Protein 2WAN (pdb70)

Solvent-accessible surface area: 30436 Å² total

Sequence (809 aa):
PSVSNAYLDDEKTVLAKLSMPMMTLADAASGFTVIDKTTGEKIPVTSAVSANPVTAVLVGDLQQALGAANNWSPDDDHTLLKKINPNLYQLSGTLPAGTYQYKIALDHSWNTSYPGNNVSLTVPEGGEKVTFTYIPSTNQVFDSVNHPNQAFPTSSAGVQTNLVQLTLASAPDVTHNLDVAADGYKAHNILPRNVLNLPRYDDYSGNDLGNVYSKDATSFRVWAPTASNVQLLLYNSEKGSITKQLEMQKSDNGTWKLQQVSSGNLLENWYYLYQVTVVNNGGTTTQTAVDPYARAISVNATRGMIVDLKKATDPAGWQGDHEQTPANPVDEVIYEAHVRDFSIDANSGMKNKGKYLAFTEHGTKGPDDHHVKTGIIDSLKKKKELGITTVQLQPVEEFNSIDETQQPDTYNWGYDPRNYNVPEGAYATTPEGTARITELKQLIQSSLHQQRIGVNMDVVYNHTFDVMVSDFDKIVPQYYYRTDSNGNYTNGSGGNEFATEHPMAQKFVLDSVNYWVNEYHVVDGFRFDLMALLGKDTMAKISNELHAINPGIVLYGEPWTGGTSGLSSDDQLVTKGQQKGLGIGVFNDNIRNGLDGNVFDKTAQGFATGDPNQVDVIKNGVIGSIQDFTSAPSETINYVTSHDNMMTLWDKILASNPSDTEEADRIKMDELAHAVVFTSQGVPFMQGGEEMLRTKGGNDNSYNAGDSSVNQFDWSRKAQFKDVFDYFSSMIHLRNQHPAFRMTTADQIKKQNLTTFLESPTNTVAFELKNYANHDTWKNIIVMYNPNKTSQTLNLPSGDWTIVGLGDQIGEKSLGHVMGNVQVPAISTLILKQ

CATH classification: 2.60.40.1130 (+4 more: 2.60.40.10, 2.60.40.10, 3.20.20.80)

B-factor: mean 21.21, std 11.39, range [2.54, 69.84]

Structure (mmCIF, N/CA/C/O backbone):
data_2WAN
#
_entry.id   2WAN
#
_cell.length_a   163.431
_cell.length_b   61.983
_cell.length_c   109.668
_cell.angle_alpha   90.00
_cell.angle_beta   109.10
_cell.angle_gamma   90.00
#
_symmetry.space_group_name_H-M   'C 1 2 1'
#
loop_
_entity.id
_entity.type
_entity.pdbx_description
1 polymer PULLULANASE
2 non-polymer GLYCEROL
3 non-polymer 'SULFATE ION'
4 non-polymer 'ACETATE ION'
5 water water
#
loop_
_atom_site.group_PDB
_atom_site.id
_atom_site.type_symbol
_atom_site.label_atom_id
_atom_site.label_alt_id
_atom_site.label_comp_id
_atom_site.label_asym_id
_atom_site.label_entity_id
_atom_site.label_seq_id
_atom_site.pdbx_PDB_ins_code
_atom_site.Cartn_x
_atom_site.Cartn_y
_atom_site.Cartn_z
_atom_site.occupancy
_atom_site.B_iso_or_equiv
_atom_site.auth_seq_id
_atom_site.auth_comp_id
_atom_site.auth_asym_id
_atom_site.auth_atom_id
_atom_site.pdbx_PDB_model_num
ATOM 1 N N . PRO A 1 112 ? 13.403 37.587 5.480 1.00 44.89 112 PRO A N 1
ATOM 2 C CA . PRO A 1 112 ? 14.484 36.641 5.798 1.00 45.13 112 PRO A CA 1
ATOM 3 C C . PRO A 1 112 ? 14.329 35.334 5.011 1.00 43.92 112 PRO A C 1
ATOM 4 O O . PRO A 1 112 ? 13.348 34.613 5.212 1.00 44.09 112 PRO A O 1
ATOM 8 N N . SER A 1 113 ? 15.283 35.026 4.129 1.00 42.00 113 SER A N 1
ATOM 9 C CA . SER A 1 113 ? 15.115 33.892 3.208 1.00 40.24 113 SER A CA 1
ATOM 10 C C . SER A 1 113 ? 16.372 33.089 2.869 1.00 37.72 113 SER A C 1
ATOM 11 O O . SER A 1 113 ? 17.496 33.591 2.975 1.00 38.60 113 SER A O 1
ATOM 14 N N . VAL A 1 114 ? 16.166 31.833 2.472 1.00 35.04 114 VAL A N 1
ATOM 15 C CA . VAL A 1 114 ? 17.149 31.104 1.670 1.00 32.78 114 VAL A CA 1
ATOM 16 C C . VAL A 1 114 ? 17.041 31.727 0.275 1.00 31.98 114 VAL A C 1
ATOM 17 O O . VAL A 1 114 ? 15.990 31.634 -0.361 1.00 31.55 114 VAL A O 1
ATOM 21 N N . SER A 1 115 ? 18.094 32.408 -0.181 1.00 29.17 115 SER A N 1
ATOM 22 C CA . SER A 1 115 ? 17.996 33.186 -1.427 1.00 28.91 115 SER A CA 1
ATOM 23 C C . SER A 1 115 ? 18.349 32.386 -2.697 1.00 26.81 115 SER A C 1
ATOM 24 O O . SER A 1 115 ? 18.022 32.807 -3.807 1.00 28.82 115 SER A O 1
ATOM 27 N N . ASN A 1 116 ? 19.023 31.256 -2.513 1.00 25.50 116 ASN A N 1
ATOM 28 C CA . ASN A 1 116 ? 19.387 30.337 -3.601 1.00 25.47 116 ASN A CA 1
ATOM 29 C C . ASN A 1 116 ? 19.771 28.981 -3.043 1.00 25.50 116 ASN A C 1
ATOM 30 O O . ASN A 1 116 ? 20.290 28.892 -1.925 1.00 27.25 116 ASN A O 1
ATOM 35 N N . ALA A 1 117 ? 19.531 27.921 -3.817 1.00 23.18 117 ALA A N 1
ATOM 36 C CA . ALA A 1 117 ? 19.965 26.577 -3.436 1.00 23.92 117 ALA A CA 1
ATOM 37 C C . ALA A 1 117 ? 20.245 25.692 -4.647 1.00 23.99 117 ALA A C 1
ATOM 38 O O . ALA A 1 117 ? 19.444 25.643 -5.593 1.00 25.04 117 ALA A O 1
ATOM 40 N N . TYR A 1 118 ? 21.380 24.997 -4.595 1.00 23.96 118 TYR A N 1
ATOM 41 C CA . TYR A 1 118 ? 21.818 24.115 -5.673 1.00 22.89 118 TYR A CA 1
ATOM 42 C C . TYR A 1 118 ? 22.034 22.707 -5.160 1.00 22.68 118 TYR A C 1
ATOM 43 O O . TYR A 1 118 ? 22.605 22.511 -4.089 1.00 22.12 118 TYR A O 1
ATOM 52 N N . LEU A 1 119 ? 21.603 21.724 -5.941 1.00 20.81 119 LEU A N 1
ATOM 53 C CA . LEU A 1 119 ? 21.936 20.342 -5.685 1.00 21.31 119 LEU A CA 1
ATOM 54 C C . LEU A 1 119 ? 23.232 20.064 -6.447 1.00 22.81 119 LEU A C 1
ATOM 55 O O . LEU A 1 119 ? 23.222 19.888 -7.679 1.00 20.41 119 LEU A O 1
ATOM 60 N N . ASP A 1 120 ? 24.350 20.060 -5.720 1.00 20.87 120 ASP A N 1
ATOM 61 C CA . ASP A 1 120 ? 25.681 19.978 -6.345 1.00 21.61 120 ASP A CA 1
ATOM 62 C C . ASP A 1 120 ? 26.322 18.607 -6.287 1.00 21.72 120 ASP A C 1
ATOM 63 O O . ASP A 1 120 ? 27.399 18.403 -6.840 1.00 22.02 120 ASP A O 1
ATOM 68 N N . ASP A 1 121 ? 25.673 17.667 -5.598 1.00 22.14 121 ASP A N 1
ATOM 69 C CA . ASP A 1 121 ? 26.074 16.261 -5.617 1.00 23.00 121 ASP A CA 1
ATOM 70 C C . ASP A 1 121 ? 24.801 15.461 -5.331 1.00 21.27 121 ASP A C 1
ATOM 71 O O . ASP A 1 121 ? 23.758 16.045 -5.059 1.00 21.13 121 ASP A O 1
ATOM 76 N N . GLU A 1 122 ? 24.879 14.143 -5.410 1.00 23.75 122 GLU A N 1
ATOM 77 C CA . GLU A 1 122 ? 23.696 13.312 -5.184 1.00 28.39 122 GLU A CA 1
ATOM 78 C C . GLU A 1 122 ? 23.012 13.604 -3.838 1.00 29.19 122 GLU A C 1
ATOM 79 O O . GLU A 1 122 ? 21.787 13.654 -3.766 1.00 28.40 122 GLU A O 1
ATOM 85 N N . LYS A 1 123 ? 23.811 13.854 -2.799 1.00 29.16 123 LYS A N 1
ATOM 86 C CA . LYS A 1 123 ? 23.275 14.132 -1.461 1.00 29.02 123 LYS A CA 1
ATOM 87 C C . LYS A 1 123 ? 23.814 15.432 -0.846 1.00 29.30 123 LYS A C 1
ATOM 88 O O . LYS A 1 123 ? 23.929 15.541 0.380 1.00 27.52 123 LYS A O 1
ATOM 94 N N . THR A 1 124 ? 24.140 16.417 -1.689 1.00 25.78 124 THR A N 1
ATOM 95 C CA . THR A 1 124 ? 24.717 17.682 -1.219 1.00 26.16 124 THR A CA 1
ATOM 96 C C . THR A 1 124 ? 23.990 18.890 -1.790 1.00 24.85 124 THR A C 1
ATOM 97 O O . THR A 1 124 ? 23.838 19.020 -3.017 1.00 24.62 124 THR A O 1
ATOM 101 N N . VAL A 1 125 ? 23.546 19.768 -0.896 1.00 23.89 125 VAL A N 1
ATOM 102 C CA . VAL A 1 125 ? 22.900 21.022 -1.264 1.00 24.11 125 VAL A CA 1
ATOM 103 C C . VAL A 1 125 ? 23.756 22.199 -0.799 1.00 26.52 125 VAL A C 1
ATOM 104 O O . VAL A 1 125 ? 24.243 22.211 0.343 1.00 26.17 125 VAL A O 1
ATOM 108 N N . LEU A 1 126 ? 23.953 23.165 -1.700 1.00 24.35 126 LEU A N 1
ATOM 109 C CA . LEU A 1 126 ? 24.654 24.409 -1.393 1.00 24.21 126 LEU A CA 1
ATOM 110 C C . LEU A 1 126 ? 23.636 25.533 -1.311 1.00 24.64 126 LEU A C 1
ATOM 111 O O . LEU A 1 126 ? 23.038 25.909 -2.317 1.00 25.65 126 LEU A O 1
ATOM 116 N N . ALA A 1 127 ? 23.433 26.072 -0.110 1.00 25.00 127 ALA A N 1
ATOM 117 C CA . ALA A 1 127 ? 22.376 27.058 0.115 1.00 24.80 127 ALA A CA 1
ATOM 118 C C . ALA A 1 127 ? 22.886 28.404 0.614 1.00 26.34 127 ALA A C 1
ATOM 119 O O . ALA A 1 127 ? 23.688 28.463 1.547 1.00 28.29 127 ALA A O 1
ATOM 121 N N . LYS A 1 128 ? 22.391 29.470 -0.008 1.00 25.04 128 LYS A N 1
ATOM 122 C CA . LYS A 1 128 ? 22.733 30.843 0.356 1.00 28.15 128 LYS A CA 1
ATOM 123 C C . LYS A 1 128 ? 21.616 31.487 1.174 1.00 29.70 128 LYS A C 1
ATOM 124 O O . LYS A 1 128 ? 20.439 31.416 0.805 1.00 29.74 128 LYS A O 1
ATOM 130 N N . LEU A 1 129 ? 21.993 32.145 2.271 1.00 31.79 129 LEU A N 1
ATOM 131 C CA . LEU A 1 129 ? 21.019 32.808 3.142 1.00 31.77 129 LEU A CA 1
ATOM 132 C C . LEU A 1 129 ? 21.124 34.326 3.028 1.00 33.93 129 LEU A C 1
ATOM 133 O O . LEU A 1 129 ? 22.217 34.868 2.850 1.00 34.03 129 LEU A O 1
ATOM 138 N N . SER A 1 130 ? 19.985 35.007 3.139 1.00 34.84 130 SER A N 1
ATOM 139 C CA . SER A 1 130 ? 19.935 36.468 3.043 1.00 37.20 130 SER A CA 1
ATOM 140 C C . SER A 1 130 ? 20.585 37.185 4.236 1.00 38.14 130 SER A C 1
ATOM 141 O O . SER A 1 130 ? 20.834 38.394 4.181 1.00 39.25 130 SER A O 1
ATOM 144 N N . MET A 1 131 ? 20.838 36.437 5.309 1.00 38.61 131 MET A N 1
ATOM 145 C CA . MET A 1 131 ? 21.609 36.927 6.460 1.00 38.65 131 MET A CA 1
ATOM 146 C C . MET A 1 131 ? 22.278 35.754 7.181 1.00 37.51 131 MET A C 1
ATOM 147 O O . MET A 1 131 ? 21.774 34.630 7.130 1.00 35.88 131 MET A O 1
ATOM 152 N N . PRO A 1 132 ? 23.417 36.004 7.855 1.00 36.71 132 PRO A N 1
ATOM 153 C CA . PRO A 1 132 ? 24.178 34.881 8.400 1.00 36.45 132 PRO A CA 1
ATOM 154 C C . PRO A 1 132 ? 23.482 34.214 9.576 1.00 36.13 132 PRO A C 1
ATOM 155 O O . PRO A 1 132 ? 22.608 34.815 10.195 1.00 36.75 132 PRO A O 1
ATOM 159 N N . MET A 1 133 ? 23.859 32.970 9.846 1.00 36.64 133 MET A N 1
ATOM 160 C CA A MET A 1 133 ? 23.373 32.232 11.010 0.50 37.71 133 MET A CA 1
ATOM 161 C CA B MET A 1 133 ? 23.383 32.266 11.029 0.50 37.99 133 MET A CA 1
ATOM 162 C C . MET A 1 133 ? 24.548 31.598 11.748 1.00 37.96 133 MET A C 1
ATOM 163 O O . MET A 1 133 ? 25.611 31.394 11.163 1.00 37.69 133 MET A O 1
ATOM 172 N N . THR A 1 134 ? 24.348 31.283 13.025 1.00 36.66 134 THR A N 1
ATOM 173 C CA . THR A 1 134 ? 25.314 30.493 13.774 1.00 36.63 134 THR A CA 1
ATOM 174 C C . THR A 1 134 ? 24.820 29.052 13.733 1.00 36.46 134 THR A C 1
ATOM 175 O O . THR A 1 134 ? 23.690 28.770 14.134 1.00 35.84 134 THR A O 1
ATOM 179 N N . LEU A 1 135 ? 25.664 28.150 13.237 1.00 36.38 135 LEU A N 1
ATOM 180 C CA . LEU A 1 135 ? 25.292 26.743 13.100 1.00 37.20 135 LEU A CA 1
ATOM 181 C C . LEU A 1 135 ? 25.230 26.015 14.441 1.00 38.84 135 LEU A C 1
ATOM 182 O O . LEU A 1 135 ? 26.005 26.307 15.359 1.00 38.57 135 LEU A O 1
ATOM 187 N N . ALA A 1 136 ? 24.294 25.072 14.531 1.00 39.60 136 ALA A N 1
ATOM 188 C CA . ALA A 1 136 ? 24.133 24.203 15.688 1.00 41.46 136 ALA A CA 1
ATOM 189 C C . ALA A 1 136 ? 24.535 22.778 15.304 1.00 42.66 136 ALA A C 1
ATOM 190 O O . ALA A 1 136 ? 25.230 22.582 14.304 1.00 42.70 136 ALA A O 1
ATOM 192 N N . ASP A 1 137 ? 24.098 21.795 16.091 1.00 43.31 137 ASP A N 1
ATOM 193 C CA . ASP A 1 137 ? 24.374 20.380 15.826 1.00 44.66 137 ASP A CA 1
ATOM 194 C C . ASP A 1 137 ? 23.630 19.869 14.596 1.00 43.14 137 ASP A C 1
ATOM 195 O O . ASP A 1 137 ? 22.614 20.443 14.193 1.00 43.27 137 ASP A O 1
ATOM 200 N N . ALA A 1 138 ? 24.156 18.785 14.023 1.00 42.84 138 ALA A N 1
ATOM 201 C CA . ALA A 1 138 ? 23.515 18.017 12.943 1.00 43.17 138 ALA A CA 1
ATOM 202 C C . ALA A 1 138 ? 22.863 18.875 11.850 1.00 42.15 138 ALA A C 1
ATOM 203 O O . ALA A 1 138 ? 23.562 19.578 11.112 1.00 42.21 138 ALA A O 1
ATOM 205 N N . ALA A 1 139 ? 21.533 18.825 11.770 1.00 40.89 139 ALA A N 1
ATOM 206 C CA . ALA A 1 139 ? 20.765 19.527 10.740 1.00 39.18 139 ALA A CA 1
ATOM 207 C C . ALA A 1 139 ? 20.765 21.046 10.893 1.00 38.89 139 ALA A C 1
ATOM 208 O O . ALA A 1 139 ? 20.503 21.771 9.926 1.00 37.68 139 ALA A O 1
ATOM 210 N N . SER A 1 140 ? 21.039 21.522 12.109 1.00 36.68 140 SER A N 1
ATOM 211 C CA . SER A 1 140 ? 21.074 22.955 12.410 1.00 36.28 140 SER A CA 1
ATOM 212 C C . SER A 1 140 ? 19.808 23.679 11.926 1.00 35.88 140 SER A C 1
ATOM 213 O O . SER A 1 140 ? 19.871 24.787 11.385 1.00 37.25 140 SER A O 1
ATOM 216 N N . GLY A 1 141 ? 18.659 23.029 12.121 1.00 35.67 141 GLY A N 1
ATOM 217 C CA . GLY A 1 141 ? 17.356 23.609 11.785 1.00 36.22 141 GLY A CA 1
ATOM 218 C C . GLY A 1 141 ? 16.955 23.545 10.318 1.00 36.58 141 GLY A C 1
ATOM 219 O O . GLY A 1 141 ? 15.908 24.081 9.930 1.00 37.30 141 GLY A O 1
ATOM 220 N N . PHE A 1 142 ? 17.783 22.898 9.499 1.00 36.39 142 PHE A N 1
ATOM 221 C CA . PHE A 1 142 ? 17.512 22.808 8.056 1.00 35.37 142 PHE A CA 1
ATOM 222 C C . PHE A 1 142 ? 16.611 21.633 7.712 1.00 35.02 142 PHE A C 1
ATOM 223 O O . PHE A 1 142 ? 16.783 20.541 8.252 1.00 36.28 142 PHE A O 1
ATOM 231 N N . THR A 1 143 ? 15.663 21.873 6.804 1.00 34.81 143 THR A N 1
ATOM 232 C CA . THR A 1 143 ? 14.786 20.820 6.271 1.00 35.10 143 THR A CA 1
ATOM 233 C C . THR A 1 143 ? 14.768 20.812 4.740 1.00 34.96 143 THR A C 1
ATOM 234 O O . THR A 1 143 ? 14.911 21.861 4.101 1.00 34.89 143 THR A O 1
ATOM 238 N N . VAL A 1 144 ? 14.593 19.621 4.171 1.00 34.81 144 VAL A N 1
ATOM 239 C CA . VAL A 1 144 ? 14.430 19.447 2.725 1.00 34.13 144 VAL A CA 1
ATOM 240 C C . VAL A 1 144 ? 13.205 18.566 2.468 1.00 34.79 144 VAL A C 1
ATOM 241 O O . VAL A 1 144 ? 13.048 17.511 3.095 1.00 34.49 144 VAL A O 1
ATOM 245 N N . ILE A 1 145 ? 12.337 19.017 1.564 1.00 33.71 145 ILE A N 1
ATOM 246 C CA . ILE A 1 145 ? 11.164 18.248 1.163 1.00 34.12 145 ILE A CA 1
ATOM 247 C C . ILE A 1 145 ? 11.088 18.104 -0.365 1.00 34.07 145 ILE A C 1
ATOM 248 O O . ILE A 1 145 ? 11.362 19.052 -1.107 1.00 34.00 145 ILE A O 1
ATOM 253 N N . ASP A 1 146 ? 10.745 16.906 -0.823 1.00 31.57 146 ASP A N 1
ATOM 254 C CA . ASP A 1 146 ? 10.356 16.705 -2.215 1.00 31.22 146 ASP A CA 1
ATOM 255 C C . ASP A 1 146 ? 8.869 17.032 -2.351 1.00 32.04 146 ASP A C 1
ATOM 256 O O . ASP A 1 146 ? 8.014 16.217 -1.991 1.00 34.21 146 ASP A O 1
ATOM 261 N N . LYS A 1 147 ? 8.565 18.221 -2.865 1.00 32.79 147 LYS A N 1
ATOM 262 C CA . LYS A 1 147 ? 7.182 18.699 -2.981 1.00 36.10 147 LYS A CA 1
ATOM 263 C C . LYS A 1 147 ? 6.322 17.933 -3.994 1.00 37.15 147 LYS A C 1
ATOM 264 O O . LYS A 1 147 ? 5.090 18.051 -3.982 1.00 37.26 147 LYS A O 1
ATOM 270 N N . THR A 1 148 ? 6.969 17.160 -4.863 1.00 36.94 148 THR A N 1
ATOM 271 C CA . THR A 1 148 ? 6.266 16.321 -5.838 1.00 38.37 148 THR A CA 1
ATOM 272 C C . THR A 1 148 ? 5.585 15.126 -5.158 1.00 39.99 148 THR A C 1
ATOM 273 O O . THR A 1 148 ? 4.417 14.840 -5.429 1.00 41.72 148 THR A O 1
ATOM 277 N N . THR A 1 149 ? 6.315 14.451 -4.273 1.00 40.54 149 THR A N 1
ATOM 278 C CA . THR A 1 149 ? 5.825 13.252 -3.591 1.00 40.89 149 THR A CA 1
ATOM 279 C C . THR A 1 149 ? 5.412 13.513 -2.136 1.00 41.37 149 THR A C 1
ATOM 280 O O . THR A 1 149 ? 4.843 12.637 -1.481 1.00 40.37 149 THR A O 1
ATOM 284 N N . GLY A 1 150 ? 5.723 14.702 -1.629 1.00 41.22 150 GLY A N 1
ATOM 285 C CA . GLY A 1 150 ? 5.470 15.040 -0.227 1.00 42.77 150 GLY A CA 1
ATOM 286 C C . GLY A 1 150 ? 6.514 14.517 0.744 1.00 42.78 150 GLY A C 1
ATOM 287 O O . GLY A 1 150 ? 6.466 14.840 1.932 1.00 44.29 150 GLY A O 1
ATOM 288 N N . GLU A 1 151 ? 7.454 13.717 0.239 1.00 43.07 151 GLU A N 1
ATOM 289 C CA . GLU A 1 151 ? 8.477 13.063 1.058 1.00 42.52 151 GLU A CA 1
ATOM 290 C C . GLU A 1 151 ? 9.482 14.045 1.662 1.00 43.25 151 GLU A C 1
ATOM 291 O O . GLU A 1 151 ? 10.067 14.872 0.955 1.00 41.76 151 GLU A O 1
ATOM 297 N N . LYS A 1 152 ? 9.672 13.941 2.975 1.00 41.74 152 LYS A N 1
ATOM 298 C CA . LYS A 1 152 ? 10.708 14.685 3.674 1.00 41.80 152 LYS A CA 1
ATOM 299 C C . LYS A 1 152 ? 12.031 13.933 3.578 1.00 40.63 152 LYS A C 1
ATOM 300 O O . LYS A 1 152 ? 12.074 12.708 3.709 1.00 39.47 152 LYS A O 1
ATOM 306 N N . ILE A 1 153 ? 13.108 14.670 3.316 1.00 40.42 153 ILE A N 1
ATOM 307 C CA . ILE A 1 153 ? 14.448 14.090 3.293 1.00 39.96 153 ILE A CA 1
ATOM 308 C C . ILE A 1 153 ? 15.247 14.712 4.434 1.00 40.26 153 ILE A C 1
ATOM 309 O O . ILE A 1 153 ? 15.423 15.935 4.471 1.00 40.12 153 ILE A O 1
ATOM 314 N N . PRO A 1 154 ? 15.712 13.879 5.383 1.00 39.64 154 PRO A N 1
ATOM 315 C CA . PRO A 1 154 ? 16.457 14.432 6.517 1.00 39.51 154 PRO A CA 1
ATOM 316 C C . PRO A 1 154 ? 17.804 15.045 6.116 1.00 37.53 154 PRO A C 1
ATOM 317 O O . PRO A 1 154 ? 18.546 14.455 5.325 1.00 37.45 154 PRO A O 1
ATOM 321 N N . VAL A 1 155 ? 18.080 16.234 6.650 1.00 35.34 155 VAL A N 1
ATOM 322 C CA . VAL A 1 155 ? 19.399 16.853 6.571 1.00 34.32 155 VAL A CA 1
ATOM 323 C C . VAL A 1 155 ? 20.253 16.263 7.693 1.00 35.66 155 VAL A C 1
ATOM 324 O O . VAL A 1 155 ? 19.916 16.402 8.876 1.00 36.92 155 VAL A O 1
ATOM 328 N N . THR A 1 156 ? 21.345 15.598 7.320 1.00 35.71 156 THR A N 1
ATOM 329 C CA . THR A 1 156 ? 22.191 14.875 8.277 1.00 35.56 156 THR A CA 1
ATOM 330 C C . THR A 1 156 ? 23.385 15.685 8.800 1.00 36.93 156 THR A C 1
ATOM 331 O O . THR A 1 156 ? 24.000 15.317 9.810 1.00 35.09 156 THR A O 1
ATOM 335 N N . SER A 1 157 ? 23.701 16.779 8.107 1.00 35.90 157 SER A N 1
ATOM 336 C CA . SER A 1 157 ? 24.870 17.602 8.412 1.00 36.40 157 SER A CA 1
ATOM 337 C C . SER A 1 157 ? 24.738 18.970 7.756 1.00 35.53 157 SER A C 1
ATOM 338 O O . SER A 1 157 ? 24.221 19.090 6.638 1.00 35.22 157 SER A O 1
ATOM 341 N N . ALA A 1 158 ? 25.189 20.000 8.464 1.00 34.33 158 ALA A N 1
ATOM 342 C CA . ALA A 1 158 ? 25.183 21.360 7.944 1.00 33.24 158 ALA A CA 1
ATOM 343 C C . ALA A 1 158 ? 26.487 22.059 8.317 1.00 34.63 158 ALA A C 1
ATOM 344 O O . ALA A 1 158 ? 26.740 22.335 9.496 1.00 34.35 158 ALA A O 1
ATOM 346 N N . VAL A 1 159 ? 27.321 22.321 7.312 1.00 32.39 159 VAL A N 1
ATOM 347 C CA . VAL A 1 159 ? 28.605 22.997 7.522 1.00 30.35 159 VAL A CA 1
ATOM 348 C C . VAL A 1 159 ? 28.674 24.276 6.690 1.00 30.86 159 VAL A C 1
ATOM 349 O O . VAL A 1 159 ? 27.874 24.462 5.765 1.00 30.83 159 VAL A O 1
ATOM 353 N N . SER A 1 160 ? 29.602 25.170 7.028 1.00 28.71 160 SER A N 1
ATOM 354 C CA . SER A 1 160 ? 29.831 26.352 6.198 1.00 29.11 160 SER A CA 1
ATOM 355 C C . SER A 1 160 ? 30.563 25.958 4.922 1.00 27.55 160 SER A C 1
ATOM 356 O O . SER A 1 160 ? 31.483 25.136 4.952 1.00 26.94 160 SER A O 1
ATOM 359 N N . ALA A 1 161 ? 30.156 26.566 3.811 1.00 29.43 161 ALA A N 1
ATOM 360 C CA . ALA A 1 161 ? 30.762 26.282 2.511 1.00 30.50 161 ALA A CA 1
ATOM 361 C C . ALA A 1 161 ? 31.916 27.242 2.209 1.00 32.77 161 ALA A C 1
ATOM 362 O O . ALA A 1 161 ? 32.676 27.034 1.250 1.00 32.07 161 ALA A O 1
ATOM 364 N N . ASN A 1 162 ? 32.043 28.289 3.025 1.00 31.29 162 ASN A N 1
ATOM 365 C CA . ASN A 1 162 ? 33.130 29.248 2.877 1.00 31.71 162 ASN A CA 1
ATOM 366 C C . ASN A 1 162 ? 34.482 28.575 3.019 1.00 31.91 162 ASN A C 1
ATOM 367 O O . ASN A 1 162 ? 34.696 27.811 3.955 1.00 33.14 162 ASN A O 1
ATOM 372 N N . PRO A 1 163 ? 35.399 28.839 2.073 1.00 32.04 163 PRO A N 1
ATOM 373 C CA . PRO A 1 163 ? 36.737 28.268 2.187 1.00 31.48 163 PRO A CA 1
ATOM 374 C C . PRO A 1 163 ? 37.493 28.931 3.342 1.00 29.81 163 PRO A C 1
ATOM 375 O O . PRO A 1 163 ? 37.161 30.055 3.730 1.00 30.60 163 PRO A O 1
ATOM 379 N N . VAL A 1 164 ? 38.448 28.212 3.920 1.00 31.47 164 VAL A N 1
ATOM 380 C CA . VAL A 1 164 ? 39.332 28.813 4.918 1.00 32.25 164 VAL A CA 1
ATOM 381 C C . VAL A 1 164 ? 40.787 28.650 4.493 1.00 30.67 164 VAL A C 1
ATOM 382 O O . VAL A 1 164 ? 41.262 27.541 4.213 1.00 29.05 164 VAL A O 1
ATOM 386 N N . THR A 1 165 ? 41.467 29.788 4.415 1.00 31.32 165 THR A N 1
ATOM 387 C CA . THR A 1 165 ? 42.875 29.847 4.069 1.00 30.79 165 THR A CA 1
ATOM 388 C C . THR A 1 165 ? 43.608 30.223 5.352 1.00 29.41 165 THR A C 1
ATOM 389 O O . THR A 1 165 ? 43.594 31.382 5.755 1.00 26.95 165 THR A O 1
ATOM 393 N N . ALA A 1 166 ? 44.212 29.219 5.981 1.00 28.99 166 ALA A N 1
ATOM 394 C CA . ALA A 1 166 ? 44.907 29.373 7.258 1.00 30.96 166 ALA A CA 1
ATOM 395 C C . ALA A 1 166 ? 46.344 28.903 7.111 1.00 29.96 166 ALA A C 1
ATOM 396 O O . ALA A 1 166 ? 46.606 27.722 6.881 1.00 29.37 166 ALA A O 1
ATOM 398 N N . VAL A 1 167 ? 47.272 29.845 7.243 1.00 28.87 167 VAL A N 1
ATOM 399 C CA . VAL A 1 167 ? 48.684 29.574 7.036 1.00 25.82 167 VAL A CA 1
ATOM 400 C C . VAL A 1 167 ? 49.439 29.718 8.350 1.00 26.90 167 VAL A C 1
ATOM 401 O O . VAL A 1 167 ? 49.296 30.732 9.048 1.00 25.75 167 VAL A O 1
ATOM 405 N N . LEU A 1 168 ? 50.235 28.703 8.675 1.00 25.61 168 LEU A N 1
ATOM 406 C CA . LEU A 1 168 ? 51.121 28.741 9.834 1.00 27.53 168 LEU A CA 1
ATOM 407 C C . LEU A 1 168 ? 52.266 29.713 9.558 1.00 29.14 168 LEU A C 1
ATOM 408 O O . LEU A 1 168 ? 53.051 29.531 8.611 1.00 29.41 168 LEU A O 1
ATOM 413 N N . VAL A 1 169 ? 52.346 30.754 10.379 1.00 26.76 169 VAL A N 1
ATOM 414 C CA . VAL A 1 169 ? 53.366 31.784 10.208 1.00 26.26 169 VAL A CA 1
ATOM 415 C C . VAL A 1 169 ? 54.246 31.904 11.435 1.00 27.44 169 VAL A C 1
ATOM 416 O O . VAL A 1 169 ? 53.782 31.698 12.560 1.00 27.38 169 VAL A O 1
ATOM 420 N N . GLY A 1 170 ? 55.511 32.258 11.219 1.00 26.51 170 GLY A N 1
ATOM 421 C CA . GLY A 1 170 ? 56.450 32.463 12.322 1.00 26.79 170 GLY A CA 1
ATOM 422 C C . GLY A 1 170 ? 57.879 32.251 11.887 1.00 27.25 170 GLY A C 1
ATOM 423 O O . GLY A 1 170 ? 58.172 32.259 10.685 1.00 28.08 170 GLY A O 1
ATOM 424 N N . ASP A 1 171 ? 58.766 32.056 12.860 1.00 28.51 171 ASP A N 1
ATOM 425 C CA . ASP A 1 171 ? 60.189 31.829 12.574 1.00 30.14 171 ASP A CA 1
ATOM 426 C C . ASP A 1 171 ? 60.511 30.336 12.377 1.00 31.20 171 ASP A C 1
ATOM 427 O O . ASP A 1 171 ? 61.680 29.932 12.299 1.00 31.14 171 ASP A O 1
ATOM 432 N N . LEU A 1 172 ? 59.454 29.533 12.294 1.00 31.47 172 LEU A N 1
ATOM 433 C CA . LEU A 1 172 ? 59.559 28.106 12.018 1.00 32.11 172 LEU A CA 1
ATOM 434 C C . LEU A 1 172 ? 59.251 27.783 10.560 1.00 32.51 172 LEU A C 1
ATOM 435 O O . LEU A 1 172 ? 59.249 26.610 10.173 1.00 32.61 172 LEU A O 1
ATOM 440 N N . GLN A 1 173 ? 58.984 28.818 9.763 1.00 32.07 173 GLN A N 1
ATOM 441 C CA . GLN A 1 173 ? 58.496 28.631 8.396 1.00 33.20 173 GLN A CA 1
ATOM 442 C C . GLN A 1 173 ? 59.539 28.084 7.421 1.00 35.79 173 GLN A C 1
ATOM 443 O O . GLN A 1 173 ? 59.222 27.239 6.582 1.00 35.73 173 GLN A O 1
ATOM 449 N N . GLN A 1 174 ? 60.772 28.570 7.540 1.00 37.78 174 GLN A N 1
ATOM 450 C CA . GLN A 1 174 ? 61.881 28.079 6.727 1.00 40.76 174 GLN A CA 1
ATOM 451 C C . GLN A 1 174 ? 62.182 26.626 7.054 1.00 41.25 174 GLN A C 1
ATOM 452 O O . GLN A 1 174 ? 62.347 25.805 6.145 1.00 43.20 174 GLN A O 1
ATOM 458 N N . ALA A 1 175 ? 62.223 26.317 8.350 1.00 41.19 175 ALA A N 1
ATOM 459 C CA . ALA A 1 175 ? 62.413 24.951 8.845 1.00 42.38 175 ALA A CA 1
ATOM 460 C C . ALA A 1 175 ? 61.311 23.981 8.390 1.00 43.63 175 ALA A C 1
ATOM 461 O O . ALA A 1 175 ? 61.467 22.762 8.490 1.00 45.18 175 ALA A O 1
ATOM 463 N N . LEU A 1 176 ? 60.206 24.529 7.893 1.00 43.31 176 LEU A N 1
ATOM 464 C CA . LEU A 1 176 ? 59.122 23.730 7.331 1.00 43.90 176 LEU A CA 1
ATOM 465 C C . LEU A 1 176 ? 59.049 23.873 5.810 1.00 44.21 176 LEU A C 1
ATOM 466 O O . LEU A 1 176 ? 58.040 23.527 5.190 1.00 44.70 176 LEU A O 1
ATOM 471 N N . GLY A 1 177 ? 60.123 24.398 5.221 1.00 44.47 177 GLY A N 1
ATOM 472 C CA . GLY A 1 177 ? 60.279 24.418 3.770 1.00 44.16 177 GLY A CA 1
ATOM 473 C C . GLY A 1 177 ? 59.956 25.715 3.055 1.00 44.02 177 GLY A C 1
ATOM 474 O O . GLY A 1 177 ? 60.193 25.823 1.851 1.00 44.65 177 GLY A O 1
ATOM 475 N N . ALA A 1 178 ? 59.418 26.697 3.782 1.00 42.93 178 ALA A N 1
ATOM 476 C CA . ALA A 1 178 ? 59.078 27.993 3.188 1.00 41.60 178 ALA A CA 1
ATOM 477 C C . ALA A 1 178 ? 60.335 28.792 2.865 1.00 39.89 178 ALA A C 1
ATOM 478 O O . ALA A 1 178 ? 61.365 28.637 3.522 1.00 40.25 178 ALA A O 1
ATOM 480 N N . ALA A 1 179 ? 60.242 29.634 1.841 1.00 38.85 179 ALA A N 1
ATOM 481 C CA . ALA A 1 179 ? 61.347 30.507 1.446 1.00 38.05 179 ALA A CA 1
ATOM 482 C C . ALA A 1 179 ? 61.737 31.446 2.588 1.00 37.18 179 ALA A C 1
ATOM 483 O O . ALA A 1 179 ? 62.912 31.551 2.939 1.00 38.39 179 ALA A O 1
ATOM 485 N N . ASN A 1 180 ? 60.736 32.089 3.186 1.00 37.06 180 ASN A N 1
ATOM 486 C CA . ASN A 1 180 ? 60.950 33.106 4.216 1.00 35.27 180 ASN A CA 1
ATOM 487 C C . ASN A 1 180 ? 60.081 32.908 5.458 1.00 33.78 180 ASN A C 1
ATOM 488 O O . ASN A 1 180 ? 58.979 32.351 5.374 1.00 32.29 180 ASN A O 1
ATOM 493 N N . ASN A 1 181 ? 60.583 33.379 6.600 1.00 31.70 181 ASN A N 1
ATOM 494 C CA . ASN A 1 181 ? 59.811 33.416 7.847 1.00 29.48 181 ASN A CA 1
ATOM 495 C C . ASN A 1 181 ? 58.790 34.545 7.853 1.00 28.55 181 ASN A C 1
ATOM 496 O O . ASN A 1 181 ? 58.893 35.483 7.056 1.00 27.28 181 ASN A O 1
ATOM 501 N N . TRP A 1 182 ? 57.806 34.443 8.751 1.00 26.44 182 TRP A N 1
ATOM 502 C CA . TRP A 1 182 ? 56.744 35.456 8.914 1.00 27.02 182 TRP A CA 1
ATOM 503 C C . TRP A 1 182 ? 56.111 35.880 7.581 1.00 28.39 182 TRP A C 1
ATOM 504 O O . TRP A 1 182 ? 56.044 37.071 7.245 1.00 29.53 182 TRP A O 1
ATOM 515 N N . SER A 1 183 ? 55.648 34.893 6.820 1.00 29.19 183 SER A N 1
ATOM 516 C CA . SER A 1 183 ? 55.097 35.157 5.494 1.00 31.00 183 SER A CA 1
ATOM 517 C C . SER A 1 183 ? 53.715 34.521 5.321 1.00 30.59 183 SER A C 1
ATOM 518 O O . SER A 1 183 ? 53.619 33.321 5.049 1.00 30.99 183 SER A O 1
ATOM 521 N N . PRO A 1 184 ? 52.640 35.327 5.461 1.00 29.47 184 PRO A N 1
ATOM 522 C CA . PRO A 1 184 ? 51.258 34.823 5.443 1.00 31.36 184 PRO A CA 1
ATOM 523 C C . PRO A 1 184 ? 50.777 34.301 4.084 1.00 33.66 184 PRO A C 1
ATOM 524 O O . PRO A 1 184 ? 49.789 33.556 4.026 1.00 33.69 184 PRO A O 1
ATOM 528 N N . ASP A 1 185 ? 51.451 34.702 3.007 1.00 34.56 185 ASP A N 1
ATOM 529 C CA . ASP A 1 185 ? 51.026 34.307 1.664 1.00 37.00 185 ASP A CA 1
ATOM 530 C C . ASP A 1 185 ? 51.796 33.108 1.081 1.00 36.40 185 ASP A C 1
ATOM 531 O O . ASP A 1 185 ? 51.604 32.749 -0.079 1.00 37.43 185 ASP A O 1
ATOM 536 N N . ASP A 1 186 ? 52.651 32.490 1.894 1.00 35.99 186 ASP A N 1
ATOM 537 C CA . ASP A 1 186 ? 53.381 31.288 1.484 1.00 36.08 186 ASP A CA 1
ATOM 538 C C . ASP A 1 186 ? 52.568 30.030 1.824 1.00 34.85 186 ASP A C 1
ATOM 539 O O . ASP A 1 186 ? 52.509 29.616 2.981 1.00 34.62 186 ASP A O 1
ATOM 544 N N . ASP A 1 187 ? 51.958 29.421 0.803 1.00 35.33 187 ASP A N 1
ATOM 545 C CA . ASP A 1 187 ? 51.094 28.248 0.997 1.00 34.78 187 ASP A CA 1
ATOM 546 C C . ASP A 1 187 ? 51.859 26.955 1.260 1.00 35.04 187 ASP A C 1
ATOM 547 O O . ASP A 1 187 ? 51.259 25.878 1.349 1.00 36.21 187 ASP A O 1
ATOM 552 N N . HIS A 1 188 ? 53.176 27.064 1.395 1.00 35.03 188 HIS A N 1
ATOM 553 C CA . HIS A 1 188 ? 53.999 25.942 1.814 1.00 35.81 188 HIS A CA 1
ATOM 554 C C . HIS A 1 188 ? 53.543 25.421 3.174 1.00 35.32 188 HIS A C 1
ATOM 555 O O . HIS A 1 188 ? 53.570 24.216 3.413 1.00 34.61 188 HIS A O 1
ATOM 562 N N . THR A 1 189 ? 53.129 26.338 4.056 1.00 33.32 189 THR A N 1
ATOM 563 C CA . THR A 1 189 ? 52.617 25.982 5.388 1.00 32.23 189 THR A CA 1
ATOM 564 C C . THR A 1 189 ? 51.109 26.263 5.508 1.00 32.05 189 THR A C 1
ATOM 565 O O . THR A 1 189 ? 50.611 26.610 6.584 1.00 31.53 189 THR A O 1
ATOM 569 N N . LEU A 1 190 ? 50.390 26.118 4.395 1.00 32.72 190 LEU A N 1
ATOM 570 C CA . LEU A 1 190 ? 48.933 26.197 4.397 1.00 33.20 190 LEU A CA 1
ATOM 571 C C . LEU A 1 190 ? 48.370 24.971 5.099 1.00 32.87 190 LEU A C 1
ATOM 572 O O . LEU A 1 190 ? 48.774 23.836 4.812 1.00 31.94 190 LEU A O 1
ATOM 577 N N . LEU A 1 191 ? 47.454 25.205 6.036 1.00 32.35 191 LEU A N 1
ATOM 578 C CA . LEU A 1 191 ? 46.824 24.111 6.776 1.00 32.98 191 LEU A CA 1
ATOM 579 C C . LEU A 1 191 ? 45.803 23.363 5.914 1.00 32.94 191 LEU A C 1
ATOM 580 O O . LEU A 1 191 ? 45.087 23.963 5.104 1.00 33.59 191 LEU A O 1
ATOM 585 N N . LYS A 1 192 ? 45.749 22.048 6.101 1.00 34.27 192 LYS A N 1
ATOM 586 C CA . LYS A 1 192 ? 44.880 21.186 5.304 1.00 36.64 192 LYS A CA 1
ATOM 587 C C . LYS A 1 192 ? 43.580 20.872 6.046 1.00 37.66 192 LYS A C 1
ATOM 588 O O . LYS A 1 192 ? 43.570 20.719 7.273 1.00 36.94 192 LYS A O 1
ATOM 594 N N . LYS A 1 193 ? 42.491 20.787 5.287 1.00 39.13 193 LYS A N 1
ATOM 595 C CA . LYS A 1 193 ? 41.168 20.462 5.818 1.00 40.43 193 LYS A CA 1
ATOM 596 C C . LYS A 1 193 ? 41.119 19.008 6.287 1.00 41.30 193 LYS A C 1
ATOM 597 O O . LYS A 1 193 ? 41.293 18.086 5.484 1.00 42.57 193 LYS A O 1
ATOM 603 N N . ILE A 1 194 ? 40.909 18.802 7.586 1.00 40.35 194 ILE A N 1
ATOM 604 C CA . ILE A 1 194 ? 40.707 17.449 8.120 1.00 40.89 194 ILE A CA 1
ATOM 605 C C . ILE A 1 194 ? 39.204 17.159 8.124 1.00 40.85 194 ILE A C 1
ATOM 606 O O . ILE A 1 194 ? 38.752 16.148 7.584 1.00 42.56 194 ILE A O 1
ATOM 611 N N . ASN A 1 195 ? 38.438 18.050 8.741 1.00 40.22 195 ASN A N 1
ATOM 612 C CA . ASN A 1 195 ? 36.997 18.113 8.528 1.00 38.19 195 ASN A CA 1
ATOM 613 C C . ASN A 1 195 ? 36.616 19.589 8.370 1.00 37.61 195 ASN A C 1
ATOM 614 O O . ASN A 1 195 ? 37.501 20.454 8.469 1.00 36.74 195 ASN A O 1
ATOM 619 N N . PRO A 1 196 ? 35.329 19.893 8.097 1.00 35.20 196 PRO A N 1
ATOM 620 C CA . PRO A 1 196 ? 34.953 21.289 7.875 1.00 35.05 196 PRO A CA 1
ATOM 621 C C . PRO A 1 196 ? 35.260 22.245 9.037 1.00 34.09 196 PRO A C 1
ATOM 622 O O . PRO A 1 196 ? 35.301 23.459 8.828 1.00 33.75 196 PRO A O 1
ATOM 626 N N . ASN A 1 197 ? 35.476 21.702 10.236 1.00 33.90 197 ASN A N 1
ATOM 627 C CA . ASN A 1 197 ? 35.825 22.517 11.409 1.00 35.09 197 ASN A CA 1
ATOM 628 C C . ASN A 1 197 ? 37.158 22.132 12.057 1.00 35.53 197 ASN A C 1
ATOM 629 O O . ASN A 1 197 ? 37.365 22.352 13.254 1.00 35.44 197 ASN A O 1
ATOM 634 N N . LEU A 1 198 ? 38.065 21.566 11.262 1.00 35.55 198 LEU A N 1
ATOM 635 C CA . LEU A 1 198 ? 39.382 21.170 11.759 1.00 34.91 198 LEU A CA 1
ATOM 636 C C . LEU A 1 198 ? 40.445 21.250 10.663 1.00 34.97 198 LEU A C 1
ATOM 637 O O . LEU A 1 198 ? 40.429 20.481 9.705 1.00 35.36 198 LEU A O 1
ATOM 642 N N . TYR A 1 199 ? 41.370 22.190 10.824 1.00 32.77 199 TYR A N 1
ATOM 643 C CA . TYR A 1 199 ? 42.462 22.378 9.875 1.00 31.86 199 TYR A CA 1
ATOM 644 C C . TYR A 1 199 ? 43.791 22.128 10.563 1.00 31.69 199 TYR A C 1
ATOM 645 O O . TYR A 1 199 ? 44.038 22.637 11.664 1.00 30.03 199 TYR A O 1
ATOM 654 N N . GLN A 1 200 ? 44.637 21.322 9.925 1.00 31.37 200 GLN A N 1
ATOM 655 C CA . GLN A 1 200 ? 45.896 20.918 10.527 1.00 32.51 200 GLN A CA 1
ATOM 656 C C . GLN A 1 200 ? 47.053 20.905 9.539 1.00 33.85 200 GLN A C 1
ATOM 657 O O . GLN A 1 200 ? 46.858 20.776 8.325 1.00 33.26 200 GLN A O 1
ATOM 663 N N . LEU A 1 201 ? 48.255 21.063 10.087 1.00 34.28 201 LEU A N 1
ATOM 664 C CA . LEU A 1 201 ? 49.499 20.857 9.367 1.00 34.68 201 LEU A CA 1
ATOM 665 C C . LEU A 1 201 ? 50.476 20.159 10.297 1.00 36.75 201 LEU A C 1
ATOM 666 O O . LEU A 1 201 ? 50.632 20.546 11.463 1.00 36.56 201 LEU A O 1
ATOM 671 N N . SER A 1 202 ? 51.113 19.110 9.783 1.00 37.15 202 SER A N 1
ATOM 672 C CA . SER A 1 202 ? 52.197 18.445 10.489 1.00 38.34 202 SER A CA 1
ATOM 673 C C . SER A 1 202 ? 53.502 18.686 9.743 1.00 39.11 202 SER A C 1
ATOM 674 O O . SER A 1 202 ? 53.507 18.863 8.521 1.00 39.20 202 SER A O 1
ATOM 677 N N . GLY A 1 203 ? 54.600 18.693 10.487 1.00 38.97 203 GLY A N 1
ATOM 678 C CA . GLY A 1 203 ? 55.928 18.840 9.915 1.00 39.89 203 GLY A CA 1
ATOM 679 C C . GLY A 1 203 ? 56.958 18.535 10.975 1.00 40.76 203 GLY A C 1
ATOM 680 O O . GLY A 1 203 ? 56.660 18.596 12.168 1.00 39.93 203 GLY A O 1
ATOM 681 N N . THR A 1 204 ? 58.170 18.199 10.543 1.00 41.74 204 THR A N 1
ATOM 682 C CA . THR A 1 204 ? 59.258 17.909 11.474 1.00 42.96 204 THR A CA 1
ATOM 683 C C . THR A 1 204 ? 60.132 19.138 11.673 1.00 41.45 204 THR A C 1
ATOM 684 O O . THR A 1 204 ? 60.591 19.750 10.710 1.00 41.82 204 THR A O 1
ATOM 688 N N . LEU A 1 205 ? 60.340 19.487 12.938 1.00 41.22 205 LEU A N 1
ATOM 689 C CA . LEU A 1 205 ? 61.120 20.652 13.329 1.00 41.91 205 LEU A CA 1
ATOM 690 C C . LEU A 1 205 ? 62.389 20.237 14.065 1.00 40.99 205 LEU A C 1
ATOM 691 O O . LEU A 1 205 ? 62.336 19.370 14.935 1.00 41.13 205 LEU A O 1
ATOM 696 N N . PRO A 1 206 ? 63.537 20.852 13.717 1.00 42.69 206 PRO A N 1
ATOM 697 C CA . PRO A 1 206 ? 64.752 20.644 14.511 1.00 43.50 206 PRO A CA 1
ATOM 698 C C . PRO A 1 206 ? 64.605 21.231 15.917 1.00 44.58 206 PRO A C 1
ATOM 699 O O . PRO A 1 206 ? 63.759 22.108 16.136 1.00 44.78 206 PRO A O 1
ATOM 703 N N . ALA A 1 207 ? 65.417 20.745 16.854 1.00 44.54 207 ALA A N 1
ATOM 704 C CA . ALA A 1 207 ? 65.433 21.253 18.227 1.00 43.92 207 ALA A CA 1
ATOM 705 C C . ALA A 1 207 ? 65.549 22.777 18.272 1.00 43.77 207 ALA A C 1
ATOM 706 O O . ALA A 1 207 ? 66.197 23.380 17.412 1.00 43.81 207 ALA A O 1
ATOM 708 N N . GLY A 1 208 ? 64.914 23.393 19.268 1.00 43.69 208 GLY A N 1
ATOM 709 C CA . GLY A 1 208 ? 65.040 24.835 19.489 1.00 42.67 208 GLY A CA 1
ATOM 710 C C . GLY A 1 208 ? 63.755 25.533 19.890 1.00 41.79 208 GLY A C 1
ATOM 711 O O . GLY A 1 208 ? 62.710 24.898 20.031 1.00 41.36 208 GLY A O 1
ATOM 712 N N . THR A 1 209 ? 63.844 26.850 20.077 1.00 41.03 209 THR A N 1
ATOM 713 C CA . THR A 1 209 ? 62.699 27.677 20.463 1.00 39.80 209 THR A CA 1
ATOM 714 C C . THR A 1 209 ? 62.156 28.420 19.244 1.00 38.01 209 THR A C 1
ATOM 715 O O . THR A 1 209 ? 62.923 28.977 18.454 1.00 39.68 209 THR A O 1
ATOM 719 N N . TYR A 1 210 ? 60.834 28.418 19.093 1.00 35.19 210 TYR A N 1
ATOM 720 C CA . TYR A 1 210 ? 60.172 29.020 17.930 1.00 32.37 210 TYR A CA 1
ATOM 721 C C . TYR A 1 210 ? 59.005 29.904 18.348 1.00 30.19 210 TYR A C 1
ATOM 722 O O . TYR A 1 210 ? 58.554 29.847 19.487 1.00 30.35 210 TYR A O 1
ATOM 731 N N . GLN A 1 211 ? 58.522 30.718 17.417 1.00 28.44 211 GLN A N 1
ATOM 732 C CA . GLN A 1 211 ? 57.278 31.454 17.615 1.00 28.77 211 GLN A CA 1
ATOM 733 C C . GLN A 1 211 ? 56.377 31.294 16.410 1.00 28.19 211 GLN A C 1
ATOM 734 O O . GLN A 1 211 ? 56.856 31.265 15.278 1.00 27.85 211 GLN A O 1
ATOM 740 N N . TYR A 1 212 ? 55.071 31.195 16.650 1.00 26.85 212 TYR A N 1
ATOM 741 C CA . TYR A 1 212 ? 54.130 31.107 15.544 1.00 24.84 212 TYR A CA 1
ATOM 742 C C . TYR A 1 212 ? 52.750 31.711 15.817 1.00 24.24 212 TYR A C 1
ATOM 743 O O . TYR A 1 212 ? 52.374 31.981 16.972 1.00 24.56 212 TYR A O 1
ATOM 752 N N . LYS A 1 213 ? 52.023 31.916 14.717 1.00 22.37 213 LYS A N 1
ATOM 753 C CA . LYS A 1 213 ? 50.617 32.272 14.696 1.00 23.69 213 LYS A CA 1
ATOM 754 C C . LYS A 1 213 ? 49.963 31.556 13.506 1.00 23.87 213 LYS A C 1
ATOM 755 O O . LYS A 1 213 ? 50.635 30.851 12.732 1.00 22.61 213 LYS A O 1
ATOM 761 N N . ILE A 1 214 ? 48.656 31.747 13.372 1.00 22.83 214 ILE A N 1
ATOM 762 C CA . ILE A 1 214 ? 47.933 31.349 12.171 1.00 23.14 214 ILE A CA 1
ATOM 763 C C . ILE A 1 214 ? 47.401 32.618 11.523 1.00 23.02 214 ILE A C 1
ATOM 764 O O . ILE A 1 214 ? 46.610 33.354 12.139 1.00 23.23 214 ILE A O 1
ATOM 769 N N . ALA A 1 215 ? 47.844 32.890 10.291 1.00 23.71 215 ALA A N 1
ATOM 770 C CA . ALA A 1 215 ? 47.369 34.049 9.538 1.00 24.19 215 ALA A CA 1
ATOM 771 C C . ALA A 1 215 ? 46.348 33.615 8.508 1.00 24.39 215 ALA A C 1
ATOM 772 O O . ALA A 1 215 ? 46.522 32.586 7.853 1.00 25.73 215 ALA A O 1
ATOM 774 N N . LEU A 1 216 ? 45.293 34.409 8.367 1.00 25.26 216 LEU A N 1
ATOM 775 C CA . LEU A 1 216 ? 44.204 34.101 7.441 1.00 27.41 216 LEU A CA 1
ATOM 776 C C . LEU A 1 216 ? 44.296 34.881 6.136 1.00 27.68 216 LEU A C 1
ATOM 777 O O . LEU A 1 216 ? 44.778 36.019 6.106 1.00 28.18 216 LEU A O 1
ATOM 782 N N . ASP A 1 217 ? 43.829 34.254 5.056 1.00 29.36 217 ASP A N 1
ATOM 783 C CA . ASP A 1 217 ? 43.591 34.948 3.780 1.00 29.98 217 ASP A CA 1
ATOM 784 C C . ASP A 1 217 ? 44.817 35.654 3.185 1.00 29.44 217 ASP A C 1
ATOM 785 O O . ASP A 1 217 ? 44.676 36.666 2.492 1.00 27.96 217 ASP A O 1
ATOM 790 N N . HIS A 1 218 ? 46.003 35.104 3.447 1.00 28.31 218 HIS A N 1
ATOM 791 C CA . HIS A 1 218 ? 47.269 35.603 2.886 1.00 31.37 218 HIS A CA 1
ATOM 792 C C . HIS A 1 218 ? 47.666 37.020 3.324 1.00 31.64 218 HIS A C 1
ATOM 793 O O . HIS A 1 218 ? 48.447 37.684 2.635 1.00 33.12 218 HIS A O 1
ATOM 800 N N . SER A 1 219 ? 47.139 37.486 4.455 1.00 29.47 219 SER A N 1
ATOM 801 C CA . SER A 1 219 ? 47.572 38.775 5.003 1.00 29.31 219 SER A CA 1
ATOM 802 C C . SER A 1 219 ? 47.677 38.762 6.525 1.00 28.49 219 SER A C 1
ATOM 803 O O . SER A 1 219 ? 47.400 37.747 7.172 1.00 25.66 219 SER A O 1
ATOM 806 N N . TRP A 1 220 ? 48.102 39.897 7.075 1.00 28.33 220 TRP A N 1
ATOM 807 C CA . TRP A 1 220 ? 48.197 40.081 8.519 1.00 29.30 220 TRP A CA 1
ATOM 808 C C . TRP A 1 220 ? 46.952 40.777 9.068 1.00 30.21 220 TRP A C 1
ATOM 809 O O . TRP A 1 220 ? 46.897 41.134 10.251 1.00 28.34 220 TRP A O 1
ATOM 820 N N . ASN A 1 221 ? 45.956 40.980 8.206 1.00 30.76 221 ASN A N 1
ATOM 821 C CA . ASN A 1 221 ? 44.705 41.605 8.628 1.00 32.58 221 ASN A CA 1
ATOM 822 C C . ASN A 1 221 ? 44.120 40.865 9.829 1.00 31.60 221 ASN A C 1
ATOM 823 O O . ASN A 1 221 ? 43.734 41.474 10.830 1.00 30.54 221 ASN A O 1
ATOM 828 N N . THR A 1 222 ? 44.088 39.540 9.720 1.00 31.01 222 THR A N 1
ATOM 829 C CA . THR A 1 222 ? 43.582 38.683 10.778 1.00 29.54 222 THR A CA 1
ATOM 830 C C . THR A 1 222 ? 44.538 37.524 11.027 1.00 29.44 222 THR A C 1
ATOM 831 O O . THR A 1 222 ? 44.789 36.703 10.136 1.00 29.37 222 THR A O 1
ATOM 835 N N . SER A 1 223 ? 45.086 37.476 12.240 1.00 27.61 223 SER A N 1
ATOM 836 C CA . SER A 1 223 ? 45.859 36.329 12.684 1.00 25.95 223 SER A CA 1
ATOM 837 C C . SER A 1 223 ? 45.467 35.952 14.110 1.00 27.33 223 SER A C 1
ATOM 838 O O . SER A 1 223 ? 45.009 36.804 14.890 1.00 26.05 223 SER A O 1
ATOM 841 N N . TYR A 1 224 ? 45.648 34.672 14.427 1.00 25.85 224 TYR A N 1
ATOM 842 C CA . TYR A 1 224 ? 45.305 34.095 15.730 1.00 25.44 224 TYR A CA 1
ATOM 843 C C . TYR A 1 224 ? 46.480 33.317 16.314 1.00 26.26 224 TYR A C 1
ATOM 844 O O . TYR A 1 224 ? 47.331 32.825 15.559 1.00 24.33 224 TYR A O 1
ATOM 853 N N . PRO A 1 225 ? 46.553 33.216 17.657 1.00 25.49 225 PRO A N 1
ATOM 854 C CA . PRO A 1 225 ? 45.670 33.870 18.647 1.00 26.69 225 PRO A CA 1
ATOM 855 C C . PRO A 1 225 ? 45.977 35.358 18.835 1.00 28.04 225 PRO A C 1
ATOM 856 O O . PRO A 1 225 ? 46.452 36.009 17.901 1.00 27.70 225 PRO A O 1
ATOM 860 N N . GLY A 1 226 ? 45.688 35.903 20.016 1.00 27.96 226 GLY A N 1
ATOM 861 C CA . GLY A 1 226 ? 45.966 37.313 20.288 1.00 28.84 226 GLY A CA 1
ATOM 862 C C . GLY A 1 226 ? 47.445 37.658 20.202 1.00 28.35 226 GLY A C 1
ATOM 863 O O . GLY A 1 226 ? 47.816 38.729 19.722 1.00 31.91 226 GLY A O 1
ATOM 864 N N . ASN A 1 227 ? 48.291 36.733 20.648 1.00 28.74 227 ASN A N 1
ATOM 865 C CA . ASN A 1 227 ? 49.728 36.959 20.710 1.00 28.42 227 ASN A CA 1
ATOM 866 C C . ASN A 1 227 ? 50.498 35.870 19.978 1.00 25.89 227 ASN A C 1
ATOM 867 O O . ASN A 1 227 ? 49.930 34.828 19.635 1.00 27.64 227 ASN A O 1
ATOM 872 N N . ASN A 1 228 ? 51.790 36.103 19.746 1.00 24.94 228 ASN A N 1
ATOM 873 C CA . ASN A 1 228 ? 52.674 35.055 19.236 1.00 24.50 228 ASN A CA 1
ATOM 874 C C . ASN A 1 228 ? 52.726 33.880 20.218 1.00 26.27 228 ASN A C 1
ATOM 875 O O . ASN A 1 228 ? 52.747 34.082 21.441 1.00 23.89 228 ASN A O 1
ATOM 880 N N . VAL A 1 229 ? 52.748 32.656 19.688 1.00 25.02 229 VAL A N 1
ATOM 881 C CA . VAL A 1 229 ? 52.817 31.457 20.527 1.00 25.98 229 VAL A CA 1
ATOM 882 C C . VAL A 1 229 ? 54.251 30.931 20.585 1.00 27.06 229 VAL A C 1
ATOM 883 O O . VAL A 1 229 ? 54.894 30.748 19.543 1.00 27.67 229 VAL A O 1
ATOM 887 N N . SER A 1 230 ? 54.741 30.689 21.801 1.00 26.92 230 SER A N 1
ATOM 888 C CA . SER A 1 230 ? 56.069 30.091 22.018 1.00 29.18 230 SER A CA 1
ATOM 889 C C . SER A 1 230 ? 56.028 28.572 21.925 1.00 30.50 230 SER A C 1
ATOM 890 O O . SER A 1 230 ? 55.148 27.930 22.506 1.00 28.83 230 SER A O 1
ATOM 893 N N . LEU A 1 231 ? 57.004 28.019 21.206 1.00 33.51 231 LEU A N 1
ATOM 894 C CA . LEU A 1 231 ? 57.135 26.577 20.990 1.00 36.21 231 LEU A CA 1
ATOM 895 C C . LEU A 1 231 ? 58.596 26.149 21.137 1.00 38.54 231 LEU A C 1
ATOM 896 O O . LEU A 1 231 ? 59.455 26.573 20.358 1.00 38.74 231 LEU A O 1
ATOM 901 N N . THR A 1 232 ? 58.875 25.317 22.137 1.00 40.02 232 THR A N 1
ATOM 902 C CA . THR A 1 232 ? 60.206 24.735 22.286 1.00 41.27 232 THR A CA 1
ATOM 903 C C . THR A 1 232 ? 60.198 23.273 21.831 1.00 42.36 232 THR A C 1
ATOM 904 O O . THR A 1 232 ? 59.382 22.472 22.288 1.00 40.87 232 THR A O 1
ATOM 908 N N . VAL A 1 233 ? 61.093 22.960 20.899 1.00 44.36 233 VAL A N 1
ATOM 909 C CA . VAL A 1 233 ? 61.252 21.610 20.363 1.00 47.07 233 VAL A CA 1
ATOM 910 C C . VAL A 1 233 ? 62.454 20.955 21.050 1.00 49.06 233 VAL A C 1
ATOM 911 O O . VAL A 1 233 ? 63.572 21.471 20.957 1.00 50.18 233 VAL A O 1
ATOM 915 N N . PRO A 1 234 ? 62.223 19.820 21.746 1.00 51.21 234 PRO A N 1
ATOM 916 C CA . PRO A 1 234 ? 63.247 19.171 22.573 1.00 52.67 234 PRO A CA 1
ATOM 917 C C . PRO A 1 234 ? 64.427 18.607 21.780 1.00 54.31 234 PRO A C 1
ATOM 918 O O . PRO A 1 234 ? 64.405 18.604 20.545 1.00 54.29 234 PRO A O 1
ATOM 922 N N . GLU A 1 235 ? 65.441 18.143 22.510 1.00 55.82 235 GLU A N 1
ATOM 923 C CA . GLU A 1 235 ? 66.592 17.427 21.958 1.00 57.47 235 GLU A CA 1
ATOM 924 C C . GLU A 1 235 ? 66.182 16.419 20.879 1.00 57.21 235 GLU A C 1
ATOM 925 O O . GLU A 1 235 ? 65.271 15.614 21.087 1.00 57.62 235 GLU A O 1
ATOM 931 N N . GLY A 1 236 ? 66.854 16.476 19.732 1.00 57.14 236 GLY A N 1
ATOM 932 C CA . GLY A 1 236 ? 66.656 15.490 18.666 1.00 57.43 236 GLY A CA 1
ATOM 933 C C . GLY A 1 236 ? 65.587 15.835 17.643 1.00 57.33 236 GLY A C 1
ATOM 934 O O . GLY A 1 236 ? 65.511 15.209 16.584 1.00 56.80 236 GLY A O 1
ATOM 935 N N . GLY A 1 237 ? 64.763 16.832 17.955 1.00 56.70 237 GLY A N 1
ATOM 936 C CA . GLY A 1 237 ? 63.688 17.252 17.062 1.00 56.07 237 GLY A CA 1
ATOM 937 C C . GLY A 1 237 ? 62.395 16.503 17.324 1.00 55.09 237 GLY A C 1
ATOM 938 O O . GLY A 1 237 ? 62.375 15.528 18.079 1.00 56.21 237 GLY A O 1
ATOM 939 N N . GLU A 1 238 ? 61.315 16.963 16.695 1.00 53.90 238 GLU A N 1
ATOM 940 C CA . GLU A 1 238 ? 59.985 16.385 16.888 1.00 52.04 238 GLU A CA 1
ATOM 941 C C . GLU A 1 238 ? 59.060 16.734 15.724 1.00 50.59 238 GLU A C 1
ATOM 942 O O . GLU A 1 238 ? 59.108 17.846 15.190 1.00 51.21 238 GLU A O 1
ATOM 948 N N . LYS A 1 239 ? 58.229 15.774 15.330 1.00 48.48 239 LYS A N 1
ATOM 949 C CA . LYS A 1 239 ? 57.139 16.034 14.401 1.00 46.46 239 LYS A CA 1
ATOM 950 C C . LYS A 1 239 ? 56.028 16.719 15.187 1.00 44.68 239 LYS A C 1
ATOM 951 O O . LYS A 1 239 ? 55.589 16.217 16.228 1.00 44.60 239 LYS A O 1
ATOM 957 N N . VAL A 1 240 ? 55.597 17.880 14.705 1.00 41.28 240 VAL A N 1
ATOM 958 C CA . VAL A 1 240 ? 54.594 18.672 15.406 1.00 38.63 240 VAL A CA 1
ATOM 959 C C . VAL A 1 240 ? 53.355 18.858 14.536 1.00 37.47 240 VAL A C 1
ATOM 960 O O . VAL A 1 240 ? 53.452 19.100 13.332 1.00 37.61 240 VAL A O 1
ATOM 964 N N . THR A 1 241 ? 52.188 18.728 15.151 1.00 35.22 241 THR A N 1
ATOM 965 C CA . THR A 1 241 ? 50.941 19.052 14.482 1.00 34.34 241 THR A CA 1
ATOM 966 C C . THR A 1 241 ? 50.428 20.395 14.991 1.00 32.75 241 THR A C 1
ATOM 967 O O . THR A 1 241 ? 50.367 20.629 16.205 1.00 34.44 241 THR A O 1
ATOM 971 N N . PHE A 1 242 ? 50.089 21.267 14.042 1.00 30.23 242 PHE A N 1
ATOM 972 C CA . PHE A 1 242 ? 49.507 22.583 14.302 1.00 29.19 242 PHE A CA 1
ATOM 973 C C . PHE A 1 242 ? 48.048 22.561 13.889 1.00 28.27 242 PHE A C 1
ATOM 974 O O . PHE A 1 242 ? 47.709 22.032 12.831 1.00 28.70 242 PHE A O 1
ATOM 982 N N . THR A 1 243 ? 47.189 23.134 14.728 1.00 27.32 243 THR A N 1
ATOM 983 C CA . THR A 1 243 ? 45.749 23.019 14.561 1.00 26.32 243 THR A CA 1
ATOM 984 C C . THR A 1 243 ? 45.038 24.366 14.604 1.00 27.90 243 THR A C 1
ATOM 985 O O . THR A 1 243 ? 45.339 25.209 15.447 1.00 29.30 243 THR A O 1
ATOM 989 N N . TYR A 1 244 ? 44.095 24.560 13.686 1.00 26.73 244 TYR A N 1
ATOM 990 C CA . TYR A 1 244 ? 43.237 25.735 13.698 1.00 26.72 244 TYR A CA 1
ATOM 991 C C . TYR A 1 244 ? 41.782 25.324 13.653 1.00 27.68 244 TYR A C 1
ATOM 992 O O . TYR A 1 244 ? 41.383 24.541 12.790 1.00 28.84 244 TYR A O 1
ATOM 1001 N N . ILE A 1 245 ? 40.992 25.849 14.588 1.00 27.73 245 ILE A N 1
ATOM 1002 C CA . ILE A 1 245 ? 39.557 25.549 14.651 1.00 28.06 245 ILE A CA 1
ATOM 1003 C C . ILE A 1 245 ? 38.729 26.758 14.219 1.00 26.04 245 ILE A C 1
ATOM 1004 O O . ILE A 1 245 ? 38.664 27.755 14.939 1.00 27.88 245 ILE A O 1
ATOM 1009 N N . PRO A 1 246 ? 38.096 26.681 13.034 1.00 25.66 246 PRO A N 1
ATOM 1010 C CA . PRO A 1 246 ? 37.321 27.814 12.504 1.00 26.27 246 PRO A CA 1
ATOM 1011 C C . PRO A 1 246 ? 36.199 28.333 13.434 1.00 26.58 246 PRO A C 1
ATOM 1012 O O . PRO A 1 246 ? 36.027 29.544 13.558 1.00 25.51 246 PRO A O 1
ATOM 1016 N N . SER A 1 247 ? 35.465 27.435 14.095 1.00 29.98 247 SER A N 1
ATOM 1017 C CA . SER A 1 247 ? 34.335 27.844 14.960 1.00 31.82 247 SER A CA 1
ATOM 1018 C C . SER A 1 247 ? 34.738 28.806 16.085 1.00 31.57 247 SER A C 1
ATOM 1019 O O . SER A 1 247 ? 34.001 29.738 16.405 1.00 32.25 247 SER A O 1
ATOM 1022 N N . THR A 1 248 ? 35.919 28.584 16.655 1.00 32.09 248 THR A N 1
ATOM 1023 C CA . THR A 1 248 ? 36.375 29.326 17.830 1.00 29.98 248 THR A CA 1
ATOM 1024 C C . THR A 1 248 ? 37.620 30.185 17.567 1.00 30.79 248 THR A C 1
ATOM 1025 O O . THR A 1 248 ? 38.058 30.941 18.448 1.00 28.87 248 THR A O 1
ATOM 1029 N N . ASN A 1 249 ? 38.197 30.053 16.369 1.00 27.91 249 ASN A N 1
ATOM 1030 C CA . ASN A 1 249 ? 39.492 30.670 16.033 1.00 28.78 249 ASN A CA 1
ATOM 1031 C C . ASN A 1 249 ? 40.641 30.183 16.906 1.00 27.78 249 ASN A C 1
ATOM 1032 O O . ASN A 1 249 ? 41.685 30.836 16.991 1.00 27.64 249 ASN A O 1
ATOM 1037 N N . GLN A 1 250 ? 40.446 29.035 17.551 1.00 27.43 250 GLN A N 1
ATOM 1038 C CA . GLN A 1 250 ? 41.454 28.478 18.445 1.00 27.22 250 GLN A CA 1
ATOM 1039 C C . GLN A 1 250 ? 42.646 27.908 17.685 1.00 26.85 250 GLN A C 1
ATOM 1040 O O . GLN A 1 250 ? 42.493 27.348 16.599 1.00 27.35 250 GLN A O 1
ATOM 1046 N N . VAL A 1 251 ? 43.824 28.065 18.277 1.00 25.36 251 VAL A N 1
ATOM 1047 C CA . VAL A 1 251 ? 45.085 27.624 17.700 1.00 26.13 251 VAL A CA 1
ATOM 1048 C C . VAL A 1 251 ? 45.804 26.744 18.716 1.00 27.63 251 VAL A C 1
ATOM 1049 O O . VAL A 1 251 ? 46.007 27.150 19.864 1.00 25.93 251 VAL A O 1
ATOM 1053 N N . PHE A 1 252 ? 46.177 25.542 18.286 1.00 25.85 252 PHE A N 1
ATOM 1054 C CA . PHE A 1 252 ? 46.866 24.585 19.138 1.00 27.23 252 PHE A CA 1
ATOM 1055 C C . PHE A 1 252 ? 48.100 24.057 18.430 1.00 28.01 252 PHE A C 1
ATOM 1056 O O . PHE A 1 252 ? 48.178 24.078 17.203 1.00 27.55 252 PHE A O 1
ATOM 1064 N N . ASP A 1 253 ? 49.061 23.578 19.210 1.00 29.39 253 ASP A N 1
ATOM 1065 C CA . ASP A 1 253 ? 50.112 22.704 18.691 1.00 30.81 253 ASP A CA 1
ATOM 1066 C C . ASP A 1 253 ? 50.219 21.475 19.589 1.00 31.94 253 ASP A C 1
ATOM 1067 O O . ASP A 1 253 ? 49.777 21.502 20.739 1.00 29.86 253 ASP A O 1
ATOM 1072 N N . SER A 1 254 ? 50.803 20.402 19.057 1.00 33.65 254 SER A N 1
ATOM 1073 C CA . SER A 1 254 ? 50.842 19.113 19.750 1.00 35.34 254 SER A CA 1
ATOM 1074 C C . SER A 1 254 ? 51.882 19.039 20.874 1.00 36.54 254 SER A C 1
ATOM 1075 O O . SER A 1 254 ? 51.889 18.078 21.646 1.00 37.91 254 SER A O 1
ATOM 1078 N N . VAL A 1 255 ? 52.756 20.041 20.965 1.00 37.05 255 VAL A N 1
ATOM 1079 C CA . VAL A 1 255 ? 53.739 20.099 22.048 1.00 37.08 255 VAL A CA 1
ATOM 1080 C C . VAL A 1 255 ? 53.158 20.814 23.267 1.00 37.50 255 VAL A C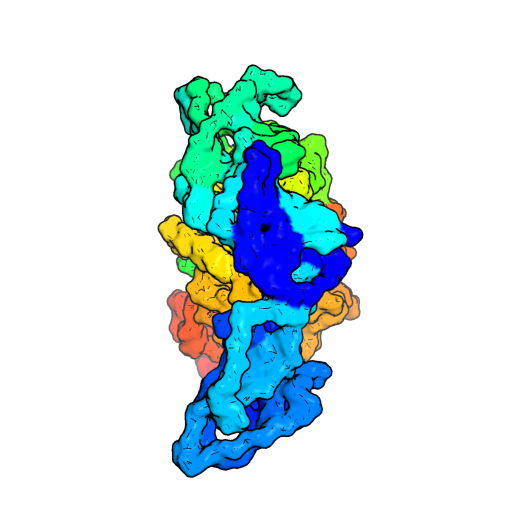 1
ATOM 1081 O O . VAL A 1 255 ? 53.230 20.295 24.386 1.00 36.73 255 VAL A O 1
ATOM 1085 N N . ASN A 1 256 ? 52.585 22.000 23.049 1.00 36.95 256 ASN A N 1
ATOM 1086 C CA . ASN A 1 256 ? 51.944 22.763 24.124 1.00 38.02 256 ASN A CA 1
ATOM 1087 C C . ASN A 1 256 ? 50.623 22.145 24.580 1.00 39.66 256 ASN A C 1
ATOM 1088 O O . ASN A 1 256 ? 50.214 22.328 25.729 1.00 39.41 256 ASN A O 1
ATOM 1093 N N . HIS A 1 257 ? 49.956 21.428 23.678 1.00 42.15 257 HIS A N 1
ATOM 1094 C CA . HIS A 1 257 ? 48.702 20.742 24.004 1.00 45.70 257 HIS A CA 1
ATOM 1095 C C . HIS A 1 257 ? 48.686 19.341 23.383 1.00 47.30 257 HIS A C 1
ATOM 1096 O O . HIS A 1 257 ? 48.125 19.151 22.300 1.00 47.42 257 HIS A O 1
ATOM 1103 N N . PRO A 1 258 ? 49.306 18.359 24.073 1.00 49.51 258 PRO A N 1
ATOM 1104 C CA . PRO A 1 258 ? 49.589 17.020 23.533 1.00 51.79 258 PRO A CA 1
ATOM 1105 C C . PRO A 1 258 ? 48.361 16.245 23.048 1.00 53.92 258 PRO A C 1
ATOM 1106 O O . PRO A 1 258 ? 48.295 15.888 21.870 1.00 55.80 258 PRO A O 1
ATOM 1110 N N . ASN A 1 259 ? 47.409 15.977 23.936 1.00 56.29 259 ASN A N 1
ATOM 1111 C CA . ASN A 1 259 ? 46.188 15.285 23.530 1.00 57.87 259 ASN A CA 1
ATOM 1112 C C . ASN A 1 259 ? 44.949 16.132 23.801 1.00 57.81 259 ASN A C 1
ATOM 1113 O O . ASN A 1 259 ? 44.000 15.692 24.454 1.00 58.37 259 ASN A O 1
ATOM 1118 N N . GLN A 1 260 ? 44.985 17.360 23.286 1.00 57.55 260 GLN A N 1
ATOM 1119 C CA . GLN A 1 260 ? 43.837 18.259 23.287 1.00 57.52 260 GLN A CA 1
ATOM 1120 C C . GLN A 1 260 ? 42.753 17.666 22.379 1.00 56.94 260 GLN A C 1
ATOM 1121 O O . GLN A 1 260 ? 43.065 17.075 21.342 1.00 56.76 260 GLN A O 1
ATOM 1127 N N . ALA A 1 261 ? 41.492 17.809 22.783 1.00 56.53 261 ALA A N 1
ATOM 1128 C CA . ALA A 1 261 ? 40.354 17.260 22.034 1.00 55.98 261 ALA A CA 1
ATOM 1129 C C . ALA A 1 261 ? 39.935 18.165 20.878 1.00 55.21 261 ALA A C 1
ATOM 1130 O O . ALA A 1 261 ? 39.862 19.385 21.039 1.00 56.24 261 ALA A O 1
ATOM 1132 N N . PHE A 1 262 ? 39.658 17.568 19.720 1.00 53.30 262 PHE A N 1
ATOM 1133 C CA . PHE A 1 262 ? 39.243 18.333 18.540 1.00 51.54 262 PHE A CA 1
ATOM 1134 C C . PHE A 1 262 ? 37.841 17.954 18.077 1.00 50.69 262 PHE A C 1
ATOM 1135 O O . PHE A 1 262 ? 37.544 16.768 17.924 1.00 51.24 262 PHE A O 1
ATOM 1143 N N . PRO A 1 263 ? 36.982 18.963 17.836 1.00 49.40 263 PRO A N 1
ATOM 1144 C CA . PRO A 1 263 ? 35.574 18.734 17.523 1.00 48.95 263 PRO A CA 1
ATOM 1145 C C . PRO A 1 263 ? 35.333 18.164 16.120 1.00 49.75 263 PRO A C 1
ATOM 1146 O O . PRO A 1 263 ? 36.142 18.366 15.208 1.00 50.02 263 PRO A O 1
ATOM 1150 N N . THR A 1 264 ? 34.225 17.441 15.979 1.00 50.23 264 THR A N 1
ATOM 1151 C CA . THR A 1 264 ? 33.749 16.929 14.694 1.00 50.27 264 THR A CA 1
ATOM 1152 C C . THR A 1 264 ? 32.343 17.472 14.445 1.00 48.75 264 THR A C 1
ATOM 1153 O O . THR A 1 264 ? 31.485 16.791 13.874 1.00 52.14 264 THR A O 1
ATOM 1157 N N . SER A 1 265 ? 32.112 18.696 14.908 1.00 44.34 265 SER A N 1
ATOM 1158 C CA . SER A 1 265 ? 30.877 19.421 14.649 1.00 38.71 265 SER A CA 1
ATOM 1159 C C . SER A 1 265 ? 31.220 20.843 14.208 1.00 36.66 265 SER A C 1
ATOM 1160 O O . SER A 1 265 ? 32.224 21.407 14.654 1.00 32.86 265 SER A O 1
ATOM 1163 N N . SER A 1 266 ? 30.384 21.413 13.338 1.00 34.24 266 SER A N 1
ATOM 1164 C CA . SER A 1 266 ? 30.538 22.805 12.901 1.00 32.54 266 SER A CA 1
ATOM 1165 C C . SER A 1 266 ? 29.711 23.800 13.716 1.00 32.14 266 SER A C 1
ATOM 1166 O O . SER A 1 266 ? 29.658 24.996 13.399 1.00 29.97 266 SER A O 1
ATOM 1169 N N . ALA A 1 267 ? 29.091 23.308 14.791 1.00 31.63 267 ALA A N 1
ATOM 1170 C CA . ALA A 1 267 ? 28.386 24.174 15.729 1.00 31.94 267 ALA A CA 1
ATOM 1171 C C . ALA A 1 267 ? 29.281 25.345 16.154 1.00 31.71 267 ALA A C 1
ATOM 1172 O O . ALA A 1 267 ? 30.449 25.147 16.488 1.00 32.81 267 ALA A O 1
ATOM 1174 N N . GLY A 1 268 ? 28.734 26.558 16.124 1.00 32.70 268 GLY A N 1
ATOM 1175 C CA . GLY A 1 268 ? 29.512 27.757 16.433 1.00 34.01 268 GLY A CA 1
ATOM 1176 C C . GLY A 1 268 ? 29.909 28.596 15.226 1.00 34.67 268 GLY A C 1
ATOM 1177 O O . GLY A 1 268 ? 29.903 29.826 15.297 1.00 34.85 268 GLY A O 1
ATOM 1178 N N . VAL A 1 269 ? 30.245 27.936 14.115 1.00 35.80 269 VAL A N 1
ATOM 1179 C CA . VAL A 1 269 ? 30.609 28.632 12.867 1.00 34.27 269 VAL A CA 1
ATOM 1180 C C . VAL A 1 269 ? 29.479 29.556 12.408 1.00 33.44 269 VAL A C 1
ATOM 1181 O O . VAL A 1 269 ? 28.314 29.157 12.370 1.00 33.71 269 VAL A O 1
ATOM 1185 N N . GLN A 1 270 ? 29.827 30.796 12.083 1.00 32.79 270 GLN A N 1
ATOM 1186 C CA . GLN A 1 270 ? 28.864 31.760 11.555 1.00 34.09 270 GLN A CA 1
ATOM 1187 C C . GLN A 1 270 ? 29.034 31.835 10.038 1.00 33.82 270 GLN A C 1
ATOM 1188 O O . GLN A 1 270 ? 30.164 31.892 9.535 1.00 32.39 270 GLN A O 1
ATOM 1194 N N . THR A 1 271 ? 27.914 31.821 9.316 1.00 33.97 271 THR A N 1
ATOM 1195 C CA . THR A 1 271 ? 27.948 31.724 7.847 1.00 31.76 271 THR A CA 1
ATOM 1196 C C . THR A 1 271 ? 26.619 32.088 7.182 1.00 32.05 271 THR A C 1
ATOM 1197 O O . THR A 1 271 ? 25.548 31.931 7.781 1.00 32.26 271 THR A O 1
ATOM 1201 N N . ASN A 1 272 ? 26.699 32.580 5.944 1.00 30.97 272 ASN A N 1
ATOM 1202 C CA . ASN A 1 272 ? 25.515 32.839 5.132 1.00 28.77 272 ASN A CA 1
ATOM 1203 C C . ASN A 1 272 ? 25.479 31.907 3.915 1.00 29.35 272 ASN A C 1
ATOM 1204 O O . ASN A 1 272 ? 24.705 32.116 2.980 1.00 28.88 272 ASN A O 1
ATOM 1209 N N . LEU A 1 273 ? 26.337 30.891 3.949 1.00 27.82 273 LEU A N 1
ATOM 1210 C CA . LEU A 1 273 ? 26.492 29.932 2.850 1.00 27.62 273 LEU A CA 1
ATOM 1211 C C . LEU A 1 273 ? 26.788 28.559 3.418 1.00 26.68 273 LEU A C 1
ATOM 1212 O O . LEU A 1 273 ? 27.877 28.309 3.952 1.00 27.19 273 LEU A O 1
ATOM 1217 N N . VAL A 1 274 ? 25.816 27.660 3.275 1.00 26.88 274 VAL A N 1
ATOM 1218 C CA . VAL A 1 274 ? 25.849 26.373 3.947 1.00 29.24 274 VAL A CA 1
ATOM 1219 C C . VAL A 1 274 ? 25.898 25.207 2.966 1.00 28.94 274 VAL A C 1
ATOM 1220 O O . VAL A 1 274 ? 25.216 25.218 1.938 1.00 29.87 274 VAL A O 1
ATOM 1224 N N . GLN A 1 275 ? 26.709 24.209 3.297 1.00 29.05 275 GLN A N 1
ATOM 1225 C CA . GLN A 1 275 ? 26.733 22.944 2.580 1.00 29.16 275 GLN A CA 1
ATOM 1226 C C . GLN A 1 275 ? 25.991 21.879 3.390 1.00 29.96 275 GLN A C 1
ATOM 1227 O O . GLN A 1 275 ? 26.417 21.525 4.494 1.00 31.12 275 GLN A O 1
ATOM 1233 N N . LEU A 1 276 ? 24.892 21.374 2.826 1.00 28.70 276 LEU A N 1
ATOM 1234 C CA . LEU A 1 276 ? 24.025 20.392 3.492 1.00 29.13 276 LEU A CA 1
ATOM 1235 C C . LEU A 1 276 ? 24.214 18.984 2.950 1.00 30.26 276 LEU A C 1
ATOM 1236 O O . LEU A 1 276 ? 24.291 18.777 1.735 1.00 30.62 276 LEU A O 1
ATOM 1241 N N . THR A 1 277 ? 24.298 18.015 3.855 1.00 30.29 277 THR A N 1
ATOM 1242 C CA . THR A 1 277 ? 24.340 16.610 3.466 1.00 30.23 277 THR A CA 1
ATOM 1243 C C . THR A 1 277 ? 22.963 16.014 3.710 1.00 31.33 277 THR A C 1
ATOM 1244 O O . THR A 1 277 ? 22.355 16.251 4.759 1.00 31.73 277 THR A O 1
ATOM 1248 N N . LEU A 1 278 ? 22.471 15.262 2.726 1.00 30.34 278 LEU A N 1
ATOM 1249 C CA . LEU A 1 278 ? 21.141 14.652 2.793 1.00 31.36 278 LEU A CA 1
ATOM 1250 C C . LEU A 1 278 ? 21.225 13.152 3.063 1.00 29.37 278 LEU A C 1
ATOM 1251 O O . LEU A 1 278 ? 22.222 12.508 2.717 1.00 30.96 278 LEU A O 1
ATOM 1256 N N . ALA A 1 279 ? 20.183 12.604 3.693 1.00 30.85 279 ALA A N 1
ATOM 1257 C CA . ALA A 1 279 ? 20.135 11.168 4.008 1.00 31.40 279 ALA A CA 1
ATOM 1258 C C . ALA A 1 279 ? 19.961 10.306 2.759 1.00 31.08 279 ALA A C 1
ATOM 1259 O O . ALA A 1 279 ? 20.512 9.210 2.676 1.00 30.28 279 ALA A O 1
ATOM 1261 N N . SER A 1 280 ? 19.209 10.824 1.787 1.00 30.90 280 SER A N 1
ATOM 1262 C CA . SER A 1 280 ? 18.996 10.132 0.516 1.00 30.54 280 SER A CA 1
ATOM 1263 C C . SER A 1 280 ? 19.150 11.101 -0.657 1.00 29.07 280 SER A C 1
ATOM 1264 O O . SER A 1 280 ? 19.010 12.320 -0.489 1.00 28.25 280 SER A O 1
ATOM 1267 N N . ALA A 1 281 ? 19.422 10.540 -1.832 1.00 28.26 281 ALA A N 1
ATOM 1268 C CA . ALA A 1 281 ? 19.582 11.309 -3.075 1.00 27.01 281 ALA A CA 1
ATOM 1269 C C . ALA A 1 281 ? 18.235 11.682 -3.707 1.00 26.10 281 ALA A C 1
ATOM 1270 O O . ALA A 1 281 ? 17.477 10.794 -4.112 1.00 26.73 281 ALA A O 1
ATOM 1272 N N . PRO A 1 282 ? 17.917 12.991 -3.781 1.00 26.53 282 PRO A N 1
ATOM 1273 C CA . PRO A 1 282 ? 16.631 13.388 -4.367 1.00 26.83 282 PRO A CA 1
ATOM 1274 C C . PRO A 1 282 ? 16.549 13.108 -5.870 1.00 26.82 282 PRO A C 1
ATOM 1275 O O . PRO A 1 282 ? 17.578 12.941 -6.527 1.00 25.05 282 PRO A O 1
ATOM 1279 N N . ASP A 1 283 ? 15.323 13.038 -6.384 1.00 26.16 283 ASP A N 1
ATOM 1280 C CA . ASP A 1 283 ? 15.053 12.882 -7.812 1.00 26.90 283 ASP A CA 1
ATOM 1281 C C . ASP A 1 283 ? 15.203 14.250 -8.484 1.00 23.52 283 ASP A C 1
ATOM 1282 O O . ASP A 1 283 ? 14.463 15.191 -8.171 1.00 23.58 283 ASP A O 1
ATOM 1287 N N . VAL A 1 284 ? 16.169 14.362 -9.400 1.00 24.14 284 VAL A N 1
ATOM 1288 C CA . VAL A 1 284 ? 16.482 15.648 -10.049 1.00 23.45 284 VAL A CA 1
ATOM 1289 C C . VAL A 1 284 ? 15.369 16.195 -10.954 1.00 23.42 284 VAL A C 1
ATOM 1290 O O . VAL A 1 284 ? 15.436 17.353 -11.387 1.00 21.07 284 VAL A O 1
ATOM 1294 N N . THR A 1 285 ? 14.347 15.372 -11.225 1.00 22.00 285 THR A N 1
ATOM 1295 C CA . THR A 1 285 ? 13.174 15.820 -11.995 1.00 22.54 285 THR A CA 1
ATOM 1296 C C . THR A 1 285 ? 12.047 16.383 -11.108 1.00 24.32 285 THR A C 1
ATOM 1297 O O . THR A 1 285 ? 11.050 16.917 -11.609 1.00 24.21 285 THR A O 1
ATOM 1301 N N . HIS A 1 286 ? 12.215 16.281 -9.791 1.00 27.05 286 HIS A N 1
ATOM 1302 C CA . HIS A 1 286 ? 11.153 16.634 -8.851 1.00 29.44 286 HIS A CA 1
ATOM 1303 C C . HIS A 1 286 ? 11.244 18.075 -8.356 1.00 30.44 286 HIS A C 1
ATOM 1304 O O . HIS A 1 286 ? 12.246 18.769 -8.582 1.00 26.83 286 HIS A O 1
ATOM 1311 N N . ASN A 1 287 ? 10.182 18.525 -7.690 1.00 30.49 287 ASN A N 1
ATOM 1312 C CA . ASN A 1 287 ? 10.150 19.846 -7.083 1.00 33.08 287 ASN A CA 1
ATOM 1313 C C . ASN A 1 287 ? 10.733 19.775 -5.676 1.00 33.38 287 ASN A C 1
ATOM 1314 O O . ASN A 1 287 ? 10.064 19.340 -4.733 1.00 34.92 287 ASN A O 1
ATOM 1319 N N . LEU A 1 288 ? 11.990 20.189 -5.540 1.00 32.69 288 LEU A N 1
ATOM 1320 C CA . LEU A 1 288 ? 12.699 20.058 -4.267 1.00 30.98 288 LEU A CA 1
ATOM 1321 C C . LEU A 1 288 ? 12.835 21.425 -3.614 1.00 31.64 288 LEU A C 1
ATOM 1322 O O . LEU A 1 288 ? 13.115 22.420 -4.290 1.00 29.34 288 LEU A O 1
ATOM 1327 N N . ASP A 1 289 ? 12.617 21.471 -2.299 1.00 31.49 289 ASP A N 1
ATOM 1328 C CA . ASP A 1 289 ? 12.659 22.721 -1.539 1.00 30.72 289 ASP A CA 1
ATOM 1329 C C . ASP A 1 289 ? 13.523 22.583 -0.296 1.00 29.08 289 ASP A C 1
ATOM 1330 O O . ASP A 1 289 ? 13.600 21.508 0.298 1.00 27.47 289 ASP A O 1
ATOM 1335 N N . VAL A 1 290 ? 14.172 23.678 0.083 1.00 28.48 290 VAL A N 1
ATOM 1336 C CA . VAL A 1 290 ? 14.964 23.717 1.307 1.00 30.30 290 VAL A CA 1
ATOM 1337 C C . VAL A 1 290 ? 14.522 24.905 2.154 1.00 29.17 290 VAL A C 1
ATOM 1338 O O . VAL A 1 290 ? 14.153 25.952 1.627 1.00 28.90 290 VAL A O 1
ATOM 1342 N N . ALA A 1 291 ? 14.524 24.712 3.471 1.00 31.60 291 ALA A N 1
ATOM 1343 C CA . ALA A 1 291 ? 14.205 25.774 4.413 1.00 32.45 291 ALA A CA 1
ATOM 1344 C C . ALA A 1 291 ? 15.047 25.606 5.670 1.00 32.11 291 ALA A C 1
ATOM 1345 O O . ALA A 1 291 ? 15.637 24.545 5.899 1.00 31.42 291 ALA A O 1
ATOM 1347 N N . ALA A 1 292 ? 15.106 26.673 6.463 1.00 35.10 292 ALA A N 1
ATOM 1348 C CA . ALA A 1 292 ? 15.646 26.634 7.823 1.00 36.28 292 ALA A CA 1
ATOM 1349 C C . ALA A 1 292 ? 14.772 27.503 8.726 1.00 36.96 292 ALA A C 1
ATOM 1350 O O . ALA A 1 292 ? 14.036 28.370 8.238 1.00 35.64 292 ALA A O 1
ATOM 1352 N N . ASP A 1 293 ? 14.855 27.265 10.035 1.00 39.02 293 ASP A N 1
ATOM 1353 C CA . ASP A 1 293 ? 14.081 28.030 11.022 1.00 40.53 293 ASP A CA 1
ATOM 1354 C C . ASP A 1 293 ? 14.320 29.533 10.904 1.00 39.64 293 ASP A C 1
ATOM 1355 O O . ASP A 1 293 ? 15.460 29.998 10.993 1.00 41.30 293 ASP A O 1
ATOM 1360 N N . GLY A 1 294 ? 13.244 30.284 10.680 1.00 38.21 294 GLY A N 1
ATOM 1361 C CA . GLY A 1 294 ? 13.333 31.737 10.538 1.00 39.04 294 GLY A CA 1
ATOM 1362 C C . GLY A 1 294 ? 13.662 32.227 9.136 1.00 39.02 294 GLY A C 1
ATOM 1363 O O . GLY A 1 294 ? 13.702 33.439 8.895 1.00 39.49 294 GLY A O 1
ATOM 1364 N N . TYR A 1 295 ? 13.891 31.283 8.220 1.00 39.33 295 TYR A N 1
ATOM 1365 C CA . TYR A 1 295 ? 14.206 31.575 6.818 1.00 37.98 295 TYR A CA 1
ATOM 1366 C C . TYR A 1 295 ? 13.132 31.052 5.863 1.00 37.48 295 TYR A C 1
ATOM 1367 O O . TYR A 1 295 ? 12.753 29.879 5.923 1.00 37.91 295 TYR A O 1
ATOM 1376 N N . LYS A 1 296 ? 12.669 31.933 4.978 1.00 37.40 296 LYS A N 1
ATOM 1377 C CA . LYS A 1 296 ? 11.751 31.575 3.893 1.00 37.63 296 LYS A CA 1
ATOM 1378 C C . LYS A 1 296 ? 12.386 30.495 3.004 1.00 36.38 296 LYS A C 1
ATOM 1379 O O . LYS A 1 296 ? 13.577 30.567 2.684 1.00 35.96 296 LYS A O 1
ATOM 1385 N N . ALA A 1 297 ? 11.587 29.493 2.634 1.00 32.99 297 ALA A N 1
ATOM 1386 C CA . ALA A 1 297 ? 12.045 28.364 1.821 1.00 31.90 297 ALA A CA 1
ATOM 1387 C C . ALA A 1 297 ? 12.409 28.767 0.383 1.00 30.27 297 ALA A C 1
ATOM 1388 O O . ALA A 1 297 ? 11.961 29.806 -0.112 1.00 29.32 297 ALA A O 1
ATOM 1390 N N . HIS A 1 298 ? 13.219 27.935 -0.275 1.00 29.66 298 HIS A N 1
ATOM 1391 C CA . HIS A 1 298 ? 13.605 28.154 -1.677 1.00 28.13 298 HIS A CA 1
ATOM 1392 C C . HIS A 1 298 ? 13.700 26.833 -2.430 1.00 26.38 298 HIS A C 1
ATOM 1393 O O . HIS A 1 298 ? 14.065 25.807 -1.863 1.00 23.15 298 HIS A O 1
ATOM 1400 N N . ASN A 1 299 ? 13.384 26.874 -3.720 1.00 26.81 299 ASN A N 1
ATOM 1401 C CA . ASN A 1 299 ? 13.621 25.738 -4.603 1.00 24.96 299 ASN A CA 1
ATOM 1402 C C . ASN A 1 299 ? 15.102 25.364 -4.655 1.00 23.67 299 ASN A C 1
ATOM 1403 O O . ASN A 1 299 ? 15.971 26.242 -4.555 1.00 25.33 299 ASN A O 1
ATOM 1408 N N . ILE A 1 300 ? 15.370 24.068 -4.789 1.00 23.02 300 ILE A N 1
ATOM 1409 C CA . ILE A 1 300 ? 16.721 23.541 -4.983 1.00 22.96 300 ILE A CA 1
ATOM 1410 C C . ILE A 1 300 ? 16.871 23.165 -6.460 1.00 23.01 300 ILE A C 1
ATOM 1411 O O . ILE A 1 300 ? 16.231 22.217 -6.948 1.00 21.37 300 ILE A O 1
ATOM 1416 N N . LEU A 1 301 ? 17.709 23.910 -7.172 1.00 18.48 301 LEU A N 1
ATOM 1417 C CA . LEU A 1 301 ? 17.906 23.660 -8.596 1.00 20.42 301 LEU A CA 1
ATOM 1418 C C . LEU A 1 301 ? 19.063 22.706 -8.762 1.00 19.61 301 LEU A C 1
ATOM 1419 O O . LEU A 1 301 ? 20.124 22.928 -8.185 1.00 20.47 301 LEU A O 1
ATOM 1424 N N . PRO A 1 302 ? 18.871 21.626 -9.541 1.00 17.20 302 PRO A N 1
ATOM 1425 C CA . PRO A 1 302 ? 19.994 20.743 -9.812 1.00 18.26 302 PRO A CA 1
ATOM 1426 C C . PRO A 1 302 ? 21.112 21.495 -10.561 1.00 18.35 302 PRO A C 1
ATOM 1427 O O . PRO A 1 302 ? 20.834 22.198 -11.534 1.00 18.04 302 PRO A O 1
ATOM 1431 N N . ARG A 1 303 ? 22.342 21.392 -10.067 1.00 18.66 303 ARG A N 1
ATOM 1432 C CA . ARG A 1 303 ? 23.499 21.968 -10.767 1.00 18.34 303 ARG A CA 1
ATOM 1433 C C . ARG A 1 303 ? 24.576 20.893 -10.901 1.00 17.70 303 ARG A C 1
ATOM 1434 O O . ARG A 1 303 ? 24.514 20.075 -11.807 1.00 18.59 303 ARG A O 1
ATOM 1442 N N . ASN A 1 304 ? 25.536 20.834 -9.979 1.00 18.31 304 ASN A N 1
ATOM 1443 C CA . ASN A 1 304 ? 26.685 19.963 -10.183 1.00 19.01 304 ASN A CA 1
ATOM 1444 C C . ASN A 1 304 ? 26.386 18.488 -9.969 1.00 16.70 304 ASN A C 1
ATOM 1445 O O . ASN A 1 304 ? 27.187 17.631 -10.336 1.00 17.75 304 ASN A O 1
ATOM 1450 N N . VAL A 1 305 ? 25.199 18.195 -9.434 1.00 18.07 305 VAL A N 1
ATOM 1451 C CA . VAL A 1 305 ? 24.725 16.809 -9.395 1.00 18.41 305 VAL A CA 1
ATOM 1452 C C . VAL A 1 305 ? 24.679 16.203 -10.815 1.00 18.11 305 VAL A C 1
ATOM 1453 O O . VAL A 1 305 ? 24.932 15.006 -11.003 1.00 18.76 305 VAL A O 1
ATOM 1457 N N . LEU A 1 306 ? 24.391 17.046 -11.806 1.00 20.09 306 LEU A N 1
ATOM 1458 C CA . LEU A 1 306 ? 24.270 16.583 -13.194 1.00 17.30 306 LEU A CA 1
ATOM 1459 C C . LEU A 1 306 ? 25.614 16.210 -13.823 1.00 18.29 306 LEU A C 1
ATOM 1460 O O . LEU A 1 306 ? 25.646 15.614 -14.903 1.00 17.55 306 LEU A O 1
ATO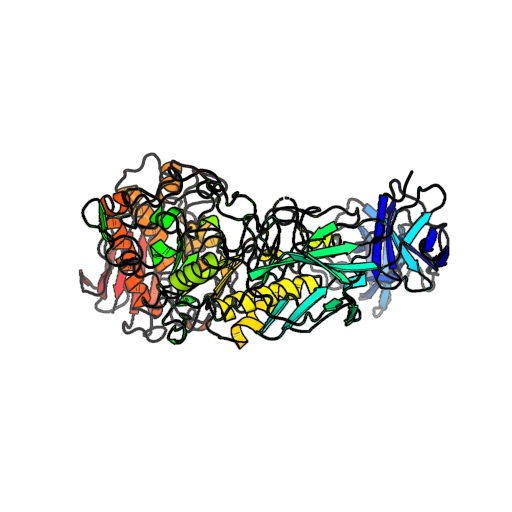M 1465 N N . ASN A 1 307 ? 26.718 16.554 -13.150 1.00 17.79 307 ASN A N 1
ATOM 1466 C CA . ASN A 1 307 ? 28.058 16.101 -13.564 1.00 20.00 307 ASN A CA 1
ATOM 1467 C C . ASN A 1 307 ? 28.248 14.589 -13.457 1.00 20.41 307 ASN A C 1
ATOM 1468 O O . ASN A 1 307 ? 29.121 14.030 -14.114 1.00 21.24 307 ASN A O 1
ATOM 1473 N N . LEU A 1 308 ? 27.450 13.945 -12.603 1.00 21.43 308 LEU A N 1
ATOM 1474 C CA . LEU A 1 308 ? 27.648 12.525 -12.265 1.00 20.70 308 LEU A CA 1
ATOM 1475 C C . LEU A 1 308 ? 27.467 11.597 -13.473 1.00 19.59 308 LEU A C 1
ATOM 1476 O O . LEU A 1 308 ? 26.641 11.865 -14.349 1.00 19.00 308 LEU A O 1
ATOM 1481 N N . PRO A 1 309 ? 28.241 10.495 -13.529 1.00 20.89 309 PRO A N 1
ATOM 1482 C CA . PRO A 1 309 ? 28.172 9.556 -14.649 1.00 21.13 309 PRO A CA 1
ATOM 1483 C C . PRO A 1 309 ? 26.756 9.087 -15.030 1.00 22.56 309 PRO A C 1
ATOM 1484 O O . PRO A 1 309 ? 26.501 8.803 -16.201 1.00 21.59 309 PRO A O 1
ATOM 1488 N N . ARG A 1 310 ? 25.844 9.019 -14.063 1.00 22.37 310 ARG A N 1
ATOM 1489 C CA . ARG A 1 310 ? 24.481 8.563 -14.352 1.00 21.13 310 ARG A CA 1
ATOM 1490 C C . ARG A 1 310 ? 23.711 9.499 -15.296 1.00 20.57 310 ARG A C 1
ATOM 1491 O O . ARG A 1 310 ? 22.766 9.059 -15.946 1.00 20.50 310 ARG A O 1
ATOM 1499 N N . TYR A 1 311 ? 24.122 10.770 -15.356 1.00 18.27 311 TYR A N 1
ATOM 1500 C CA . TYR A 1 311 ? 23.521 11.771 -16.251 1.00 17.45 311 TYR A CA 1
ATOM 1501 C C . TYR A 1 311 ? 24.429 12.091 -17.432 1.00 19.07 311 TYR A C 1
ATOM 1502 O O . TYR A 1 311 ? 24.218 13.101 -18.119 1.00 18.28 311 TYR A O 1
ATOM 1511 N N . ASP A 1 312 ? 25.425 11.239 -17.668 1.00 17.24 312 ASP A N 1
ATOM 1512 C CA A ASP A 1 312 ? 26.386 11.478 -18.734 0.50 19.42 312 ASP A CA 1
ATOM 1513 C CA B ASP A 1 312 ? 26.416 11.468 -18.726 0.50 19.12 312 ASP A CA 1
ATOM 1514 C C . ASP A 1 312 ? 26.139 10.599 -19.959 1.00 19.03 312 ASP A C 1
ATOM 1515 O O . ASP A 1 312 ? 26.384 9.384 -19.952 1.00 18.05 312 ASP A O 1
ATOM 1524 N N . TYR A 1 313 ? 25.643 11.229 -21.014 1.00 17.58 313 TYR A N 1
ATOM 1525 C CA . TYR A 1 313 ? 25.323 10.523 -22.249 1.00 15.89 313 TYR A CA 1
ATOM 1526 C C . TYR A 1 313 ? 26.444 10.650 -23.261 1.00 17.81 313 TYR A C 1
ATOM 1527 O O . TYR A 1 313 ? 26.806 11.758 -23.655 1.00 18.82 313 TYR A O 1
ATOM 1536 N N . SER A 1 314 ? 26.981 9.514 -23.686 1.00 18.35 314 SER A N 1
ATOM 1537 C CA . SER A 1 314 ? 28.152 9.517 -24.553 1.00 20.44 314 SER A CA 1
ATOM 1538 C C . SER A 1 314 ? 27.866 9.132 -26.007 1.00 19.29 314 SER A C 1
ATOM 1539 O O . SER A 1 314 ? 28.798 9.033 -26.811 1.00 20.92 314 SER A O 1
ATOM 1542 N N . GLY A 1 315 ? 26.597 8.917 -26.352 1.00 18.02 315 GLY A N 1
ATOM 1543 C CA . GLY A 1 315 ? 26.245 8.593 -27.746 1.00 16.78 315 GLY A CA 1
ATOM 1544 C C . GLY A 1 315 ? 26.524 9.746 -28.704 1.00 19.11 315 GLY A C 1
ATOM 1545 O O . GLY A 1 315 ? 26.653 10.897 -28.279 1.00 20.37 315 GLY A O 1
ATOM 1546 N N . ASN A 1 316 ? 26.582 9.438 -30.000 1.00 18.07 316 ASN A N 1
ATOM 1547 C CA . ASN A 1 316 ? 26.919 10.432 -31.026 1.00 18.26 316 ASN A CA 1
ATOM 1548 C C . ASN A 1 316 ? 25.691 10.921 -31.801 1.00 16.29 316 ASN A C 1
ATOM 1549 O O . ASN A 1 316 ? 25.833 11.535 -32.858 1.00 18.14 316 ASN A O 1
ATOM 1554 N N . ASP A 1 317 ? 24.496 10.677 -31.248 1.00 14.70 317 ASP A N 1
ATOM 1555 C CA . ASP A 1 317 ? 23.238 10.921 -31.943 1.00 15.54 317 ASP A CA 1
ATOM 1556 C C . ASP A 1 317 ? 22.368 12.045 -31.355 1.00 15.50 317 ASP A C 1
ATOM 1557 O O . ASP A 1 317 ? 21.168 12.122 -31.658 1.00 16.59 317 ASP A O 1
ATOM 1562 N N . LEU A 1 318 ? 22.936 12.923 -30.527 1.00 13.23 318 LEU A N 1
ATOM 1563 C CA . LEU A 1 318 ? 22.138 14.087 -30.114 1.00 12.49 318 LEU A CA 1
ATOM 1564 C C . LEU A 1 318 ? 21.753 14.929 -31.342 1.00 14.99 318 LEU A C 1
ATOM 1565 O O . LEU A 1 318 ? 22.571 15.129 -32.263 1.00 13.57 318 LEU A O 1
ATOM 1570 N N . GLY A 1 319 ? 20.506 15.393 -31.353 1.00 12.23 319 GLY A N 1
ATOM 1571 C CA . GLY A 1 319 ? 19.949 16.131 -32.478 1.00 13.67 319 GLY A CA 1
ATOM 1572 C C . GLY A 1 319 ? 18.975 15.288 -33.280 1.00 14.76 319 GLY A C 1
ATOM 1573 O O . GLY A 1 319 ? 18.288 14.430 -32.713 1.00 14.11 319 GLY A O 1
ATOM 1574 N N . ASN A 1 320 ? 18.894 15.539 -34.581 1.00 13.82 320 ASN A N 1
ATOM 1575 C CA . ASN A 1 320 ? 18.076 14.697 -35.465 1.00 15.27 320 ASN A CA 1
ATOM 1576 C C . ASN A 1 320 ? 18.963 13.931 -36.435 1.00 15.06 320 ASN A C 1
ATOM 1577 O O . ASN A 1 320 ? 19.999 14.436 -36.885 1.00 16.79 320 ASN A O 1
ATOM 1582 N N . VAL A 1 321 ? 18.584 12.693 -36.713 1.00 16.63 321 VAL A N 1
ATOM 1583 C CA . VAL A 1 321 ? 19.334 11.858 -37.650 1.00 15.92 321 VAL A CA 1
ATOM 1584 C C . VAL A 1 321 ? 18.345 11.458 -38.726 1.00 15.83 321 VAL A C 1
ATOM 1585 O O . VAL A 1 321 ? 17.438 10.653 -38.481 1.00 17.60 321 VAL A O 1
ATOM 1589 N N . TYR A 1 322 ? 18.502 12.064 -39.899 1.00 16.14 322 TYR A N 1
ATOM 1590 C CA . TYR A 1 322 ? 17.565 11.919 -41.012 1.00 17.08 322 TYR A CA 1
ATOM 1591 C C . TYR A 1 322 ? 17.861 10.725 -41.931 1.00 19.22 322 TYR A C 1
ATOM 1592 O O . TYR A 1 322 ? 19.016 10.499 -42.338 1.00 18.42 322 TYR A O 1
ATOM 1601 N N . SER A 1 323 ? 16.801 9.995 -42.279 1.00 17.60 323 SER A N 1
ATOM 1602 C CA . SER A 1 323 ? 16.837 9.051 -43.396 1.00 18.75 323 SER A CA 1
ATOM 1603 C C . SER A 1 323 ? 15.543 9.142 -44.190 1.00 18.36 323 SER A C 1
ATOM 1604 O O . SER A 1 323 ? 14.545 9.688 -43.715 1.00 18.81 323 SER A O 1
ATOM 1607 N N . LYS A 1 324 ? 15.538 8.584 -45.396 1.00 18.74 324 LYS A N 1
ATOM 1608 C CA . LYS A 1 324 ? 14.331 8.612 -46.199 1.00 20.18 324 LYS A CA 1
ATOM 1609 C C . LYS A 1 324 ? 13.143 7.964 -45.471 1.00 19.55 324 LYS A C 1
ATOM 1610 O O . LYS A 1 324 ? 12.024 8.469 -45.548 1.00 20.23 324 LYS A O 1
ATOM 1616 N N . ASP A 1 325 ? 13.401 6.872 -44.743 1.00 19.90 325 ASP A N 1
ATOM 1617 C CA . ASP A 1 325 ? 12.351 6.079 -44.075 1.00 20.59 325 ASP A CA 1
ATOM 1618 C C . ASP A 1 325 ? 11.888 6.564 -42.699 1.00 19.08 325 ASP A C 1
ATOM 1619 O O . ASP A 1 325 ? 10.764 6.261 -42.292 1.00 19.97 325 ASP A O 1
ATOM 1624 N N . ALA A 1 326 ? 12.755 7.294 -41.991 1.00 18.83 326 ALA A N 1
ATOM 1625 C CA . ALA A 1 326 ? 12.499 7.734 -40.607 1.00 18.15 326 ALA A CA 1
ATOM 1626 C C . ALA A 1 326 ? 13.516 8.787 -40.160 1.00 16.45 326 ALA A C 1
ATOM 1627 O O . ALA A 1 326 ? 14.642 8.820 -40.655 1.00 16.84 326 ALA A O 1
ATOM 1629 N N . THR A 1 327 ? 13.114 9.631 -39.218 1.00 16.54 327 THR A N 1
ATOM 1630 C CA . THR A 1 327 ? 14.054 10.534 -38.533 1.00 16.40 327 THR A CA 1
ATOM 1631 C C . THR A 1 327 ? 14.019 10.232 -37.026 1.00 15.69 327 THR A C 1
ATOM 1632 O O . THR A 1 327 ? 12.950 10.086 -36.444 1.00 17.77 327 THR A O 1
ATOM 1636 N N . SER A 1 328 ? 15.192 10.115 -36.410 1.00 15.56 328 SER A N 1
ATOM 1637 C CA . SER A 1 328 ? 15.293 9.914 -34.963 1.00 14.35 328 SER A CA 1
ATOM 1638 C C . SER A 1 328 ? 15.770 11.196 -34.293 1.00 14.88 328 SER A C 1
ATOM 1639 O O . SER A 1 328 ? 16.634 11.903 -34.837 1.00 16.52 328 SER A O 1
ATOM 1642 N N . PHE A 1 329 ? 15.213 11.464 -33.113 1.00 14.75 329 PHE A N 1
ATOM 1643 C CA . PHE A 1 329 ? 15.488 12.684 -32.356 1.00 13.40 329 PHE A CA 1
ATOM 1644 C C . PHE A 1 329 ? 16.000 12.268 -30.992 1.00 14.23 329 PHE A C 1
ATOM 1645 O O . PHE A 1 329 ? 15.558 11.255 -30.432 1.00 14.74 329 PHE A O 1
ATOM 1653 N N . ARG A 1 330 ? 16.954 13.034 -30.467 1.00 13.79 330 ARG A N 1
ATOM 1654 C CA . ARG A 1 330 ? 17.450 12.803 -29.111 1.00 12.98 330 ARG A CA 1
ATOM 1655 C C . ARG A 1 330 ? 17.929 14.104 -28.506 1.00 15.54 330 ARG A C 1
ATOM 1656 O O . ARG A 1 330 ? 18.637 14.880 -29.167 1.00 13.55 330 ARG A O 1
ATOM 1664 N N . VAL A 1 331 ? 17.504 14.350 -27.265 1.00 12.50 331 VAL A N 1
ATOM 1665 C CA . VAL A 1 331 ? 17.850 15.580 -26.536 1.00 12.65 331 VAL A CA 1
ATOM 1666 C C . VAL A 1 331 ? 18.185 15.240 -25.084 1.00 15.56 331 VAL A C 1
ATOM 1667 O O . VAL A 1 331 ? 17.550 14.358 -24.483 1.00 16.67 331 VAL A O 1
ATOM 1671 N N . TRP A 1 332 ? 19.189 15.924 -24.527 1.00 15.09 332 TRP A N 1
ATOM 1672 C CA . TRP A 1 332 ? 19.577 15.738 -23.130 1.00 15.32 332 TRP A CA 1
ATOM 1673 C C . TRP A 1 332 ? 18.809 16.708 -22.238 1.00 15.41 332 TRP A C 1
ATOM 1674 O O . TRP A 1 332 ? 18.969 17.923 -22.349 1.00 14.62 332 TRP A O 1
ATOM 1685 N N . ALA A 1 333 ? 17.948 16.174 -21.372 1.00 15.01 333 ALA A N 1
ATOM 1686 C CA . ALA A 1 333 ? 17.134 17.017 -20.491 1.00 13.90 333 ALA A CA 1
ATOM 1687 C C . ALA A 1 333 ? 16.889 16.278 -19.170 1.00 16.65 333 ALA A C 1
ATOM 1688 O O . ALA A 1 333 ? 15.760 15.843 -18.889 1.00 17.09 333 ALA A O 1
ATOM 1690 N N . PRO A 1 334 ? 17.952 16.151 -18.359 1.00 16.94 334 PRO A N 1
ATOM 1691 C CA . PRO A 1 334 ? 17.951 15.266 -17.187 1.00 17.67 334 PRO A CA 1
ATOM 1692 C C . PRO A 1 334 ? 17.044 15.712 -16.049 1.00 19.67 334 PRO A C 1
ATOM 1693 O O . PRO A 1 334 ? 16.743 14.905 -15.159 1.00 19.97 334 PRO A O 1
ATOM 1697 N N . THR A 1 335 ? 16.612 16.968 -16.063 1.00 18.86 335 THR A N 1
ATOM 1698 C CA . THR A 1 335 ? 15.715 17.456 -15.008 1.00 19.85 335 THR A CA 1
ATOM 1699 C C . THR A 1 335 ? 14.256 17.598 -15.463 1.00 20.16 335 THR A C 1
ATOM 1700 O O . THR A 1 335 ? 13.371 17.915 -14.660 1.00 20.51 335 THR A O 1
ATOM 1704 N N . ALA A 1 336 ? 13.995 17.359 -16.747 1.00 18.67 336 ALA A N 1
ATOM 1705 C CA . ALA A 1 336 ? 12.638 17.508 -17.274 1.00 19.59 336 ALA A CA 1
ATOM 1706 C C . ALA A 1 336 ? 11.699 16.421 -16.740 1.00 19.29 336 ALA A C 1
ATOM 1707 O O . ALA A 1 336 ? 12.110 15.276 -16.554 1.00 18.70 336 ALA A O 1
ATOM 1709 N N . SER A 1 337 ? 10.446 16.801 -16.490 1.00 20.30 337 SER A N 1
ATOM 1710 C CA . SER A 1 337 ? 9.396 15.823 -16.159 1.00 22.18 337 SER A CA 1
ATOM 1711 C C . SER A 1 337 ? 8.732 15.283 -17.429 1.00 23.64 337 SER A C 1
ATOM 1712 O O . SER A 1 337 ? 8.192 14.168 -17.438 1.00 22.78 337 SER A O 1
ATOM 1715 N N . ASN A 1 338 ? 8.773 16.085 -18.492 1.00 20.66 338 ASN A N 1
ATOM 1716 C CA . ASN A 1 338 ? 8.221 15.695 -19.782 1.00 20.66 338 ASN A CA 1
ATOM 1717 C C . ASN A 1 338 ? 8.930 16.411 -20.921 1.00 18.46 338 ASN A C 1
ATOM 1718 O O . ASN A 1 338 ? 9.276 17.589 -20.789 1.00 19.31 338 ASN A O 1
ATOM 1723 N N . VAL A 1 339 ? 9.139 15.694 -22.025 1.00 17.74 339 VAL A N 1
ATOM 1724 C CA . VAL A 1 339 ? 9.591 16.315 -23.280 1.00 16.32 339 VAL A CA 1
ATOM 1725 C C . VAL A 1 339 ? 8.718 15.824 -24.433 1.00 16.15 339 VAL A C 1
ATOM 1726 O O . VAL A 1 339 ? 8.536 14.619 -24.611 1.00 18.45 339 VAL A O 1
ATOM 1730 N N . GLN A 1 340 ? 8.163 16.763 -25.191 1.00 16.95 340 GLN A N 1
ATOM 1731 C CA . GLN A 1 340 ? 7.426 16.425 -26.400 1.00 17.03 340 GLN A CA 1
ATOM 1732 C C . GLN A 1 340 ? 8.123 16.991 -27.638 1.00 16.91 340 GLN A C 1
ATOM 1733 O O . GLN A 1 340 ? 8.790 18.035 -27.568 1.00 17.80 340 GLN A O 1
ATOM 1739 N N . LEU A 1 341 ? 7.959 16.285 -28.754 1.00 17.18 341 LEU A N 1
ATOM 1740 C CA . LEU A 1 341 ? 8.403 16.752 -30.072 1.00 14.26 341 LEU A CA 1
ATOM 1741 C C . LEU A 1 341 ? 7.254 17.472 -30.776 1.00 15.60 341 LEU A C 1
ATOM 1742 O O . LEU A 1 341 ? 6.160 16.903 -30.924 1.00 16.67 341 LEU A O 1
ATOM 1747 N N . LEU A 1 342 ? 7.509 18.706 -31.224 1.00 15.37 342 LEU A N 1
ATOM 1748 C CA . LEU A 1 342 ? 6.539 19.472 -32.003 1.00 12.66 342 LEU A CA 1
ATOM 1749 C C . LEU A 1 342 ? 7.027 19.508 -33.442 1.00 14.95 342 LEU A C 1
ATOM 1750 O O . LEU A 1 342 ? 8.128 19.995 -33.716 1.00 13.06 342 LEU A O 1
ATOM 1755 N N . LEU A 1 343 ? 6.220 18.943 -34.337 1.00 13.63 343 LEU A N 1
ATOM 1756 C CA . LEU A 1 343 ? 6.529 18.861 -35.769 1.00 12.46 343 LEU A CA 1
ATOM 1757 C C . LEU A 1 343 ? 5.642 19.803 -36.559 1.00 14.19 343 LEU A C 1
ATOM 1758 O O . LEU A 1 343 ? 4.429 19.851 -36.320 1.00 15.13 343 LEU A O 1
ATOM 1763 N N . TYR A 1 344 ? 6.246 20.527 -37.506 1.00 12.69 344 TYR A N 1
ATOM 1764 C CA . TYR A 1 344 ? 5.559 21.503 -38.352 1.00 13.73 344 TYR A CA 1
ATOM 1765 C C . TYR A 1 344 ? 5.869 21.211 -39.826 1.00 15.47 344 TYR A C 1
ATOM 1766 O O . TYR A 1 344 ? 7.040 21.123 -40.229 1.00 15.03 344 TYR A O 1
ATOM 1775 N N . ASN A 1 345 ? 4.820 21.080 -40.632 1.00 15.78 345 ASN A N 1
ATOM 1776 C CA . ASN A 1 345 ? 4.994 20.888 -42.075 1.00 16.60 345 ASN A CA 1
ATOM 1777 C C . ASN A 1 345 ? 5.077 22.201 -42.857 1.00 17.32 345 ASN A C 1
ATOM 1778 O O . ASN A 1 345 ? 4.928 22.225 -44.084 1.00 20.83 345 ASN A O 1
ATOM 1783 N N . SER A 1 346 ? 5.300 23.292 -42.131 1.00 18.10 346 SER A N 1
ATOM 1784 C CA . SER A 1 346 ? 5.518 24.605 -42.725 1.00 17.36 346 SER A CA 1
ATOM 1785 C C . SER A 1 346 ? 6.403 25.453 -41.816 1.00 16.54 346 SER A C 1
ATOM 1786 O O . SER A 1 346 ? 6.542 25.192 -40.625 1.00 18.24 346 SER A O 1
ATOM 1789 N N . GLU A 1 347 ? 7.000 26.473 -42.401 1.00 17.44 347 GLU A N 1
ATOM 1790 C CA . GLU A 1 347 ? 7.905 27.339 -41.674 1.00 18.27 347 GLU A CA 1
ATOM 1791 C C . GLU A 1 347 ? 7.217 28.250 -40.635 1.00 21.49 347 GLU A C 1
ATOM 1792 O O . GLU A 1 347 ? 7.805 28.552 -39.599 1.00 19.12 347 GLU A O 1
ATOM 1798 N N . LYS A 1 348 ? 5.981 28.685 -40.908 1.00 21.66 348 LYS A N 1
ATOM 1799 C CA . LYS A 1 348 ? 5.283 29.644 -40.044 1.00 22.86 348 LYS A CA 1
ATOM 1800 C C . LYS A 1 348 ? 3.916 29.171 -39.512 1.00 22.27 348 LYS A C 1
ATOM 1801 O O . LYS A 1 348 ? 3.358 29.789 -38.601 1.00 21.93 348 LYS A O 1
ATOM 1807 N N . GLY A 1 349 ? 3.391 28.091 -40.077 1.00 22.51 349 GLY A N 1
ATOM 1808 C CA . GLY A 1 349 ? 2.044 27.614 -39.726 1.00 20.91 349 GLY A CA 1
ATOM 1809 C C . GLY A 1 349 ? 1.993 26.898 -38.395 1.00 21.33 349 GLY A C 1
ATOM 1810 O O . GLY A 1 349 ? 3.031 26.623 -37.786 1.00 18.72 349 GLY A O 1
ATOM 1811 N N . SER A 1 350 ? 0.777 26.584 -37.947 1.00 17.99 350 SER A N 1
ATOM 1812 C CA . SER A 1 350 ? 0.579 25.949 -36.648 1.00 19.89 350 SER A CA 1
ATOM 1813 C C . SER A 1 350 ? 1.111 24.503 -36.599 1.00 16.90 350 SER A C 1
ATOM 1814 O O . SER A 1 350 ? 1.394 23.884 -37.637 1.00 20.04 350 SER A O 1
ATOM 1817 N N . ILE A 1 351 ? 1.246 23.988 -35.384 1.00 15.61 351 ILE A N 1
ATOM 1818 C CA . ILE A 1 351 ? 1.715 22.617 -35.118 1.00 15.78 351 ILE A CA 1
ATOM 1819 C C . ILE A 1 351 ? 0.979 21.596 -35.968 1.00 16.40 351 ILE A C 1
ATOM 1820 O O . ILE A 1 351 ? -0.258 21.580 -36.024 1.00 17.06 351 ILE A O 1
ATOM 1825 N N . THR A 1 352 ? 1.747 20.738 -36.628 1.00 16.19 352 THR A N 1
ATOM 1826 C CA . THR A 1 352 ? 1.160 19.653 -37.421 1.00 15.28 352 THR A CA 1
ATOM 1827 C C . THR A 1 352 ? 0.954 18.399 -36.577 1.00 16.60 352 THR A C 1
ATOM 1828 O O . THR A 1 352 ? -0.121 17.773 -36.614 1.00 16.59 352 THR A O 1
ATOM 1832 N N . LYS A 1 353 ? 1.977 18.035 -35.811 1.00 17.88 353 LYS A N 1
ATOM 1833 C CA . LYS A 1 353 ? 1.921 16.859 -34.968 1.00 18.85 353 LYS A CA 1
ATOM 1834 C C . LYS A 1 353 ? 2.703 17.096 -33.680 1.00 19.87 353 LYS A C 1
ATOM 1835 O O . LYS A 1 353 ? 3.807 17.643 -33.694 1.00 20.42 353 LYS A O 1
ATOM 1841 N N . GLN A 1 354 ? 2.088 16.725 -32.566 1.00 15.66 354 GLN A N 1
ATOM 1842 C CA . GLN A 1 354 ? 2.729 16.782 -31.279 1.00 18.87 354 GLN A CA 1
ATOM 1843 C C . GLN A 1 354 ? 2.885 15.362 -30.736 1.00 20.81 354 GLN A C 1
ATOM 1844 O O . GLN A 1 354 ? 1.899 14.620 -30.626 1.00 23.04 354 GLN A O 1
ATOM 1850 N N . LEU A 1 355 ? 4.115 14.968 -30.423 1.00 19.25 355 LEU A N 1
ATOM 1851 C CA . LEU A 1 355 ? 4.376 13.589 -29.998 1.00 18.92 355 LEU A CA 1
ATOM 1852 C C . LEU A 1 355 ? 5.132 13.507 -28.685 1.00 22.16 355 LEU A C 1
ATOM 1853 O O . LEU A 1 355 ? 6.081 14.260 -28.458 1.00 21.17 355 LEU A O 1
ATOM 1858 N N . GLU A 1 356 ? 4.724 12.580 -27.820 1.00 20.83 356 GLU A N 1
ATOM 1859 C CA . GLU A 1 356 ? 5.472 12.327 -26.601 1.00 19.54 356 GLU A CA 1
ATOM 1860 C C . GLU A 1 356 ? 6.818 11.662 -26.934 1.00 19.61 356 GLU A C 1
ATOM 1861 O O . GLU A 1 356 ? 6.874 10.695 -27.703 1.00 22.16 356 GLU A O 1
ATOM 1867 N N . MET A 1 357 ? 7.904 12.188 -26.376 1.00 18.31 357 MET A N 1
ATOM 1868 C CA . MET A 1 357 ? 9.188 11.488 -26.460 1.00 18.99 357 MET A CA 1
ATOM 1869 C C . MET A 1 357 ? 9.331 10.526 -25.276 1.00 21.04 357 MET A C 1
ATOM 1870 O O . MET A 1 357 ? 8.545 10.582 -24.325 1.00 20.96 357 MET A O 1
ATOM 1875 N N . GLN A 1 358 ? 10.326 9.650 -25.359 1.00 20.82 358 GLN A N 1
ATOM 1876 C CA . GLN A 1 358 ? 10.530 8.580 -24.387 1.00 23.16 358 GLN A CA 1
ATOM 1877 C C . GLN A 1 358 ? 11.782 8.840 -23.574 1.00 24.60 358 GLN A C 1
ATOM 1878 O O . GLN A 1 358 ? 12.845 9.087 -24.140 1.00 21.45 358 GLN A O 1
ATOM 1884 N N . LYS A 1 359 ? 11.652 8.776 -22.251 1.00 23.28 359 LYS A N 1
ATOM 1885 C CA . LYS A 1 359 ? 12.818 8.784 -21.362 1.00 24.96 359 LYS A CA 1
ATOM 1886 C C . LYS A 1 359 ? 13.791 7.676 -21.760 1.00 24.29 359 LYS A C 1
ATOM 1887 O O . LYS A 1 359 ? 13.400 6.513 -21.902 1.00 24.20 359 LYS A O 1
ATOM 1893 N N . SER A 1 360 ? 15.055 8.046 -21.948 1.00 20.23 360 SER A N 1
ATOM 1894 C CA . SER A 1 360 ? 16.089 7.115 -22.384 1.00 20.60 360 SER A CA 1
ATOM 1895 C C . SER A 1 360 ? 17.372 7.267 -21.539 1.00 20.01 360 SER A C 1
ATOM 1896 O O . SER A 1 360 ? 17.318 7.799 -20.434 1.00 20.67 360 SER A O 1
ATOM 1899 N N . ASP A 1 361 ? 18.505 6.811 -22.067 1.00 20.55 361 ASP A N 1
ATOM 1900 C CA . ASP A 1 361 ? 19.784 6.760 -21.329 1.00 21.72 361 ASP A CA 1
ATOM 1901 C C . ASP A 1 361 ? 20.268 8.104 -20.765 1.00 19.28 361 ASP A C 1
ATOM 1902 O O . ASP A 1 361 ? 20.317 9.111 -21.476 1.00 18.55 361 ASP A O 1
ATOM 1907 N N . ASN A 1 362 ? 20.643 8.106 -19.491 1.00 19.05 362 ASN A N 1
ATOM 1908 C CA . ASN A 1 362 ? 21.451 9.193 -18.928 1.00 19.18 362 ASN A CA 1
ATOM 1909 C C . ASN A 1 362 ? 20.827 10.576 -19.099 1.00 19.12 362 ASN A C 1
ATOM 1910 O O . ASN A 1 362 ? 21.509 11.544 -19.463 1.00 20.41 362 ASN A O 1
ATOM 1915 N N . GLY A 1 363 ? 19.529 10.663 -18.836 1.00 17.35 363 GLY A N 1
ATOM 1916 C CA . GLY A 1 363 ? 18.837 11.938 -18.851 1.00 18.92 363 GLY A CA 1
ATOM 1917 C C . GLY A 1 363 ? 18.366 12.389 -20.221 1.00 18.41 363 GLY A C 1
ATOM 1918 O O . GLY A 1 363 ? 17.792 13.476 -20.345 1.00 17.70 363 GLY A O 1
ATOM 1919 N N . THR A 1 364 ? 18.568 11.554 -21.240 1.00 17.07 364 THR A N 1
ATOM 1920 C CA . THR A 1 364 ? 18.086 11.895 -22.577 1.00 17.41 364 THR A CA 1
ATOM 1921 C C . THR A 1 364 ? 16.632 11.476 -22.806 1.00 17.22 364 THR A C 1
ATOM 1922 O O . THR A 1 364 ? 16.098 10.598 -22.120 1.00 18.47 364 THR A O 1
ATOM 1926 N N . TRP A 1 365 ? 16.013 12.125 -23.787 1.00 18.09 365 TRP A N 1
ATOM 1927 C CA . TRP A 1 365 ? 14.698 11.761 -24.293 1.00 17.85 365 TRP A CA 1
ATOM 1928 C C . TRP A 1 365 ? 14.860 11.489 -25.779 1.00 19.30 365 TRP A C 1
ATOM 1929 O O . TRP A 1 365 ? 15.595 12.196 -26.481 1.00 16.37 365 TRP A O 1
ATOM 1940 N N . LYS A 1 366 ? 14.169 10.465 -26.269 1.00 16.02 366 LYS A N 1
ATOM 1941 C CA . LYS A 1 366 ? 14.346 10.047 -27.650 1.00 15.18 366 LYS A CA 1
ATOM 1942 C C . LYS A 1 366 ? 13.023 9.776 -28.346 1.00 15.56 366 LYS A C 1
ATOM 1943 O O . LYS A 1 366 ? 11.997 9.527 -27.698 1.00 16.87 366 LYS A O 1
ATOM 1949 N N . LEU A 1 367 ? 13.055 9.810 -29.673 1.00 16.77 367 LEU A N 1
ATOM 1950 C CA . LEU A 1 367 ? 11.898 9.381 -30.466 1.00 16.00 367 LEU A CA 1
ATOM 1951 C C . LEU A 1 367 ? 12.285 9.098 -31.903 1.00 18.40 367 LEU A C 1
ATOM 1952 O O . LEU A 1 367 ? 13.015 9.884 -32.527 1.00 18.45 367 LEU A O 1
ATOM 1957 N N . GLN A 1 368 ? 11.801 7.970 -32.423 1.00 17.10 368 GLN A N 1
ATOM 1958 C CA A GLN A 1 368 ? 11.887 7.701 -33.853 0.50 19.20 368 GLN A CA 1
ATOM 1959 C CA B GLN A 1 368 ? 11.885 7.703 -33.856 0.50 19.22 368 GLN A CA 1
ATOM 1960 C C . GLN A 1 368 ? 10.530 7.994 -34.487 1.00 20.06 368 GLN A C 1
ATOM 1961 O O . GLN A 1 368 ? 9.497 7.516 -34.013 1.00 20.29 368 GLN A O 1
ATOM 1972 N N . VAL A 1 369 ? 10.547 8.783 -35.550 1.00 18.24 369 VAL A N 1
ATOM 1973 C CA . VAL A 1 369 ? 9.344 9.149 -36.286 1.00 17.30 369 VAL A CA 1
ATOM 1974 C C . VAL A 1 369 ? 9.431 8.566 -37.689 1.00 18.47 369 VAL A C 1
ATOM 1975 O O . VAL A 1 369 ? 10.338 8.898 -38.448 1.00 16.19 369 VAL A O 1
ATOM 1979 N N . SER A 1 370 ? 8.488 7.674 -38.015 1.00 18.64 370 SER A N 1
ATOM 1980 C CA A SER A 1 370 ? 8.469 7.039 -39.327 0.50 19.13 370 SER A CA 1
ATOM 1981 C CA B SER A 1 370 ? 8.422 7.033 -39.328 0.50 19.57 370 SER A CA 1
ATOM 1982 C C . SER A 1 370 ? 8.014 8.011 -40.408 1.00 19.13 370 SER A C 1
ATOM 1983 O O . SER A 1 370 ? 7.202 8.916 -40.166 1.00 21.28 370 SER A O 1
ATOM 1988 N N . GLY A 1 371 ? 8.556 7.827 -41.603 1.00 19.21 371 GLY A N 1
ATOM 1989 C CA . GLY A 1 371 ? 8.216 8.708 -42.711 1.00 20.72 371 GLY A CA 1
ATOM 1990 C C . GLY A 1 371 ? 9.368 9.603 -43.121 1.00 19.75 371 GLY A C 1
ATOM 1991 O O . GLY A 1 371 ? 10.420 9.615 -42.479 1.00 19.27 371 GLY A O 1
ATOM 1992 N N . ASN A 1 372 ? 9.157 10.348 -44.201 1.00 19.80 372 ASN A N 1
ATOM 1993 C CA . ASN A 1 372 ? 10.191 11.206 -44.765 1.00 18.05 372 ASN A CA 1
ATOM 1994 C C . ASN A 1 372 ? 9.957 12.617 -44.263 1.00 16.80 372 ASN A C 1
ATOM 1995 O O . ASN A 1 372 ? 9.031 13.297 -44.716 1.00 17.93 372 ASN A O 1
ATOM 2000 N N . LEU A 1 373 ? 10.801 13.058 -43.328 1.00 15.93 373 LEU A N 1
ATOM 2001 C CA A LEU A 1 373 ? 10.633 14.369 -42.699 0.50 14.94 373 LEU A CA 1
ATOM 2002 C CA B LEU A 1 373 ? 10.623 14.369 -42.708 0.50 14.47 373 LEU A CA 1
ATOM 2003 C C . LEU A 1 373 ? 11.531 15.439 -43.338 1.00 14.18 373 LEU A C 1
ATOM 2004 O O . LEU A 1 373 ? 11.758 16.504 -42.758 1.00 14.47 373 LEU A O 1
ATOM 2013 N N . GLU A 1 374 ? 12.029 15.184 -44.547 1.00 14.26 374 GLU A N 1
ATOM 2014 C CA . GLU A 1 374 ? 12.855 16.204 -45.208 1.00 14.57 374 GLU A CA 1
ATOM 2015 C C . GLU A 1 374 ? 12.107 17.537 -45.349 1.00 14.91 374 GLU A C 1
ATOM 2016 O O . GLU A 1 374 ? 10.966 17.582 -45.815 1.00 15.46 374 GLU A O 1
ATOM 2022 N N . ASN A 1 375 ? 12.779 18.615 -44.943 1.00 13.42 375 ASN A N 1
ATOM 2023 C CA . ASN A 1 375 ? 12.258 19.985 -45.014 1.00 13.71 375 ASN A CA 1
ATOM 2024 C C . ASN A 1 375 ? 11.153 20.301 -44.030 1.00 11.64 375 ASN A C 1
ATOM 2025 O O . ASN A 1 375 ? 10.535 21.361 -44.124 1.00 11.81 375 ASN A O 1
ATOM 2030 N N . TRP A 1 376 ? 10.939 19.402 -43.060 1.00 11.38 376 TRP A N 1
ATOM 2031 C CA . TRP A 1 376 ? 10.007 19.655 -41.952 1.00 11.40 376 TRP A CA 1
ATOM 2032 C C . TRP A 1 376 ? 10.703 20.503 -40.879 1.00 13.01 376 TRP A C 1
ATOM 2033 O O . TRP A 1 376 ? 11.941 20.542 -40.813 1.00 12.02 376 TRP A O 1
ATOM 2044 N N . TYR A 1 377 ? 9.908 21.170 -40.040 1.00 11.45 377 TYR A N 1
ATOM 2045 C CA . TYR A 1 377 ? 10.446 21.994 -38.955 1.00 13.76 377 TYR A CA 1
ATOM 2046 C C . TYR A 1 377 ? 10.063 21.393 -37.611 1.00 13.07 377 TYR A C 1
ATOM 2047 O O . TYR A 1 377 ? 9.062 20.663 -37.502 1.00 13.21 377 TYR A O 1
ATOM 2056 N N . TYR A 1 378 ? 10.854 21.670 -36.580 1.00 12.39 378 TYR A N 1
ATOM 2057 C CA . TYR A 1 378 ? 10.527 21.108 -35.275 1.00 10.88 378 TYR A CA 1
ATOM 2058 C C . TYR A 1 378 ? 11.037 21.929 -34.103 1.00 14.09 378 TYR A C 1
ATOM 2059 O O . TYR A 1 378 ? 11.922 22.795 -34.238 1.00 13.55 378 TYR A O 1
ATOM 2068 N N . LEU A 1 379 ? 10.418 21.663 -32.961 1.00 13.06 379 LEU A N 1
ATOM 2069 C CA . LEU A 1 379 ? 10.831 22.218 -31.677 1.00 13.44 379 LEU A CA 1
ATOM 2070 C C . LEU A 1 379 ? 10.693 21.128 -30.639 1.00 14.47 379 LEU A C 1
ATOM 2071 O O . LEU A 1 379 ? 9.911 20.165 -30.829 1.00 15.14 379 LEU A O 1
ATOM 2076 N N . TYR A 1 380 ? 11.448 21.267 -29.546 1.00 13.05 380 TYR A N 1
ATOM 2077 C CA . TYR A 1 380 ? 11.185 20.485 -28.318 1.00 12.69 380 TYR A CA 1
ATOM 2078 C C . TYR A 1 380 ? 10.347 21.294 -27.344 1.00 16.31 380 TYR A C 1
ATOM 2079 O O . TYR A 1 380 ? 10.587 22.478 -27.135 1.00 14.75 380 TYR A O 1
ATOM 2088 N N . GLN A 1 381 ? 9.358 20.635 -26.747 1.00 15.87 381 GLN A N 1
ATOM 2089 C CA . GLN A 1 381 ? 8.559 21.244 -25.702 1.00 16.83 381 GLN A CA 1
ATOM 2090 C C . GLN A 1 381 ? 8.951 20.578 -24.383 1.00 16.45 381 GLN A C 1
ATOM 2091 O O . GLN A 1 381 ? 8.768 19.370 -24.195 1.00 17.31 381 GLN A O 1
ATOM 2097 N N . VAL A 1 382 ? 9.551 21.368 -23.500 1.00 16.16 382 VAL A N 1
ATOM 2098 C CA . VAL A 1 382 ? 10.220 20.827 -22.323 1.00 16.56 382 VAL A CA 1
ATOM 2099 C C . VAL A 1 382 ? 9.555 21.346 -21.063 1.00 14.84 382 VAL A C 1
ATOM 2100 O O . VAL A 1 382 ? 9.466 22.561 -20.856 1.00 15.68 382 VAL A O 1
ATOM 2104 N N . THR A 1 383 ? 9.090 20.411 -20.232 1.00 18.55 383 THR A N 1
ATOM 2105 C CA . THR A 1 383 ? 8.511 20.735 -18.936 1.00 19.82 383 THR A CA 1
ATOM 2106 C C . THR A 1 383 ? 9.549 20.476 -17.849 1.00 20.11 383 THR A C 1
ATOM 2107 O O . THR A 1 383 ? 9.999 19.340 -17.668 1.00 19.48 383 THR A O 1
ATOM 2111 N N A VAL A 1 384 ? 9.941 21.528 -17.142 0.50 20.60 384 VAL A N 1
ATOM 2112 N N B VAL A 1 384 ? 9.942 21.552 -17.163 0.50 23.06 384 VAL A N 1
ATOM 2113 C CA A VAL A 1 384 ? 10.851 21.390 -16.013 0.50 20.78 384 VAL A CA 1
ATOM 2114 C CA B VAL A 1 384 ? 10.946 21.512 -16.097 0.50 25.65 384 VAL A CA 1
ATOM 2115 C C A VAL A 1 384 ? 10.201 21.948 -14.764 0.50 22.86 384 VAL A C 1
ATOM 2116 C C B VAL A 1 384 ? 10.686 22.552 -15.013 0.50 28.10 384 VAL A C 1
ATOM 2117 O O A VAL A 1 384 ? 9.895 23.140 -14.703 0.50 23.39 384 VAL A O 1
ATOM 2118 O O B VAL A 1 384 ? 9.545 22.879 -14.690 0.50 29.85 384 VAL A O 1
ATOM 2125 N N A ASN A 1 385 ? 9.996 21.083 -13.775 0.50 22.14 385 ASN A N 1
ATOM 2126 N N B ASN A 1 385 ? 11.792 23.044 -14.459 0.50 28.42 385 ASN A N 1
ATOM 2127 C CA A ASN A 1 385 ? 9.352 21.475 -12.532 0.50 23.78 385 ASN A CA 1
ATOM 2128 C CA B ASN A 1 385 ? 11.830 24.147 -13.502 0.50 28.43 385 ASN A CA 1
ATOM 2129 C C A ASN A 1 385 ? 8.067 22.246 -12.816 0.50 24.14 385 ASN A C 1
ATOM 2130 C C B ASN A 1 385 ? 10.498 24.838 -13.279 0.50 28.38 385 ASN A C 1
ATOM 2131 O O A ASN A 1 385 ? 7.122 21.711 -13.398 0.50 24.59 385 ASN A O 1
ATOM 2132 O O B ASN A 1 385 ? 10.433 26.064 -13.203 0.50 27.30 385 ASN A O 1
ATOM 2141 N N A GLY A 1 386 ? 8.039 23.513 -12.427 0.50 24.34 386 GLY A N 1
ATOM 2142 N N B GLY A 1 386 ? 9.443 24.040 -13.165 0.50 30.11 386 GLY A N 1
ATOM 2143 C CA A GLY A 1 386 ? 6.847 24.327 -12.626 0.50 27.15 386 GLY A CA 1
ATOM 2144 C CA B GLY A 1 386 ? 8.096 24.555 -12.984 0.50 31.69 386 GLY A CA 1
ATOM 2145 C C A GLY A 1 386 ? 6.815 25.216 -13.860 0.50 27.47 386 GLY A C 1
ATOM 2146 C C B GLY A 1 386 ? 7.335 24.595 -14.297 0.50 32.68 386 GLY A C 1
ATOM 2147 O O A GLY A 1 386 ? 6.584 26.418 -13.741 0.50 29.03 386 GLY A O 1
ATOM 2148 O O B GLY A 1 386 ? 6.357 23.859 -14.489 0.50 35.19 386 GLY A O 1
ATOM 2149 N N A THR A 1 387 ? 7.031 24.645 -15.049 0.50 27.51 387 THR A N 1
ATOM 2150 N N B THR A 1 387 ? 7.800 25.444 -15.211 0.50 30.53 387 THR A N 1
ATOM 2151 C CA A THR A 1 387 ? 6.892 25.435 -16.279 0.50 25.54 387 THR A CA 1
ATOM 2152 C CA B THR A 1 387 ? 7.033 25.766 -16.408 0.50 27.99 387 THR A CA 1
ATOM 2153 C C A THR A 1 387 ? 7.227 24.688 -17.584 0.50 24.22 387 THR A C 1
ATOM 2154 C C B THR A 1 387 ? 7.391 24.930 -17.640 0.50 25.75 387 THR A C 1
ATOM 2155 O O A THR A 1 387 ? 8.047 23.763 -17.594 0.50 21.55 387 THR A O 1
ATOM 2156 O O B THR A 1 387 ? 8.352 24.154 -17.642 0.50 24.58 387 THR A O 1
ATOM 2163 N N . THR A 1 388 ? 6.577 25.095 -18.676 1.00 22.73 388 THR A N 1
ATOM 2164 C CA . THR A 1 388 ? 6.792 24.450 -19.974 1.00 22.16 388 THR A CA 1
ATOM 2165 C C . THR A 1 388 ? 7.192 25.506 -21.001 1.00 19.29 388 THR A C 1
ATOM 2166 O O . THR A 1 388 ? 6.540 26.544 -21.128 1.00 20.61 388 THR A O 1
ATOM 2170 N N . GLN A 1 389 ? 8.287 25.254 -21.711 1.00 18.52 389 GLN A N 1
ATOM 2171 C CA . GLN A 1 389 ? 8.700 26.141 -22.792 1.00 18.83 389 GLN A CA 1
ATOM 2172 C C . GLN A 1 389 ? 9.104 25.329 -24.008 1.00 17.89 389 GLN A C 1
ATOM 2173 O O . GLN A 1 389 ? 9.305 24.118 -23.907 1.00 18.43 389 GLN A O 1
ATOM 2179 N N . THR A 1 390 ? 9.231 26.003 -25.154 1.00 17.41 390 THR A N 1
ATOM 2180 C CA . THR A 1 390 ? 9.724 25.343 -26.368 1.00 15.45 390 THR A CA 1
ATOM 2181 C C . THR A 1 390 ? 11.148 25.808 -26.657 1.00 15.24 390 THR A C 1
ATOM 2182 O O . THR A 1 390 ? 11.530 26.936 -26.313 1.00 16.41 390 THR A O 1
ATOM 2186 N N . ALA A 1 391 ? 11.919 24.946 -27.305 1.00 14.65 391 ALA A N 1
ATOM 2187 C CA . ALA A 1 391 ? 13.315 25.267 -27.623 1.00 12.66 391 ALA A CA 1
ATOM 2188 C C . ALA A 1 391 ? 13.689 24.665 -28.974 1.00 14.54 391 ALA A C 1
ATOM 2189 O O . ALA A 1 391 ? 13.189 23.601 -29.369 1.00 13.78 391 ALA A O 1
ATOM 2191 N N . VAL A 1 392 ? 14.545 25.381 -29.691 1.00 12.07 392 VAL A N 1
ATOM 2192 C CA . VAL A 1 392 ? 15.198 24.847 -30.885 1.00 12.54 392 VAL A CA 1
ATOM 2193 C C . VAL A 1 392 ? 16.291 23.872 -30.419 1.00 12.23 392 VAL A C 1
ATOM 2194 O O . VAL A 1 392 ? 17.015 24.139 -29.450 1.00 12.50 392 VAL A O 1
ATOM 2198 N N . ASP A 1 393 ? 16.375 22.723 -31.084 1.00 10.26 393 ASP A N 1
ATOM 2199 C CA . ASP A 1 393 ? 17.417 21.747 -30.831 1.00 11.85 393 ASP A CA 1
ATOM 2200 C C . ASP A 1 393 ? 18.808 22.408 -30.923 1.00 11.45 393 ASP A C 1
ATOM 2201 O O . ASP A 1 393 ? 19.152 22.924 -31.979 1.00 11.85 393 ASP A O 1
ATOM 2206 N N . PRO A 1 394 ? 19.610 22.373 -29.831 1.00 12.46 394 PRO A N 1
ATOM 2207 C CA . PRO A 1 394 ? 20.981 22.915 -29.910 1.00 10.73 394 PRO A CA 1
ATOM 2208 C C . PRO A 1 394 ? 21.823 22.240 -30.999 1.00 12.40 394 PRO A C 1
ATOM 2209 O O . PRO A 1 394 ? 22.809 22.824 -31.474 1.00 11.66 394 PRO A O 1
ATOM 2213 N N . TYR A 1 395 ? 21.433 21.025 -31.380 1.00 12.01 395 TYR A N 1
ATOM 2214 C CA . TYR A 1 395 ? 22.125 20.278 -32.423 1.00 11.53 395 TYR A CA 1
ATOM 2215 C C . TYR A 1 395 ? 21.528 20.440 -33.830 1.00 11.86 395 TYR A C 1
ATOM 2216 O O . TYR A 1 395 ? 21.982 19.759 -34.740 1.00 12.10 395 TYR A O 1
ATOM 2225 N N . ALA A 1 396 ? 20.522 21.307 -34.012 1.00 10.35 396 ALA A N 1
ATOM 2226 C CA . ALA A 1 396 ? 19.924 21.513 -35.336 1.00 11.92 396 ALA A CA 1
ATOM 2227 C C . ALA A 1 396 ? 20.996 21.958 -36.334 1.00 12.39 396 ALA A C 1
ATOM 2228 O O . ALA A 1 396 ? 21.875 22.762 -35.981 1.00 12.10 396 ALA A O 1
ATOM 2230 N N . ARG A 1 397 ? 20.876 21.475 -37.580 1.00 10.90 397 ARG A N 1
ATOM 2231 C CA . ARG A 1 397 ? 21.814 21.808 -38.648 1.00 10.47 397 ARG A CA 1
ATOM 2232 C C . ARG A 1 397 ? 21.288 22.858 -39.616 1.00 11.01 397 ARG A C 1
ATOM 2233 O O . ARG A 1 397 ? 22.041 23.331 -40.472 1.00 11.20 397 ARG A O 1
ATOM 2241 N N . ALA A 1 398 ? 19.995 23.171 -39.514 1.00 10.35 398 ALA A N 1
ATOM 2242 C CA . ALA A 1 398 ? 19.322 24.184 -40.333 1.00 11.68 398 ALA A CA 1
ATOM 2243 C C . ALA A 1 398 ? 18.118 24.698 -39.519 1.00 9.36 398 ALA A C 1
ATOM 2244 O O . ALA A 1 398 ? 17.749 24.085 -38.498 1.00 10.96 398 ALA A O 1
ATOM 2246 N N . ILE A 1 399 ? 17.565 25.831 -39.942 1.00 10.35 399 ILE A N 1
ATOM 2247 C CA . ILE A 1 399 ? 16.525 26.542 -39.185 1.00 11.34 399 ILE A CA 1
ATOM 2248 C C . ILE A 1 399 ? 15.474 27.207 -40.083 1.00 10.60 399 ILE A C 1
ATOM 2249 O O . ILE A 1 399 ? 15.686 27.399 -41.282 1.00 11.27 399 ILE A O 1
ATOM 2254 N N . SER A 1 400 ? 14.337 27.574 -39.492 1.00 10.31 400 SER A N 1
ATOM 2255 C CA . SER A 1 400 ? 13.455 28.527 -40.136 1.00 10.53 400 SER A CA 1
ATOM 2256 C C . SER A 1 400 ? 14.166 29.877 -40.094 1.00 11.89 400 SER A C 1
ATOM 2257 O O . SER A 1 400 ? 15.147 30.034 -39.344 1.00 12.24 400 SER A O 1
ATOM 2260 N N . VAL A 1 401 ? 13.666 30.841 -40.870 1.00 11.61 401 VAL A N 1
ATOM 2261 C CA . VAL A 1 401 ? 14.189 32.217 -40.823 1.00 11.47 401 VAL A CA 1
ATOM 2262 C C . VAL A 1 401 ? 14.152 32.696 -39.372 1.00 14.26 401 VAL A C 1
ATOM 2263 O O . VAL A 1 401 ? 13.122 32.535 -38.686 1.00 14.50 401 VAL A O 1
ATOM 2267 N N . ASN A 1 402 ? 15.275 33.249 -38.895 1.00 13.17 402 ASN A N 1
ATOM 2268 C CA . ASN A 1 402 ? 15.398 33.742 -37.503 1.00 14.86 402 ASN A CA 1
ATOM 2269 C C . ASN A 1 402 ? 15.314 32.679 -36.405 1.00 13.60 402 ASN A C 1
ATOM 2270 O O . ASN A 1 402 ? 15.153 33.000 -35.207 1.00 12.48 402 ASN A O 1
ATOM 2275 N N . ALA A 1 403 ? 15.422 31.407 -36.796 1.00 13.73 403 ALA A N 1
ATOM 2276 C CA . ALA A 1 403 ? 15.487 30.294 -35.845 1.00 15.00 403 ALA A CA 1
ATOM 2277 C C . ALA A 1 403 ? 14.296 30.220 -34.891 1.00 15.29 403 ALA A C 1
ATOM 2278 O O . ALA A 1 403 ? 14.464 29.983 -33.679 1.00 15.16 403 ALA A O 1
ATOM 2280 N N . THR A 1 404 ? 13.093 30.432 -35.435 1.00 13.60 404 THR A N 1
ATOM 2281 C CA . THR A 1 404 ? 11.882 30.190 -34.663 1.00 15.55 404 THR A CA 1
ATOM 2282 C C . THR A 1 404 ? 11.734 28.671 -34.434 1.00 13.84 404 THR A C 1
ATOM 2283 O O . THR A 1 404 ? 11.124 28.232 -33.444 1.00 14.62 404 THR A O 1
ATOM 2287 N N . ARG A 1 405 ? 12.311 27.890 -35.353 1.00 13.50 405 ARG A N 1
ATOM 2288 C CA . ARG A 1 405 ? 12.197 26.435 -35.373 1.00 11.34 405 ARG A CA 1
ATOM 2289 C C . ARG A 1 405 ? 13.451 25.838 -35.978 1.00 11.61 405 ARG A C 1
ATOM 2290 O O . ARG A 1 405 ? 14.113 26.488 -36.784 1.00 12.97 405 ARG A O 1
ATOM 2298 N N . GLY A 1 406 ? 13.750 24.597 -35.594 1.00 10.95 406 GLY A N 1
ATOM 2299 C CA . GLY A 1 406 ? 14.807 23.813 -36.249 1.00 10.07 406 GLY A CA 1
ATOM 2300 C C . GLY A 1 406 ? 14.257 23.218 -37.536 1.00 12.68 406 GLY A C 1
ATOM 2301 O O . GLY A 1 406 ? 13.038 23.087 -37.680 1.00 12.88 406 GLY A O 1
ATOM 2302 N N . MET A 1 407 ? 15.141 22.879 -38.474 1.00 11.35 407 MET A N 1
ATOM 2303 C CA . MET A 1 407 ? 14.709 22.307 -39.749 1.00 12.76 407 MET A CA 1
ATOM 2304 C C . MET A 1 407 ? 15.442 20.995 -40.005 1.00 13.33 407 MET A C 1
ATOM 2305 O O . MET A 1 407 ? 16.658 20.931 -39.890 1.00 11.83 407 MET A O 1
ATOM 2310 N N . ILE A 1 408 ? 14.691 19.949 -40.349 1.00 11.69 408 ILE A N 1
ATOM 2311 C CA . ILE A 1 408 ? 15.259 18.641 -40.649 1.00 12.20 408 ILE A CA 1
ATOM 2312 C C . ILE A 1 408 ? 15.634 18.617 -42.134 1.00 13.01 408 ILE A C 1
ATOM 2313 O O . ILE A 1 408 ? 14.784 18.902 -43.010 1.00 13.17 408 ILE A O 1
ATOM 2318 N N . VAL A 1 409 ? 16.890 18.276 -42.429 1.00 13.10 409 VAL A N 1
ATOM 2319 C CA . VAL A 1 409 ? 17.370 18.325 -43.820 1.00 12.59 409 VAL A CA 1
ATOM 2320 C C . VAL A 1 409 ? 18.233 17.116 -44.167 1.00 14.69 409 VAL A C 1
ATOM 2321 O O . VAL A 1 409 ? 18.823 16.478 -43.275 1.00 15.40 409 VAL A O 1
ATOM 2325 N N . ASP A 1 410 ? 18.270 16.817 -45.467 1.00 13.48 410 ASP A N 1
ATOM 2326 C CA . ASP A 1 410 ? 19.183 15.834 -46.051 1.00 15.04 410 ASP A CA 1
ATOM 2327 C C . ASP A 1 410 ? 20.512 16.542 -46.361 1.00 13.58 410 ASP A C 1
ATOM 2328 O O . ASP A 1 410 ? 20.619 17.239 -47.371 1.00 15.19 410 ASP A O 1
ATOM 2333 N N . LEU A 1 411 ? 21.513 16.350 -45.497 1.00 13.32 411 LEU A N 1
ATOM 2334 C CA . LEU A 1 411 ? 22.808 17.040 -45.663 1.00 14.29 411 LEU A CA 1
ATOM 2335 C C . LEU A 1 411 ? 23.496 16.684 -46.975 1.00 14.42 411 LEU A C 1
ATOM 2336 O O . LEU A 1 411 ? 24.103 17.536 -47.585 1.00 13.43 411 LEU A O 1
ATOM 2341 N N . LYS A 1 412 ? 23.371 15.435 -47.426 1.00 15.36 412 LYS A N 1
ATOM 2342 C CA A LYS A 1 412 ? 23.962 15.015 -48.706 0.50 16.59 412 LYS A CA 1
ATOM 2343 C CA B LYS A 1 412 ? 23.985 15.027 -48.696 0.50 16.20 412 LYS A CA 1
ATOM 2344 C C . LYS A 1 412 ? 23.521 15.903 -49.867 1.00 15.63 412 LYS A C 1
ATOM 2345 O O . LYS A 1 412 ? 24.339 16.328 -50.688 1.00 16.84 412 LYS A O 1
ATOM 2356 N N . ALA A 1 413 ? 22.221 16.195 -49.924 1.00 14.92 413 ALA A N 1
ATOM 2357 C CA . ALA A 1 413 ? 21.631 16.992 -50.987 1.00 15.51 413 ALA A CA 1
ATOM 2358 C C . ALA A 1 413 ? 22.143 18.427 -50.980 1.00 16.42 413 ALA A C 1
ATOM 2359 O O . ALA A 1 413 ? 22.041 19.122 -51.987 1.00 17.80 413 ALA A O 1
ATOM 2361 N N . THR A 1 414 ? 22.683 18.868 -49.839 1.00 12.90 414 THR A N 1
ATOM 2362 C CA . THR A 1 414 ? 23.251 20.238 -49.761 1.00 13.63 414 THR A CA 1
ATOM 2363 C C . THR A 1 414 ? 24.652 20.368 -50.351 1.00 13.38 414 THR A C 1
ATOM 2364 O O . THR A 1 414 ? 25.137 21.490 -50.536 1.00 12.43 414 THR A O 1
ATOM 2368 N N . ASP A 1 415 ? 25.331 19.245 -50.611 1.00 11.23 415 ASP A N 1
ATOM 2369 C CA . ASP A 1 415 ? 26.701 19.318 -51.106 1.00 11.78 415 ASP A CA 1
ATOM 2370 C C . ASP A 1 415 ? 26.710 19.927 -52.497 1.00 12.16 415 ASP A C 1
ATOM 2371 O O . ASP A 1 415 ? 25.905 19.534 -53.359 1.00 12.28 415 ASP A O 1
ATOM 2376 N N . PRO A 1 416 ? 27.623 20.891 -52.748 1.00 11.30 416 PRO A N 1
ATOM 2377 C CA . PRO A 1 416 ? 27.710 21.393 -54.107 1.00 10.33 416 PRO A CA 1
ATOM 2378 C C . PRO A 1 416 ? 28.371 20.371 -55.034 1.00 12.35 416 PRO A C 1
ATOM 2379 O O . PRO A 1 416 ? 29.001 19.420 -54.563 1.00 11.69 416 PRO A O 1
ATOM 2383 N N . ALA A 1 417 ? 28.206 20.552 -56.342 1.00 13.42 417 ALA A N 1
ATOM 2384 C CA . ALA A 1 417 ? 28.860 19.688 -57.330 1.00 12.38 417 ALA A CA 1
ATOM 2385 C C . ALA A 1 417 ? 30.370 19.742 -57.127 1.00 11.66 417 ALA A C 1
ATOM 2386 O O . ALA A 1 417 ? 30.931 20.815 -56.846 1.00 14.43 417 ALA A O 1
ATOM 2388 N N . GLY A 1 418 ? 31.015 18.588 -57.237 1.00 14.27 418 GLY A N 1
ATOM 2389 C CA . GLY A 1 418 ? 32.468 18.526 -57.114 1.00 15.36 418 GLY A CA 1
ATOM 2390 C C . GLY A 1 418 ? 32.984 18.373 -55.694 1.00 14.49 418 GLY A C 1
ATOM 2391 O O . GLY A 1 418 ? 34.189 18.193 -55.510 1.00 13.47 418 GLY A O 1
ATOM 2392 N N . TRP A 1 419 ? 32.086 18.435 -54.705 1.00 10.80 419 TRP A N 1
ATOM 2393 C CA . TRP A 1 419 ? 32.436 18.355 -53.270 1.00 12.32 419 TRP A CA 1
ATOM 2394 C C . TRP A 1 419 ? 33.234 17.099 -52.915 1.00 11.41 419 TRP A C 1
ATOM 2395 O O . TRP A 1 419 ? 34.129 17.163 -52.068 1.00 12.65 419 TRP A O 1
ATOM 2406 N N . GLN A 1 420 ? 32.940 15.964 -53.570 1.00 14.13 420 GLN A N 1
ATOM 2407 C CA . GLN A 1 420 ? 33.730 14.750 -53.309 1.00 14.88 420 GLN A CA 1
ATOM 2408 C C . GLN A 1 420 ? 35.208 14.845 -53.727 1.00 13.56 420 GLN A C 1
ATOM 2409 O O . GLN A 1 420 ? 36.016 14.029 -53.313 1.00 14.26 420 GLN A O 1
ATOM 2415 N N . GLY A 1 421 ? 35.546 15.829 -54.556 1.00 13.86 421 GLY A N 1
ATOM 2416 C CA . GLY A 1 421 ? 36.929 16.070 -54.935 1.00 14.73 421 GLY A CA 1
ATOM 2417 C C . GLY A 1 421 ? 37.657 17.109 -54.091 1.00 15.06 421 GLY A C 1
ATOM 2418 O O . GLY A 1 421 ? 38.822 17.384 -54.341 1.00 15.94 421 GLY A O 1
ATOM 2419 N N . ASP A 1 422 ? 36.968 17.687 -53.104 1.00 12.19 422 ASP A N 1
ATOM 2420 C CA . ASP A 1 422 ? 37.545 18.751 -52.269 1.00 15.49 422 ASP A CA 1
ATOM 2421 C C . ASP A 1 422 ? 38.715 18.186 -51.453 1.00 16.98 422 ASP A C 1
ATOM 2422 O O . ASP A 1 422 ? 38.597 17.099 -50.891 1.00 20.75 422 ASP A O 1
ATOM 2427 N N . HIS A 1 423 ? 39.834 18.912 -51.423 1.00 15.60 423 HIS A N 1
ATOM 2428 C CA . HIS A 1 423 ? 41.010 18.524 -50.631 1.00 17.41 423 HIS A CA 1
ATOM 2429 C C . HIS A 1 423 ? 41.346 19.537 -49.508 1.00 19.06 423 HIS A C 1
ATOM 2430 O O . HIS A 1 423 ? 41.455 20.740 -49.757 1.00 19.96 423 HIS A O 1
ATOM 2437 N N . GLU A 1 424 ? 41.513 19.022 -48.286 1.00 18.60 424 GLU A N 1
ATOM 2438 C CA . GLU A 1 424 ? 41.887 19.825 -47.113 1.00 19.34 424 GLU A CA 1
ATOM 2439 C C . GLU A 1 424 ? 43.181 20.613 -47.304 1.00 19.36 424 GLU A C 1
ATOM 2440 O O . GLU A 1 424 ? 44.101 20.189 -48.029 1.00 18.33 424 GLU A O 1
ATOM 2446 N N . GLN A 1 425 ? 43.229 21.763 -46.636 1.00 15.51 425 GLN A N 1
ATOM 2447 C CA . GLN A 1 425 ? 44.382 22.641 -46.664 1.00 17.09 425 GLN A CA 1
ATOM 2448 C C . GLN A 1 425 ? 44.942 22.796 -45.245 1.00 18.13 425 GLN A C 1
ATOM 2449 O O . GLN A 1 425 ? 44.705 23.797 -44.554 1.00 19.50 425 GLN A O 1
ATOM 2455 N N . THR A 1 426 ? 45.652 21.759 -44.816 1.00 18.95 426 THR A N 1
ATOM 2456 C CA . THR A 1 426 ? 46.218 21.665 -43.475 1.00 21.45 426 THR A CA 1
ATOM 2457 C C . THR A 1 426 ? 47.694 21.340 -43.656 1.00 22.82 426 THR A C 1
ATOM 2458 O O . THR A 1 426 ? 48.037 20.236 -44.096 1.00 24.41 426 THR A O 1
ATOM 2462 N N . PRO A 1 427 ? 48.580 22.300 -43.347 1.00 20.30 427 PRO A N 1
ATOM 2463 C CA . PRO A 1 427 ? 50.005 22.050 -43.562 1.00 15.86 427 PRO A CA 1
ATOM 2464 C C . PRO A 1 427 ? 50.623 21.174 -42.466 1.00 14.51 427 PRO A C 1
ATOM 2465 O O . PRO A 1 427 ? 49.937 20.793 -41.513 1.00 15.14 427 PRO A O 1
ATOM 2469 N N . ALA A 1 428 ? 51.916 20.869 -42.610 1.00 14.08 428 ALA A N 1
ATOM 2470 C CA . ALA A 1 428 ? 52.605 19.971 -41.660 1.00 14.43 428 ALA A CA 1
ATOM 2471 C C . ALA A 1 428 ? 52.640 20.526 -40.237 1.00 14.60 428 ALA A C 1
ATOM 2472 O O . ALA A 1 428 ? 52.573 19.766 -39.267 1.00 15.12 428 ALA A O 1
ATOM 2474 N N . ASN A 1 429 ? 52.732 21.850 -40.112 1.00 12.37 429 ASN A N 1
ATOM 2475 C CA . ASN A 1 429 ? 52.868 22.487 -38.810 1.00 11.13 429 ASN A CA 1
ATOM 2476 C C . ASN A 1 429 ? 52.184 23.853 -38.858 1.00 10.51 429 ASN A C 1
ATOM 2477 O O . ASN A 1 429 ? 52.175 24.476 -39.912 1.00 11.92 429 ASN A O 1
ATOM 2482 N N . PRO A 1 430 ? 51.616 24.318 -37.735 1.00 10.53 430 PRO A N 1
ATOM 2483 C CA . PRO A 1 430 ? 50.967 25.652 -37.773 1.00 11.10 430 PRO A CA 1
ATOM 2484 C C . PRO A 1 430 ? 51.867 26.798 -38.238 1.00 10.05 430 PRO A C 1
ATOM 2485 O O . PRO A 1 430 ? 51.353 27.776 -38.812 1.00 9.67 430 PRO A O 1
ATOM 2489 N N . VAL A 1 431 ? 53.184 26.691 -38.011 1.00 10.06 431 VAL A N 1
ATOM 2490 C CA . VAL A 1 431 ? 54.113 27.760 -38.446 1.00 9.11 431 VAL A CA 1
ATOM 2491 C C . VAL A 1 431 ? 54.182 27.928 -39.967 1.00 10.28 431 VAL A C 1
ATOM 2492 O O . VAL A 1 431 ? 54.773 28.899 -40.455 1.00 10.84 431 VAL A O 1
ATOM 2496 N N . ASP A 1 432 ? 53.568 26.993 -40.698 1.00 9.17 432 ASP A N 1
ATOM 2497 C CA . ASP A 1 432 ? 53.496 27.031 -42.149 1.00 9.61 432 ASP A CA 1
ATOM 2498 C C . ASP A 1 432 ? 52.285 27.816 -42.664 1.00 9.30 432 ASP A C 1
ATOM 2499 O O . ASP A 1 432 ? 52.113 27.943 -43.888 1.00 10.96 432 ASP A O 1
ATOM 2504 N N . GLU A 1 433 ? 51.458 28.330 -41.758 1.00 10.06 433 GLU A N 1
ATOM 2505 C CA . GLU A 1 433 ? 50.302 29.144 -42.183 1.00 9.41 433 GLU A CA 1
ATOM 2506 C C . GLU A 1 433 ? 50.631 30.631 -42.138 1.00 10.95 433 GLU A C 1
ATOM 2507 O O . GLU A 1 433 ? 51.411 31.064 -41.308 1.00 10.59 433 GLU A O 1
ATOM 2513 N N . VAL A 1 434 ? 50.062 31.386 -43.079 1.00 9.12 434 VAL A N 1
ATOM 2514 C CA . VAL A 1 434 ? 50.016 32.857 -42.984 1.00 9.27 434 VAL A CA 1
ATOM 2515 C C . VAL A 1 434 ? 48.535 33.212 -43.008 1.00 10.41 434 VAL A C 1
ATOM 2516 O O . VAL A 1 434 ? 47.864 33.101 -44.052 1.00 11.27 434 VAL A O 1
ATOM 2520 N N . ILE A 1 435 ? 48.044 33.624 -41.842 1.00 8.75 435 ILE A N 1
ATOM 2521 C CA . ILE A 1 435 ? 46.611 33.695 -41.580 1.00 8.77 435 ILE A CA 1
ATOM 2522 C C . ILE A 1 435 ? 46.093 35.115 -41.873 1.00 9.85 435 ILE A C 1
ATOM 2523 O O . ILE A 1 435 ? 46.660 36.096 -41.414 1.00 8.68 435 ILE A O 1
ATOM 2528 N N . TYR A 1 436 ? 44.995 35.202 -42.618 1.00 9.41 436 TYR A N 1
ATOM 2529 C CA . TYR A 1 436 ? 44.429 36.473 -43.065 1.00 8.71 436 TYR A CA 1
ATOM 2530 C C . TYR A 1 436 ? 42.998 36.582 -42.545 1.00 9.24 436 TYR A C 1
ATOM 2531 O O . TYR A 1 436 ? 42.110 35.858 -43.002 1.00 9.33 436 TYR A O 1
ATOM 2540 N N . GLU A 1 437 ? 42.778 37.466 -41.572 1.00 10.45 437 GLU A N 1
ATOM 2541 C CA . GLU A 1 437 ? 41.446 37.612 -40.949 1.00 9.10 437 GLU A CA 1
ATOM 2542 C C . GLU A 1 437 ? 40.488 38.425 -41.825 1.00 11.17 437 GLU A C 1
ATOM 2543 O O . GLU A 1 437 ? 40.826 39.524 -42.271 1.00 10.69 437 GLU A O 1
ATOM 2549 N N . ALA A 1 438 ? 39.296 37.895 -42.082 1.00 9.17 438 ALA A N 1
ATOM 2550 C CA . ALA A 1 438 ? 38.319 38.606 -42.919 1.00 10.13 438 ALA A CA 1
ATOM 2551 C C . ALA A 1 438 ? 36.887 38.342 -42.458 1.00 10.68 438 ALA A C 1
ATOM 2552 O O . ALA A 1 438 ? 36.544 37.221 -42.098 1.00 12.41 438 ALA A O 1
ATOM 2554 N N . HIS A 1 439 ? 36.065 39.390 -42.480 1.00 10.22 439 HIS A N 1
ATOM 2555 C CA . HIS A 1 439 ? 34.614 39.295 -42.258 1.00 8.45 439 HIS A CA 1
ATOM 2556 C C . HIS A 1 439 ? 33.910 39.100 -43.601 1.00 9.24 439 HIS A C 1
ATOM 2557 O O . HIS A 1 439 ? 34.257 39.771 -44.575 1.00 9.39 439 HIS A O 1
ATOM 2564 N N . VAL A 1 440 ? 32.951 38.169 -43.673 1.00 7.67 440 VAL A N 1
ATOM 2565 C CA . VAL A 1 440 ? 32.296 37.866 -44.965 1.00 8.80 440 VAL A CA 1
ATOM 2566 C C . VAL A 1 440 ? 31.634 39.093 -45.608 1.00 8.56 440 VAL A C 1
ATOM 2567 O O . VAL A 1 440 ? 31.698 39.257 -46.847 1.00 11.74 440 VAL A O 1
ATOM 2571 N N . ARG A 1 441 ? 30.985 39.946 -44.806 1.00 9.25 441 ARG A N 1
ATOM 2572 C CA . ARG A 1 441 ? 30.372 41.135 -45.390 1.00 10.00 441 ARG A CA 1
ATOM 2573 C C . ARG A 1 441 ? 31.462 42.136 -45.829 1.00 10.72 441 ARG A C 1
ATOM 2574 O O . ARG A 1 441 ? 31.465 42.595 -46.982 1.00 10.89 441 ARG A O 1
ATOM 2582 N N . ASP A 1 442 ? 32.416 42.429 -44.943 1.00 9.65 442 ASP A N 1
ATOM 2583 C CA . ASP A 1 442 ? 33.448 43.447 -45.270 1.00 11.09 442 ASP A CA 1
ATOM 2584 C C . ASP A 1 442 ? 34.159 43.142 -46.575 1.00 10.87 442 ASP A C 1
ATOM 2585 O O . ASP A 1 442 ? 34.490 44.049 -47.357 1.00 9.72 442 ASP A O 1
ATOM 2590 N N . PHE A 1 443 ? 34.437 41.858 -46.804 1.00 10.58 443 PHE A N 1
ATOM 2591 C CA . PHE A 1 443 ? 35.283 41.432 -47.928 1.00 9.75 443 PHE A CA 1
ATOM 2592 C C . PHE A 1 443 ? 34.816 41.961 -49.282 1.00 8.93 443 PHE A C 1
ATOM 2593 O O . PHE A 1 443 ? 35.649 42.335 -50.120 1.00 11.16 443 PHE A O 1
ATOM 2601 N N . SER A 1 444 ? 33.496 42.014 -49.489 1.00 9.77 444 SER A N 1
ATOM 2602 C CA . SER A 1 444 ? 32.970 42.256 -50.840 1.00 9.32 444 SER A CA 1
ATOM 2603 C C . SER A 1 444 ? 31.820 43.276 -50.937 1.00 10.03 444 SER A C 1
ATOM 2604 O O . SER A 1 444 ? 31.333 43.551 -52.028 1.00 10.59 444 SER A O 1
ATOM 2607 N N . ILE A 1 445 ? 31.395 43.847 -49.817 1.00 9.43 445 ILE A N 1
ATOM 2608 C CA . ILE A 1 445 ? 30.189 44.701 -49.821 1.00 11.44 445 ILE A CA 1
ATOM 2609 C C . ILE A 1 445 ? 30.346 46.020 -50.602 1.00 12.27 445 ILE A C 1
ATOM 2610 O O . ILE A 1 445 ? 29.357 46.556 -51.121 1.00 13.19 445 ILE A O 1
ATOM 2615 N N . ASP A 1 446 ? 31.570 46.545 -50.675 1.00 11.90 446 ASP A N 1
ATOM 2616 C CA . ASP A 1 446 ? 31.791 47.866 -51.318 1.00 11.11 446 ASP A CA 1
ATOM 2617 C C . ASP A 1 446 ? 31.354 47.816 -52.780 1.00 13.81 446 ASP A C 1
ATOM 2618 O O . ASP A 1 446 ? 31.629 46.851 -53.480 1.00 10.80 446 ASP A O 1
ATOM 2623 N N . ALA A 1 447 ? 30.669 48.862 -53.242 1.00 12.68 447 ALA A N 1
ATOM 2624 C CA . ALA A 1 447 ? 30.306 48.970 -54.654 1.00 13.81 447 ALA A CA 1
ATOM 2625 C C . ALA A 1 447 ? 31.503 48.827 -55.596 1.00 13.15 447 ALA A C 1
ATOM 2626 O O . ALA A 1 447 ? 31.336 48.463 -56.774 1.00 14.97 447 ALA A O 1
ATOM 2628 N N . ASN A 1 448 ? 32.703 49.118 -55.085 1.00 12.55 448 ASN A N 1
ATOM 2629 C CA . ASN A 1 448 ? 33.917 49.040 -55.896 1.00 12.00 448 ASN A CA 1
ATOM 2630 C C . ASN A 1 448 ? 34.627 47.664 -55.877 1.00 13.19 448 ASN A C 1
ATOM 2631 O O . ASN A 1 448 ? 35.708 47.528 -56.430 1.00 12.94 448 ASN A O 1
ATOM 2636 N N . SER A 1 449 ? 34.002 46.661 -55.260 1.00 12.54 449 SER A N 1
ATOM 2637 C CA . SER A 1 449 ? 34.700 45.387 -54.970 1.00 11.07 449 SER A CA 1
ATOM 2638 C C . SER A 1 449 ? 34.853 44.487 -56.194 1.00 12.67 449 SER A C 1
ATOM 2639 O O . SER A 1 449 ? 35.688 43.583 -56.190 1.00 12.65 449 SER A O 1
ATOM 2642 N N . GLY A 1 450 ? 34.045 44.729 -57.231 1.00 11.71 450 GLY A N 1
ATOM 2643 C CA . GLY A 1 450 ? 34.061 43.893 -58.441 1.00 11.00 450 GLY A CA 1
ATOM 2644 C C . GLY A 1 450 ? 33.389 42.532 -58.340 1.00 11.52 450 GLY A C 1
ATOM 2645 O O . GLY A 1 450 ? 33.313 41.797 -59.339 1.00 13.24 450 GLY A O 1
ATOM 2646 N N . MET A 1 451 ? 32.920 42.203 -57.141 1.00 12.32 451 MET A N 1
ATOM 2647 C CA . MET A 1 451 ? 32.200 40.956 -56.879 1.00 11.26 451 MET A CA 1
ATOM 2648 C C . MET A 1 451 ? 30.698 41.211 -56.947 1.00 13.31 451 MET A C 1
ATOM 2649 O O . MET A 1 451 ? 30.208 42.246 -56.459 1.00 13.98 451 MET A O 1
ATOM 2654 N N . LYS A 1 452 ? 29.975 40.263 -57.546 1.00 13.25 452 LYS A N 1
ATOM 2655 C CA . LYS A 1 452 ? 28.513 40.377 -57.732 1.00 15.31 452 LYS A CA 1
ATOM 2656 C C . LYS A 1 452 ? 27.729 40.084 -56.457 1.00 14.00 452 LYS A C 1
ATOM 2657 O O . LYS A 1 452 ? 26.779 40.791 -56.115 1.00 16.28 452 LYS A O 1
ATOM 2663 N N . ASN A 1 453 ? 28.138 39.040 -55.739 1.00 13.28 453 ASN A N 1
ATOM 2664 C CA . ASN A 1 453 ? 27.415 38.591 -54.539 1.00 11.16 453 ASN A CA 1
ATOM 2665 C C . ASN A 1 453 ? 27.884 39.381 -53.337 1.00 12.40 453 ASN A C 1
ATOM 2666 O O . ASN A 1 453 ? 28.505 38.842 -52.421 1.00 13.19 453 ASN A O 1
ATOM 2671 N N . LYS A 1 454 ? 27.594 40.676 -53.352 1.00 12.32 454 LYS A N 1
ATOM 2672 C CA . LYS A 1 454 ? 28.181 41.591 -52.375 1.00 10.46 454 LYS A CA 1
ATOM 2673 C C . LYS A 1 454 ? 27.715 41.300 -50.961 1.00 11.04 454 LYS A C 1
ATOM 2674 O O . LYS A 1 454 ? 26.514 41.201 -50.694 1.00 13.64 454 LYS A O 1
ATOM 2680 N N . GLY A 1 455 ? 28.695 41.105 -50.077 1.00 11.25 455 GLY A N 1
ATOM 2681 C CA . GLY A 1 455 ? 28.462 40.817 -48.666 1.00 11.84 455 GLY A CA 1
ATOM 2682 C C . GLY A 1 455 ? 28.121 39.364 -48.352 1.00 11.39 455 GLY A C 1
ATOM 2683 O O . GLY A 1 455 ? 27.724 39.059 -47.218 1.00 11.64 455 GLY A O 1
ATOM 2684 N N . LYS A 1 456 ? 28.330 38.466 -49.320 1.00 10.93 456 LYS A N 1
ATOM 2685 C CA . LYS A 1 456 ? 27.847 37.076 -49.235 1.00 9.87 456 LYS A CA 1
ATOM 2686 C C . LYS A 1 456 ? 28.959 36.027 -49.328 1.00 10.19 456 LYS A C 1
ATOM 2687 O O . LYS A 1 456 ? 30.021 36.297 -49.884 1.00 11.14 456 LYS A O 1
ATOM 2693 N N . TYR A 1 457 ? 28.706 34.833 -48.789 1.00 11.06 457 TYR A N 1
ATOM 2694 C CA . TYR A 1 457 ? 29.647 33.717 -48.941 1.00 9.88 457 TYR A CA 1
ATOM 2695 C C . TYR A 1 457 ? 30.070 33.565 -50.398 1.00 9.88 457 TYR A C 1
ATOM 2696 O O . TYR A 1 457 ? 31.245 33.303 -50.674 1.00 9.76 457 TYR A O 1
ATOM 2705 N N . LEU A 1 458 ? 29.109 33.667 -51.320 1.00 10.12 458 LEU A N 1
ATOM 2706 C CA . LEU A 1 458 ? 29.389 33.359 -52.728 1.00 8.66 458 LEU A CA 1
ATOM 2707 C C . LEU A 1 458 ? 30.374 34.321 -53.387 1.00 9.37 458 LEU A C 1
ATOM 2708 O O . LEU A 1 458 ? 30.947 33.988 -54.428 1.00 9.96 458 LEU A O 1
ATOM 2713 N N . ALA A 1 459 ? 30.574 35.509 -52.808 1.00 9.92 459 ALA A N 1
ATOM 2714 C CA . ALA A 1 459 ? 31.596 36.418 -53.337 1.00 11.29 459 ALA A CA 1
ATOM 2715 C C . ALA A 1 459 ? 32.971 35.740 -53.405 1.00 11.22 459 ALA A C 1
ATOM 2716 O O . ALA A 1 459 ? 33.753 36.032 -54.301 1.00 9.42 459 ALA A O 1
ATOM 2718 N N . PHE A 1 460 ? 33.245 34.818 -52.468 1.00 12.18 460 PHE A N 1
ATOM 2719 C CA . PHE A 1 460 ? 34.511 34.070 -52.426 1.00 10.26 460 PHE A CA 1
ATOM 2720 C C . PHE A 1 460 ? 34.659 33.011 -53.521 1.00 12.16 460 PHE A C 1
ATOM 2721 O O . PHE A 1 460 ? 35.701 32.346 -53.609 1.00 13.52 460 PHE A O 1
ATOM 2729 N N . THR A 1 461 ? 33.623 32.810 -54.335 1.00 12.22 461 THR A N 1
ATOM 2730 C CA . THR A 1 461 ? 33.694 31.839 -55.431 1.00 12.78 461 THR A CA 1
ATOM 2731 C C . THR A 1 461 ? 33.966 32.516 -56.773 1.00 13.41 461 THR A C 1
ATOM 2732 O O . THR A 1 461 ? 34.123 31.826 -57.801 1.00 13.70 461 THR A O 1
ATOM 2736 N N . GLU A 1 462 ? 34.012 33.852 -56.777 1.00 11.77 462 GLU A N 1
ATOM 2737 C CA . GLU A 1 462 ? 34.072 34.612 -58.029 1.00 11.54 462 GLU A CA 1
ATOM 2738 C C . GLU A 1 462 ? 35.504 34.852 -58.518 1.00 11.28 462 GLU A C 1
ATOM 2739 O O . GLU A 1 462 ? 36.272 35.561 -57.879 1.00 14.11 462 GLU A O 1
ATOM 2745 N N . HIS A 1 463 ? 35.840 34.276 -59.671 1.00 14.05 463 HIS A N 1
ATOM 2746 C CA . HIS A 1 463 ? 37.146 34.495 -60.318 1.00 14.57 463 HIS A CA 1
ATOM 2747 C C . HIS A 1 463 ? 37.145 35.667 -61.290 1.00 12.83 463 HIS A C 1
ATOM 2748 O O . HIS A 1 463 ? 36.110 36.038 -61.846 1.00 13.09 463 HIS A O 1
ATOM 2755 N N . GLY A 1 464 ? 38.317 36.263 -61.467 1.00 13.34 464 GLY A N 1
ATOM 2756 C CA . GLY A 1 464 ? 38.513 37.317 -62.466 1.00 13.00 464 GLY A CA 1
ATOM 2757 C C . GLY A 1 464 ? 37.944 38.667 -62.058 1.00 14.14 464 GLY A C 1
ATOM 2758 O O . GLY A 1 464 ? 37.752 39.542 -62.912 1.00 15.99 464 GLY A O 1
ATOM 2759 N N . THR A 1 465 ? 37.682 38.860 -60.765 1.00 12.30 465 THR A N 1
ATOM 2760 C CA . THR A 1 465 ? 37.033 40.107 -60.324 1.00 12.31 465 THR A CA 1
ATOM 2761 C C . THR A 1 465 ? 38.067 41.227 -60.240 1.00 14.11 465 THR A C 1
ATOM 2762 O O . THR A 1 465 ? 39.231 41.011 -59.865 1.00 13.06 465 THR A O 1
ATOM 2766 N N . LYS A 1 466 ? 37.618 42.418 -60.615 1.00 12.44 466 LYS A N 1
ATOM 2767 C CA . LYS A 1 466 ? 38.491 43.585 -60.728 1.00 14.34 466 LYS A CA 1
ATOM 2768 C C . LYS A 1 466 ? 37.906 44.764 -60.003 1.00 13.03 466 LYS A C 1
ATOM 2769 O O . LYS A 1 466 ? 36.683 44.953 -59.970 1.00 13.54 466 LYS A O 1
ATOM 2775 N N . GLY A 1 467 ? 38.799 45.601 -59.465 1.00 12.38 467 GLY A N 1
ATOM 2776 C CA . GLY A 1 467 ? 38.415 46.787 -58.733 1.00 12.17 467 GLY A CA 1
ATOM 2777 C C . GLY A 1 467 ? 38.893 48.035 -59.470 1.00 12.51 467 GLY A C 1
ATOM 2778 O O . GLY A 1 467 ? 39.247 47.961 -60.669 1.00 12.89 467 GLY A O 1
ATOM 2779 N N . PRO A 1 468 ? 38.946 49.166 -58.759 1.00 12.57 468 PRO A N 1
ATOM 2780 C CA . PRO A 1 468 ? 39.440 50.415 -59.353 1.00 13.33 468 PRO A CA 1
ATOM 2781 C C . PRO A 1 468 ? 40.835 50.268 -59.956 1.00 13.37 468 PRO A C 1
ATOM 2782 O O . PRO A 1 468 ? 41.698 49.589 -59.381 1.00 13.08 468 PRO A O 1
ATOM 2786 N N . ASP A 1 469 ? 41.035 50.863 -61.140 1.00 12.75 469 ASP A N 1
ATOM 2787 C CA A ASP A 1 469 ? 42.304 50.815 -61.867 0.50 13.86 469 ASP A CA 1
ATOM 2788 C CA B ASP A 1 469 ? 42.355 50.845 -61.753 0.50 14.40 469 ASP A CA 1
ATOM 2789 C C . ASP A 1 469 ? 42.790 49.404 -62.141 1.00 16.23 469 ASP A C 1
ATOM 2790 O O . ASP A 1 469 ? 43.987 49.135 -62.221 1.00 17.03 469 ASP A O 1
ATOM 2799 N N . HIS A 1 470 ? 41.809 48.507 -62.348 1.00 13.90 470 HIS A N 1
ATOM 2800 C CA A HIS A 1 470 ? 42.056 47.124 -62.787 0.50 15.88 470 HIS A CA 1
ATOM 2801 C CA B HIS A 1 470 ? 42.031 47.117 -62.784 0.50 15.54 470 HIS A CA 1
ATOM 2802 C C . HIS A 1 470 ? 42.775 46.244 -61.761 1.00 13.81 470 HIS A C 1
ATOM 2803 O O . HIS A 1 470 ? 43.323 45.196 -62.120 1.00 15.39 470 HIS A O 1
ATOM 2816 N N . VAL A 1 471 ? 42.781 46.653 -60.484 1.00 11.67 471 VAL A N 1
ATOM 2817 C CA . VAL A 1 471 ? 43.359 45.778 -59.450 1.00 11.29 471 VAL A CA 1
ATOM 2818 C C . VAL A 1 471 ? 42.551 44.480 -59.337 1.00 11.10 471 VAL A C 1
ATOM 2819 O O . VAL A 1 471 ? 41.336 44.483 -59.491 1.00 11.09 471 VAL A O 1
ATOM 2823 N N . LYS A 1 472 ? 43.234 43.376 -59.054 1.00 10.48 472 LYS A N 1
ATOM 2824 C CA . LYS A 1 472 ? 42.536 42.136 -58.739 1.00 9.64 472 LYS A CA 1
ATOM 2825 C C . LYS A 1 472 ? 41.887 42.273 -57.380 1.00 8.79 472 LYS A C 1
ATOM 2826 O O . LYS A 1 472 ? 42.491 42.805 -56.439 1.00 11.78 472 LYS A O 1
ATOM 2832 N N . THR A 1 473 ? 40.644 41.801 -57.269 1.00 10.11 473 THR A N 1
ATOM 2833 C CA . THR A 1 473 ? 39.954 41.799 -55.990 1.00 9.34 473 THR A CA 1
ATOM 2834 C C . THR A 1 473 ? 39.550 40.365 -55.654 1.00 10.41 473 THR A C 1
ATOM 2835 O O . THR A 1 473 ? 39.774 39.431 -56.449 1.00 10.49 473 THR A O 1
ATOM 2839 N N . GLY A 1 474 ? 38.940 40.186 -54.484 1.00 9.88 474 GLY A N 1
ATOM 2840 C CA . GLY A 1 474 ? 38.368 38.875 -54.174 1.00 9.01 474 GLY A CA 1
ATOM 2841 C C . GLY A 1 474 ? 39.441 37.800 -54.027 1.00 10.34 474 GLY A C 1
ATOM 2842 O O . GLY A 1 474 ? 40.583 38.069 -53.619 1.00 9.51 474 GLY A O 1
ATOM 2843 N N . ILE A 1 475 ? 39.074 36.569 -54.363 1.00 8.94 475 ILE A N 1
ATOM 2844 C CA A ILE A 1 475 ? 39.990 35.437 -54.266 0.50 8.27 475 ILE A CA 1
ATOM 2845 C CA B ILE A 1 475 ? 40.015 35.458 -54.233 0.50 9.86 475 ILE A CA 1
ATOM 2846 C C . ILE A 1 475 ? 41.264 35.620 -55.104 1.00 9.50 475 ILE A C 1
ATOM 2847 O O . ILE A 1 475 ? 42.340 35.154 -54.729 1.00 11.35 475 ILE A O 1
ATOM 2856 N N . ASP A 1 476 ? 41.141 36.296 -56.256 1.00 8.98 476 ASP A N 1
ATOM 2857 C CA . ASP A 1 476 ? 42.327 36.564 -57.081 1.00 10.41 476 ASP A CA 1
ATOM 2858 C C . ASP A 1 476 ? 43.323 37.466 -56.345 1.00 9.32 476 ASP A C 1
ATOM 2859 O O . ASP A 1 476 ? 44.543 37.322 -56.512 1.00 10.24 476 ASP A O 1
ATOM 2864 N N . SER A 1 477 ? 42.814 38.382 -55.528 1.00 9.49 477 SER A N 1
ATOM 2865 C CA . SER A 1 477 ? 43.694 39.218 -54.693 1.00 8.78 477 SER A CA 1
ATOM 2866 C C . SER A 1 477 ? 44.366 38.372 -53.594 1.00 11.29 477 SER A C 1
ATOM 2867 O O . SER A 1 477 ? 45.569 38.505 -53.332 1.00 10.92 477 SER A O 1
ATOM 2870 N N . LEU A 1 478 ? 43.596 37.486 -52.956 1.00 10.41 478 LEU A N 1
ATOM 2871 C CA . LEU A 1 478 ? 44.179 36.610 -51.942 1.00 9.31 478 LEU A CA 1
ATOM 2872 C C . LEU A 1 478 ? 45.284 35.762 -52.560 1.00 9.95 478 LEU A C 1
ATOM 2873 O O . LEU A 1 478 ? 46.343 35.591 -51.953 1.00 10.06 478 LEU A O 1
ATOM 2878 N N . LYS A 1 479 ? 45.026 35.238 -53.757 1.00 10.21 479 LYS A N 1
ATOM 2879 C CA A LYS A 1 479 ? 46.032 34.443 -54.451 0.25 10.73 479 LYS A CA 1
ATOM 2880 C CA B LYS A 1 479 ? 46.021 34.458 -54.498 0.25 12.19 479 LYS A CA 1
ATOM 2881 C CA C LYS A 1 479 ? 46.024 34.454 -54.484 0.25 12.10 479 LYS A CA 1
ATOM 2882 C CA D LYS A 1 479 ? 46.022 34.455 -54.489 0.25 12.40 479 LYS A CA 1
ATOM 2883 C C . LYS A 1 479 ? 47.314 35.247 -54.678 1.00 12.87 479 LYS A C 1
ATOM 2884 O O . LYS A 1 479 ? 48.400 34.761 -54.357 1.00 14.10 479 LYS A O 1
ATOM 2905 N N . GLU A 1 480 ? 47.183 36.469 -55.201 1.00 11.65 480 GLU A N 1
ATOM 2906 C CA . GLU A 1 480 ? 48.296 37.387 -55.490 1.00 13.51 480 GLU A CA 1
ATOM 2907 C C . GLU A 1 480 ? 49.134 37.704 -54.241 1.00 12.31 480 GLU A C 1
ATOM 2908 O O . GLU A 1 480 ? 50.374 37.815 -54.288 1.00 12.55 480 GLU A O 1
ATOM 2914 N N . LEU A 1 481 ? 48.422 37.891 -53.135 1.00 11.31 481 LEU A N 1
ATOM 2915 C CA . LEU A 1 481 ? 49.028 38.274 -51.869 1.00 10.32 481 LEU A CA 1
ATOM 2916 C C . LEU A 1 481 ? 49.869 37.152 -51.251 1.00 10.66 481 LEU A C 1
ATOM 2917 O O . LEU A 1 481 ? 50.876 37.418 -50.569 1.00 10.12 481 LEU A O 1
ATOM 2922 N N . GLY A 1 482 ? 49.465 35.899 -51.469 1.00 9.52 482 GLY A N 1
ATOM 2923 C CA . GLY A 1 482 ? 50.269 34.765 -50.962 1.00 10.39 482 GLY A CA 1
ATOM 2924 C C . GLY A 1 482 ? 49.874 34.174 -49.610 1.00 10.24 482 GLY A C 1
ATOM 2925 O O . GLY A 1 482 ? 50.505 33.210 -49.125 1.00 10.71 482 GLY A O 1
ATOM 2926 N N . ILE A 1 483 ? 48.823 34.707 -48.991 1.00 9.87 483 ILE A N 1
ATOM 2927 C CA . ILE A 1 483 ? 48.379 34.143 -47.707 1.00 8.12 483 ILE A CA 1
ATOM 2928 C C . ILE A 1 483 ? 47.909 32.702 -47.891 1.00 9.56 483 ILE A C 1
ATOM 2929 O O . ILE A 1 483 ? 47.487 32.314 -48.981 1.00 10.31 483 ILE A O 1
ATOM 2934 N N . THR A 1 484 ? 48.039 31.897 -46.843 1.00 9.09 484 THR A N 1
ATOM 2935 C CA . THR A 1 484 ? 47.744 30.468 -46.959 1.00 10.36 484 THR A CA 1
ATOM 2936 C C . THR A 1 484 ? 46.364 30.092 -46.426 1.00 9.63 484 THR A C 1
ATOM 2937 O O . THR A 1 484 ? 45.850 29.021 -46.749 1.00 10.50 484 THR A O 1
ATOM 2941 N N . THR A 1 485 ? 45.799 30.939 -45.567 1.00 10.57 485 THR A N 1
ATOM 2942 C CA . THR A 1 485 ? 44.651 30.547 -44.767 1.00 10.14 485 THR A CA 1
ATOM 2943 C C . THR A 1 485 ? 43.819 31.784 -44.467 1.00 10.45 485 THR A C 1
ATOM 2944 O O . THR A 1 485 ? 44.357 32.806 -44.025 1.00 10.70 485 THR A O 1
ATOM 2948 N N . VAL A 1 486 ? 42.515 31.699 -44.750 1.00 8.26 486 VAL A N 1
ATOM 2949 C CA . VAL A 1 486 ? 41.576 32.773 -44.379 1.00 8.20 486 VAL A CA 1
ATOM 2950 C C . VAL A 1 486 ? 40.940 32.414 -43.041 1.00 7.43 486 VAL A C 1
ATOM 2951 O O . VAL A 1 486 ? 40.387 31.323 -42.884 1.00 9.32 486 VAL A O 1
ATOM 2955 N N . GLN A 1 487 ? 41.020 33.328 -42.072 1.00 8.71 487 GLN A N 1
ATOM 2956 C CA . GLN A 1 487 ? 40.265 33.164 -40.841 1.00 9.88 487 GLN A CA 1
ATOM 2957 C C . GLN A 1 487 ? 38.996 33.995 -40.958 1.00 11.15 487 GLN A C 1
ATOM 2958 O O . GLN A 1 487 ? 39.057 35.224 -41.015 1.00 10.62 487 GLN A O 1
ATOM 2964 N N . LEU A 1 488 ? 37.846 33.320 -41.014 1.00 9.95 488 LEU A N 1
ATOM 2965 C CA . LEU A 1 488 ? 36.566 34.029 -41.155 1.00 8.62 488 LEU A CA 1
ATOM 2966 C C . LEU A 1 488 ? 36.035 34.486 -39.808 1.00 10.62 488 LEU A C 1
ATOM 2967 O O . LEU A 1 488 ? 35.980 33.683 -38.872 1.00 9.11 488 LEU A O 1
ATOM 2972 N N . GLN A 1 489 ? 35.622 35.755 -39.708 1.00 10.10 489 GLN A N 1
ATOM 2973 C CA . GLN A 1 489 ? 34.888 36.219 -38.515 1.00 10.22 489 GLN A CA 1
ATOM 2974 C C . GLN A 1 489 ? 33.597 35.385 -38.421 1.00 9.77 489 GLN A C 1
ATOM 2975 O O . GLN A 1 489 ? 33.222 34.719 -39.391 1.00 9.78 489 GLN A O 1
ATOM 2981 N N . PRO A 1 490 ? 32.950 35.350 -37.249 1.00 9.00 490 PRO A N 1
ATOM 2982 C CA . PRO A 1 490 ? 31.930 34.306 -36.997 1.00 9.06 490 PRO A CA 1
ATOM 2983 C C . PRO A 1 490 ? 30.878 34.055 -38.086 1.00 9.91 490 PRO A C 1
ATOM 2984 O O . PRO A 1 490 ? 30.120 34.962 -38.479 1.00 9.56 490 PRO A O 1
ATOM 2988 N N . VAL A 1 491 ? 30.858 32.817 -38.562 1.00 8.90 491 VAL A N 1
ATOM 2989 C CA . VAL A 1 491 ? 29.801 32.353 -39.484 1.00 9.13 491 VAL A CA 1
ATOM 2990 C C . VAL A 1 491 ? 28.839 31.328 -38.843 1.00 11.34 491 VAL A C 1
ATOM 2991 O O . VAL A 1 491 ? 27.955 30.807 -39.518 1.00 9.64 491 VAL A O 1
ATOM 2995 N N . GLU A 1 492 ? 29.018 31.010 -37.561 1.00 9.20 492 GLU A N 1
ATOM 2996 C CA . GLU A 1 492 ? 27.972 30.254 -36.841 1.00 9.79 492 GLU A CA 1
ATOM 2997 C C . GLU A 1 492 ? 26.860 31.231 -36.474 1.00 11.44 492 GLU A C 1
ATOM 2998 O O . GLU A 1 492 ? 27.124 32.308 -35.918 1.00 11.05 492 GLU A O 1
ATOM 3004 N N . GLU A 1 493 ? 25.621 30.843 -36.799 1.00 9.60 493 GLU A N 1
ATOM 3005 C CA . GLU A 1 493 ? 24.420 31.662 -36.602 1.00 9.44 493 GLU A CA 1
ATOM 3006 C C . GLU A 1 493 ? 24.391 32.452 -35.292 1.00 10.01 493 GLU A C 1
ATOM 3007 O O . GLU A 1 493 ? 24.471 31.882 -34.195 1.00 10.34 493 GLU A O 1
ATOM 3013 N N . PHE A 1 494 ? 24.255 33.761 -35.439 1.00 10.58 494 PHE A N 1
ATOM 3014 C CA . PHE A 1 494 ? 24.203 34.664 -34.302 1.00 12.25 494 PHE A CA 1
ATOM 3015 C C . PHE A 1 494 ? 22.897 35.470 -34.267 1.00 12.35 494 PHE A C 1
ATOM 3016 O O . PHE A 1 494 ? 22.156 35.536 -35.257 1.00 13.51 494 PHE A O 1
ATOM 3024 N N . ASN A 1 495 ? 22.621 36.094 -33.126 1.00 12.00 495 ASN A N 1
ATOM 3025 C CA . ASN A 1 495 ? 21.301 36.678 -32.876 1.00 14.02 495 ASN A CA 1
ATOM 3026 C C . ASN A 1 495 ? 21.095 38.115 -33.372 1.00 14.91 495 ASN A C 1
ATOM 3027 O O . ASN A 1 495 ? 19.952 38.540 -33.606 1.00 15.77 495 ASN A O 1
ATOM 3032 N N . SER A 1 496 ? 22.193 38.864 -33.549 1.00 14.90 496 SER A N 1
ATOM 3033 C CA . SER A 1 496 ? 22.127 40.329 -33.688 1.00 17.24 496 SER A CA 1
ATOM 3034 C C . SER A 1 496 ? 21.588 40.827 -35.030 1.00 18.24 496 SER A C 1
ATOM 3035 O O . SER A 1 496 ? 21.184 41.992 -35.162 1.00 20.29 496 SER A O 1
ATOM 3038 N N . ILE A 1 497 ? 21.551 39.944 -36.023 1.00 13.45 497 ILE A N 1
ATOM 3039 C CA . ILE A 1 497 ? 21.003 40.302 -37.322 1.00 13.14 497 ILE A CA 1
ATOM 3040 C C . ILE A 1 497 ? 19.669 39.584 -37.524 1.00 15.38 497 ILE A C 1
ATOM 3041 O O . ILE A 1 497 ? 19.583 38.357 -37.418 1.00 14.59 497 ILE A O 1
ATOM 3046 N N . ASP A 1 498 ? 18.628 40.371 -37.766 1.00 15.85 498 ASP A N 1
ATOM 3047 C CA . ASP A 1 498 ? 17.325 39.855 -38.165 1.00 14.02 498 ASP A CA 1
ATOM 3048 C C . ASP A 1 498 ? 17.469 39.417 -39.616 1.00 13.51 498 ASP A C 1
ATOM 3049 O O . ASP A 1 498 ? 17.783 40.225 -40.471 1.00 15.46 498 ASP A O 1
ATOM 3054 N N . GLU A 1 499 ? 17.255 38.127 -39.884 1.00 14.53 499 GLU A N 1
ATOM 3055 C CA . GLU A 1 499 ? 17.426 37.584 -41.240 1.00 14.09 499 GLU A CA 1
ATOM 3056 C C . GLU A 1 499 ? 16.466 38.131 -42.284 1.00 15.43 499 GLU A C 1
ATOM 3057 O O . GLU A 1 499 ? 16.672 37.914 -43.484 1.00 14.90 499 GLU A O 1
ATOM 3063 N N . THR A 1 500 ? 15.404 38.817 -41.844 1.00 15.69 500 THR A N 1
ATOM 3064 C CA . THR A 1 500 ? 14.525 39.504 -42.797 1.00 17.38 500 THR A CA 1
ATOM 3065 C C . THR A 1 500 ? 15.090 40.873 -43.166 1.00 19.60 500 THR A C 1
ATOM 3066 O O . THR A 1 500 ? 14.588 41.519 -44.094 1.00 20.53 500 THR A O 1
ATOM 3070 N N . GLN A 1 501 ? 16.116 41.304 -42.423 1.00 18.45 501 GLN A N 1
ATOM 3071 C CA A GLN A 1 501 ? 16.823 42.558 -42.697 0.50 20.95 501 GLN A CA 1
ATOM 3072 C CA B GLN A 1 501 ? 16.823 42.560 -42.692 0.50 21.05 501 GLN A CA 1
ATOM 3073 C C . GLN A 1 501 ? 18.321 42.261 -42.735 1.00 20.10 501 GLN A C 1
ATOM 3074 O O . GLN A 1 501 ? 19.085 42.707 -41.862 1.00 21.21 501 GLN A O 1
ATOM 3085 N N . PRO A 1 502 ? 18.758 41.487 -43.752 1.00 18.62 502 PRO A N 1
ATOM 3086 C CA . PRO A 1 502 ? 20.104 40.897 -43.682 1.00 19.40 502 PRO A CA 1
ATOM 3087 C C . PRO A 1 502 ? 21.268 41.848 -43.958 1.00 21.14 502 PRO A C 1
ATOM 3088 O O . PRO A 1 502 ? 22.425 41.420 -43.923 1.00 22.95 502 PRO A O 1
ATOM 3092 N N . ASP A 1 503 ? 20.974 43.121 -44.209 1.00 20.39 503 ASP A N 1
ATOM 3093 C CA . ASP A 1 503 ? 22.045 44.083 -44.450 1.00 23.88 503 ASP A CA 1
ATOM 3094 C C . ASP A 1 503 ? 22.394 44.957 -43.243 1.00 21.54 503 ASP A C 1
ATOM 3095 O O . ASP A 1 503 ? 23.168 45.913 -43.369 1.00 23.54 503 ASP A O 1
ATOM 3100 N N . THR A 1 504 ? 21.848 44.641 -42.071 1.00 20.72 504 THR A N 1
ATOM 3101 C CA . THR A 1 504 ? 22.360 45.287 -40.873 1.00 21.27 504 THR A CA 1
ATOM 3102 C C . THR A 1 504 ? 23.754 44.710 -40.624 1.00 21.33 504 THR A C 1
ATOM 3103 O O . THR A 1 504 ? 24.086 43.633 -41.138 1.00 22.73 504 THR A O 1
ATOM 3107 N N . TYR A 1 505 ? 24.574 45.446 -39.884 1.00 18.88 505 TYR A N 1
ATOM 3108 C CA . TYR A 1 505 ? 25.971 45.072 -39.699 1.00 17.57 505 TYR A CA 1
ATOM 3109 C C . TYR A 1 505 ? 26.256 44.497 -38.316 1.00 15.91 505 TYR A C 1
ATOM 3110 O O . TYR A 1 505 ? 25.970 45.140 -37.322 1.00 15.01 505 TYR A O 1
ATOM 3119 N N . ASN A 1 506 ? 26.896 43.328 -38.236 1.00 14.68 506 ASN A N 1
ATOM 3120 C CA . ASN A 1 506 ? 27.460 42.894 -36.961 1.00 13.93 506 ASN A CA 1
ATOM 3121 C C . ASN A 1 506 ? 28.649 41.949 -37.151 1.00 14.65 506 ASN A C 1
ATOM 3122 O O . ASN A 1 506 ? 28.661 41.133 -38.081 1.00 11.40 506 ASN A O 1
ATOM 3127 N N . TRP A 1 507 ? 29.629 42.030 -36.257 1.00 13.54 507 TRP A N 1
ATOM 3128 C CA . TRP A 1 507 ? 30.730 41.052 -36.259 1.00 13.54 507 TRP A CA 1
ATOM 3129 C C . TRP A 1 507 ? 30.274 39.614 -36.008 1.00 14.58 507 TRP A C 1
ATOM 3130 O O . TRP A 1 507 ? 30.879 38.685 -36.542 1.00 13.50 507 TRP A O 1
ATOM 3141 N N . GLY A 1 508 ? 29.258 39.437 -35.161 1.00 12.79 508 GLY A N 1
ATOM 3142 C CA . GLY A 1 508 ? 28.716 38.109 -34.884 1.00 15.08 508 GLY A CA 1
ATOM 3143 C C . GLY A 1 508 ? 29.174 37.413 -33.617 1.00 13.78 508 GLY A C 1
ATOM 3144 O O . GLY A 1 508 ? 29.136 36.168 -33.544 1.00 11.86 508 GLY A O 1
ATOM 3145 N N . TYR A 1 509 ? 29.601 38.177 -32.607 1.00 12.50 509 TYR A N 1
ATOM 3146 C CA . TYR A 1 509 ? 30.076 37.550 -31.353 1.00 11.13 509 TYR A CA 1
ATOM 3147 C C . TYR A 1 509 ? 28.943 37.244 -30.364 1.00 15.35 509 TYR A C 1
ATOM 3148 O O . TYR A 1 509 ? 29.196 37.089 -29.174 1.00 15.99 509 TYR A O 1
ATOM 3157 N N . ASP A 1 510 ? 27.716 37.138 -30.879 1.00 14.86 510 ASP A N 1
ATOM 3158 C CA . ASP A 1 510 ? 26.534 36.769 -30.065 1.00 12.38 510 ASP A CA 1
ATOM 3159 C C . ASP A 1 510 ? 25.859 35.478 -30.595 1.00 11.97 510 ASP A C 1
ATOM 3160 O O . ASP A 1 510 ? 24.725 35.510 -31.099 1.00 13.55 510 ASP A O 1
ATOM 3165 N N . PRO A 1 511 ? 26.561 34.331 -30.483 1.00 12.63 511 PRO A N 1
ATOM 3166 C CA . PRO A 1 511 ? 26.046 33.102 -31.110 1.00 12.03 511 PRO A CA 1
ATOM 3167 C C . PRO A 1 511 ? 24.711 32.612 -30.536 1.00 13.20 511 PRO A C 1
ATOM 3168 O O . PRO A 1 511 ? 24.423 32.779 -29.337 1.00 12.06 511 PRO A O 1
ATOM 3172 N N . ARG A 1 512 ? 23.912 32.011 -31.403 1.00 10.93 512 ARG A N 1
ATOM 3173 C CA . ARG A 1 512 ? 22.618 31.453 -31.012 1.00 11.33 512 ARG A CA 1
ATOM 3174 C C . ARG A 1 512 ? 22.468 30.002 -31.458 1.00 12.71 512 ARG A C 1
ATOM 3175 O O . ARG A 1 512 ? 21.998 29.161 -30.676 1.00 11.13 512 ARG A O 1
ATOM 3183 N N . ASN A 1 513 ? 22.812 29.721 -32.716 1.00 11.14 513 ASN A N 1
ATOM 3184 C CA . ASN A 1 513 ? 22.699 28.339 -33.256 1.00 9.57 513 ASN A CA 1
ATOM 3185 C C . ASN A 1 513 ? 24.072 27.884 -33.760 1.00 9.51 513 ASN A C 1
ATOM 3186 O O . ASN A 1 513 ? 24.473 28.169 -34.892 1.00 10.03 513 ASN A O 1
ATOM 3191 N N . TYR A 1 514 ? 24.800 27.193 -32.892 1.00 10.99 514 TYR A N 1
ATOM 3192 C CA . TYR A 1 514 ? 26.220 26.916 -33.143 1.00 10.34 514 TYR A CA 1
ATOM 3193 C C . TYR A 1 514 ? 26.517 26.064 -34.370 1.00 11.07 514 TYR A C 1
ATOM 3194 O O . TYR A 1 514 ? 27.629 26.124 -34.906 1.00 11.74 514 TYR A O 1
ATOM 3203 N N . ASN A 1 515 ? 25.545 25.263 -34.808 1.00 11.24 515 ASN A N 1
ATOM 3204 C CA . ASN A 1 515 ? 25.790 24.293 -35.880 1.00 9.49 515 ASN A CA 1
ATOM 3205 C C . ASN A 1 515 ? 25.107 24.641 -37.196 1.00 10.43 515 ASN A C 1
ATOM 3206 O O . ASN A 1 515 ? 24.917 23.780 -38.066 1.00 11.19 515 ASN A O 1
ATOM 3211 N N . VAL A 1 516 ? 24.770 25.922 -37.330 1.00 9.31 516 VAL A N 1
ATOM 3212 C CA . VAL A 1 516 ? 24.064 26.467 -38.501 1.00 8.73 516 VAL A CA 1
ATOM 3213 C C . VAL A 1 516 ? 24.872 27.656 -39.048 1.00 9.12 516 VAL A C 1
ATOM 3214 O O . VAL A 1 516 ? 25.313 28.491 -38.269 1.00 11.44 516 VAL A O 1
ATOM 3218 N N . PRO A 1 517 ? 25.063 27.737 -40.389 1.00 10.89 517 PRO A N 1
ATOM 3219 C CA . PRO A 1 517 ? 25.713 28.906 -40.983 1.00 11.09 517 PRO A CA 1
ATOM 3220 C C . PRO A 1 517 ? 24.860 30.158 -40.852 1.00 11.14 517 PRO A C 1
ATOM 3221 O O . PRO A 1 517 ? 23.629 30.091 -40.982 1.00 10.91 517 PRO A O 1
ATOM 3225 N N . GLU A 1 518 ? 25.510 31.293 -40.599 1.00 8.09 518 GLU A N 1
ATOM 3226 C CA . GLU A 1 518 ? 24.800 32.573 -40.557 1.00 9.48 518 GLU A CA 1
ATOM 3227 C C . GLU A 1 518 ? 23.995 32.848 -41.838 1.00 9.89 518 GLU A C 1
ATOM 3228 O O . GLU A 1 518 ? 24.543 32.829 -42.946 1.00 10.80 518 GLU A O 1
ATOM 3234 N N . GLY A 1 519 ? 22.707 33.151 -41.668 1.00 10.18 519 GLY A N 1
ATOM 3235 C CA . GLY A 1 519 ? 21.805 33.354 -42.809 1.00 10.96 519 GLY A CA 1
ATOM 3236 C C . GLY A 1 519 ? 22.048 34.626 -43.591 1.00 11.91 519 GLY A C 1
ATOM 3237 O O . GLY A 1 519 ? 21.859 34.666 -44.814 1.00 10.66 519 GLY A O 1
ATOM 3238 N N . ALA A 1 520 ? 22.476 35.675 -42.887 1.00 11.58 520 ALA A N 1
ATOM 3239 C CA . ALA A 1 520 ? 22.656 37.003 -43.505 1.00 10.39 520 ALA A CA 1
ATOM 3240 C C . ALA A 1 520 ? 23.676 36.964 -44.653 1.00 12.80 520 ALA A C 1
ATOM 3241 O O . ALA A 1 520 ? 23.585 37.758 -45.582 1.00 12.07 520 ALA A O 1
ATOM 3243 N N . TYR A 1 521 ? 24.614 36.015 -44.601 1.00 10.62 521 TYR A N 1
ATOM 3244 C CA . TYR A 1 521 ? 25.647 35.904 -45.644 1.00 9.92 521 TYR A CA 1
ATOM 3245 C C . TYR A 1 521 ? 25.261 34.960 -46.791 1.00 11.06 521 TYR A C 1
ATOM 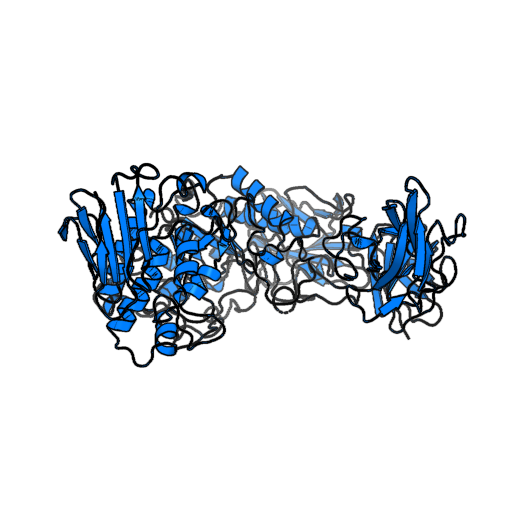3246 O O . TYR A 1 521 ? 26.031 34.801 -47.737 1.00 10.91 521 TYR A O 1
ATOM 3255 N N . ALA A 1 522 ? 24.072 34.342 -46.703 1.00 10.07 522 ALA A N 1
ATOM 3256 C CA . ALA A 1 522 ? 23.536 33.518 -47.793 1.00 9.97 522 ALA A CA 1
ATOM 3257 C C . ALA A 1 522 ? 22.685 34.373 -48.718 1.00 8.70 522 ALA A C 1
ATOM 3258 O O . ALA A 1 522 ? 22.191 35.428 -48.295 1.00 11.04 522 ALA A O 1
ATOM 3260 N N . THR A 1 523 ? 22.479 33.909 -49.960 1.00 8.79 523 THR A N 1
ATOM 3261 C CA . THR A 1 523 ? 21.617 34.634 -50.894 1.00 8.44 523 THR A CA 1
ATOM 3262 C C . THR A 1 523 ? 20.144 34.634 -50.436 1.00 11.05 523 THR A C 1
ATOM 3263 O O . THR A 1 523 ? 19.349 35.499 -50.831 1.00 12.57 523 THR A O 1
ATOM 3267 N N . THR A 1 524 ? 19.805 33.662 -49.600 1.00 11.27 524 THR A N 1
ATOM 3268 C CA . THR A 1 524 ? 18.500 33.614 -48.939 1.00 9.36 524 THR A CA 1
ATOM 3269 C C . THR A 1 524 ? 18.638 32.893 -47.592 1.00 9.62 524 THR A C 1
ATOM 3270 O O . THR A 1 524 ? 19.433 31.956 -47.463 1.00 10.17 524 THR A O 1
ATOM 3274 N N . PRO A 1 525 ? 17.860 33.323 -46.588 1.00 9.71 525 PRO A N 1
ATOM 3275 C CA . PRO A 1 525 ? 17.872 32.593 -45.315 1.00 8.92 525 PRO A CA 1
ATOM 3276 C C . PRO A 1 525 ? 16.976 31.364 -45.330 1.00 10.60 525 PRO A C 1
ATOM 3277 O O . PRO A 1 525 ? 16.959 30.598 -44.371 1.00 11.57 525 PRO A O 1
ATOM 3281 N N . GLU A 1 526 ? 16.242 31.180 -46.420 1.00 12.79 526 GLU A N 1
ATOM 3282 C CA . GLU A 1 526 ? 15.365 30.025 -46.547 1.00 9.32 526 GLU A CA 1
ATOM 3283 C C . GLU A 1 526 ? 16.150 28.741 -46.727 1.00 8.92 526 GLU A C 1
ATOM 3284 O O . GLU A 1 526 ? 17.036 28.652 -47.597 1.00 11.80 526 GLU A O 1
ATOM 3290 N N . GLY A 1 527 ? 15.771 27.736 -45.943 1.00 9.98 527 GLY A N 1
ATOM 3291 C CA . GLY A 1 527 ? 16.227 26.360 -46.179 1.00 10.29 527 GLY A CA 1
ATOM 3292 C C . GLY A 1 527 ? 17.730 26.181 -46.111 1.00 12.56 527 GLY A C 1
ATOM 3293 O O . GLY A 1 527 ? 18.401 26.763 -45.261 1.00 12.44 527 GLY A O 1
ATOM 3294 N N . THR A 1 528 ? 18.254 25.408 -47.062 1.00 11.47 528 THR A N 1
ATOM 3295 C CA . THR A 1 528 ? 19.640 24.964 -47.005 1.00 11.00 528 THR A CA 1
ATOM 3296 C C . THR A 1 528 ? 20.607 25.737 -47.900 1.00 11.31 528 THR A C 1
ATOM 3297 O O . THR A 1 528 ? 21.758 25.327 -48.022 1.00 11.86 528 THR A O 1
ATOM 3301 N N . ALA A 1 529 ? 20.171 26.825 -48.535 1.00 9.28 529 ALA A N 1
ATOM 3302 C CA . ALA A 1 529 ? 21.100 27.629 -49.356 1.00 10.81 529 ALA A CA 1
ATOM 3303 C C . ALA A 1 529 ? 22.308 28.073 -48.537 1.00 10.75 529 ALA A C 1
ATOM 3304 O O . ALA A 1 529 ? 23.427 28.112 -49.049 1.00 11.50 529 ALA A O 1
ATOM 3306 N N . ARG A 1 530 ? 22.086 28.409 -47.270 1.00 11.68 530 ARG A N 1
ATOM 3307 C CA . ARG A 1 530 ? 23.200 28.850 -46.408 1.00 9.50 530 ARG A CA 1
ATOM 3308 C C . ARG A 1 530 ? 24.271 27.761 -46.243 1.00 8.84 530 ARG A C 1
ATOM 3309 O O . ARG A 1 530 ? 25.461 28.073 -46.119 1.00 10.56 530 ARG A O 1
ATOM 3317 N N . ILE A 1 531 ? 23.837 26.496 -46.253 1.00 10.12 531 ILE A N 1
ATOM 3318 C CA . ILE A 1 531 ? 24.755 25.358 -46.110 1.00 8.93 531 ILE A CA 1
ATOM 3319 C C . ILE A 1 531 ? 25.572 25.202 -47.391 1.00 11.25 531 ILE A C 1
ATOM 3320 O O . ILE A 1 531 ? 26.808 25.195 -47.346 1.00 9.59 531 ILE A O 1
ATOM 3325 N N . THR A 1 532 ? 24.876 25.108 -48.534 1.00 9.59 532 THR A N 1
ATOM 3326 C CA . THR A 1 532 ? 25.541 24.929 -49.818 1.00 11.08 532 THR A CA 1
ATOM 3327 C C . THR A 1 532 ? 26.510 26.074 -50.127 1.00 10.48 532 THR A C 1
ATOM 3328 O O . THR A 1 532 ? 27.628 25.838 -50.594 1.00 9.81 532 THR A O 1
ATOM 3332 N N . GLU A 1 533 ? 26.086 27.306 -49.837 1.00 10.31 533 GLU A N 1
ATOM 3333 C CA . GLU A 1 533 ? 26.898 28.464 -50.198 1.00 9.01 533 GLU A CA 1
ATOM 3334 C C . GLU A 1 533 ? 28.158 28.590 -49.371 1.00 10.56 533 GLU A C 1
ATOM 3335 O O . GLU A 1 533 ? 29.187 28.968 -49.906 1.00 9.31 533 GLU A O 1
ATOM 3341 N N . LEU A 1 534 ? 28.087 28.246 -48.087 1.00 9.46 534 LEU A N 1
ATOM 3342 C CA . LEU A 1 534 ? 29.297 28.253 -47.265 1.00 8.90 534 LEU A CA 1
ATOM 3343 C C . LEU A 1 534 ? 30.233 27.135 -47.699 1.00 9.38 534 LEU A C 1
ATOM 3344 O O . LEU A 1 534 ? 31.452 27.328 -47.768 1.00 10.42 534 LEU A O 1
ATOM 3349 N N . LYS A 1 535 ? 29.665 25.974 -48.020 1.00 9.35 535 LYS A N 1
ATOM 3350 C CA . LYS A 1 535 ? 30.505 24.908 -48.580 1.00 9.98 535 LYS A CA 1
ATOM 3351 C C . LYS A 1 535 ? 31.177 25.372 -49.868 1.00 10.07 535 LYS A C 1
ATOM 3352 O O . LYS A 1 535 ? 32.332 25.030 -50.102 1.00 10.56 535 LYS A O 1
ATOM 3358 N N . GLN A 1 536 ? 30.461 26.140 -50.709 1.00 9.37 536 GLN A N 1
ATOM 3359 C CA . GLN A 1 536 ? 31.050 26.634 -51.957 1.00 9.67 536 GLN A CA 1
ATOM 3360 C C . GLN A 1 536 ? 32.187 27.602 -51.682 1.00 9.64 536 GLN A C 1
ATOM 3361 O O . GLN A 1 536 ? 33.185 27.580 -52.389 1.00 9.86 536 GLN A O 1
ATOM 3367 N N . LEU A 1 537 ? 32.036 28.441 -50.654 1.00 8.20 537 LEU A N 1
ATOM 3368 C CA . LEU A 1 537 ? 33.152 29.323 -50.232 1.00 7.98 537 LEU A CA 1
ATOM 3369 C C . LEU A 1 537 ? 34.406 28.489 -49.898 1.00 9.89 537 LEU A C 1
ATOM 3370 O O . LEU A 1 537 ? 35.514 28.757 -50.393 1.00 10.64 537 LEU A O 1
ATOM 3375 N N . ILE A 1 538 ? 34.215 27.493 -49.042 1.00 10.80 538 ILE A N 1
ATOM 3376 C CA . ILE A 1 538 ? 35.308 26.617 -48.597 1.00 9.81 538 ILE A CA 1
ATOM 3377 C C . ILE A 1 538 ? 35.907 25.849 -49.781 1.00 9.29 538 ILE A C 1
ATOM 3378 O O . ILE A 1 538 ? 37.130 25.788 -49.934 1.00 8.41 538 ILE A O 1
ATOM 3383 N N . GLN A 1 539 ? 35.046 25.293 -50.622 1.00 8.40 539 GLN A N 1
ATOM 3384 C CA . GLN A 1 539 ? 35.491 24.590 -51.830 1.00 11.42 539 GLN A CA 1
ATOM 3385 C C . GLN A 1 539 ? 36.364 25.472 -52.723 1.00 10.78 539 GLN A C 1
ATOM 3386 O O . GLN A 1 539 ? 37.422 25.029 -53.235 1.00 9.78 539 GLN A O 1
ATOM 3392 N N . SER A 1 540 ? 35.923 26.715 -52.911 1.00 10.21 540 SER A N 1
ATOM 3393 C CA A SER A 1 540 ? 36.610 27.675 -53.774 0.50 10.13 540 SER A CA 1
ATOM 3394 C CA B SER A 1 540 ? 36.618 27.641 -53.793 0.50 10.91 540 SER A CA 1
ATOM 3395 C C . SER A 1 540 ? 38.006 27.991 -53.262 1.00 9.72 540 SER A C 1
ATOM 3396 O O . SER A 1 540 ? 38.965 28.008 -54.022 1.00 10.40 540 SER A O 1
ATOM 3401 N N . LEU A 1 541 ? 38.090 28.271 -51.964 1.00 8.82 541 LEU A N 1
ATOM 3402 C CA . LEU A 1 541 ? 39.364 28.615 -51.334 1.00 8.98 541 LEU A CA 1
ATOM 3403 C C . LEU A 1 541 ? 40.307 27.405 -51.411 1.00 7.14 541 LEU A C 1
ATOM 3404 O O . LEU A 1 541 ? 41.470 27.569 -51.782 1.00 9.46 541 LEU A O 1
ATOM 3409 N N . HIS A 1 542 ? 39.784 26.213 -51.128 1.00 8.69 542 HIS A N 1
ATOM 3410 C CA . HIS A 1 542 ? 40.599 24.997 -51.209 1.00 10.35 542 HIS A CA 1
ATOM 3411 C C . HIS A 1 542 ? 41.170 24.795 -52.608 1.00 11.23 542 HIS A C 1
ATOM 3412 O O . HIS A 1 542 ? 42.329 24.396 -52.747 1.00 11.83 542 HIS A O 1
ATOM 3419 N N . GLN A 1 543 ? 40.373 25.080 -53.643 1.00 12.04 543 GLN A N 1
ATOM 3420 C CA . GLN A 1 543 ? 40.850 24.959 -55.036 1.00 13.58 543 GLN A CA 1
ATOM 3421 C C . GLN A 1 543 ? 42.028 25.875 -55.318 1.00 13.86 543 GLN A C 1
ATOM 3422 O O . GLN A 1 543 ? 42.803 25.616 -56.237 1.00 15.30 543 GLN A O 1
ATOM 3428 N N . GLN A 1 544 ? 42.160 26.948 -54.539 1.00 12.16 544 GLN A N 1
ATOM 3429 C CA . GLN A 1 544 ? 43.300 27.869 -54.682 1.00 14.11 544 GLN A CA 1
ATOM 3430 C C . GLN A 1 544 ? 44.387 27.603 -53.627 1.00 12.33 544 GLN A C 1
ATOM 3431 O O . GLN A 1 544 ? 45.277 28.437 -53.415 1.00 14.29 544 GLN A O 1
ATOM 3437 N N . ARG A 1 545 ? 44.322 26.431 -52.979 1.00 11.99 545 ARG A N 1
ATOM 3438 C CA . ARG A 1 545 ? 45.270 26.039 -51.934 1.00 12.36 545 ARG A CA 1
ATOM 3439 C C . ARG A 1 545 ? 45.271 27.031 -50.754 1.00 13.09 545 ARG A C 1
ATOM 3440 O O . ARG A 1 545 ? 46.319 27.326 -50.134 1.00 13.25 545 ARG A O 1
ATOM 3448 N N . ILE A 1 546 ? 44.071 27.541 -50.446 1.00 11.14 546 ILE A N 1
ATOM 3449 C CA . ILE A 1 546 ? 43.869 28.410 -49.282 1.00 9.33 546 ILE A CA 1
ATOM 3450 C C . ILE A 1 546 ? 42.930 27.692 -48.307 1.00 9.95 546 ILE A C 1
ATOM 3451 O O . ILE A 1 546 ? 41.855 27.227 -48.690 1.00 9.43 546 ILE A O 1
ATOM 3456 N N . GLY A 1 547 ? 43.348 27.618 -47.050 1.00 9.51 547 GLY A N 1
ATOM 3457 C CA . GLY A 1 547 ? 42.563 26.994 -45.990 1.00 9.09 547 GLY A CA 1
ATOM 3458 C C . GLY A 1 547 ? 41.568 27.940 -45.358 1.00 10.96 547 GLY A C 1
ATOM 3459 O O . GLY A 1 547 ? 41.627 29.152 -45.567 1.00 10.93 547 GLY A O 1
ATOM 3460 N N . VAL A 1 548 ? 40.660 27.374 -44.565 1.00 10.21 548 VAL A N 1
ATOM 3461 C CA . VAL A 1 548 ? 39.656 28.177 -43.844 1.00 10.28 548 VAL A CA 1
ATOM 3462 C C . VAL A 1 548 ? 39.661 27.829 -42.357 1.00 10.00 548 VAL A C 1
ATOM 3463 O O . VAL A 1 548 ? 39.393 26.680 -41.972 1.00 10.53 548 VAL A O 1
ATOM 3467 N N . ASN A 1 549 ? 39.947 28.834 -41.531 1.00 9.33 549 ASN A N 1
ATOM 3468 C CA . ASN A 1 549 ? 39.837 28.715 -40.080 1.00 8.06 549 ASN A CA 1
ATOM 3469 C C . ASN A 1 549 ? 38.606 29.489 -39.613 1.00 11.54 549 ASN A C 1
ATOM 3470 O O . ASN A 1 549 ? 38.450 30.664 -39.948 1.00 13.20 549 ASN A O 1
ATOM 3475 N N . MET A 1 550 ? 37.739 28.854 -38.838 1.00 9.80 550 MET A N 1
ATOM 3476 C CA . MET A 1 550 ? 36.564 29.570 -38.324 1.00 8.34 550 MET A CA 1
ATOM 3477 C C . MET A 1 550 ? 36.820 30.227 -36.981 1.00 10.73 550 MET A C 1
ATOM 3478 O O . MET A 1 550 ? 37.216 29.555 -36.038 1.00 9.56 550 MET A O 1
ATOM 3483 N N . ASP A 1 551 ? 36.549 31.529 -36.894 1.00 10.03 551 ASP A N 1
ATOM 3484 C CA . ASP A 1 551 ? 36.384 32.205 -35.579 1.00 10.51 551 ASP A CA 1
ATOM 3485 C C . ASP A 1 551 ? 35.115 31.629 -34.937 1.00 11.60 551 ASP A C 1
ATOM 3486 O O . ASP A 1 551 ? 34.042 31.676 -35.541 1.00 11.18 551 ASP A O 1
ATOM 3491 N N . VAL A 1 552 ? 35.244 31.048 -33.747 1.00 9.24 552 VAL A N 1
ATOM 3492 C CA . VAL A 1 552 ? 34.095 30.430 -33.047 1.00 9.15 552 VAL A CA 1
ATOM 3493 C C . VAL A 1 552 ? 33.979 30.943 -31.614 1.00 11.29 552 VAL A C 1
ATOM 3494 O O . VAL A 1 552 ? 34.992 31.211 -30.949 1.00 11.63 552 VAL A O 1
ATOM 3498 N N . VAL A 1 553 ? 32.740 31.073 -31.148 1.00 11.01 553 VAL A N 1
ATOM 3499 C CA . VAL A 1 553 ? 32.426 31.764 -29.904 1.00 12.47 553 VAL A CA 1
ATOM 3500 C C . VAL A 1 553 ? 31.670 30.821 -28.952 1.00 11.52 553 VAL A C 1
ATOM 3501 O O . VAL A 1 553 ? 30.548 31.123 -28.521 1.00 16.68 553 VAL A O 1
ATOM 3505 N N . TYR A 1 554 ? 32.318 29.707 -28.605 1.00 13.04 554 TYR A N 1
ATOM 3506 C CA . TYR A 1 554 ? 31.782 28.743 -27.628 1.00 14.56 554 TYR A CA 1
ATOM 3507 C C . TYR A 1 554 ? 31.807 29.250 -26.195 1.00 15.12 554 TYR A C 1
ATOM 3508 O O . TYR A 1 554 ? 31.209 28.626 -25.326 1.00 15.19 554 TYR A O 1
ATOM 3517 N N . ASN A 1 555 ? 32.472 30.375 -25.934 1.00 13.02 555 ASN A N 1
ATOM 3518 C CA . ASN A 1 555 ? 32.662 30.813 -24.545 1.00 12.04 555 ASN A CA 1
ATOM 3519 C C . ASN A 1 555 ? 31.435 31.475 -23.892 1.00 13.57 555 ASN A C 1
ATOM 3520 O O . ASN A 1 555 ? 31.414 31.622 -22.672 1.00 15.28 555 ASN A O 1
ATOM 3525 N N . HIS A 1 556 ? 30.452 31.897 -24.701 1.00 13.50 556 HIS A N 1
ATOM 3526 C CA . HIS A 1 556 ? 29.205 32.514 -24.206 1.00 13.01 556 HIS A CA 1
ATOM 3527 C C . HIS A 1 556 ? 28.117 32.486 -25.290 1.00 15.83 556 HIS A C 1
ATOM 3528 O O . HIS A 1 556 ? 28.428 32.345 -26.468 1.00 15.47 556 HIS A O 1
ATOM 3535 N N . THR A 1 557 ? 26.855 32.645 -24.896 1.00 14.51 557 THR A N 1
ATOM 3536 C CA . THR A 1 557 ? 25.744 32.748 -25.862 1.00 13.39 557 THR A CA 1
ATOM 3537 C C . THR A 1 557 ? 25.170 34.157 -25.867 1.00 13.31 557 THR A C 1
ATOM 3538 O O . THR A 1 557 ? 25.486 34.965 -24.985 1.00 15.08 557 THR A O 1
ATOM 3542 N N . PHE A 1 558 ? 24.341 34.460 -26.864 1.00 12.84 558 PHE A N 1
ATOM 3543 C CA . PHE A 1 558 ? 23.794 35.813 -27.036 1.00 13.37 558 PHE A CA 1
ATOM 3544 C C . PHE A 1 558 ? 23.092 36.350 -25.779 1.00 15.35 558 PHE A C 1
ATOM 3545 O O . PHE A 1 558 ? 23.159 37.554 -25.477 1.00 15.21 558 PHE A O 1
ATOM 3553 N N . ASP A 1 559 ? 22.431 35.455 -25.056 1.00 16.08 559 ASP A N 1
ATOM 3554 C CA . ASP A 1 559 ? 21.771 35.792 -23.796 1.00 18.41 559 ASP A CA 1
ATOM 3555 C C . ASP A 1 559 ? 21.541 34.498 -23.037 1.00 17.55 559 ASP A C 1
ATOM 3556 O O . ASP A 1 559 ? 21.821 33.390 -23.542 1.00 16.74 559 ASP A O 1
ATOM 3561 N N . VAL A 1 560 ? 21.027 34.651 -21.820 1.00 17.23 560 VAL A N 1
ATOM 3562 C CA . VAL A 1 560 ? 20.596 33.523 -21.002 1.00 17.89 560 VAL A CA 1
ATOM 3563 C C . VAL A 1 560 ? 19.100 33.617 -20.782 1.00 17.46 560 VAL A C 1
ATOM 3564 O O . VAL A 1 560 ? 18.470 34.608 -21.187 1.00 18.39 560 VAL A O 1
ATOM 3568 N N . MET A 1 561 ? 18.551 32.589 -20.133 1.00 18.18 561 MET A N 1
ATOM 3569 C CA . MET A 1 561 ? 17.118 32.481 -19.807 1.00 19.56 561 MET A CA 1
ATOM 3570 C C . MET A 1 561 ? 16.212 32.249 -21.028 1.00 19.52 561 MET A C 1
ATOM 3571 O O . MET A 1 561 ? 15.338 31.370 -20.997 1.00 18.21 561 MET A O 1
ATOM 3576 N N . VAL A 1 562 ? 16.418 33.038 -22.084 1.00 18.04 562 VAL A N 1
ATOM 3577 C CA . VAL A 1 562 ? 15.691 32.897 -23.352 1.00 17.76 562 VAL A CA 1
ATOM 3578 C C . VAL A 1 562 ? 16.451 32.016 -24.360 1.00 16.71 562 VAL A C 1
ATOM 3579 O O . VAL A 1 562 ? 15.955 31.738 -25.467 1.00 16.04 562 VAL A O 1
ATOM 3583 N N . SER A 1 563 ? 17.642 31.583 -23.964 1.00 17.00 563 SER A N 1
ATOM 3584 C CA . SER A 1 563 ? 18.475 30.719 -24.807 1.00 15.81 563 SER A CA 1
ATOM 3585 C C . SER A 1 563 ? 17.920 29.300 -24.807 1.00 14.96 563 SER A C 1
ATOM 3586 O O . SER A 1 563 ? 17.325 28.866 -23.829 1.00 14.57 563 SER A O 1
ATOM 3589 N N . ASP A 1 564 ? 18.094 28.583 -25.911 1.00 16.38 564 ASP A N 1
ATOM 3590 C CA . ASP A 1 564 ? 17.684 27.176 -25.970 1.00 15.45 564 ASP A CA 1
ATOM 3591 C C . ASP A 1 564 ? 18.304 26.347 -24.842 1.00 14.99 564 ASP A C 1
ATOM 3592 O O . ASP A 1 564 ? 17.624 25.512 -24.243 1.00 14.26 564 ASP A O 1
ATOM 3597 N N . PHE A 1 565 ? 19.570 26.616 -24.515 1.00 13.40 565 PHE A N 1
ATOM 3598 C CA . PHE A 1 565 ? 20.232 25.932 -23.394 1.00 13.81 565 PHE A CA 1
ATOM 3599 C C . PHE A 1 565 ? 19.426 26.034 -22.089 1.00 14.36 565 PHE A C 1
ATOM 3600 O O . PHE A 1 565 ? 19.188 25.016 -21.432 1.00 16.68 565 PHE A O 1
ATOM 3608 N N . ASP A 1 566 ? 19.016 27.251 -21.724 1.00 14.83 566 ASP A N 1
ATOM 3609 C CA . ASP A 1 566 ? 18.342 27.494 -20.441 1.00 16.76 566 ASP A CA 1
ATOM 3610 C C . ASP A 1 566 ? 16.913 26.992 -20.450 1.00 17.53 566 ASP A C 1
ATOM 3611 O O . ASP A 1 566 ? 16.368 26.669 -19.391 1.00 18.70 566 ASP A O 1
ATOM 3616 N N . LYS A 1 567 ? 16.315 26.909 -21.641 1.00 15.46 567 LYS A N 1
ATOM 3617 C CA . LYS A 1 567 ? 14.963 26.339 -21.754 1.00 15.56 567 LYS A CA 1
ATOM 3618 C C . LYS A 1 567 ? 14.952 24.800 -21.665 1.00 16.28 567 LYS A C 1
ATOM 3619 O O . LYS A 1 567 ? 13.918 24.198 -21.375 1.00 18.26 567 LYS A O 1
ATOM 3625 N N . ILE A 1 568 ? 16.094 24.160 -21.898 1.00 14.39 568 ILE A N 1
ATOM 3626 C CA . ILE A 1 568 ? 16.168 22.698 -21.881 1.00 14.57 568 ILE A CA 1
ATOM 3627 C C . ILE A 1 568 ? 16.731 22.177 -20.553 1.00 16.17 568 ILE A C 1
ATOM 3628 O O . ILE A 1 568 ? 16.161 21.258 -19.958 1.00 17.25 568 ILE A O 1
ATOM 3633 N N . VAL A 1 569 ? 17.843 22.758 -20.099 1.00 15.74 569 VAL A N 1
ATOM 3634 C CA . VAL A 1 569 ? 18.471 22.366 -18.829 1.00 16.06 569 VAL A CA 1
ATOM 3635 C C . VAL A 1 569 ? 18.839 23.651 -18.068 1.00 17.78 569 VAL A C 1
ATOM 3636 O O . VAL A 1 569 ? 19.970 24.151 -18.204 1.00 17.32 569 VAL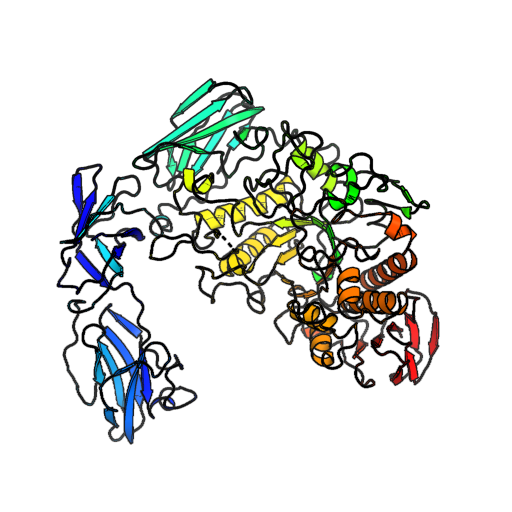 A O 1
ATOM 3640 N N . PRO A 1 570 ? 17.877 24.200 -17.287 1.00 16.68 570 PRO A N 1
ATOM 3641 C CA . PRO A 1 570 ? 18.019 25.508 -16.649 1.00 16.81 570 PRO A CA 1
ATOM 3642 C C . PRO A 1 570 ? 19.368 25.732 -15.966 1.00 15.65 570 PRO A C 1
ATOM 3643 O O . PRO A 1 570 ? 19.777 24.954 -15.090 1.00 18.52 570 PRO A O 1
ATOM 3647 N N . GLN A 1 571 ? 20.051 26.782 -16.429 1.00 17.31 571 GLN A N 1
ATOM 3648 C CA . GLN A 1 571 ? 21.365 27.251 -15.928 1.00 18.07 571 GLN A CA 1
ATOM 3649 C C . GLN A 1 571 ? 22.596 26.393 -16.178 1.00 17.66 571 GLN A C 1
ATOM 3650 O O . GLN A 1 571 ? 23.710 26.911 -16.131 1.00 18.38 571 GLN A O 1
ATOM 3656 N N . TYR A 1 572 ? 22.410 25.095 -16.400 1.00 15.45 572 TYR A N 1
ATOM 3657 C CA . TYR A 1 572 ? 23.503 24.140 -16.365 1.00 14.77 572 TYR A CA 1
ATOM 3658 C C . TYR A 1 572 ? 24.576 24.352 -17.438 1.00 14.39 572 TYR A C 1
ATOM 3659 O O . TYR A 1 572 ? 25.727 23.969 -17.236 1.00 15.98 572 TYR A O 1
ATOM 3668 N N . TYR A 1 573 ? 24.199 24.931 -18.578 1.00 14.69 573 TYR A N 1
ATOM 3669 C CA . TYR A 1 573 ? 25.199 25.168 -19.641 1.00 14.27 573 TYR A CA 1
ATOM 3670 C C . TYR A 1 573 ? 26.084 26.385 -19.358 1.00 15.26 573 TYR A C 1
ATOM 3671 O O . TYR A 1 573 ? 27.033 26.641 -20.113 1.00 15.87 573 TYR A O 1
ATOM 3680 N N . TYR A 1 574 ? 25.796 27.106 -18.272 1.00 14.01 574 TYR A N 1
ATOM 3681 C CA . TYR A 1 574 ? 26.479 28.375 -17.944 1.00 13.39 574 TYR A CA 1
ATOM 3682 C C . TYR A 1 574 ? 27.143 28.299 -16.567 1.00 15.80 574 TYR A C 1
ATOM 3683 O O . TYR A 1 574 ? 26.756 27.476 -15.746 1.00 17.03 574 TYR A O 1
ATOM 3692 N N . ARG A 1 575 ? 28.121 29.171 -16.314 1.00 15.67 575 ARG A N 1
ATOM 3693 C CA . ARG A 1 575 ? 28.748 29.247 -14.992 1.00 16.30 575 ARG A CA 1
ATOM 3694 C C . ARG A 1 575 ? 27.950 30.159 -14.062 1.00 15.28 575 ARG A C 1
ATOM 3695 O O . ARG A 1 575 ? 27.541 31.254 -14.434 1.00 14.97 575 ARG A O 1
ATOM 3703 N N . THR A 1 576 ? 27.705 29.677 -12.849 1.00 15.58 576 THR A N 1
ATOM 3704 C CA . THR A 1 576 ? 27.014 30.482 -11.844 1.00 17.05 576 THR A CA 1
ATOM 3705 C C . THR A 1 576 ? 27.844 30.457 -10.559 1.00 17.29 576 THR A C 1
ATOM 3706 O O . THR A 1 576 ? 28.634 29.534 -10.348 1.00 17.23 576 THR A O 1
ATOM 3710 N N . ASP A 1 577 ? 27.667 31.482 -9.724 1.00 18.10 577 ASP A N 1
ATOM 3711 C CA . ASP A 1 577 ? 28.368 31.549 -8.445 1.00 19.43 577 ASP A CA 1
ATOM 3712 C C . ASP A 1 577 ? 27.509 30.975 -7.319 1.00 22.64 577 ASP A C 1
ATOM 3713 O O . ASP A 1 577 ? 26.434 30.430 -7.565 1.00 21.45 577 ASP A O 1
ATOM 3718 N N . SER A 1 578 ? 27.983 31.106 -6.081 1.00 21.70 578 SER A N 1
ATOM 3719 C CA . SER A 1 578 ? 27.292 30.493 -4.954 1.00 24.13 578 SER A CA 1
ATOM 3720 C C . SER A 1 578 ? 26.031 31.244 -4.532 1.00 23.13 578 SER A C 1
ATOM 3721 O O . SER A 1 578 ? 25.210 30.703 -3.768 1.00 25.08 578 SER A O 1
ATOM 3724 N N . ASN A 1 579 ? 25.884 32.472 -5.031 1.00 24.59 579 ASN A N 1
ATOM 3725 C CA . ASN A 1 579 ? 24.660 33.259 -4.872 1.00 26.20 579 ASN A CA 1
ATOM 3726 C C . ASN A 1 579 ? 23.584 32.879 -5.881 1.00 26.56 579 ASN A C 1
ATOM 3727 O O . ASN A 1 579 ? 22.434 33.300 -5.754 1.00 27.37 579 ASN A O 1
ATOM 3732 N N . GLY A 1 580 ? 23.967 32.100 -6.892 1.00 27.14 580 GLY A N 1
ATOM 3733 C CA . GLY A 1 580 ? 23.048 31.710 -7.957 1.00 24.44 580 GLY A CA 1
ATOM 3734 C C . GLY A 1 580 ? 22.990 32.668 -9.134 1.00 23.73 580 GLY A C 1
ATOM 3735 O O . GLY A 1 580 ? 22.050 32.618 -9.941 1.00 22.47 580 GLY A O 1
ATOM 3736 N N . ASN A 1 581 ? 23.994 33.540 -9.241 1.00 22.27 581 ASN A N 1
ATOM 3737 C CA . ASN A 1 581 ? 24.080 34.503 -10.332 1.00 21.86 581 ASN A CA 1
ATOM 3738 C C . ASN A 1 581 ? 24.990 34.018 -11.454 1.00 18.37 581 ASN A C 1
ATOM 3739 O O . ASN A 1 581 ? 25.960 33.323 -11.197 1.00 18.93 581 ASN A O 1
ATOM 3744 N N . TYR A 1 582 ? 24.672 34.379 -12.693 1.00 20.67 582 TYR A N 1
ATOM 3745 C CA . TYR A 1 582 ? 25.543 34.055 -13.827 1.00 20.14 582 TYR A CA 1
ATOM 3746 C C . TYR A 1 582 ? 26.845 34.853 -13.721 1.00 19.05 582 TYR A C 1
ATOM 3747 O O . TYR A 1 582 ? 26.803 36.065 -13.545 1.00 19.14 582 TYR A O 1
ATOM 3756 N N . THR A 1 583 ? 27.985 34.174 -13.828 1.00 17.34 583 THR A N 1
ATOM 3757 C CA . THR A 1 583 ? 29.285 34.868 -13.810 1.00 19.12 583 THR A CA 1
ATOM 3758 C C . THR A 1 583 ? 29.562 35.484 -15.190 1.00 19.70 583 THR A C 1
ATOM 3759 O O . THR A 1 583 ? 28.995 35.038 -16.196 1.00 18.24 583 THR A O 1
ATOM 3763 N N . ASN A 1 584 ? 30.423 36.502 -15.224 1.00 17.90 584 ASN A N 1
ATOM 3764 C CA . ASN A 1 584 ? 30.611 37.331 -16.417 1.00 17.73 584 ASN A CA 1
ATOM 3765 C C . ASN A 1 584 ? 32.002 37.175 -17.076 1.00 15.80 584 ASN A C 1
ATOM 3766 O O . ASN A 1 584 ? 32.631 38.161 -17.443 1.00 17.87 584 ASN A O 1
ATOM 3771 N N . GLY A 1 585 ? 32.457 35.930 -17.238 1.00 16.28 585 GLY A N 1
ATOM 3772 C CA . GLY A 1 585 ? 33.773 35.649 -17.846 1.00 17.62 585 GLY A CA 1
ATOM 3773 C C . GLY A 1 585 ? 34.005 36.247 -19.220 1.00 17.88 585 GLY A C 1
ATOM 3774 O O . GLY A 1 585 ? 35.132 36.635 -19.554 1.00 18.27 585 GLY A O 1
ATOM 3775 N N . SER A 1 586 ? 32.942 36.330 -20.018 1.00 16.31 586 SER A N 1
ATOM 3776 C CA . SER A 1 586 ? 33.030 36.843 -21.379 1.00 16.79 586 SER A CA 1
ATOM 3777 C C . SER A 1 586 ? 32.925 38.359 -21.480 1.00 18.45 586 SER A C 1
ATOM 3778 O O . SER A 1 586 ? 33.240 38.941 -22.522 1.00 17.14 586 SER A O 1
ATOM 3781 N N . GLY A 1 587 ? 32.453 38.995 -20.410 1.00 18.83 587 GLY A N 1
ATOM 3782 C CA . GLY A 1 587 ? 32.096 40.406 -20.451 1.00 20.55 587 GLY A CA 1
ATOM 3783 C C . GLY A 1 587 ? 30.747 40.683 -21.106 1.00 22.11 587 GLY A C 1
ATOM 3784 O O . GLY A 1 587 ? 30.334 41.833 -21.191 1.00 23.88 587 GLY A O 1
ATOM 3792 N N . GLY A 1 589 ? 27.832 38.978 -20.154 1.00 22.03 589 GLY A N 1
ATOM 3793 C CA . GLY A 1 589 ? 26.735 38.647 -19.241 1.00 21.06 589 GLY A CA 1
ATOM 3794 C C . GLY A 1 589 ? 26.643 37.188 -18.848 1.00 21.03 589 GLY A C 1
ATOM 3795 O O . GLY A 1 589 ? 25.915 36.830 -17.919 1.00 19.07 589 GLY A O 1
ATOM 3796 N N . ASN A 1 590 ? 27.376 36.333 -19.551 1.00 16.26 590 ASN A N 1
ATOM 3797 C CA . ASN A 1 590 ? 27.370 34.914 -19.233 1.00 14.16 590 ASN A CA 1
ATOM 3798 C C . ASN A 1 590 ? 28.631 34.247 -19.740 1.00 14.89 590 ASN A C 1
ATOM 3799 O O . ASN A 1 590 ? 29.365 34.830 -20.544 1.00 14.93 590 ASN A O 1
ATOM 3804 N N . GLU A 1 591 ? 28.894 33.039 -19.262 1.00 13.98 591 GLU A N 1
ATOM 3805 C CA . GLU A 1 591 ? 29.947 32.197 -19.820 1.00 14.28 591 GLU A CA 1
ATOM 3806 C C . GLU A 1 591 ? 29.553 30.716 -19.809 1.00 15.77 591 GLU A C 1
ATOM 3807 O O . GLU A 1 591 ? 28.889 30.230 -18.888 1.00 16.17 591 GLU A O 1
ATOM 3813 N N . PHE A 1 592 ? 29.960 30.011 -20.862 1.00 14.58 592 PHE A N 1
ATOM 3814 C CA . PHE A 1 592 ? 29.608 28.614 -21.073 1.00 12.92 592 PHE A CA 1
ATOM 3815 C C . PHE A 1 592 ? 30.433 27.727 -20.138 1.00 12.34 592 PHE A C 1
ATOM 3816 O O . PHE A 1 592 ? 31.656 27.887 -20.042 1.00 14.75 592 PHE A O 1
ATOM 3824 N N . ALA A 1 593 ? 29.765 26.803 -19.438 1.00 13.31 593 ALA A N 1
ATOM 3825 C CA . ALA A 1 593 ? 30.413 25.969 -18.414 1.00 13.42 593 ALA A CA 1
ATOM 3826 C C . ALA A 1 593 ? 31.045 24.687 -18.974 1.00 14.06 593 ALA A C 1
ATOM 3827 O O . ALA A 1 593 ? 30.473 23.597 -18.872 1.00 12.73 593 ALA A O 1
ATOM 3829 N N . THR A 1 594 ? 32.221 24.802 -19.586 1.00 13.08 594 THR A N 1
ATOM 3830 C CA . THR A 1 594 ? 32.902 23.643 -20.172 1.00 12.70 594 THR A CA 1
ATOM 3831 C C . THR A 1 594 ? 33.370 22.602 -19.145 1.00 14.78 594 THR A C 1
ATOM 3832 O O . THR A 1 594 ? 33.695 21.475 -19.524 1.00 15.23 594 THR A O 1
ATOM 3836 N N . GLU A 1 595 ? 33.399 22.975 -17.859 1.00 16.26 595 GLU A N 1
ATOM 3837 C CA . GLU A 1 595 ? 33.689 22.017 -16.778 1.00 16.10 595 GLU A CA 1
ATOM 3838 C C . GLU A 1 595 ? 32.513 21.060 -16.506 1.00 17.74 595 GLU A C 1
ATOM 3839 O O . GLU A 1 595 ? 32.640 20.112 -15.722 1.00 17.37 595 GLU A O 1
ATOM 3845 N N . HIS A 1 596 ? 31.372 21.328 -17.132 1.00 14.46 596 HIS A N 1
ATOM 3846 C CA . HIS A 1 596 ? 30.208 20.441 -17.048 1.00 15.13 596 HIS A CA 1
ATOM 3847 C C . HIS A 1 596 ? 30.309 19.492 -18.237 1.00 15.81 596 HIS A C 1
ATOM 3848 O O . HIS A 1 596 ? 30.278 19.958 -19.379 1.00 15.52 596 HIS A O 1
ATOM 3855 N N . PRO A 1 597 ? 30.434 18.172 -17.991 1.00 14.39 597 PRO A N 1
ATOM 3856 C CA . PRO A 1 597 ? 30.698 17.180 -19.052 1.00 15.41 597 PRO A CA 1
ATOM 3857 C C . PRO A 1 597 ? 29.828 17.291 -20.322 1.00 15.36 597 PRO A C 1
ATOM 3858 O O . PRO A 1 597 ? 30.371 17.228 -21.438 1.00 15.29 597 PRO A O 1
ATOM 3862 N N . MET A 1 598 ? 28.509 17.446 -20.167 1.00 16.10 598 MET A N 1
ATOM 3863 C CA . MET A 1 598 ? 27.623 17.516 -21.342 1.00 16.05 598 MET A CA 1
ATOM 3864 C C . MET A 1 598 ? 27.734 18.843 -22.083 1.00 14.42 598 MET A C 1
ATOM 3865 O O . MET A 1 598 ? 27.477 18.904 -23.286 1.00 15.46 598 MET A O 1
ATOM 3870 N N . ALA A 1 599 ? 28.122 19.901 -21.371 1.00 15.30 599 ALA A N 1
ATOM 3871 C CA . ALA A 1 599 ? 28.389 21.179 -22.017 1.00 14.88 599 ALA A CA 1
ATOM 3872 C C . ALA A 1 599 ? 29.695 21.045 -22.824 1.00 14.61 599 ALA A C 1
ATOM 3873 O O . ALA A 1 599 ? 29.775 21.450 -24.000 1.00 13.75 599 ALA A O 1
ATOM 3875 N N . GLN A 1 600 ? 30.713 20.446 -22.211 1.00 12.26 600 GLN A N 1
ATOM 3876 C CA . GLN A 1 600 ? 31.952 20.152 -22.938 1.00 13.11 600 GLN A CA 1
ATOM 3877 C C . GLN A 1 600 ? 31.683 19.280 -24.176 1.00 14.23 600 GLN A C 1
ATOM 3878 O O . GLN A 1 600 ? 32.217 19.543 -25.258 1.00 14.24 600 GLN A O 1
ATOM 3884 N N . LYS A 1 601 ? 30.870 18.237 -24.011 1.00 12.21 601 LYS A N 1
ATOM 3885 C CA . LYS A 1 601 ? 30.505 17.371 -25.138 1.00 12.58 601 LYS A CA 1
ATOM 3886 C C . LYS A 1 601 ? 29.836 18.153 -26.263 1.00 13.23 601 LYS A C 1
ATOM 3887 O O . LYS A 1 601 ? 30.110 17.881 -27.435 1.00 13.43 601 LYS A O 1
ATOM 3893 N N . PHE A 1 602 ? 28.990 19.130 -25.915 1.00 12.82 602 PHE A N 1
ATOM 3894 C CA . PHE A 1 602 ? 28.341 19.949 -26.925 1.00 11.58 602 PHE A CA 1
ATOM 3895 C C . PHE A 1 602 ? 29.382 20.651 -27.810 1.00 12.46 602 PHE A C 1
ATOM 3896 O O . PHE A 1 602 ? 29.243 20.712 -29.037 1.00 13.73 602 PHE A O 1
ATOM 3904 N N . VAL A 1 603 ? 30.407 21.206 -27.174 1.00 11.58 603 VAL A N 1
ATOM 3905 C CA . VAL A 1 603 ? 31.464 21.894 -27.915 1.00 12.73 603 VAL A CA 1
ATOM 3906 C C . VAL A 1 603 ? 32.258 20.900 -28.761 1.00 10.69 603 VAL A C 1
ATOM 3907 O O . VAL A 1 603 ? 32.515 21.151 -29.948 1.00 10.02 603 VAL A O 1
ATOM 3911 N N . LEU A 1 604 ? 32.664 19.784 -28.162 1.00 11.55 604 LEU A N 1
ATOM 3912 C CA . LEU A 1 604 ? 33.409 18.783 -28.916 1.00 11.44 604 LEU A CA 1
ATOM 3913 C C . LEU A 1 604 ? 32.620 18.270 -30.119 1.00 13.45 604 LEU A C 1
ATOM 3914 O O . LEU A 1 604 ? 33.171 18.139 -31.216 1.00 12.36 604 LEU A O 1
ATOM 3919 N N . ASP A 1 605 ? 31.342 17.954 -29.910 1.00 12.66 605 ASP A N 1
ATOM 3920 C CA . ASP A 1 605 ? 30.504 17.487 -31.022 1.00 13.31 605 ASP A CA 1
ATOM 3921 C C . ASP A 1 605 ? 30.425 18.563 -32.118 1.00 11.70 605 ASP A C 1
ATOM 3922 O O . ASP A 1 605 ? 30.496 18.250 -33.310 1.00 11.63 605 ASP A O 1
ATOM 3927 N N . SER A 1 606 ? 30.302 19.824 -31.699 1.00 10.62 606 SER A N 1
ATOM 3928 C CA . SER A 1 606 ? 30.177 20.927 -32.667 1.00 9.67 606 SER A CA 1
ATOM 3929 C C . SER A 1 606 ? 31.425 21.083 -33.547 1.00 10.07 606 SER A C 1
ATOM 3930 O O . SER A 1 606 ? 31.315 21.159 -34.768 1.00 9.47 606 SER A O 1
ATOM 3933 N N . VAL A 1 607 ? 32.610 21.132 -32.942 1.00 10.79 607 VAL A N 1
ATOM 3934 C CA . VAL A 1 607 ? 33.824 21.343 -33.753 1.00 9.81 607 VAL A CA 1
ATOM 3935 C C . VAL A 1 607 ? 34.059 20.122 -34.663 1.00 11.26 607 VAL A C 1
ATOM 3936 O O . VAL A 1 607 ? 34.491 20.270 -35.799 1.00 12.44 607 VAL A O 1
ATOM 3940 N N . ASN A 1 608 ? 33.737 18.928 -34.177 1.00 11.89 608 ASN A N 1
ATOM 3941 C CA . ASN A 1 608 ? 33.824 17.744 -35.041 1.00 11.72 608 ASN A CA 1
ATOM 3942 C C . ASN A 1 608 ? 32.898 17.860 -36.241 1.00 10.88 608 ASN A C 1
ATOM 3943 O O . ASN A 1 608 ? 33.283 17.496 -37.349 1.00 12.50 608 ASN A O 1
ATOM 3948 N N . TYR A 1 609 ? 31.685 18.359 -35.997 1.00 11.08 609 TYR A N 1
ATOM 3949 C CA . TYR A 1 609 ? 30.674 18.502 -37.050 1.00 10.86 609 TYR A CA 1
ATOM 3950 C C . TYR A 1 609 ? 31.165 19.500 -38.107 1.00 11.13 609 TYR A C 1
ATOM 3951 O O . TYR A 1 609 ? 31.058 19.226 -39.317 1.00 10.95 609 TYR A O 1
ATOM 3960 N N . TRP A 1 610 ? 31.676 20.654 -37.670 1.00 10.58 610 TRP A N 1
ATOM 3961 C CA . TRP A 1 610 ? 32.164 21.642 -38.638 1.00 11.80 610 TRP A CA 1
ATOM 3962 C C . TRP A 1 610 ? 33.320 21.108 -39.501 1.00 11.86 610 TRP A C 1
ATOM 3963 O O . TRP A 1 610 ? 33.369 21.333 -40.720 1.00 10.84 610 TRP A O 1
ATOM 3974 N N . VAL A 1 611 ? 34.248 20.383 -38.889 1.00 10.29 611 VAL A N 1
ATOM 3975 C CA . VAL A 1 611 ? 35.320 19.772 -39.683 1.00 10.38 611 VAL A CA 1
ATOM 3976 C C . VAL A 1 611 ? 34.768 18.691 -40.624 1.00 11.21 611 VAL A C 1
ATOM 3977 O O . VAL A 1 611 ? 35.098 18.653 -41.808 1.00 11.07 611 VAL A O 1
ATOM 3981 N N . ASN A 1 612 ? 33.938 17.795 -40.095 1.00 10.96 612 ASN A N 1
ATOM 3982 C CA . ASN A 1 612 ? 33.458 16.672 -40.905 1.00 13.16 612 ASN A CA 1
ATOM 3983 C C . ASN A 1 612 ? 32.510 17.099 -42.032 1.00 13.55 612 ASN A C 1
ATOM 3984 O O . ASN A 1 612 ? 32.671 16.662 -43.176 1.00 13.48 612 ASN A O 1
ATOM 3989 N N . GLU A 1 613 ? 31.549 17.975 -41.726 1.00 9.15 613 GLU A N 1
ATOM 3990 C CA . GLU A 1 613 ? 30.535 18.352 -42.714 1.00 10.54 613 GLU A CA 1
ATOM 3991 C C . GLU A 1 613 ? 30.997 19.446 -43.680 1.00 8.07 613 GLU A C 1
ATOM 3992 O O . GLU A 1 613 ? 30.674 19.406 -44.897 1.00 10.41 613 GLU A O 1
ATOM 3998 N N . TYR A 1 614 ? 31.740 20.427 -43.151 1.00 9.32 614 TYR A N 1
ATOM 3999 C CA . TYR A 1 614 ? 32.150 21.594 -43.949 1.00 9.72 614 TYR A CA 1
ATOM 4000 C C . TYR A 1 614 ? 33.619 21.606 -44.377 1.00 8.52 614 TYR A C 1
ATOM 4001 O O . TYR A 1 614 ? 33.995 22.445 -45.169 1.00 10.45 614 TYR A O 1
ATOM 4010 N N . HIS A 1 615 ? 34.425 20.665 -43.894 1.00 11.26 615 HIS A N 1
ATOM 4011 C CA . HIS A 1 615 ? 35.837 20.527 -44.333 1.00 10.64 615 HIS A CA 1
ATOM 4012 C C . HIS A 1 615 ? 36.657 21.764 -43.930 1.00 10.72 615 HIS A C 1
ATOM 4013 O O . HIS A 1 615 ? 37.571 22.181 -44.640 1.00 11.23 615 HIS A O 1
ATOM 4020 N N . VAL A 1 616 ? 36.300 22.340 -42.791 1.00 10.34 616 VAL A N 1
ATOM 4021 C CA A VAL A 1 616 ? 37.092 23.465 -42.294 0.50 9.14 616 VAL A CA 1
ATOM 4022 C CA B VAL A 1 616 ? 37.022 23.449 -42.158 0.50 11.22 616 VAL A CA 1
ATOM 4023 C C . VAL A 1 616 ? 38.414 22.954 -41.732 1.00 11.60 616 VAL A C 1
ATOM 4024 O O . VAL A 1 616 ? 38.546 21.789 -41.310 1.00 12.72 616 VAL A O 1
ATOM 4031 N N . ASP A 1 617 ? 39.427 23.821 -41.820 1.00 9.15 617 ASP A N 1
ATOM 4032 C CA . ASP A 1 617 ? 40.816 23.414 -41.596 1.00 10.15 617 ASP A CA 1
ATOM 4033 C C . ASP A 1 617 ? 41.370 23.810 -40.221 1.00 11.07 617 ASP A C 1
ATOM 4034 O O . ASP A 1 617 ? 42.504 23.458 -39.876 1.00 9.30 617 ASP A O 1
ATOM 4039 N N . GLY A 1 618 ? 40.585 24.534 -39.434 1.00 9.38 618 GLY A N 1
ATOM 4040 C CA . GLY A 1 618 ? 41.062 24.978 -38.138 1.00 9.59 618 GLY A CA 1
ATOM 4041 C C . GLY A 1 618 ? 40.107 25.943 -37.476 1.00 10.83 618 GLY A C 1
ATOM 4042 O O . GLY A 1 618 ? 39.072 26.276 -38.054 1.00 11.32 618 GLY A O 1
ATOM 4043 N N . PHE A 1 619 ? 40.451 26.376 -36.259 1.00 9.69 619 PHE A N 1
ATOM 4044 C CA . PHE A 1 619 ? 39.577 27.232 -35.462 1.00 9.68 619 PHE A CA 1
ATOM 4045 C C . PHE A 1 619 ? 40.366 28.265 -34.701 1.00 9.26 619 PHE A C 1
ATOM 4046 O O . PHE A 1 619 ? 41.452 27.973 -34.148 1.00 11.58 619 PHE A O 1
ATOM 4054 N N . ARG A 1 620 ? 39.789 29.467 -34.663 1.00 8.84 620 ARG A N 1
ATOM 4055 C CA . ARG A 1 620 ? 40.222 30.564 -33.791 1.00 9.89 620 ARG A CA 1
ATOM 4056 C C . ARG A 1 620 ? 39.178 30.691 -32.678 1.00 10.79 620 ARG A C 1
ATOM 4057 O O . ARG A 1 620 ? 38.046 31.086 -32.920 1.00 11.61 620 ARG A O 1
ATOM 4065 N N . PHE A 1 621 ? 39.576 30.343 -31.457 1.00 7.53 621 PHE A N 1
ATOM 4066 C CA . PHE A 1 621 ? 38.676 30.349 -30.299 1.00 10.69 621 PHE A CA 1
ATOM 4067 C C . PHE A 1 621 ? 38.635 31.708 -29.594 1.00 10.42 621 PHE A C 1
ATOM 4068 O O . PHE A 1 621 ? 39.607 32.133 -28.952 1.00 12.05 621 PHE A O 1
ATOM 4076 N N . ASP A 1 622 ? 37.525 32.414 -29.791 1.00 10.48 622 ASP A N 1
ATOM 4077 C CA . ASP A 1 622 ? 37.253 33.677 -29.089 1.00 11.53 622 ASP A CA 1
ATOM 4078 C C . ASP A 1 622 ? 37.376 33.442 -27.576 1.00 13.26 622 ASP A C 1
ATOM 4079 O O . ASP A 1 622 ? 36.893 32.434 -27.068 1.00 14.27 622 ASP A O 1
ATOM 4084 N N . LEU A 1 623 ? 38.051 34.357 -26.875 1.00 12.58 623 LEU A N 1
ATOM 4085 C CA . LEU A 1 623 ? 38.272 34.235 -25.413 1.00 12.18 623 LEU A CA 1
ATOM 4086 C C . LEU A 1 623 ? 38.538 32.787 -24.981 1.00 12.10 623 LEU A C 1
ATOM 4087 O O . LEU A 1 623 ? 37.918 32.266 -24.053 1.00 13.18 623 LEU A O 1
ATOM 4092 N N . MET A 1 624 ? 39.496 32.156 -25.654 1.00 11.36 624 MET A N 1
ATOM 4093 C CA . MET A 1 624 ? 39.854 30.756 -25.435 1.00 11.37 624 MET A CA 1
ATOM 4094 C C . MET A 1 624 ? 40.209 30.419 -23.974 1.00 11.91 624 MET A C 1
ATOM 4095 O O . MET A 1 624 ? 39.946 29.296 -23.503 1.00 12.92 624 MET A O 1
ATOM 4100 N N . ALA A 1 625 ? 40.789 31.381 -23.259 1.00 12.14 625 ALA A N 1
ATOM 4101 C CA . ALA A 1 625 ? 41.116 31.173 -21.836 1.00 13.07 625 ALA A CA 1
ATOM 4102 C C . ALA A 1 625 ? 39.910 30.609 -21.081 1.00 14.22 625 ALA A C 1
ATOM 4103 O O . ALA A 1 625 ? 40.059 29.700 -20.266 1.00 14.83 625 ALA A O 1
ATOM 4105 N N . LEU A 1 626 ? 38.723 31.143 -21.379 1.00 14.23 626 LEU A N 1
ATOM 4106 C CA . LEU A 1 626 ? 37.474 30.698 -20.743 1.00 14.12 626 LEU A CA 1
ATOM 4107 C C . LEU A 1 626 ? 37.102 29.238 -20.973 1.00 15.96 626 LEU A C 1
ATOM 4108 O O . LEU A 1 626 ? 36.355 28.652 -20.175 1.00 13.87 626 LEU A O 1
ATOM 4113 N N . LEU A 1 627 ? 37.584 28.643 -22.064 1.00 12.84 627 LEU A N 1
ATOM 4114 C CA . LEU A 1 627 ? 37.211 27.250 -22.366 1.00 13.20 627 LEU A CA 1
ATOM 4115 C C . LEU A 1 627 ? 37.921 26.245 -21.464 1.00 12.53 627 LEU A C 1
ATOM 4116 O O . LEU A 1 627 ? 37.411 25.142 -21.235 1.00 13.90 627 LEU A O 1
ATOM 4121 N N . GLY A 1 628 ? 39.074 26.639 -20.926 1.00 14.15 628 GLY A N 1
ATOM 4122 C CA . GLY A 1 628 ? 39.814 25.798 -19.983 1.00 13.42 628 GLY A CA 1
ATOM 4123 C C . GLY A 1 628 ? 40.801 24.837 -20.628 1.00 15.53 628 GLY A C 1
ATOM 4124 O O . GLY A 1 628 ? 40.599 24.365 -21.763 1.00 13.54 628 GLY A O 1
ATOM 4125 N N . LYS A 1 629 ? 41.876 24.544 -19.899 1.00 14.35 629 LYS A N 1
ATOM 4126 C CA . LYS A 1 629 ? 42.950 23.656 -20.375 1.00 16.12 629 LYS A CA 1
ATOM 4127 C C . LYS A 1 629 ? 42.467 22.263 -20.726 1.00 17.21 629 LYS A C 1
ATOM 4128 O O . LYS A 1 629 ? 42.794 21.750 -21.790 1.00 16.71 629 LYS A O 1
ATOM 4134 N N . ASP A 1 630 ? 41.698 21.644 -19.824 1.00 16.37 630 ASP A N 1
ATOM 4135 C CA . ASP A 1 630 ? 41.241 20.282 -20.028 1.00 17.67 630 ASP A CA 1
ATOM 4136 C C . ASP A 1 630 ? 40.406 20.165 -21.291 1.00 15.49 630 ASP A C 1
ATOM 4137 O O . ASP A 1 630 ? 40.585 19.241 -22.086 1.00 17.46 630 ASP A O 1
ATOM 4142 N N . THR A 1 631 ? 39.522 21.137 -21.482 1.00 15.36 631 THR A N 1
ATOM 4143 C CA . THR A 1 631 ? 38.685 21.195 -22.679 1.00 14.53 631 THR A CA 1
ATOM 4144 C C . THR A 1 631 ? 39.496 21.396 -23.966 1.00 13.34 631 THR A C 1
ATOM 4145 O O . THR A 1 631 ? 39.272 20.697 -24.956 1.00 14.90 631 THR A O 1
ATOM 4149 N N . MET A 1 632 ? 40.449 22.328 -23.950 1.00 13.28 632 MET A N 1
ATOM 4150 C CA . MET A 1 632 ? 41.270 22.574 -25.145 1.00 14.75 632 MET A CA 1
ATOM 4151 C C . MET A 1 632 ? 42.153 21.376 -25.508 1.00 14.44 632 MET A C 1
ATOM 4152 O O . MET A 1 632 ? 42.391 21.095 -26.675 1.00 14.54 632 MET A O 1
ATOM 4157 N N . ALA A 1 633 ? 42.659 20.688 -24.487 1.00 14.25 633 ALA A N 1
ATOM 4158 C CA . ALA A 1 633 ? 43.416 19.472 -24.717 1.00 12.62 633 ALA A CA 1
ATOM 4159 C C . ALA A 1 633 ? 42.539 18.444 -25.433 1.00 13.71 633 ALA A C 1
ATOM 4160 O O . ALA A 1 633 ? 42.993 17.771 -26.354 1.00 14.70 633 ALA A O 1
ATOM 4162 N N . LYS A 1 634 ? 41.278 18.325 -25.011 1.00 12.66 634 LYS A N 1
ATOM 4163 C CA . LYS A 1 634 ? 40.376 17.345 -25.638 1.00 14.88 634 LYS A CA 1
ATOM 4164 C C . LYS A 1 634 ? 39.999 17.732 -27.063 1.00 13.71 634 LYS A C 1
ATOM 4165 O O . LYS A 1 634 ? 39.932 16.869 -27.948 1.00 14.94 634 LYS A O 1
ATOM 4171 N N . ILE A 1 635 ? 39.725 19.021 -27.277 1.00 12.41 635 ILE A N 1
ATOM 4172 C CA . ILE A 1 635 ? 39.466 19.523 -28.624 1.00 14.08 635 ILE A CA 1
ATOM 4173 C C . ILE A 1 635 ? 40.649 19.197 -29.533 1.00 12.28 635 ILE A C 1
ATOM 4174 O O . ILE A 1 635 ? 40.477 18.624 -30.622 1.00 13.81 635 ILE A O 1
ATOM 4179 N N . SER A 1 636 ? 41.852 19.560 -29.092 1.00 12.54 636 SER A N 1
ATOM 4180 C CA . SER A 1 636 ? 43.065 19.309 -29.874 1.00 12.17 636 SER A CA 1
ATOM 4181 C C . SER A 1 636 ? 43.242 17.814 -30.165 1.00 13.27 636 SER A C 1
ATOM 4182 O O . SER A 1 636 ? 43.450 17.413 -31.313 1.00 12.71 636 SER A O 1
ATOM 4185 N N . ASN A 1 637 ? 43.130 16.980 -29.132 1.00 13.00 637 ASN A N 1
ATOM 4186 C CA . ASN A 1 637 ? 43.298 15.536 -29.313 1.00 13.61 637 ASN A CA 1
ATOM 4187 C C . ASN A 1 637 ? 42.278 14.917 -30.277 1.00 13.63 637 ASN A C 1
ATOM 4188 O O . ASN A 1 637 ? 42.643 14.107 -31.127 1.00 15.67 637 ASN A O 1
ATOM 4193 N N . GLU A 1 638 ? 41.006 15.290 -30.141 1.00 13.57 638 GLU A N 1
ATOM 4194 C CA . GLU A 1 638 ? 39.962 14.749 -31.019 1.00 15.89 638 GLU A CA 1
ATOM 4195 C C . GLU A 1 638 ? 40.155 15.192 -32.462 1.00 15.71 638 GLU A C 1
ATOM 4196 O O . GLU A 1 638 ? 40.108 14.369 -33.388 1.00 15.86 638 GLU A O 1
ATOM 4202 N N . LEU A 1 639 ? 40.393 16.490 -32.659 1.00 14.66 639 LEU A N 1
ATOM 4203 C CA . LEU A 1 639 ? 40.552 16.975 -34.020 1.00 13.54 639 LEU A CA 1
ATOM 4204 C C . LEU A 1 639 ? 41.850 16.488 -34.677 1.00 14.87 639 LEU A C 1
ATOM 4205 O O . LEU A 1 639 ? 41.843 16.177 -35.876 1.00 15.34 639 LEU A O 1
ATOM 4210 N N . HIS A 1 640 ? 42.940 16.387 -33.910 1.00 13.37 640 HIS A N 1
ATOM 4211 C CA . HIS A 1 640 ? 44.215 15.917 -34.490 1.00 12.43 640 HIS A CA 1
ATOM 4212 C C . HIS A 1 640 ? 44.168 14.420 -34.822 1.00 17.07 640 HIS A C 1
ATOM 4213 O O . HIS A 1 640 ? 44.899 13.942 -35.684 1.00 15.98 640 HIS A O 1
ATOM 4220 N N . ALA A 1 641 ? 43.292 13.692 -34.141 1.00 16.78 641 ALA A N 1
ATOM 4221 C CA . ALA A 1 641 ? 43.039 12.291 -34.502 1.00 20.44 641 ALA A CA 1
ATOM 4222 C C . ALA A 1 641 ? 42.385 12.157 -35.880 1.00 20.94 641 ALA A C 1
ATOM 4223 O O . ALA A 1 641 ? 42.617 11.172 -36.588 1.00 25.73 641 ALA A O 1
ATOM 4225 N N . ILE A 1 642 ? 41.570 13.141 -36.255 1.00 18.73 642 ILE A N 1
ATOM 4226 C CA . ILE A 1 642 ? 40.968 13.186 -37.589 1.00 20.68 642 ILE A CA 1
ATOM 4227 C C . ILE A 1 642 ? 42.046 13.596 -38.599 1.00 20.80 642 ILE A C 1
ATOM 4228 O O . ILE A 1 642 ? 42.234 12.942 -39.625 1.00 20.82 642 ILE A O 1
ATOM 4233 N N . ASN A 1 643 ? 42.762 14.670 -38.281 1.00 18.85 643 ASN A N 1
ATOM 4234 C CA . ASN A 1 643 ? 43.775 15.225 -39.166 1.00 16.90 643 ASN A CA 1
ATOM 4235 C C . ASN A 1 643 ? 44.806 15.982 -38.329 1.00 17.93 643 ASN A C 1
ATOM 4236 O O . ASN A 1 643 ? 44.477 17.015 -37.758 1.00 14.84 643 ASN A O 1
ATOM 4241 N N . PRO A 1 644 ? 46.056 15.465 -38.244 1.00 16.51 644 PRO A N 1
ATOM 4242 C CA . PRO A 1 644 ? 47.054 16.107 -37.375 1.00 17.55 644 PRO A CA 1
ATOM 4243 C C . PRO A 1 644 ? 47.437 17.513 -37.821 1.00 14.88 644 PRO A C 1
ATOM 4244 O O . PRO A 1 644 ? 48.045 18.239 -37.047 1.00 16.28 644 PRO A O 1
ATOM 4248 N N . GLY A 1 645 ? 47.091 17.880 -39.060 1.00 12.81 645 GLY A N 1
ATOM 4249 C CA . GLY A 1 645 ? 47.398 19.214 -39.580 1.00 9.54 645 GLY A CA 1
ATOM 4250 C C . GLY A 1 645 ? 46.398 20.304 -39.206 1.00 12.03 645 GLY A C 1
ATOM 4251 O O . GLY A 1 645 ? 46.640 21.478 -39.501 1.00 11.50 645 GLY A O 1
ATOM 4252 N N . ILE A 1 646 ? 45.284 19.942 -38.558 1.00 9.70 646 ILE A N 1
ATOM 4253 C CA . ILE A 1 646 ? 44.303 20.962 -38.155 1.00 11.63 646 ILE A CA 1
ATOM 4254 C C . ILE A 1 646 ? 44.972 21.972 -37.201 1.00 11.51 646 ILE A C 1
ATOM 4255 O O . ILE A 1 646 ? 45.704 21.585 -36.287 1.00 13.22 646 ILE A O 1
ATOM 4260 N N . VAL A 1 647 ? 44.735 23.262 -37.434 1.00 9.27 647 VAL A N 1
ATOM 4261 C CA . VAL A 1 647 ? 45.388 24.332 -36.654 1.00 10.55 647 VAL A CA 1
ATOM 4262 C C . VAL A 1 647 ? 44.378 24.9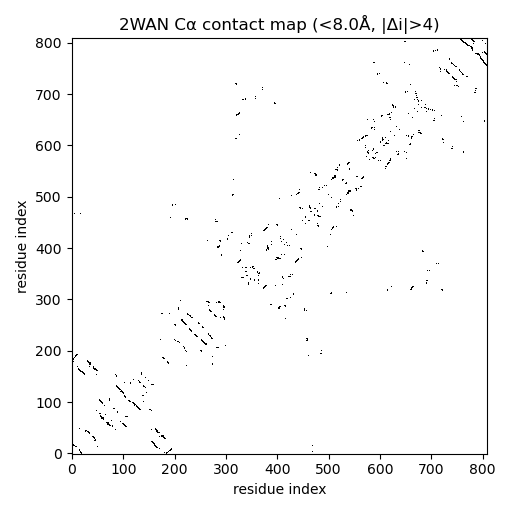70 -35.716 1.00 9.85 647 VAL A C 1
ATOM 4263 O O . VAL A 1 647 ? 43.283 25.354 -36.143 1.00 9.83 647 VAL A O 1
ATOM 4267 N N . LEU A 1 648 ? 44.749 25.055 -34.439 1.00 9.07 648 LEU A N 1
ATOM 4268 C CA . LEU A 1 648 ? 43.854 25.492 -33.380 1.00 10.27 648 LEU A CA 1
ATOM 4269 C C . LEU A 1 648 ? 44.537 26.552 -32.539 1.00 10.74 648 LEU A C 1
ATOM 4270 O O . LEU A 1 648 ? 45.678 26.353 -32.111 1.00 11.49 648 LEU A O 1
ATOM 4275 N N . TYR A 1 649 ? 43.852 27.663 -32.294 1.00 9.31 649 TYR A N 1
ATOM 4276 C CA . TYR A 1 649 ? 44.466 28.758 -31.507 1.00 9.76 649 TYR A CA 1
ATOM 4277 C C . TYR A 1 649 ? 43.378 29.699 -31.009 1.00 10.40 649 TYR A C 1
ATOM 4278 O O . TYR A 1 649 ? 42.204 29.575 -31.398 1.00 11.07 649 TYR A O 1
ATOM 4287 N N . GLY A 1 650 ? 43.748 30.630 -30.132 1.00 10.99 650 GLY A N 1
ATOM 4288 C CA . GLY A 1 650 ? 42.760 31.590 -29.645 1.00 10.14 650 GLY A CA 1
ATOM 4289 C C . GLY A 1 650 ? 43.309 32.616 -28.683 1.00 13.82 650 GLY A C 1
ATOM 4290 O O . GLY A 1 650 ? 44.513 32.646 -28.433 1.00 11.00 650 GLY A O 1
ATOM 4291 N N . GLU A 1 651 ? 42.420 33.450 -28.145 1.00 13.50 651 GLU A N 1
ATOM 4292 C CA . GLU A 1 651 ? 42.831 34.552 -27.260 1.00 13.06 651 GLU A CA 1
ATOM 4293 C C . GLU A 1 651 ? 43.094 34.060 -25.837 1.00 13.70 651 GLU A C 1
ATOM 4294 O O . GLU A 1 651 ? 42.198 33.473 -25.204 1.00 15.54 651 GLU A O 1
ATOM 4300 N N . PRO A 1 652 ? 44.316 34.289 -25.326 1.00 12.74 652 PRO A N 1
ATOM 4301 C CA . PRO A 1 652 ? 44.655 33.805 -23.974 1.00 14.90 652 PRO A CA 1
ATOM 4302 C C . PRO A 1 652 ? 44.222 34.802 -22.887 1.00 16.00 652 PRO A C 1
ATOM 4303 O O . PRO A 1 652 ? 44.993 35.127 -21.973 1.00 16.75 652 PRO A O 1
ATOM 4307 N N . TRP A 1 653 ? 42.995 35.298 -22.991 1.00 14.30 653 TRP A N 1
ATOM 4308 C CA . TRP A 1 653 ? 42.471 36.219 -21.984 1.00 17.20 653 TRP A CA 1
ATOM 4309 C C . TRP A 1 653 ? 40.963 36.101 -21.878 1.00 16.89 653 TRP A C 1
ATOM 4310 O O . TRP A 1 653 ? 40.320 35.423 -22.689 1.00 16.01 653 TRP A O 1
ATOM 4321 N N . THR A 1 654 ? 40.401 36.761 -20.870 1.00 16.01 654 THR A N 1
ATOM 4322 C CA . THR A 1 654 ? 38.961 36.741 -20.646 1.00 17.96 654 THR A CA 1
ATOM 4323 C C . THR A 1 654 ? 38.379 38.126 -20.933 1.00 18.97 654 THR A C 1
ATOM 4324 O O . THR A 1 654 ? 39.121 39.068 -21.243 1.00 19.75 654 THR A O 1
ATOM 4328 N N . GLY A 1 655 ? 37.056 38.252 -20.839 1.00 16.11 655 GLY A N 1
ATOM 4329 C CA . GLY A 1 655 ? 36.390 39.544 -21.010 1.00 19.43 655 GLY A CA 1
ATOM 4330 C C . GLY A 1 655 ? 35.842 40.130 -19.727 1.00 21.32 655 GLY A C 1
ATOM 4331 O O . GLY A 1 655 ? 35.190 41.175 -19.746 1.00 23.47 655 GLY A O 1
ATOM 4332 N N . GLY A 1 656 ? 36.104 39.449 -18.617 1.00 20.47 656 GLY A N 1
ATOM 4333 C CA . GLY A 1 656 ? 35.618 39.848 -17.294 1.00 21.36 656 GLY A CA 1
ATOM 4334 C C . GLY A 1 656 ? 36.032 38.799 -16.295 1.00 21.10 656 GLY A C 1
ATOM 4335 O O . GLY A 1 656 ? 36.776 37.871 -16.630 1.00 20.42 656 GLY A O 1
ATOM 4336 N N . THR A 1 657 ? 35.562 38.944 -15.058 1.00 20.12 657 THR A N 1
ATOM 4337 C CA . THR A 1 657 ? 35.904 38.010 -13.997 1.00 22.25 657 THR A CA 1
ATOM 4338 C C . THR A 1 657 ? 35.226 36.674 -14.277 1.00 21.01 657 THR A C 1
ATOM 4339 O O . THR A 1 657 ? 34.006 36.609 -14.404 1.00 20.23 657 THR A O 1
ATOM 4343 N N . SER A 1 658 ? 36.020 35.617 -14.380 1.00 21.18 658 SER A N 1
ATOM 4344 C CA . SER A 1 658 ? 35.469 34.311 -14.722 1.00 19.39 658 SER A CA 1
ATOM 4345 C C . SER A 1 658 ? 35.181 33.459 -13.490 1.00 21.00 658 SER A C 1
ATOM 4346 O O . SER A 1 658 ? 35.887 33.547 -12.477 1.00 21.60 658 SER A O 1
ATOM 4349 N N . GLY A 1 659 ? 34.145 32.629 -13.593 1.00 19.38 659 GLY A N 1
ATOM 4350 C CA . GLY A 1 659 ? 33.847 31.603 -12.584 1.00 21.08 659 GLY A CA 1
ATOM 4351 C C . GLY A 1 659 ? 34.857 30.464 -12.564 1.00 22.03 659 GLY A C 1
ATOM 4352 O O . GLY A 1 659 ? 35.000 29.766 -11.551 1.00 22.56 659 GLY A O 1
ATOM 4353 N N . LEU A 1 660 ? 35.573 30.272 -13.671 1.00 20.98 660 LEU A N 1
ATOM 4354 C CA . LEU A 1 660 ? 36.554 29.192 -13.770 1.00 21.13 660 LEU A CA 1
ATOM 4355 C C . LEU A 1 660 ? 37.815 29.520 -12.962 1.00 24.47 660 LEU A C 1
ATOM 4356 O O . LEU A 1 660 ? 38.317 30.655 -13.016 1.00 22.58 660 LEU A O 1
ATOM 4361 N N . SER A 1 661 ? 38.338 28.527 -12.246 1.00 27.62 661 SER A N 1
ATOM 4362 C CA . SER A 1 661 ? 39.562 28.729 -11.457 1.00 29.82 661 SER A CA 1
ATOM 4363 C C . SER A 1 661 ? 40.751 29.102 -12.342 1.00 30.80 661 SER A C 1
ATOM 4364 O O . SER A 1 661 ? 40.893 28.591 -13.460 1.00 28.79 661 SER A O 1
ATOM 4367 N N . SER A 1 662 ? 41.609 29.995 -11.845 1.00 31.06 662 SER A N 1
ATOM 4368 C CA . SER A 1 662 ? 42.726 30.503 -12.651 1.00 31.48 662 SER A CA 1
ATOM 4369 C C . SER A 1 662 ? 43.679 29.394 -13.127 1.00 28.30 662 SER A C 1
ATOM 4370 O O . SER A 1 662 ? 44.347 29.553 -14.148 1.00 30.12 662 SER A O 1
ATOM 4373 N N . ASP A 1 663 ? 43.716 28.273 -12.399 1.00 25.46 663 ASP A N 1
ATOM 4374 C CA A ASP A 1 663 ? 44.544 27.115 -12.742 0.50 24.82 663 ASP A CA 1
ATOM 4375 C CA B ASP A 1 663 ? 44.585 27.159 -12.769 0.50 24.72 663 ASP A CA 1
ATOM 4376 C C . ASP A 1 663 ? 44.109 26.441 -14.037 1.00 24.31 663 ASP A C 1
ATOM 4377 O O . ASP A 1 663 ? 44.876 25.688 -14.650 1.00 23.53 663 ASP A O 1
ATOM 4386 N N . GLN A 1 664 ? 42.857 26.674 -14.432 1.00 21.32 664 GLN A N 1
ATOM 4387 C CA . GLN A 1 664 ? 42.339 26.062 -15.661 1.00 19.34 664 GLN A CA 1
ATOM 4388 C C . GLN A 1 664 ? 42.253 27.048 -16.828 1.00 18.50 664 GLN A C 1
ATOM 4389 O O . GLN A 1 664 ? 42.165 26.629 -17.988 1.00 20.43 664 GLN A O 1
ATOM 4395 N N . LEU A 1 665 ? 42.304 28.346 -16.531 1.00 17.82 665 LEU A N 1
ATOM 4396 C CA . LEU A 1 665 ? 42.199 29.370 -17.584 1.00 18.03 665 LEU A CA 1
ATOM 4397 C C . LEU A 1 665 ? 43.377 29.240 -18.534 1.00 16.96 665 LEU A C 1
ATOM 4398 O O . LEU A 1 665 ? 44.519 29.078 -18.095 1.00 16.10 665 LEU A O 1
ATOM 4403 N N . VAL A 1 666 ? 43.101 29.277 -19.840 1.00 14.76 666 VAL A N 1
ATOM 4404 C CA . VAL A 1 666 ? 44.188 29.151 -20.817 1.00 14.89 666 VAL A CA 1
ATOM 4405 C C . VAL A 1 666 ? 44.808 30.521 -21.111 1.00 15.96 666 VAL A C 1
ATOM 4406 O O . VAL A 1 666 ? 44.584 31.127 -22.166 1.00 15.13 666 VAL A O 1
ATOM 4410 N N . THR A 1 667 ? 45.589 31.003 -20.147 1.00 14.61 667 THR A N 1
ATOM 4411 C CA . THR A 1 667 ? 46.402 32.217 -20.316 1.00 15.07 667 THR A CA 1
ATOM 4412 C C . THR A 1 667 ? 47.754 31.822 -20.932 1.00 13.07 667 THR A C 1
ATOM 4413 O O . THR A 1 667 ? 48.026 30.642 -21.106 1.00 14.88 667 THR A O 1
ATOM 4417 N N . LYS A 1 668 ? 48.581 32.800 -21.308 1.00 12.42 668 LYS A N 1
ATOM 4418 C CA . LYS A 1 668 ? 49.842 32.481 -21.978 1.00 12.54 668 LYS A CA 1
ATOM 4419 C C . LYS A 1 668 ? 50.735 31.604 -21.100 1.00 14.54 668 LYS A C 1
ATOM 4420 O O . LYS A 1 668 ? 50.944 31.900 -19.912 1.00 17.72 668 LYS A O 1
ATOM 4426 N N . GLY A 1 669 ? 51.246 30.528 -21.684 1.00 15.55 669 GLY A N 1
ATOM 4427 C CA . GLY A 1 669 ? 52.047 29.531 -20.949 1.00 15.24 669 GLY A CA 1
ATOM 4428 C C . GLY A 1 669 ? 51.222 28.273 -20.706 1.00 16.18 669 GLY A C 1
ATOM 4429 O O . GLY A 1 669 ? 51.750 27.164 -20.686 1.00 17.97 669 GLY A O 1
ATOM 4430 N N . GLN A 1 670 ? 49.909 28.443 -20.559 1.00 16.07 670 GLN A N 1
ATOM 4431 C CA . GLN A 1 670 ? 49.032 27.309 -20.268 1.00 16.67 670 GLN A CA 1
ATOM 4432 C C . GLN A 1 670 ? 48.763 26.408 -21.482 1.00 14.64 670 GLN A C 1
ATOM 4433 O O . GLN A 1 670 ? 48.284 25.280 -21.334 1.00 15.55 670 GLN A O 1
ATOM 4439 N N . GLN A 1 671 ? 49.091 26.888 -22.683 1.00 13.79 671 GLN A N 1
ATOM 4440 C CA . GLN A 1 671 ? 48.917 26.107 -23.911 1.00 12.93 671 GLN A CA 1
ATOM 4441 C C . GLN A 1 671 ? 50.043 25.121 -24.164 1.00 14.88 671 GLN A C 1
ATOM 4442 O O . GLN A 1 671 ? 49.953 24.299 -25.078 1.00 13.66 671 GLN A O 1
ATOM 4448 N N . LYS A 1 672 ? 51.121 25.214 -23.381 1.00 15.46 672 LYS A N 1
ATOM 4449 C CA . LYS A 1 672 ? 52.315 24.402 -23.625 1.00 14.35 672 LYS A CA 1
ATOM 4450 C C . LYS A 1 672 ? 52.010 22.922 -23.833 1.00 14.52 672 LYS A C 1
ATOM 4451 O O . LYS A 1 672 ? 51.377 22.285 -22.980 1.00 17.01 672 LYS A O 1
ATOM 4457 N N . GLY A 1 673 ? 52.456 22.395 -24.969 1.00 14.64 673 GLY A N 1
ATOM 4458 C CA . GLY A 1 673 ? 52.346 20.966 -25.276 1.00 15.47 673 GLY A CA 1
ATOM 4459 C C . GLY A 1 673 ? 50.951 20.493 -25.656 1.00 16.13 673 GLY A C 1
ATOM 4460 O O . GLY A 1 673 ? 50.759 19.301 -25.902 1.00 17.13 673 GLY A O 1
ATOM 4461 N N . LEU A 1 674 ? 49.980 21.408 -25.732 1.00 16.05 674 LEU A N 1
ATOM 4462 C CA . LEU A 1 674 ? 48.584 20.993 -25.993 1.00 14.35 674 LEU A CA 1
ATOM 4463 C C . LEU A 1 674 ? 48.222 20.877 -27.471 1.00 16.37 674 LEU A C 1
ATOM 4464 O O . LEU A 1 674 ? 47.151 20.347 -27.813 1.00 16.24 674 LEU A O 1
ATOM 4469 N N . GLY A 1 675 ? 49.083 21.392 -28.345 1.00 13.21 675 GLY A N 1
ATOM 4470 C CA . GLY A 1 675 ? 48.801 21.370 -29.799 1.00 12.51 675 GLY A CA 1
ATOM 4471 C C . GLY A 1 675 ? 47.903 22.526 -30.226 1.00 14.23 675 GLY A C 1
ATOM 4472 O O . GLY A 1 675 ? 47.183 22.440 -31.229 1.00 13.47 675 GLY A O 1
ATOM 4473 N N . ILE A 1 676 ? 47.967 23.612 -29.459 1.00 13.92 676 ILE A N 1
ATOM 4474 C CA . ILE A 1 676 ? 47.194 24.829 -29.727 1.00 12.44 676 ILE A CA 1
ATOM 4475 C C . ILE A 1 676 ? 48.069 26.071 -29.532 1.00 11.63 676 ILE A C 1
ATOM 4476 O O . ILE A 1 676 ? 49.075 26.031 -28.823 1.00 13.21 676 ILE A O 1
ATOM 4481 N N . GLY A 1 677 ? 47.677 27.163 -30.175 1.00 10.62 677 GLY A N 1
ATOM 4482 C CA . GLY A 1 677 ? 48.402 28.437 -30.090 1.00 11.24 677 GLY A CA 1
ATOM 4483 C C . GLY A 1 677 ? 47.635 29.560 -29.429 1.00 11.42 677 GLY A C 1
ATOM 4484 O O . GLY A 1 677 ? 46.408 29.495 -29.280 1.00 11.80 677 GLY A O 1
ATOM 4485 N N . VAL A 1 678 ? 48.358 30.594 -28.988 1.00 10.38 678 VAL A N 1
ATOM 4486 C CA . VAL A 1 678 ? 47.716 31.761 -28.371 1.00 9.80 678 VAL A CA 1
ATOM 4487 C C . VAL A 1 678 ? 48.159 33.046 -29.054 1.00 9.86 678 VAL A C 1
ATOM 4488 O O . VAL A 1 678 ? 49.313 33.178 -29.432 1.00 11.66 678 VAL A O 1
ATOM 4492 N N . PHE A 1 679 ? 47.233 33.983 -29.217 1.00 10.03 679 PHE A N 1
ATOM 4493 C CA . PHE A 1 679 ? 47.572 35.295 -29.739 1.00 10.01 679 PHE A CA 1
ATOM 4494 C C . PHE A 1 679 ? 48.592 35.947 -28.820 1.00 12.85 679 PHE A C 1
ATOM 4495 O O . PHE A 1 679 ? 48.428 35.965 -27.589 1.00 12.71 679 PHE A O 1
ATOM 4503 N N . ASN A 1 680 ? 49.649 36.458 -29.431 1.00 11.64 680 ASN A N 1
ATOM 4504 C CA . ASN A 1 680 ? 50.789 36.980 -28.700 1.00 11.58 680 ASN A CA 1
ATOM 4505 C C . ASN A 1 680 ? 50.677 38.487 -28.507 1.00 11.22 680 ASN A C 1
ATOM 4506 O O . ASN A 1 680 ? 51.163 39.268 -29.310 1.00 12.36 680 ASN A O 1
ATOM 4511 N N . ASP A 1 681 ? 50.005 38.891 -27.439 1.00 10.64 681 ASP A N 1
ATOM 4512 C CA . ASP A 1 681 ? 49.905 40.317 -27.157 1.00 14.32 681 ASP A CA 1
ATOM 4513 C C . ASP A 1 681 ? 51.237 40.938 -26.712 1.00 14.26 681 ASP A C 1
ATOM 4514 O O . ASP A 1 681 ? 51.380 42.172 -26.759 1.00 12.46 681 ASP A O 1
ATOM 4519 N N . ASN A 1 682 ? 52.213 40.114 -26.314 1.00 13.43 682 ASN A N 1
ATOM 4520 C CA . ASN A 1 682 ? 53.543 40.661 -25.976 1.00 13.81 682 ASN A CA 1
ATOM 4521 C C . ASN A 1 682 ? 54.251 41.249 -27.204 1.00 13.18 682 ASN A C 1
ATOM 4522 O O . ASN A 1 682 ? 54.749 42.387 -27.165 1.00 14.02 682 ASN A O 1
ATOM 4527 N N . ILE A 1 683 ? 54.307 40.482 -28.292 1.00 11.07 683 ILE A N 1
ATOM 4528 C CA . ILE A 1 683 ? 54.931 41.016 -29.513 1.00 11.67 683 ILE A CA 1
ATOM 4529 C C . ILE A 1 683 ? 54.092 42.188 -30.104 1.00 13.38 683 ILE A C 1
ATOM 4530 O O . ILE A 1 683 ? 54.653 43.167 -30.593 1.00 13.70 683 ILE A O 1
ATOM 4535 N N . ARG A 1 684 ? 52.764 42.086 -30.026 1.00 11.20 684 ARG A N 1
ATOM 4536 C CA . ARG A 1 684 ? 51.851 43.138 -30.480 1.00 11.06 684 ARG A CA 1
ATOM 4537 C C . ARG A 1 684 ? 52.142 44.455 -29.756 1.00 12.01 684 ARG A C 1
ATOM 4538 O O . ARG A 1 684 ? 52.354 45.498 -30.387 1.00 12.36 684 ARG A O 1
ATOM 4546 N N . ASN A 1 685 ? 52.178 44.398 -28.430 1.00 12.24 685 ASN A N 1
ATOM 4547 C CA . ASN A 1 685 ? 52.481 45.609 -27.648 1.00 11.82 685 ASN A CA 1
ATOM 4548 C C . ASN A 1 685 ? 53.891 46.106 -27.928 1.00 11.34 685 ASN A C 1
ATOM 4549 O O . ASN A 1 685 ? 54.130 47.320 -27.987 1.00 12.78 685 ASN A O 1
ATOM 4554 N N . GLY A 1 686 ? 54.820 45.175 -28.118 1.00 11.70 686 GLY A N 1
ATOM 4555 C CA . GLY A 1 686 ? 56.194 45.535 -28.455 1.00 12.61 686 GLY A CA 1
ATOM 4556 C C . GLY A 1 686 ? 56.322 46.252 -29.787 1.00 12.87 686 GLY A C 1
ATOM 4557 O O . GLY A 1 686 ? 57.176 47.131 -29.935 1.00 13.02 686 GLY A O 1
ATOM 4558 N N . LEU A 1 687 ? 55.474 45.887 -30.759 1.00 11.24 687 LEU A N 1
ATOM 4559 C CA . LEU A 1 687 ? 55.533 46.488 -32.080 1.00 11.38 687 LEU A CA 1
ATOM 4560 C C . LEU A 1 687 ? 54.961 47.892 -32.189 1.00 11.79 687 LEU A C 1
ATOM 4561 O O . LEU A 1 687 ? 55.542 48.728 -32.889 1.00 12.28 687 LEU A O 1
ATOM 4566 N N . ASP A 1 688 ? 53.823 48.151 -31.545 1.00 13.14 688 ASP A N 1
ATOM 4567 C CA . ASP A 1 688 ? 53.175 49.454 -31.746 1.00 13.18 688 ASP A CA 1
ATOM 4568 C C . ASP A 1 688 ? 52.684 50.169 -30.488 1.00 15.14 688 ASP A C 1
ATOM 4569 O O . ASP A 1 688 ? 52.004 51.191 -30.588 1.00 14.94 688 ASP A O 1
ATOM 4574 N N . GLY A 1 689 ? 53.065 49.655 -29.322 1.00 14.12 689 GLY A N 1
ATOM 4575 C CA . GLY A 1 689 ? 52.738 50.296 -28.039 1.00 15.29 689 GLY A CA 1
ATOM 4576 C C . GLY A 1 689 ? 51.593 49.618 -27.315 1.00 16.27 689 GLY A C 1
ATOM 4577 O O . GLY A 1 689 ? 50.817 48.888 -27.929 1.00 16.09 689 GLY A O 1
ATOM 4578 N N . ASN A 1 690 ? 51.487 49.837 -25.999 1.00 17.68 690 ASN A N 1
ATOM 4579 C CA . ASN A 1 690 ? 50.406 49.223 -25.222 1.00 18.47 690 ASN A CA 1
ATOM 4580 C C . ASN A 1 690 ? 49.032 49.585 -25.771 1.00 19.29 690 ASN A C 1
ATOM 4581 O O . ASN A 1 690 ? 48.799 50.727 -26.179 1.00 16.44 690 ASN A O 1
ATOM 4586 N N . VAL A 1 691 ? 48.139 48.595 -25.788 1.00 19.17 691 VAL A N 1
ATOM 4587 C CA . VAL A 1 691 ? 46.808 48.725 -26.369 1.00 22.33 691 VAL A CA 1
ATOM 4588 C C . VAL A 1 691 ? 45.936 49.795 -25.680 1.00 23.68 691 VAL A C 1
ATOM 4589 O O . VAL A 1 691 ? 45.070 50.376 -26.320 1.00 23.23 691 VAL A O 1
ATOM 4593 N N . PHE A 1 692 ? 46.191 50.065 -24.400 1.00 24.40 692 PHE A N 1
ATOM 4594 C CA . PHE A 1 692 ? 45.403 51.061 -23.646 1.00 24.87 692 PHE A CA 1
ATOM 4595 C C . PHE A 1 692 ? 45.644 52.509 -24.086 1.00 24.40 692 PHE A C 1
ATOM 4596 O O . PHE A 1 692 ? 44.753 53.358 -23.966 1.00 23.12 692 PHE A O 1
ATOM 4604 N N . ASP A 1 693 ? 46.842 52.792 -24.585 1.00 22.37 693 ASP A N 1
ATOM 4605 C CA . ASP A 1 693 ? 47.229 54.146 -24.941 1.00 21.33 693 ASP A CA 1
ATOM 4606 C C . ASP A 1 693 ? 47.265 54.321 -26.469 1.00 21.40 693 ASP A C 1
ATOM 4607 O O . ASP A 1 693 ? 48.170 53.828 -27.144 1.00 20.15 693 ASP A O 1
ATOM 4612 N N . LYS A 1 694 ? 46.263 55.013 -27.006 1.00 20.50 694 LYS A N 1
ATOM 4613 C CA . LYS A 1 694 ? 46.167 55.234 -28.451 1.00 20.34 694 LYS A CA 1
ATOM 4614 C C . LYS A 1 694 ? 47.400 55.914 -29.008 1.00 19.15 694 LYS A C 1
ATOM 4615 O O . LYS A 1 694 ? 47.774 55.667 -30.152 1.00 20.49 694 LYS A O 1
ATOM 4621 N N . THR A 1 695 ? 48.027 56.772 -28.203 1.00 17.15 695 THR A N 1
ATOM 4622 C CA . THR A 1 695 ? 49.185 57.546 -28.677 1.00 18.82 695 THR A CA 1
ATOM 4623 C C . THR A 1 695 ? 50.546 56.883 -28.381 1.00 16.98 695 THR A C 1
ATOM 4624 O O . THR A 1 695 ? 51.586 57.413 -28.770 1.00 17.15 695 THR A O 1
ATOM 4628 N N . ALA A 1 696 ? 50.527 55.718 -27.722 1.00 17.17 696 ALA A N 1
ATOM 4629 C CA . ALA A 1 696 ? 51.754 54.967 -27.410 1.00 17.63 696 ALA A CA 1
ATOM 4630 C C . ALA A 1 696 ? 52.457 54.530 -28.690 1.00 16.65 696 ALA A C 1
ATOM 4631 O O . ALA A 1 696 ? 51.813 54.097 -29.646 1.00 17.88 696 ALA A O 1
ATOM 4633 N N . GLN A 1 697 ? 53.776 54.658 -28.697 1.00 15.57 697 GLN A N 1
ATOM 4634 C CA . GLN A 1 697 ? 54.584 54.133 -29.796 1.00 14.43 697 GLN A CA 1
ATOM 4635 C C . GLN A 1 697 ? 55.188 52.798 -29.364 1.00 14.30 697 GLN A C 1
ATOM 4636 O O . GLN A 1 697 ? 55.177 52.449 -28.180 1.00 14.51 697 GLN A O 1
ATOM 4642 N N . GLY A 1 698 ? 55.687 52.043 -30.339 1.00 12.99 698 GLY A N 1
ATOM 4643 C CA . GLY A 1 698 ? 56.392 50.786 -30.087 1.00 11.89 698 GLY A CA 1
ATOM 4644 C C . GLY A 1 698 ? 57.634 50.722 -30.961 1.00 12.01 698 GLY A C 1
ATOM 4645 O O . GLY A 1 698 ? 58.074 51.731 -31.533 1.00 12.11 698 GLY A O 1
ATOM 4646 N N . PHE A 1 699 ? 58.196 49.525 -31.088 1.00 11.95 699 PHE A N 1
ATOM 4647 C CA . PHE A 1 699 ? 59.412 49.303 -31.877 1.00 11.07 699 PHE A CA 1
ATOM 4648 C C . PHE A 1 699 ? 59.319 49.867 -33.302 1.00 12.44 699 PHE A C 1
ATOM 4649 O O . PHE A 1 699 ? 60.257 50.498 -33.793 1.00 12.21 699 PHE A O 1
ATOM 4657 N N . ALA A 1 700 ? 58.198 49.621 -33.979 1.00 11.34 700 ALA A N 1
ATOM 4658 C CA . ALA A 1 700 ? 58.087 50.025 -35.379 1.00 12.04 700 ALA A CA 1
ATOM 4659 C C . ALA A 1 700 ? 57.923 51.541 -35.550 1.00 11.83 700 ALA A C 1
ATOM 4660 O O . ALA A 1 700 ? 58.190 52.061 -36.633 1.00 12.45 700 ALA A O 1
ATOM 4662 N N . THR A 1 701 ? 57.503 52.224 -34.479 1.00 12.72 701 THR A N 1
ATOM 4663 C CA . THR A 1 701 ? 57.010 53.612 -34.585 1.00 14.11 701 THR A CA 1
ATOM 4664 C C . THR A 1 701 ? 57.709 54.633 -33.674 1.00 14.85 701 THR A C 1
ATOM 4665 O O . THR A 1 701 ? 57.265 55.786 -33.553 1.00 16.05 701 THR A O 1
ATOM 4669 N N . GLY A 1 702 ? 58.808 54.218 -33.059 1.00 15.03 702 GLY A N 1
ATOM 4670 C CA . GLY A 1 702 ? 59.689 55.191 -32.411 1.00 15.68 702 GLY A CA 1
ATOM 4671 C C . GLY A 1 702 ? 60.059 54.959 -30.963 1.00 17.15 702 GLY A C 1
ATOM 4672 O O . GLY A 1 702 ? 60.966 55.626 -30.462 1.00 17.28 702 GLY A O 1
ATOM 4673 N N . ASP A 1 703 ? 59.377 54.041 -30.274 1.00 14.19 703 ASP A N 1
ATOM 4674 C CA . ASP A 1 703 ? 59.739 53.759 -28.894 1.00 16.11 703 ASP A CA 1
ATOM 4675 C C . ASP A 1 703 ? 61.087 53.038 -28.855 1.00 16.09 703 ASP A C 1
ATOM 4676 O O . ASP A 1 703 ? 61.289 52.097 -29.603 1.00 15.10 703 ASP A O 1
ATOM 4681 N N . PRO A 1 704 ? 62.015 53.482 -27.977 1.00 15.10 704 PRO A N 1
ATOM 4682 C CA . PRO A 1 704 ? 63.361 52.894 -28.018 1.00 16.18 704 PRO A CA 1
ATOM 4683 C C . PRO A 1 704 ? 63.585 51.736 -27.049 1.00 15.20 704 PRO A C 1
ATOM 4684 O O . PRO A 1 704 ? 64.695 51.220 -26.970 1.00 16.66 704 PRO A O 1
ATOM 4688 N N . ASN A 1 705 ? 62.547 51.324 -26.330 1.00 14.86 705 ASN A N 1
ATOM 4689 C CA . ASN A 1 705 ? 62.714 50.392 -25.214 1.00 16.37 705 ASN A CA 1
ATOM 4690 C C . ASN A 1 705 ? 62.167 48.979 -25.460 1.00 15.61 705 ASN A C 1
ATOM 4691 O O . ASN A 1 705 ? 61.948 48.227 -24.516 1.00 17.82 705 ASN A O 1
ATOM 4696 N N . GLN A 1 706 ? 62.000 48.616 -26.728 1.00 14.47 706 GLN A N 1
ATOM 4697 C CA . GLN A 1 706 ? 61.364 47.336 -27.073 1.00 14.99 706 GLN A CA 1
ATOM 4698 C C . GLN A 1 706 ? 62.250 46.235 -27.665 1.00 14.91 706 GLN A C 1
ATOM 4699 O O . GLN A 1 706 ? 61.735 45.178 -28.040 1.00 11.97 706 GLN A O 1
ATOM 4705 N N . VAL A 1 707 ? 63.562 46.458 -27.762 1.00 14.43 707 VAL A N 1
ATOM 4706 C CA . VAL A 1 707 ? 64.451 45.490 -28.431 1.00 13.82 707 VAL A CA 1
ATOM 4707 C C . VAL A 1 707 ? 64.334 44.071 -27.836 1.00 14.76 707 VAL A C 1
ATOM 4708 O O . VAL A 1 707 ? 64.176 43.097 -28.572 1.00 15.48 707 VAL A O 1
ATOM 4712 N N . ASP A 1 708 ? 64.385 43.950 -26.512 1.00 14.06 708 ASP A N 1
ATOM 4713 C CA . ASP A 1 708 ? 64.302 42.620 -25.888 1.00 15.71 708 ASP A CA 1
ATOM 4714 C C . ASP A 1 708 ? 62.959 41.940 -26.136 1.00 14.23 708 ASP A C 1
ATOM 4715 O O . ASP A 1 708 ? 62.915 40.721 -26.333 1.00 13.75 708 ASP A O 1
ATOM 4720 N N . VAL A 1 709 ? 61.878 42.717 -26.096 1.00 14.59 709 VAL A N 1
ATOM 4721 C CA . VAL A 1 709 ? 60.544 42.185 -26.400 1.00 14.43 709 VAL A CA 1
ATOM 4722 C C . VAL A 1 709 ? 60.534 41.635 -27.838 1.00 14.38 709 VAL A C 1
ATOM 4723 O O . VAL A 1 709 ? 60.057 40.519 -28.109 1.00 12.30 709 VAL A O 1
ATOM 4727 N N . ILE A 1 710 ? 61.095 42.406 -28.757 1.00 12.84 710 ILE A N 1
ATOM 4728 C CA . ILE A 1 710 ? 61.130 41.978 -30.169 1.00 11.33 710 ILE A CA 1
ATOM 4729 C C . ILE A 1 710 ? 61.997 40.738 -30.362 1.00 12.78 710 ILE A C 1
ATOM 4730 O O . ILE A 1 710 ? 61.628 39.820 -31.107 1.00 11.55 710 ILE A O 1
ATOM 4735 N N . LYS A 1 711 ? 63.163 40.706 -29.716 1.00 10.73 711 LYS A N 1
ATOM 4736 C CA . LYS A 1 711 ? 64.003 39.508 -29.787 1.00 12.27 711 LYS A CA 1
ATOM 4737 C C . LYS A 1 711 ? 63.243 38.268 -29.302 1.00 10.26 711 LYS A C 1
ATOM 4738 O O . LYS A 1 711 ? 63.333 37.199 -29.906 1.00 11.24 711 LYS A O 1
ATOM 4744 N N . ASN A 1 712 ? 62.504 38.408 -28.207 1.00 10.79 712 ASN A N 1
ATOM 4745 C CA . ASN A 1 712 ? 61.738 37.282 -27.686 1.00 12.77 712 ASN A CA 1
ATOM 4746 C C . ASN A 1 712 ? 60.646 36.812 -28.646 1.00 14.25 712 ASN A C 1
ATOM 4747 O O . ASN A 1 712 ? 60.380 35.611 -28.737 1.00 12.60 712 ASN A O 1
ATOM 4752 N N . GLY A 1 713 ? 60.036 37.758 -29.362 1.00 11.64 713 GLY A N 1
ATOM 4753 C CA . GLY A 1 713 ? 59.080 37.416 -30.427 1.00 11.58 713 GLY A CA 1
ATOM 4754 C C . GLY A 1 713 ? 59.726 36.781 -31.656 1.00 10.00 713 GLY A C 1
ATOM 4755 O O . GLY A 1 713 ? 59.153 35.868 -32.258 1.00 11.72 713 GLY A O 1
ATOM 4756 N N . VAL A 1 714 ? 60.913 37.261 -32.037 1.00 8.74 714 VAL A N 1
ATOM 4757 C CA . VAL A 1 714 ? 61.637 36.714 -33.205 1.00 8.89 714 VAL A CA 1
ATOM 4758 C C . VAL A 1 714 ? 61.900 35.205 -33.034 1.00 10.38 714 VAL A C 1
ATOM 4759 O O . VAL A 1 714 ? 61.793 34.436 -33.986 1.00 11.92 714 VAL A O 1
ATOM 4763 N N . ILE A 1 715 ? 62.221 34.781 -31.814 1.00 9.89 715 ILE A N 1
ATOM 4764 C CA . ILE A 1 715 ? 62.534 33.363 -31.591 1.00 9.66 715 ILE A CA 1
ATOM 4765 C C . ILE A 1 715 ? 61.292 32.497 -31.302 1.00 10.28 715 ILE A C 1
ATOM 4766 O O . ILE A 1 715 ? 61.412 31.394 -30.774 1.00 11.00 715 ILE A O 1
ATOM 4771 N N . GLY A 1 716 ? 60.112 32.992 -31.683 1.00 10.00 716 GLY A N 1
ATOM 4772 C CA . GLY A 1 716 ? 58.871 32.233 -31.541 1.00 9.13 716 GLY A CA 1
ATOM 4773 C C . GLY A 1 716 ? 58.470 32.038 -30.096 1.00 9.93 716 GLY A C 1
ATOM 4774 O O . GLY A 1 716 ? 57.838 31.027 -29.775 1.00 12.75 716 GLY A O 1
ATOM 4775 N N . SER A 1 717 ? 58.875 32.981 -29.236 1.00 10.15 717 SER A N 1
ATOM 4776 C CA . SER A 1 717 ? 58.441 33.065 -27.838 1.00 11.62 717 SER A CA 1
ATOM 4777 C C . SER A 1 717 ? 58.872 31.918 -26.919 1.00 11.94 717 SER A C 1
ATOM 4778 O O . SER A 1 717 ? 58.330 31.774 -25.818 1.00 12.25 717 SER A O 1
ATOM 4781 N N . ILE A 1 718 ? 59.850 31.140 -27.374 1.00 12.23 718 ILE A N 1
ATOM 4782 C CA . ILE A 1 718 ? 60.286 29.911 -26.673 1.00 12.36 718 ILE A CA 1
ATOM 4783 C C . ILE A 1 718 ? 60.981 30.179 -25.329 1.00 14.97 718 ILE A C 1
ATOM 4784 O O . ILE A 1 718 ? 61.165 29.260 -24.525 1.00 15.63 718 ILE A O 1
ATOM 4789 N N . GLN A 1 719 ? 61.348 31.437 -25.087 1.00 14.52 719 GLN A N 1
ATOM 4790 C CA . GLN A 1 719 ? 61.907 31.833 -23.785 1.00 16.33 719 GLN A CA 1
ATOM 4791 C C . GLN A 1 719 ? 60.950 32.746 -23.034 1.00 19.33 719 GLN A C 1
ATOM 4792 O O . GLN A 1 719 ? 61.310 33.300 -22.001 1.00 21.97 719 GLN A O 1
ATOM 4798 N N . ASP A 1 720 ? 59.727 32.889 -23.545 1.00 14.36 720 ASP A N 1
ATOM 4799 C CA . ASP A 1 720 ? 58.755 33.803 -22.968 1.00 13.16 720 ASP A CA 1
ATOM 4800 C C . ASP A 1 720 ? 57.582 32.956 -22.442 1.00 15.86 720 ASP A C 1
ATOM 4801 O O . ASP A 1 720 ? 57.392 32.869 -21.224 1.00 17.26 720 ASP A O 1
ATOM 4806 N N . PHE A 1 721 ? 56.825 32.306 -23.331 1.00 13.99 721 PHE A N 1
ATOM 4807 C CA . PHE A 1 721 ? 55.659 31.525 -22.889 1.00 13.83 721 PHE A CA 1
ATOM 4808 C C . PHE A 1 721 ? 55.339 30.272 -23.712 1.00 14.26 721 PHE A C 1
ATOM 4809 O O . PHE A 1 721 ? 54.337 29.612 -23.438 1.00 14.11 721 PHE A O 1
ATOM 4817 N N . THR A 1 722 ? 56.168 29.931 -24.699 1.00 13.63 722 THR A N 1
ATOM 4818 C CA . THR A 1 722 ? 55.898 28.740 -25.529 1.00 12.83 722 THR A CA 1
ATOM 4819 C C . THR A 1 722 ? 56.896 27.619 -25.317 1.00 12.45 722 THR A C 1
ATOM 4820 O O . THR A 1 722 ? 58.023 27.857 -24.897 1.00 13.58 722 THR A O 1
ATOM 4824 N N . SER A 1 723 ? 56.459 26.395 -25.613 1.00 11.57 723 SER A N 1
ATOM 4825 C CA . SER A 1 723 ? 57.353 25.244 -25.710 1.00 14.96 723 SER A CA 1
ATOM 4826 C C . SER A 1 723 ? 57.757 24.926 -27.139 1.00 14.76 723 SER A C 1
ATOM 4827 O O . SER A 1 723 ? 58.714 24.164 -27.370 1.00 16.50 723 SER A O 1
ATOM 4830 N N . ALA A 1 724 ? 57.016 25.485 -28.100 1.00 14.98 724 ALA A N 1
ATOM 4831 C CA . ALA A 1 724 ? 57.261 25.270 -29.517 1.00 12.02 724 ALA A CA 1
ATOM 4832 C C . ALA A 1 724 ? 56.736 26.510 -30.260 1.00 11.86 724 ALA A C 1
ATOM 4833 O O . ALA A 1 724 ? 55.788 27.137 -29.792 1.00 12.29 724 ALA A O 1
ATOM 4835 N N . PRO A 1 725 ? 57.357 26.880 -31.398 1.00 11.86 725 PRO A N 1
ATOM 4836 C CA . PRO A 1 725 ? 56.922 28.117 -32.069 1.00 13.25 725 PRO A CA 1
ATOM 4837 C C . PRO A 1 725 ? 55.487 28.069 -32.629 1.00 11.53 725 PRO A C 1
ATOM 4838 O O . PRO A 1 725 ? 54.862 29.117 -32.822 1.00 10.68 725 PRO A O 1
ATOM 4842 N N . SER A 1 726 ? 54.965 26.870 -32.879 1.00 10.41 726 SER A N 1
ATOM 4843 C CA . SER A 1 726 ? 53.549 26.713 -33.249 1.00 11.97 726 SER A CA 1
ATOM 4844 C C . SER A 1 726 ? 52.558 27.232 -32.206 1.00 11.93 726 SER A C 1
ATOM 4845 O O . SER A 1 726 ? 51.383 27.424 -32.526 1.00 12.52 726 SER A O 1
ATOM 4848 N N . GLU A 1 727 ? 53.020 27.466 -30.968 1.00 10.49 727 GLU A N 1
ATOM 4849 C CA . GLU A 1 727 ? 52.140 27.937 -29.890 1.00 9.77 727 GLU A CA 1
ATOM 4850 C C . GLU A 1 727 ? 51.937 29.446 -29.824 1.00 9.56 727 GLU A C 1
ATOM 4851 O O . GLU A 1 727 ? 51.123 29.915 -29.019 1.00 11.21 727 GLU A O 1
ATOM 4857 N N . THR A 1 728 ? 52.661 30.201 -30.661 1.00 10.40 728 THR A N 1
ATOM 4858 C CA . THR A 1 728 ? 52.483 31.651 -30.693 1.00 11.40 728 THR A CA 1
ATOM 4859 C C . THR A 1 728 ? 51.924 32.116 -32.030 1.00 11.02 728 THR A C 1
ATOM 4860 O O . THR A 1 728 ? 52.488 31.815 -33.101 1.00 10.43 728 THR A O 1
ATOM 4864 N N . ILE A 1 729 ? 50.814 32.848 -31.950 1.00 9.80 729 ILE A N 1
ATOM 4865 C CA . ILE A 1 729 ? 50.251 33.560 -33.106 1.00 10.69 729 ILE A CA 1
ATOM 4866 C C . ILE A 1 729 ? 50.746 35.009 -33.044 1.00 10.41 729 ILE A C 1
ATOM 4867 O O . ILE A 1 729 ? 50.271 35.811 -32.232 1.00 10.95 729 ILE A O 1
ATOM 4872 N N . ASN A 1 730 ? 51.705 35.332 -33.913 1.00 9.11 730 ASN A N 1
ATOM 4873 C CA . ASN A 1 730 ? 52.341 36.644 -33.903 1.00 9.98 730 ASN A CA 1
ATOM 4874 C C . ASN A 1 730 ? 51.498 37.617 -34.709 1.00 12.23 730 ASN A C 1
ATOM 4875 O O . ASN A 1 730 ? 51.045 37.289 -35.808 1.00 11.02 730 ASN A O 1
ATOM 4880 N N . TYR A 1 731 ? 51.291 38.815 -34.166 1.00 10.25 731 TYR A N 1
ATOM 4881 C CA . TYR A 1 731 ? 50.458 39.793 -34.872 1.00 10.15 731 TYR A CA 1
ATOM 4882 C C . TYR A 1 731 ? 50.686 41.183 -34.316 1.00 10.92 731 TYR A C 1
ATOM 4883 O O . TYR A 1 731 ? 51.278 41.347 -33.219 1.00 11.65 731 TYR A O 1
ATOM 4892 N N . VAL A 1 732 ? 50.217 42.162 -35.086 1.00 10.74 732 VAL A N 1
ATOM 4893 C CA . VAL A 1 732 ? 50.226 43.558 -34.655 1.00 10.38 732 VAL A CA 1
ATOM 4894 C C . VAL A 1 732 ? 48.808 44.161 -34.605 1.00 11.32 732 VAL A C 1
ATOM 4895 O O . VAL A 1 732 ? 48.549 45.020 -33.758 1.00 11.30 732 VAL A O 1
ATOM 4899 N N . THR A 1 733 ? 47.897 43.719 -35.476 1.00 9.14 733 THR A N 1
ATOM 4900 C CA . THR A 1 733 ? 46.497 44.164 -35.377 1.00 10.98 733 THR A CA 1
ATOM 4901 C C . THR A 1 733 ? 45.535 43.019 -35.677 1.00 11.83 733 THR A C 1
ATOM 4902 O O . THR A 1 733 ? 45.940 41.980 -36.200 1.00 11.05 733 THR A O 1
ATOM 4906 N N . SER A 1 734 ? 44.260 43.259 -35.363 1.00 13.00 734 SER A N 1
ATOM 4907 C CA . SER A 1 734 ? 43.165 42.322 -35.607 1.00 12.43 734 SER A CA 1
ATOM 4908 C C . SER A 1 734 ? 41.877 43.141 -35.739 1.00 12.85 734 SER A C 1
ATOM 4909 O O . SER A 1 734 ? 41.924 44.384 -35.698 1.00 12.55 734 SER A O 1
ATOM 4912 N N . HIS A 1 735 ? 40.724 42.471 -35.868 1.00 11.37 735 HIS A N 1
ATOM 4913 C CA . HIS A 1 735 ? 39.437 43.179 -35.998 1.00 12.40 735 HIS A CA 1
ATOM 4914 C C . HIS A 1 735 ? 39.142 44.066 -34.779 1.00 13.09 735 HIS A C 1
ATOM 4915 O O . HIS A 1 735 ? 38.424 45.076 -34.906 1.00 13.62 735 HIS A O 1
ATOM 4922 N N . ASP A 1 736 ? 39.692 43.695 -33.621 1.00 12.56 736 ASP A N 1
ATOM 4923 C CA . ASP A 1 736 ? 39.521 44.478 -32.381 1.00 12.13 736 ASP A CA 1
ATOM 4924 C C . ASP A 1 736 ? 40.430 45.705 -32.407 1.00 13.03 736 ASP A C 1
ATOM 4925 O O . ASP A 1 736 ? 41.479 45.696 -33.051 1.00 12.92 736 ASP A O 1
ATOM 4930 N N . ASN A 1 737 ? 40.045 46.761 -31.699 1.00 12.18 737 ASN A N 1
ATOM 4931 C CA . ASN A 1 737 ? 40.902 47.948 -31.627 1.00 13.16 737 ASN A CA 1
ATOM 4932 C C . ASN A 1 737 ? 41.090 48.593 -33.021 1.00 11.98 737 ASN A C 1
ATOM 4933 O O . ASN A 1 737 ? 40.192 48.517 -33.864 1.00 13.25 737 ASN A O 1
ATOM 4938 N N . MET A 1 738 ? 42.246 49.219 -33.271 1.00 12.05 738 MET A N 1
ATOM 4939 C CA A MET A 1 738 ? 42.411 50.018 -34.481 0.50 11.67 738 MET A CA 1
ATOM 4940 C CA B MET A 1 738 ? 42.425 50.020 -34.484 0.50 12.70 738 MET A CA 1
ATOM 4941 C C . MET A 1 738 ? 43.162 49.297 -35.606 1.00 11.76 738 MET A C 1
ATOM 4942 O O . MET A 1 738 ? 43.999 48.433 -35.356 1.00 12.33 738 MET A O 1
ATOM 4951 N N . THR A 1 739 ? 42.870 49.670 -36.854 1.00 12.29 739 THR A N 1
ATOM 4952 C CA . THR A 1 739 ? 43.707 49.181 -37.948 1.00 11.50 739 THR A CA 1
ATOM 4953 C C . THR A 1 739 ? 45.085 49.832 -37.757 1.00 11.82 739 THR A C 1
ATOM 4954 O O . THR A 1 739 ? 45.200 50.877 -37.087 1.00 13.12 739 THR A O 1
ATOM 4958 N N . LEU A 1 740 ? 46.131 49.225 -38.308 1.00 12.74 740 LEU A N 1
ATOM 4959 C CA . LEU A 1 740 ? 47.463 49.770 -38.094 1.00 12.58 740 LEU A CA 1
ATOM 4960 C C . LEU A 1 740 ? 47.596 51.166 -38.679 1.00 11.00 740 LEU A C 1
ATOM 4961 O O . LEU A 1 740 ? 48.242 52.018 -38.072 1.00 12.88 740 LEU A O 1
ATOM 4966 N N . TRP A 1 741 ? 46.960 51.415 -39.822 1.00 11.36 741 TRP A N 1
ATOM 4967 C CA . TRP A 1 741 ? 47.051 52.733 -40.469 1.00 12.28 741 TRP A CA 1
ATOM 4968 C C . TRP A 1 741 ? 46.482 53.801 -39.528 1.00 13.38 741 TRP A C 1
ATOM 4969 O O . TRP A 1 741 ? 47.094 54.862 -39.325 1.00 12.70 741 TRP A O 1
ATOM 4980 N N . ASP A 1 742 ? 45.332 53.490 -38.935 1.00 11.89 742 ASP A N 1
ATOM 4981 C CA . ASP A 1 742 ? 44.662 54.398 -37.994 1.00 12.88 742 ASP A CA 1
ATOM 4982 C C . ASP A 1 742 ? 45.471 54.547 -36.706 1.00 14.48 742 ASP A C 1
ATOM 4983 O O . ASP A 1 742 ? 45.589 55.654 -36.164 1.00 14.60 742 ASP A O 1
ATOM 4988 N N . LYS A 1 743 ? 46.006 53.430 -36.218 1.00 11.05 743 LYS A N 1
ATOM 4989 C CA . LYS A 1 743 ? 46.822 53.425 -34.992 1.00 13.10 743 LYS A CA 1
ATOM 4990 C C . LYS A 1 743 ? 48.054 54.317 -35.140 1.00 12.37 743 LYS A C 1
ATOM 4991 O O . LYS A 1 743 ? 48.375 55.089 -34.230 1.00 12.64 743 LYS A O 1
ATOM 4997 N N . ILE A 1 744 ? 48.733 54.203 -36.283 1.00 11.58 744 ILE A N 1
ATOM 4998 C CA . ILE A 1 744 ? 49.952 54.974 -36.519 1.00 12.79 744 ILE A CA 1
ATOM 4999 C C . ILE A 1 744 ? 49.617 56.471 -36.709 1.00 12.62 744 ILE A C 1
ATOM 5000 O O . ILE A 1 744 ? 50.393 57.335 -36.297 1.00 14.15 744 ILE A O 1
ATOM 5005 N N . LEU A 1 745 ? 48.472 56.774 -37.308 1.00 12.84 745 LEU A N 1
ATOM 5006 C CA . LEU A 1 745 ? 47.991 58.177 -37.361 1.00 14.62 745 LEU A CA 1
ATOM 5007 C C . LEU A 1 745 ? 47.808 58.771 -35.966 1.00 16.33 745 LEU A C 1
ATOM 5008 O O . LEU A 1 745 ? 48.105 59.957 -35.731 1.00 17.49 745 LEU A O 1
ATOM 5013 N N . ALA A 1 746 ? 47.323 57.948 -35.042 1.00 13.30 746 ALA A N 1
ATOM 5014 C CA . ALA A 1 746 ? 47.171 58.354 -33.638 1.00 16.50 746 ALA A CA 1
ATOM 5015 C C . ALA A 1 746 ? 48.485 58.520 -32.869 1.00 16.25 746 ALA A C 1
ATOM 5016 O O . ALA A 1 746 ? 48.624 59.471 -32.092 1.00 17.45 746 ALA A O 1
ATOM 5018 N N . SER A 1 747 ? 49.447 57.613 -33.065 1.00 14.16 747 SER A N 1
ATOM 5019 C CA . SER A 1 747 ? 50.691 57.658 -32.284 1.00 14.26 747 SER A CA 1
ATOM 5020 C C . SER A 1 747 ? 51.781 58.502 -32.925 1.00 12.93 747 SER A C 1
ATOM 5021 O O . SER A 1 747 ? 52.699 58.941 -32.244 1.00 14.42 747 SER A O 1
ATOM 5024 N N . ASN A 1 748 ? 51.670 58.708 -34.241 1.00 12.88 748 ASN A N 1
ATOM 5025 C CA . ASN A 1 748 ? 52.684 59.413 -35.028 1.00 11.77 748 ASN A CA 1
ATOM 5026 C C . ASN A 1 748 ? 52.058 60.485 -35.938 1.00 12.73 748 ASN A C 1
ATOM 5027 O O . ASN A 1 748 ? 52.341 60.538 -37.123 1.00 14.25 748 ASN A O 1
ATOM 5032 N N . PRO A 1 749 ? 51.225 61.373 -35.366 1.00 15.71 749 PRO A N 1
ATOM 5033 C CA . PRO A 1 749 ? 50.494 62.355 -36.178 1.00 18.22 749 PRO A CA 1
ATOM 5034 C C . PRO A 1 749 ? 51.389 63.333 -36.952 1.00 18.59 749 PRO A C 1
ATOM 5035 O O . PRO A 1 749 ? 50.987 63.815 -38.025 1.00 21.51 749 PRO A O 1
ATOM 5039 N N . SER A 1 750 ? 52.590 63.597 -36.433 1.00 19.23 750 SER A N 1
ATOM 5040 C CA . SER A 1 750 ? 53.540 64.533 -37.053 1.00 22.53 750 SER A CA 1
ATOM 5041 C C . SER A 1 750 ? 54.421 63.911 -38.144 1.00 20.23 750 SER A C 1
ATOM 5042 O O . SER A 1 750 ? 55.165 64.618 -38.819 1.00 21.04 750 SER A O 1
ATOM 5045 N N . ASP A 1 751 ? 54.377 62.586 -38.292 1.00 15.68 751 ASP A N 1
ATOM 5046 C CA . ASP A 1 751 ? 55.207 61.938 -39.294 1.00 14.48 751 ASP A CA 1
ATOM 5047 C C . ASP A 1 751 ? 54.543 61.988 -40.661 1.00 14.46 751 ASP A C 1
ATOM 5048 O O . ASP A 1 751 ? 53.312 62.034 -40.756 1.00 16.20 751 ASP A O 1
ATOM 5053 N N . THR A 1 752 ? 55.363 62.007 -41.706 1.00 12.96 752 THR A N 1
ATOM 5054 C CA . THR A 1 752 ? 54.883 62.084 -43.084 1.00 12.55 752 THR A CA 1
ATOM 5055 C C . THR A 1 752 ? 54.136 60.813 -43.457 1.00 13.95 752 THR A C 1
ATOM 5056 O O . THR A 1 752 ? 54.333 59.773 -42.810 1.00 13.70 752 THR A O 1
ATOM 5060 N N . GLU A 1 753 ? 53.335 60.883 -44.530 1.00 12.47 753 GLU A N 1
ATOM 5061 C CA A GLU A 1 753 ? 52.658 59.702 -45.103 0.50 11.67 753 GLU A CA 1
ATOM 5062 C CA B GLU A 1 753 ? 52.658 59.684 -44.991 0.50 12.52 753 GLU A CA 1
ATOM 5063 C C . GLU A 1 753 ? 53.686 58.648 -45.463 1.00 12.70 753 GLU A C 1
ATOM 5064 O O . GLU A 1 753 ? 53.514 57.458 -45.181 1.00 11.73 753 GLU A O 1
ATOM 5075 N N . ALA A 1 754 ? 54.756 59.095 -46.131 1.00 13.10 754 ALA A N 1
ATOM 5076 C CA . ALA A 1 754 ? 55.799 58.177 -46.597 1.00 12.45 754 ALA A CA 1
ATOM 5077 C C . ALA A 1 754 ? 56.437 57.431 -45.430 1.00 14.32 754 ALA A C 1
ATOM 5078 O O . ALA A 1 754 ? 56.659 56.215 -45.501 1.00 12.78 754 ALA A O 1
ATOM 5080 N N . ASP A 1 755 ? 56.736 58.143 -44.351 1.00 10.70 755 ASP A N 1
ATOM 5081 C CA . ASP A 1 755 ? 57.344 57.481 -43.185 1.00 11.81 755 ASP A CA 1
ATOM 5082 C C . ASP A 1 755 ? 56.366 56.578 -42.470 1.00 11.45 755 ASP A C 1
ATOM 5083 O O . ASP A 1 755 ? 56.752 55.507 -41.991 1.00 12.74 755 ASP A O 1
ATOM 5088 N N . ARG A 1 756 ? 55.104 57.005 -42.378 1.00 9.59 756 ARG A N 1
ATOM 5089 C CA . ARG A 1 756 ? 54.074 56.159 -41.741 1.00 12.38 756 ARG A CA 1
ATOM 5090 C C . ARG A 1 756 ? 53.859 54.857 -42.525 1.00 11.74 756 ARG A C 1
ATOM 5091 O O . ARG A 1 756 ? 53.665 53.792 -41.911 1.00 10.53 756 ARG A O 1
ATOM 5099 N N . ILE A 1 757 ? 53.927 54.937 -43.859 1.00 9.86 757 ILE A N 1
ATOM 5100 C CA . ILE A 1 757 ? 53.864 53.717 -44.694 1.00 10.41 757 ILE A CA 1
ATOM 5101 C C . ILE A 1 757 ? 55.039 52.781 -44.342 1.00 11.92 757 ILE A C 1
ATOM 5102 O O . ILE A 1 757 ? 54.862 51.558 -44.146 1.00 10.63 757 ILE A O 1
ATOM 5107 N N . LYS A 1 758 ? 56.240 53.351 -44.226 1.00 9.87 758 LYS A N 1
ATOM 5108 C CA . LYS A 1 758 ? 57.402 52.546 -43.847 1.00 9.58 758 LYS A CA 1
ATOM 5109 C C . LYS A 1 758 ? 57.252 51.869 -42.482 1.00 11.28 758 LYS A C 1
ATOM 5110 O O . LYS A 1 758 ? 57.617 50.699 -42.337 1.00 10.35 758 LYS A O 1
ATOM 5116 N N . MET A 1 759 ? 56.712 52.591 -41.495 1.00 10.52 759 MET A N 1
ATOM 5117 C CA . MET A 1 759 ? 56.486 52.038 -40.153 1.00 11.01 759 MET A CA 1
ATOM 5118 C C . MET A 1 759 ? 55.485 50.874 -40.165 1.00 9.71 759 MET A C 1
ATOM 5119 O O . MET A 1 759 ? 55.712 49.858 -39.510 1.00 10.73 759 MET A O 1
ATOM 5124 N N . ASP A 1 760 ? 54.411 51.045 -40.930 1.00 9.29 760 ASP A N 1
ATOM 5125 C CA . ASP A 1 760 ? 53.369 50.023 -41.084 1.00 10.09 760 ASP A CA 1
ATOM 5126 C C . ASP A 1 760 ? 54.003 48.763 -41.707 1.00 9.96 760 ASP A C 1
ATOM 5127 O O . ASP A 1 760 ? 53.854 47.645 -41.186 1.00 9.89 760 ASP A O 1
ATOM 5132 N N . GLU A 1 761 ? 54.728 48.948 -42.805 1.00 9.57 761 GLU A N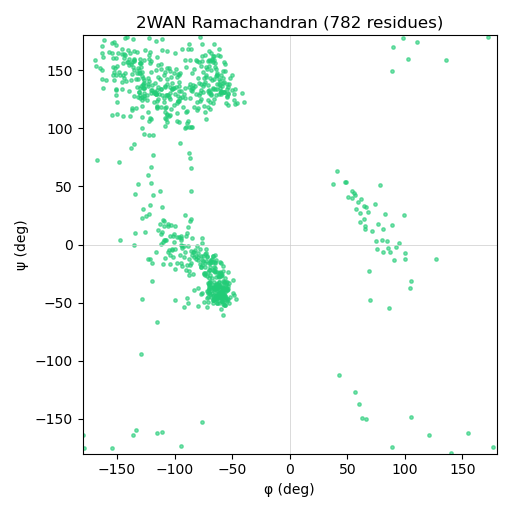 1
ATOM 5133 C CA . GLU A 1 761 ? 55.434 47.848 -43.455 1.00 10.47 761 GLU A CA 1
ATOM 5134 C C . GLU A 1 761 ? 56.425 47.158 -42.527 1.00 9.15 761 GLU A C 1
ATOM 5135 O O . GLU A 1 761 ? 56.513 45.931 -42.527 1.00 10.65 761 GLU A O 1
ATOM 5141 N N . LEU A 1 762 ? 57.181 47.942 -41.755 1.00 9.30 762 LEU A N 1
ATOM 5142 C CA . LEU A 1 762 ? 58.140 47.373 -40.787 1.00 8.99 762 LEU A CA 1
ATOM 5143 C C . LEU A 1 762 ? 57.492 46.504 -39.708 1.00 8.80 762 LEU A C 1
ATOM 5144 O O . LEU A 1 762 ? 57.991 45.416 -39.418 1.00 9.66 762 LEU A O 1
ATOM 5149 N N . ALA A 1 763 ? 56.380 46.964 -39.139 1.00 9.24 763 ALA A N 1
ATOM 5150 C CA . ALA A 1 763 ? 55.677 46.186 -38.123 1.00 9.62 763 ALA A CA 1
ATOM 5151 C C . ALA A 1 763 ? 55.267 44.826 -38.690 1.00 10.18 763 ALA A C 1
ATOM 5152 O O . ALA A 1 763 ? 55.488 43.781 -38.053 1.00 8.92 763 ALA A O 1
ATOM 5154 N N . HIS A 1 764 ? 54.701 44.845 -39.891 1.00 7.76 764 HIS A N 1
ATOM 5155 C CA . HIS A 1 764 ? 54.316 43.581 -40.540 1.00 8.52 764 HIS A CA 1
ATOM 5156 C C . HIS A 1 764 ? 55.546 42.750 -40.959 1.00 10.38 764 HIS A C 1
ATOM 5157 O O . HIS A 1 764 ? 55.489 41.524 -40.896 1.00 9.08 764 HIS A O 1
ATOM 5164 N N . ALA A 1 765 ? 56.656 43.396 -41.331 1.00 10.38 765 ALA A N 1
ATOM 5165 C CA . ALA A 1 765 ? 57.877 42.654 -41.691 1.00 9.89 765 ALA A CA 1
ATOM 5166 C C . ALA A 1 765 ? 58.374 41.812 -40.514 1.00 9.75 765 ALA A C 1
ATOM 5167 O O . ALA A 1 765 ? 58.796 40.677 -40.698 1.00 10.81 765 ALA A O 1
ATOM 5169 N N . VAL A 1 766 ? 58.312 42.375 -39.304 1.00 8.71 766 VAL A N 1
ATOM 5170 C CA . VAL A 1 766 ? 58.651 41.618 -38.102 1.00 9.42 766 VAL A CA 1
ATOM 5171 C C . VAL A 1 766 ? 57.735 40.395 -37.977 1.00 10.09 766 VAL A C 1
ATOM 5172 O O . VAL A 1 766 ? 58.209 39.281 -37.746 1.00 10.37 766 VAL A O 1
ATOM 5176 N N . VAL A 1 767 ? 56.428 40.603 -38.116 1.00 8.02 767 VAL A N 1
ATOM 5177 C CA . VAL A 1 767 ? 55.483 39.485 -38.038 1.00 10.72 767 VAL A CA 1
ATOM 5178 C C . VAL A 1 767 ? 55.831 38.389 -39.064 1.00 12.41 767 VAL A C 1
ATOM 5179 O O . VAL A 1 767 ? 55.869 37.192 -38.730 1.00 11.73 767 VAL A O 1
ATOM 5183 N N . PHE A 1 768 ? 56.123 38.791 -40.301 1.00 10.19 768 PHE A N 1
ATOM 5184 C CA . PHE A 1 768 ? 56.356 37.821 -41.376 1.00 9.20 768 PHE A CA 1
ATOM 5185 C C . PHE A 1 768 ? 57.724 37.135 -41.317 1.00 10.87 768 PHE A C 1
ATOM 5186 O O . PHE A 1 768 ? 57.917 36.080 -41.961 1.00 13.90 768 PHE A O 1
ATOM 5194 N N . THR A 1 769 ? 58.678 37.710 -40.575 1.00 8.73 769 THR A N 1
ATOM 5195 C CA . THR A 1 769 ? 60.035 37.129 -40.542 1.00 8.33 769 THR A CA 1
ATOM 5196 C C . THR A 1 769 ? 60.418 36.511 -39.194 1.00 8.99 769 THR A C 1
ATOM 5197 O O . THR A 1 769 ? 61.541 35.991 -39.053 1.00 10.73 769 THR A O 1
ATOM 5201 N N . SER A 1 770 ? 59.493 36.560 -38.232 1.00 11.29 770 SER A N 1
ATOM 5202 C CA . SER A 1 770 ? 59.691 35.962 -36.897 1.00 11.08 770 SER A CA 1
ATOM 5203 C C . SER A 1 770 ? 59.320 34.478 -36.922 1.00 12.13 770 SER A C 1
ATOM 5204 O O . SER A 1 770 ? 58.408 34.060 -37.657 1.00 9.88 770 SER A O 1
ATOM 5207 N N . GLN A 1 771 ? 60.009 33.680 -36.111 1.00 9.30 771 GLN A N 1
ATOM 5208 C CA . GLN A 1 771 ? 59.556 32.297 -35.880 1.00 10.15 771 GLN A CA 1
ATOM 5209 C C . GLN A 1 771 ? 58.179 32.317 -35.210 1.00 9.63 771 GLN A C 1
ATOM 5210 O O . GLN A 1 771 ? 57.889 33.205 -34.403 1.00 9.49 771 GLN A O 1
ATOM 5216 N N . GLY A 1 772 ? 57.334 31.335 -35.532 1.00 10.48 772 GLY A N 1
ATOM 5217 C CA . GLY A 1 772 ? 55.968 31.320 -35.020 1.00 10.05 772 GLY A CA 1
ATOM 5218 C C . GLY A 1 772 ? 54.941 31.329 -36.144 1.00 9.39 772 GLY A C 1
ATOM 5219 O O . GLY A 1 772 ? 55.262 31.013 -37.309 1.00 9.00 772 GLY A O 1
ATOM 5220 N N . VAL A 1 773 ? 53.700 31.657 -35.783 1.00 9.67 773 VAL A N 1
ATOM 5221 C CA . VAL A 1 773 ? 52.598 31.654 -36.748 1.00 9.34 773 VAL A CA 1
ATOM 5222 C C . VAL A 1 773 ? 52.170 33.075 -37.100 1.00 8.10 773 VAL A C 1
ATOM 5223 O O . VAL A 1 773 ? 51.551 33.744 -36.278 1.00 12.17 773 VAL A O 1
ATOM 5227 N N . PRO A 1 774 ? 52.488 33.543 -38.318 1.00 10.19 774 PRO A N 1
ATOM 5228 C CA . PRO A 1 774 ? 52.117 34.932 -38.613 1.00 8.89 774 PRO A CA 1
ATOM 5229 C C . PRO A 1 774 ? 50.626 35.110 -38.924 1.00 11.10 774 PRO A C 1
ATOM 5230 O O . PRO A 1 774 ? 50.052 34.332 -39.696 1.00 10.90 774 PRO A O 1
ATOM 5234 N N . PHE A 1 775 ? 50.042 36.178 -38.388 1.00 9.65 775 PHE A N 1
ATOM 5235 C CA . PHE A 1 775 ? 48.617 36.478 -38.565 1.00 10.38 775 PHE A CA 1
ATOM 5236 C C . PHE A 1 775 ? 48.538 37.942 -38.933 1.00 9.76 775 PHE A C 1
ATOM 5237 O O . PHE A 1 775 ? 49.307 38.767 -38.384 1.00 10.17 775 PHE A O 1
ATOM 5245 N N . MET A 1 776 ? 47.621 38.275 -39.840 1.00 10.48 776 MET A N 1
ATOM 5246 C CA . MET A 1 776 ? 47.373 39.691 -40.174 1.00 11.36 776 MET A CA 1
ATOM 5247 C C . MET A 1 776 ? 45.879 39.955 -40.291 1.00 11.94 776 MET A C 1
ATOM 5248 O O . MET A 1 776 ? 45.105 39.076 -40.727 1.00 9.78 776 MET A O 1
ATOM 5253 N N . GLN A 1 777 ? 45.476 41.166 -39.901 1.00 9.97 777 GLN A N 1
ATOM 5254 C CA . GLN A 1 777 ? 44.112 41.612 -40.156 1.00 9.50 777 GLN A CA 1
ATOM 5255 C C . GLN A 1 777 ? 43.965 41.865 -41.657 1.00 10.42 777 GLN A C 1
ATOM 5256 O O . GLN A 1 777 ? 44.722 42.630 -42.244 1.00 9.59 777 GLN A O 1
ATOM 5262 N N . GLY A 1 778 ? 42.994 41.209 -42.284 1.00 9.01 778 GLY A N 1
ATOM 5263 C CA . GLY A 1 778 ? 42.770 41.407 -43.718 1.00 8.33 778 GLY A CA 1
ATOM 5264 C C . GLY A 1 778 ? 42.580 42.883 -44.048 1.00 10.04 778 GLY A C 1
ATOM 5265 O O . GLY A 1 778 ? 41.875 43.601 -43.360 1.00 9.12 778 GLY A O 1
ATOM 5266 N N . GLY A 1 779 ? 43.252 43.337 -45.091 1.00 8.49 779 GLY A N 1
ATOM 5267 C CA . GLY A 1 779 ? 43.118 44.723 -45.522 1.00 10.99 779 GLY A CA 1
ATOM 5268 C C . GLY A 1 779 ? 44.262 45.588 -45.062 1.00 11.07 779 GLY A C 1
ATOM 5269 O O . GLY A 1 779 ? 44.423 46.691 -45.555 1.00 9.35 779 GLY A O 1
ATOM 5270 N N . GLU A 1 780 ? 45.088 45.102 -44.139 1.00 10.15 780 GLU A N 1
ATOM 5271 C CA . GLU A 1 780 ? 46.245 45.920 -43.721 1.00 9.59 780 GLU A CA 1
ATOM 5272 C C . GLU A 1 780 ? 47.211 46.172 -44.891 1.00 10.17 780 GLU A C 1
ATOM 5273 O O . GLU A 1 780 ? 47.904 47.202 -44.918 1.00 9.72 780 GLU A O 1
ATOM 5279 N N . GLU A 1 781 ? 47.230 45.246 -45.855 1.00 9.54 781 GLU A N 1
ATOM 5280 C CA . GLU A 1 781 ? 48.078 45.330 -47.058 1.00 10.65 781 GLU A CA 1
ATOM 5281 C C . GLU A 1 781 ? 47.648 46.469 -47.995 1.00 11.10 781 GLU A C 1
ATOM 5282 O O . GLU A 1 781 ? 48.382 46.808 -48.912 1.00 9.89 781 GLU A O 1
ATOM 5288 N N . MET A 1 782 ? 46.466 47.051 -47.756 1.00 7.94 782 MET A N 1
ATOM 5289 C CA . MET A 1 782 ? 46.042 48.240 -48.490 1.00 10.37 782 MET A CA 1
ATOM 5290 C C . MET A 1 782 ? 45.678 49.414 -47.573 1.00 10.26 782 MET A C 1
ATOM 5291 O O . MET A 1 782 ? 44.886 50.295 -47.956 1.00 11.66 782 MET A O 1
ATOM 5296 N N . LEU A 1 783 ? 46.253 49.409 -46.365 1.00 8.50 783 LEU A N 1
ATOM 5297 C CA . LEU A 1 783 ? 46.098 50.484 -45.368 1.00 10.11 783 LEU A CA 1
ATOM 5298 C C . LEU A 1 783 ? 44.621 50.746 -45.103 1.00 11.90 783 LEU A C 1
ATOM 5299 O O . LEU A 1 783 ? 44.164 51.892 -45.089 1.00 12.80 783 LEU A O 1
ATOM 5304 N N . ARG A 1 784 ? 43.867 49.665 -44.924 1.00 10.01 784 ARG A N 1
ATOM 5305 C CA . ARG A 1 784 ? 42.442 49.785 -44.613 1.00 12.06 784 ARG A CA 1
ATOM 5306 C C . ARG A 1 784 ? 42.250 50.707 -43.409 1.00 12.65 784 ARG A C 1
ATOM 5307 O O . ARG A 1 784 ? 43.041 50.682 -42.468 1.00 11.36 784 ARG A O 1
ATOM 5315 N N . THR A 1 785 ? 41.239 51.567 -43.489 1.00 11.55 785 THR A N 1
ATOM 5316 C CA . THR A 1 785 ? 40.986 52.557 -42.442 1.00 11.29 785 THR A CA 1
ATOM 5317 C C . THR A 1 785 ? 39.538 52.460 -41.958 1.00 11.68 785 THR A C 1
ATOM 5318 O O . THR A 1 785 ? 38.618 52.260 -42.766 1.00 13.94 785 THR A O 1
ATOM 5322 N N . LYS A 1 786 ? 39.357 52.570 -40.640 1.00 12.38 786 LYS A N 1
ATOM 5323 C CA . LYS A 1 786 ? 38.038 52.613 -40.010 1.00 11.52 786 LYS A CA 1
ATOM 5324 C C . LYS A 1 786 ? 37.734 54.035 -39.547 1.00 13.13 786 LYS A C 1
ATOM 5325 O O . LYS A 1 786 ? 36.846 54.254 -38.707 1.00 12.61 786 LYS A O 1
ATOM 5331 N N . GLY A 1 787 ? 38.476 54.995 -40.089 1.00 13.52 787 GLY A N 1
ATOM 5332 C CA . GLY A 1 787 ? 38.324 56.395 -39.664 1.00 16.94 787 GLY A CA 1
ATOM 5333 C C . GLY A 1 787 ? 38.620 56.604 -38.191 1.00 18.34 787 GLY A C 1
ATOM 5334 O O . GLY A 1 787 ? 38.095 57.541 -37.573 1.00 18.60 787 GLY A O 1
ATOM 5335 N N . GLY A 1 788 ? 39.461 55.739 -37.623 1.00 16.62 788 GLY A N 1
ATOM 5336 C CA . GLY A 1 788 ? 39.851 55.836 -36.231 1.00 15.93 788 GLY A CA 1
ATOM 5337 C C . GLY A 1 788 ? 39.010 55.056 -35.242 1.00 17.90 788 GLY A C 1
ATOM 5338 O O . GLY A 1 788 ? 39.301 55.065 -34.050 1.00 18.67 788 GLY A O 1
ATOM 5339 N N . ASN A 1 789 ? 37.963 54.386 -35.727 1.00 16.71 789 ASN A N 1
ATOM 5340 C CA . ASN A 1 789 ? 37.114 53.564 -34.870 1.00 16.31 789 ASN A CA 1
ATOM 5341 C C . ASN A 1 789 ? 37.939 52.460 -34.200 1.00 18.67 789 ASN A C 1
ATOM 5342 O O . ASN A 1 789 ? 38.700 51.761 -34.872 1.00 17.78 789 ASN A O 1
ATOM 5347 N N . ASP A 1 790 ? 37.787 52.296 -32.884 1.00 16.29 790 ASP A N 1
ATOM 5348 C CA . ASP A 1 790 ? 38.581 51.307 -32.140 1.00 18.24 790 ASP A CA 1
ATOM 5349 C C . ASP A 1 790 ? 37.780 50.111 -31.622 1.00 16.09 790 ASP A C 1
ATOM 5350 O O . ASP A 1 790 ? 38.292 49.316 -30.835 1.00 17.19 790 ASP A O 1
ATOM 5355 N N . ASN A 1 791 ? 36.535 49.986 -32.082 1.00 15.46 791 ASN A N 1
ATOM 5356 C CA . ASN A 1 791 ? 35.651 48.894 -31.680 1.00 16.79 791 ASN A CA 1
ATOM 5357 C C . ASN A 1 791 ? 34.429 48.853 -32.601 1.00 17.69 791 ASN A C 1
ATOM 5358 O O . ASN A 1 791 ? 33.294 49.200 -32.213 1.00 17.02 791 ASN A O 1
ATOM 5363 N N . SER A 1 792 ? 34.669 48.401 -33.831 1.00 15.80 792 SER A N 1
ATOM 5364 C CA . SER A 1 792 ? 33.745 48.639 -34.932 1.00 15.16 792 SER A CA 1
ATOM 5365 C C . SER A 1 792 ? 32.668 47.551 -35.132 1.00 16.26 792 SER A C 1
ATOM 5366 O O . SER A 1 792 ? 32.130 47.423 -36.233 1.00 15.57 792 SER A O 1
ATOM 5369 N N . TYR A 1 793 ? 32.342 46.824 -34.056 1.00 15.75 793 TYR A N 1
ATOM 5370 C CA . TYR A 1 793 ? 31.476 45.618 -34.084 1.00 17.56 793 TYR A CA 1
ATOM 5371 C C . TYR A 1 793 ? 30.106 45.778 -34.752 1.00 17.91 793 TYR A C 1
ATOM 5372 O O . TYR A 1 793 ? 29.583 44.829 -35.350 1.00 18.36 793 TYR A O 1
ATOM 5381 N N . ASN A 1 794 ? 29.520 46.962 -34.628 1.00 17.35 794 ASN A N 1
ATOM 5382 C CA . ASN A 1 794 ? 28.248 47.266 -35.287 1.00 18.95 794 ASN A CA 1
ATOM 5383 C C . ASN A 1 794 ? 28.296 48.566 -36.109 1.00 18.95 794 ASN A C 1
ATOM 5384 O O . ASN A 1 794 ? 27.259 49.182 -36.393 1.00 20.63 794 ASN A O 1
ATOM 5389 N N . ALA A 1 795 ? 29.501 48.971 -36.510 1.00 16.53 795 ALA A N 1
ATOM 5390 C CA . ALA A 1 795 ? 29.692 50.313 -37.093 1.00 16.43 795 ALA A CA 1
ATOM 5391 C C . ALA A 1 795 ? 29.285 50.455 -38.564 1.00 17.42 795 ALA A C 1
ATOM 5392 O O . ALA A 1 795 ? 29.234 51.574 -39.093 1.00 20.15 795 ALA A O 1
ATOM 5394 N N . GLY A 1 796 ? 29.019 49.341 -39.234 1.00 15.09 796 GLY A N 1
ATOM 5395 C CA . GLY A 1 796 ? 28.590 49.389 -40.623 1.00 16.31 796 GLY A CA 1
ATOM 5396 C C . GLY A 1 796 ? 29.694 49.380 -41.662 1.00 15.25 796 GLY A C 1
ATOM 5397 O O . GLY A 1 796 ? 30.880 49.246 -41.342 1.00 15.82 796 GLY A O 1
ATOM 5398 N N . ASP A 1 797 ? 29.282 49.540 -42.917 1.00 14.08 797 ASP A N 1
ATOM 5399 C CA . ASP A 1 797 ? 30.145 49.297 -44.074 1.00 12.02 797 ASP A CA 1
ATOM 5400 C C . ASP A 1 797 ? 31.112 50.431 -44.388 1.00 13.10 797 ASP A C 1
ATOM 5401 O O . ASP A 1 797 ? 32.243 50.171 -44.780 1.00 11.29 797 ASP A O 1
ATOM 5406 N N . SER A 1 798 ? 30.695 51.686 -44.222 1.00 13.97 798 SER A N 1
ATOM 5407 C CA A SER A 1 798 ? 31.599 52.822 -44.454 0.50 13.05 798 SER A CA 1
ATOM 5408 C CA B SER A 1 798 ? 31.623 52.788 -44.490 0.50 13.66 798 SER A CA 1
ATOM 5409 C C . SER A 1 798 ? 32.831 52.713 -43.554 1.00 13.15 798 SER A C 1
ATOM 5410 O O . SER A 1 798 ? 33.935 53.105 -43.937 1.00 14.31 798 SER A O 1
ATOM 5415 N N . VAL A 1 799 ? 32.629 52.185 -42.352 1.00 11.75 799 VAL A N 1
ATOM 5416 C CA . VAL A 1 799 ? 33.725 51.976 -41.389 1.00 13.12 799 VAL A CA 1
ATOM 5417 C C . VAL A 1 799 ? 34.521 50.698 -41.718 1.00 12.92 799 VAL A C 1
ATOM 5418 O O . VAL A 1 799 ? 35.746 50.739 -41.877 1.00 11.52 799 VAL A O 1
ATOM 5422 N N . ASN A 1 800 ? 33.811 49.580 -41.858 1.00 12.53 800 ASN A N 1
ATOM 5423 C CA . ASN A 1 800 ? 34.443 48.248 -41.922 1.00 11.58 800 ASN A CA 1
ATOM 5424 C C . ASN A 1 800 ? 34.777 47.650 -43.283 1.00 12.19 800 ASN A C 1
ATOM 5425 O O . ASN A 1 800 ? 35.566 46.699 -43.361 1.00 11.48 800 ASN A O 1
ATOM 5430 N N . GLN A 1 801 ? 34.181 48.146 -44.360 1.00 11.19 801 GLN A N 1
ATOM 5431 C CA . GLN A 1 801 ? 34.318 47.424 -45.631 1.00 11.27 801 GLN A CA 1
ATOM 5432 C C . GLN A 1 801 ? 35.749 47.396 -46.152 1.00 12.37 801 GLN A C 1
ATOM 5433 O O . GLN A 1 801 ? 36.584 48.263 -45.789 1.00 12.22 801 GLN A O 1
ATOM 5439 N N . PHE A 1 802 ? 36.039 46.395 -46.985 1.00 9.85 802 PHE A N 1
ATOM 5440 C CA . PHE A 1 802 ? 37.217 46.459 -47.850 1.00 10.57 802 PHE A CA 1
ATOM 5441 C C . PHE A 1 802 ? 36.909 47.486 -48.951 1.00 10.28 802 PHE A C 1
ATOM 5442 O O . PHE A 1 802 ? 36.072 47.246 -49.833 1.00 12.62 802 PHE A O 1
ATOM 5450 N N . ASP A 1 803 ? 37.560 48.654 -48.865 1.00 8.98 803 ASP A N 1
ATOM 5451 C CA . ASP A 1 803 ? 37.457 49.681 -49.876 1.00 12.15 803 ASP A CA 1
ATOM 5452 C C . ASP A 1 803 ? 38.594 49.364 -50.840 1.00 11.91 803 ASP A C 1
ATOM 5453 O O . ASP A 1 803 ? 39.771 49.649 -50.552 1.00 11.86 803 ASP A O 1
ATOM 5458 N N . TRP A 1 804 ? 38.250 48.727 -51.963 1.00 11.31 804 TRP A N 1
ATOM 5459 C CA . TRP A 1 804 ? 39.265 48.184 -52.862 1.00 11.42 804 TRP A CA 1
ATOM 5460 C C . TRP A 1 804 ? 40.020 49.249 -53.658 1.00 10.77 804 TRP A C 1
ATOM 5461 O O . TRP A 1 804 ? 41.065 48.958 -54.218 1.00 11.47 804 TRP A O 1
ATOM 5472 N N . SER A 1 805 ? 39.505 50.485 -53.681 1.00 10.39 805 SER A N 1
ATOM 5473 C CA . SER A 1 805 ? 40.271 51.606 -54.221 1.00 10.73 805 SER A CA 1
ATOM 5474 C C . SER A 1 805 ? 41.595 51.808 -53.479 1.00 9.60 805 SER A C 1
ATOM 5475 O O . SER A 1 805 ? 42.542 52.355 -54.045 1.00 11.13 805 SER A O 1
ATOM 5478 N N . ARG A 1 806 ? 41.662 51.388 -52.219 1.00 10.04 806 ARG A N 1
ATOM 5479 C CA . ARG A 1 806 ? 42.905 51.562 -51.454 1.00 10.61 806 ARG A CA 1
ATOM 5480 C C . ARG A 1 806 ? 43.995 50.594 -51.903 1.00 10.98 806 ARG A C 1
ATOM 5481 O O . ARG A 1 806 ? 45.189 50.862 -51.741 1.00 10.96 806 ARG A O 1
ATOM 5489 N N . LYS A 1 807 ? 43.598 49.462 -52.478 1.00 9.82 807 LYS A N 1
ATOM 5490 C CA . LYS A 1 807 ? 44.610 48.623 -53.122 1.00 8.95 807 LYS A CA 1
ATOM 5491 C C . LYS A 1 807 ? 45.221 49.291 -54.363 1.00 11.19 807 LYS A C 1
ATOM 5492 O O . LYS A 1 807 ? 46.419 49.136 -54.613 1.00 11.51 807 LYS A O 1
ATOM 5498 N N . ALA A 1 808 ? 44.414 50.028 -55.129 1.00 9.42 808 ALA A N 1
ATOM 5499 C CA . ALA A 1 808 ? 44.937 50.785 -56.253 1.00 11.22 808 ALA A CA 1
ATOM 5500 C C . ALA A 1 808 ? 45.852 51.912 -55.737 1.00 9.96 808 ALA A C 1
ATOM 5501 O O . ALA A 1 808 ? 46.971 52.103 -56.230 1.00 11.98 808 ALA A O 1
ATOM 5503 N N . GLN A 1 809 ? 45.380 52.596 -54.702 1.00 10.52 809 GLN A N 1
ATOM 5504 C CA . GLN A 1 809 ? 46.093 53.745 -54.142 1.00 10.41 809 GLN A CA 1
ATOM 5505 C C . GLN A 1 809 ? 47.423 53.345 -53.512 1.00 11.11 809 GLN A C 1
ATOM 5506 O O . GLN A 1 809 ? 48.419 54.091 -53.603 1.00 10.04 809 GLN A O 1
ATOM 5512 N N . PHE A 1 810 ? 47.423 52.185 -52.844 1.00 10.46 810 PHE A N 1
ATOM 5513 C CA . PHE A 1 810 ? 48.599 51.729 -52.117 1.00 11.60 810 PHE A CA 1
ATOM 5514 C C . PHE A 1 810 ? 49.140 50.415 -52.649 1.00 9.76 810 PHE A C 1
ATOM 5515 O O . PHE A 1 810 ? 49.541 49.545 -51.883 1.00 9.29 810 PHE A O 1
ATOM 5523 N N . LYS A 1 811 ? 49.172 50.303 -53.975 1.00 10.86 811 LYS A N 1
ATOM 5524 C CA . LYS A 1 811 ? 49.635 49.084 -54.625 1.00 9.62 811 LYS A CA 1
ATOM 5525 C C . LYS A 1 811 ? 51.077 48.742 -54.241 1.00 10.94 811 LYS A C 1
ATOM 5526 O O . LYS A 1 811 ? 51.419 47.571 -54.121 1.00 11.33 811 LYS A O 1
ATOM 5532 N N . ASP A 1 812 ? 51.927 49.752 -54.042 1.00 11.23 812 ASP A N 1
ATOM 5533 C CA . ASP A 1 812 ? 53.299 49.465 -53.604 1.00 10.28 812 ASP A CA 1
ATOM 5534 C C . ASP A 1 812 ? 53.308 48.782 -52.224 1.00 9.82 812 ASP A C 1
ATOM 5535 O O . ASP A 1 812 ? 54.099 47.863 -51.982 1.00 11.94 812 ASP A O 1
ATOM 5540 N N . VAL A 1 813 ? 52.435 49.229 -51.317 1.00 10.94 813 VAL A N 1
ATOM 5541 C CA . VAL A 1 813 ? 52.304 48.589 -50.008 1.00 9.62 813 VAL A CA 1
ATOM 5542 C C . VAL A 1 813 ? 51.811 47.147 -50.169 1.00 9.23 813 VAL A C 1
ATOM 5543 O O . VAL A 1 813 ? 52.392 46.216 -49.606 1.00 9.43 813 VAL A O 1
ATOM 5547 N N . PHE A 1 814 ? 50.776 46.962 -50.981 1.00 9.80 814 PHE A N 1
ATOM 5548 C CA . PHE A 1 814 ? 50.280 45.609 -51.275 1.00 9.23 814 PHE A CA 1
ATOM 5549 C C . PHE A 1 814 ? 51.407 44.710 -51.809 1.00 10.35 814 PHE A C 1
ATOM 5550 O O . PHE A 1 814 ? 51.570 43.558 -51.363 1.00 10.80 814 PHE A O 1
ATOM 5558 N N . ASP A 1 815 ? 52.177 45.227 -52.762 1.00 8.18 815 ASP A N 1
ATOM 5559 C CA . ASP A 1 815 ? 53.299 44.479 -53.335 1.00 10.05 815 ASP A CA 1
ATOM 5560 C C . ASP A 1 815 ? 54.404 44.154 -52.320 1.00 8.85 815 ASP A C 1
ATOM 5561 O O . ASP A 1 815 ? 55.004 43.073 -52.355 1.00 10.43 815 ASP A O 1
ATOM 5566 N N . TYR A 1 816 ? 54.673 45.093 -51.419 1.00 7.60 816 TYR A N 1
ATOM 5567 C CA . TYR A 1 816 ? 55.645 44.855 -50.348 1.00 9.35 816 TYR A CA 1
ATOM 5568 C C . TYR A 1 816 ? 55.180 43.725 -49.432 1.00 10.63 816 TYR A C 1
ATOM 5569 O O . TYR A 1 816 ? 55.951 42.804 -49.132 1.00 9.54 816 TYR A O 1
ATOM 5578 N N . PHE A 1 817 ? 53.933 43.806 -48.962 1.00 9.74 817 PHE A N 1
ATOM 5579 C CA . PHE A 1 817 ? 53.354 42.705 -48.169 1.00 8.07 817 PHE A CA 1
ATOM 5580 C C . PHE A 1 817 ? 53.449 41.373 -48.917 1.00 10.57 817 PHE A C 1
ATOM 5581 O O . PHE A 1 817 ? 53.895 40.381 -48.349 1.00 10.34 817 PHE A O 1
ATOM 5589 N N . SER A 1 818 ? 53.039 41.360 -50.187 1.00 9.10 818 SER A N 1
ATOM 5590 C CA . SER A 1 818 ? 53.055 40.137 -50.994 1.00 9.37 818 SER A CA 1
ATOM 5591 C C . SER A 1 818 ? 54.475 39.591 -51.101 1.00 9.23 818 SER A C 1
ATOM 5592 O O . SER A 1 818 ? 54.694 38.387 -50.954 1.00 9.97 818 SER A O 1
ATOM 5595 N N . SER A 1 819 ? 55.451 40.475 -51.307 1.00 9.88 819 SER A N 1
ATOM 5596 C CA . SER A 1 819 ? 56.840 40.036 -51.482 1.00 10.78 819 SER A CA 1
ATOM 5597 C C . SER A 1 819 ? 57.386 39.396 -50.195 1.00 9.80 819 SER A C 1
ATOM 5598 O O . SER A 1 819 ? 58.104 38.392 -50.263 1.00 11.55 819 SER A O 1
ATOM 5601 N N . MET A 1 820 ? 57.047 39.980 -49.041 1.00 10.59 820 MET A N 1
ATOM 5602 C CA . MET A 1 820 ? 57.412 39.428 -47.730 1.00 10.58 820 MET A CA 1
ATOM 5603 C C . MET A 1 820 ? 56.765 38.080 -47.482 1.00 11.61 820 MET A C 1
ATOM 5604 O O . MET A 1 820 ? 57.409 37.154 -46.982 1.00 10.82 820 MET A O 1
ATOM 5609 N N . ILE A 1 821 ? 55.478 37.984 -47.810 1.00 9.17 821 ILE A N 1
ATOM 5610 C CA . ILE A 1 821 ? 54.737 36.739 -47.580 1.00 8.68 821 ILE A CA 1
ATOM 5611 C C . ILE A 1 821 ? 55.301 35.621 -48.466 1.00 9.74 821 ILE A C 1
ATOM 5612 O O . ILE A 1 821 ? 55.581 34.525 -47.975 1.00 9.39 821 ILE A O 1
ATOM 5617 N N . HIS A 1 822 ? 55.511 35.909 -49.750 1.00 10.12 822 HIS A N 1
ATOM 5618 C CA . HIS A 1 822 ? 56.088 34.906 -50.659 1.00 9.33 822 HIS A CA 1
ATOM 5619 C C . HIS A 1 822 ? 57.498 34.471 -50.255 1.00 10.91 822 HIS A C 1
ATOM 5620 O O . HIS A 1 822 ? 57.837 33.295 -50.366 1.00 9.57 822 HIS A O 1
ATOM 5627 N N . LEU A 1 823 ? 58.304 35.410 -49.769 1.00 9.19 823 LEU A N 1
ATOM 5628 C CA . LEU A 1 823 ? 59.636 35.061 -49.250 1.00 10.68 823 LEU A CA 1
ATOM 5629 C C . LEU A 1 823 ? 59.549 34.028 -48.102 1.00 10.19 823 LEU A C 1
ATOM 5630 O O . LEU A 1 823 ? 60.243 33.002 -48.134 1.00 10.17 823 LEU A O 1
ATOM 5635 N N . ARG A 1 824 ? 58.720 34.296 -47.097 1.00 9.19 824 ARG A N 1
ATOM 5636 C CA . ARG A 1 824 ? 58.479 33.338 -46.018 1.00 10.10 824 ARG A CA 1
ATOM 5637 C C . ARG A 1 824 ? 57.993 31.986 -46.554 1.00 10.71 824 ARG A C 1
ATOM 5638 O O . ARG A 1 824 ? 58.472 30.922 -46.087 1.00 8.83 824 ARG A O 1
ATOM 5646 N N . ASN A 1 825 ? 57.057 32.019 -47.513 1.00 9.15 825 ASN A N 1
ATOM 5647 C CA . ASN A 1 825 ? 56.501 30.768 -48.057 1.00 10.74 825 ASN A CA 1
ATOM 5648 C C . ASN A 1 825 ? 57.592 29.926 -48.712 1.00 9.72 825 ASN A C 1
ATOM 5649 O O . ASN A 1 825 ? 57.518 28.698 -48.706 1.00 10.78 825 ASN A O 1
ATOM 5654 N N . GLN A 1 826 ? 58.588 30.596 -49.288 1.00 9.96 826 GLN A N 1
ATOM 5655 C CA . GLN A 1 826 ? 59.660 29.937 -50.045 1.00 12.53 826 GLN A CA 1
ATOM 5656 C C . GLN A 1 826 ? 60.821 29.472 -49.183 1.00 11.62 826 GLN A C 1
ATOM 5657 O O . GLN A 1 826 ? 61.630 28.644 -49.634 1.00 11.54 826 GLN A O 1
ATOM 5663 N N . HIS A 1 827 ? 60.914 30.011 -47.964 1.00 8.83 827 HIS A N 1
ATOM 5664 C CA . HIS A 1 827 ? 62.095 29.814 -47.134 1.00 9.59 827 HIS A CA 1
ATOM 5665 C C . HIS A 1 827 ? 61.768 29.277 -45.771 1.00 9.23 827 HIS A C 1
ATOM 5666 O O . HIS A 1 827 ? 61.445 30.045 -44.854 1.00 8.82 827 HIS A O 1
ATOM 5673 N N . PRO A 1 828 ? 61.856 27.936 -45.624 1.00 9.21 828 PRO A N 1
ATOM 5674 C CA . PRO A 1 828 ? 61.465 27.288 -44.374 1.00 9.43 828 PRO A CA 1
ATOM 5675 C C . PRO A 1 828 ? 62.354 27.608 -43.150 1.00 8.80 828 PRO A C 1
ATOM 5676 O O . PRO A 1 828 ? 61.978 27.283 -42.021 1.00 8.80 828 PRO A O 1
ATOM 5680 N N . ALA A 1 829 ? 63.497 28.273 -43.354 1.00 8.39 829 ALA A N 1
ATOM 5681 C CA . ALA A 1 829 ? 64.318 28.772 -42.227 1.00 9.17 829 ALA A CA 1
ATOM 5682 C C . ALA A 1 829 ? 63.523 29.722 -41.335 1.00 9.49 829 ALA A C 1
ATOM 5683 O O . ALA A 1 829 ? 63.749 29.783 -40.133 1.00 10.40 829 ALA A O 1
ATOM 5685 N N . PHE A 1 830 ? 62.585 30.454 -41.937 1.00 9.66 830 PHE A N 1
ATOM 5686 C CA . PHE A 1 830 ? 61.678 31.331 -41.197 1.00 10.65 830 PHE A CA 1
ATOM 5687 C C . PHE A 1 830 ? 60.605 30.587 -40.400 1.00 10.64 830 PHE A C 1
ATOM 5688 O O . PHE A 1 830 ? 59.881 31.205 -39.604 1.00 10.87 830 PHE A O 1
ATOM 5696 N N . ARG A 1 831 ? 60.523 29.262 -40.592 1.00 10.07 831 ARG A N 1
ATOM 5697 C CA . ARG A 1 831 ? 59.399 28.467 -40.110 1.00 9.83 831 ARG A CA 1
ATOM 5698 C C . ARG A 1 831 ? 59.913 27.195 -39.430 1.00 10.79 831 ARG A C 1
ATOM 5699 O O . ARG A 1 831 ? 59.380 26.092 -39.629 1.00 12.22 831 ARG A O 1
ATOM 5707 N N . MET A 1 832 ? 60.955 27.350 -38.614 1.00 9.86 832 MET A N 1
ATOM 5708 C CA . MET A 1 832 ? 61.416 26.211 -37.789 1.00 10.70 832 MET A CA 1
ATOM 5709 C C . MET A 1 832 ? 60.279 25.714 -36.892 1.00 9.60 832 MET A C 1
ATOM 5710 O O . MET A 1 832 ? 59.393 26.495 -36.499 1.00 13.27 832 MET A O 1
ATOM 5715 N N . THR A 1 833 ? 60.275 24.413 -36.595 1.00 11.64 833 THR A N 1
ATOM 5716 C CA . THR A 1 833 ? 59.114 23.809 -35.925 1.00 12.58 833 THR A CA 1
ATOM 5717 C C . THR A 1 833 ? 59.356 23.422 -34.453 1.00 14.25 833 THR A C 1
ATOM 5718 O O . THR A 1 833 ? 58.400 23.125 -33.722 1.00 12.12 833 THR A O 1
ATOM 5722 N N . THR A 1 834 ? 60.609 23.438 -34.017 1.00 13.44 834 THR A N 1
ATOM 5723 C CA . THR A 1 834 ? 60.929 23.139 -32.618 1.00 14.43 834 THR A CA 1
ATOM 5724 C C . THR A 1 834 ? 61.834 24.194 -31.994 1.00 14.85 834 THR A C 1
ATOM 5725 O O . THR A 1 834 ? 62.584 24.903 -32.696 1.00 13.82 834 THR A O 1
ATOM 5729 N N . ALA A 1 835 ? 61.759 24.279 -30.669 1.00 14.05 835 ALA A N 1
ATOM 5730 C CA . ALA A 1 835 ? 62.644 25.140 -29.889 1.00 15.49 835 ALA A CA 1
ATOM 5731 C C . ALA A 1 835 ? 64.109 24.770 -30.102 1.00 14.52 835 ALA A C 1
ATOM 5732 O O . ALA A 1 835 ? 64.942 25.656 -30.241 1.00 14.21 835 ALA A O 1
ATOM 5734 N N . ASP A 1 836 ? 64.432 23.473 -30.108 1.00 15.82 836 ASP A N 1
ATOM 5735 C CA . ASP A 1 836 ? 65.818 23.057 -30.348 1.00 17.96 836 ASP A CA 1
ATOM 5736 C C . ASP A 1 836 ? 66.374 23.516 -31.701 1.00 16.24 836 ASP A C 1
ATOM 5737 O O . ASP A 1 836 ? 67.508 23.970 -31.753 1.00 16.42 836 ASP A O 1
ATOM 5742 N N . GLN A 1 837 ? 65.588 23.412 -32.782 1.00 15.62 837 GLN A N 1
ATOM 5743 C CA . GLN A 1 837 ? 66.024 23.925 -34.078 1.00 14.02 837 GLN A CA 1
ATOM 5744 C C . GLN A 1 837 ? 66.354 25.401 -33.974 1.00 12.63 837 GLN A C 1
ATOM 5745 O O . GLN A 1 837 ? 67.354 25.836 -34.528 1.00 12.30 837 GLN A O 1
ATOM 5751 N N . ILE A 1 838 ? 65.482 26.176 -33.318 1.00 11.83 838 ILE A N 1
ATOM 5752 C CA . ILE A 1 838 ? 65.705 27.633 -33.220 1.00 11.84 838 ILE A CA 1
ATOM 5753 C C . ILE A 1 838 ? 66.987 27.932 -32.420 1.00 13.11 838 ILE A C 1
ATOM 5754 O O . ILE A 1 838 ? 67.813 28.764 -32.822 1.00 13.27 838 ILE A O 1
ATOM 5759 N N . LYS A 1 839 ? 67.179 27.239 -31.299 1.00 14.12 839 LYS A N 1
ATOM 5760 C CA A LYS A 1 839 ? 68.387 27.450 -30.492 0.50 14.08 839 LYS A CA 1
ATOM 5761 C CA B LYS A 1 839 ? 68.388 27.449 -30.491 0.50 14.26 839 LYS A CA 1
ATOM 5762 C C . LYS A 1 839 ? 69.642 27.051 -31.282 1.00 15.18 839 LYS A C 1
ATOM 5763 O O . LYS A 1 839 ? 70.695 27.670 -31.147 1.00 17.56 839 LYS A O 1
ATOM 5774 N N . GLN A 1 840 ? 69.516 26.028 -32.123 1.00 15.02 840 GLN A N 1
ATOM 5775 C CA . GLN A 1 840 ? 70.639 25.565 -32.937 1.00 15.15 840 GLN A CA 1
ATOM 5776 C C . GLN A 1 840 ? 70.985 26.532 -34.067 1.00 15.53 840 GLN A C 1
ATOM 5777 O O . GLN A 1 840 ? 72.171 26.765 -34.358 1.00 15.60 840 GLN A O 1
ATOM 5783 N N . ASN A 1 841 ? 69.959 27.103 -34.706 1.00 13.00 841 ASN A N 1
ATOM 5784 C CA . ASN A 1 841 ? 70.166 27.764 -36.005 1.00 12.14 841 ASN A CA 1
ATOM 5785 C C . ASN A 1 841 ? 70.038 29.284 -36.019 1.00 11.68 841 ASN A C 1
ATOM 5786 O O . ASN A 1 841 ? 70.466 29.924 -36.984 1.00 13.15 841 ASN A O 1
ATOM 5791 N N . LEU A 1 842 ? 69.436 29.857 -34.985 1.00 11.68 842 LEU A N 1
ATOM 5792 C CA . LEU A 1 842 ? 69.215 31.315 -34.967 1.00 12.07 842 LEU A CA 1
ATOM 5793 C C . LEU A 1 842 ? 70.132 31.980 -33.946 1.00 12.36 842 LEU A C 1
ATOM 5794 O O . LEU A 1 842 ? 70.152 31.612 -32.762 1.00 13.51 842 LEU A O 1
ATOM 5799 N N . THR A 1 843 ? 70.887 32.967 -34.419 1.00 12.21 843 THR A N 1
ATOM 5800 C CA A THR A 1 843 ? 71.794 33.739 -33.578 0.50 12.90 843 THR A CA 1
ATOM 5801 C CA B THR A 1 843 ? 71.728 33.766 -33.530 0.50 13.91 843 THR A CA 1
ATOM 5802 C C . THR A 1 843 ? 71.533 35.238 -33.792 1.00 12.66 843 THR A C 1
ATOM 5803 O O . THR A 1 843 ? 71.451 35.678 -34.939 1.00 14.82 843 THR A O 1
ATOM 5810 N N . PHE A 1 844 ? 71.444 36.009 -32.710 1.00 11.96 844 PHE A N 1
ATOM 5811 C CA . PHE A 1 844 ? 71.404 37.463 -32.841 1.00 12.00 844 PHE A CA 1
ATOM 5812 C C . PHE A 1 844 ? 72.810 38.015 -33.078 1.00 14.63 844 PHE A C 1
ATOM 5813 O O . PHE A 1 844 ? 73.776 37.540 -32.474 1.00 14.01 844 PHE A O 1
ATOM 5821 N N . LEU A 1 845 ? 72.900 38.992 -33.979 1.00 10.07 845 LEU A N 1
ATOM 5822 C CA . LEU A 1 845 ? 74.163 39.635 -34.344 1.00 12.75 845 LEU A CA 1
ATOM 5823 C C . LEU A 1 845 ? 74.259 40.991 -33.668 1.00 13.52 845 LEU A C 1
ATOM 5824 O O . LEU A 1 845 ? 73.251 41.709 -33.538 1.00 13.70 845 LEU A O 1
ATOM 5829 N N . GLU A 1 846 ? 75.473 41.376 -33.263 1.00 15.22 846 GLU A N 1
ATOM 5830 C CA . GLU A 1 846 ? 75.676 42.710 -32.684 1.00 15.46 846 GLU A CA 1
ATOM 5831 C C . GLU A 1 846 ? 75.270 43.768 -33.700 1.00 11.71 846 GLU A C 1
ATOM 5832 O O . GLU A 1 846 ? 75.661 43.702 -34.870 1.00 13.98 846 GLU A O 1
ATOM 5838 N N . SER A 1 847 ? 74.443 44.715 -33.265 1.00 12.44 847 SER A N 1
ATOM 5839 C CA . SER A 1 847 ? 73.968 45.773 -34.168 1.00 14.40 847 SER A CA 1
ATOM 5840 C C . SER A 1 847 ? 73.793 47.088 -33.389 1.00 14.59 847 SER A C 1
ATOM 5841 O O . SER A 1 847 ? 73.835 47.086 -32.155 1.00 17.22 847 SER A O 1
ATOM 5844 N N . PRO A 1 848 ? 73.599 48.210 -34.105 1.00 15.50 848 PRO A N 1
ATOM 5845 C CA . PRO A 1 848 ? 73.478 49.504 -33.419 1.00 15.50 848 PRO A CA 1
ATOM 5846 C C . PRO A 1 848 ? 72.281 49.607 -32.478 1.00 17.51 848 PRO A C 1
ATOM 5847 O O . PRO A 1 848 ? 71.337 48.793 -32.531 1.00 14.85 848 PRO A O 1
ATOM 5851 N N . THR A 1 849 ? 72.338 50.600 -31.593 1.00 16.25 849 THR A N 1
ATOM 5852 C CA . THR A 1 849 ? 71.251 50.878 -30.670 1.00 15.06 849 THR A CA 1
ATOM 5853 C C . THR A 1 849 ? 69.888 50.909 -31.353 1.00 14.19 849 THR A C 1
ATOM 5854 O O . THR A 1 849 ? 69.713 51.524 -32.411 1.00 13.39 849 THR A O 1
ATOM 5858 N N . ASN A 1 850 ? 68.931 50.233 -30.720 1.00 13.79 850 ASN A N 1
ATOM 5859 C CA . ASN A 1 850 ? 67.554 50.198 -31.187 1.00 12.88 850 ASN A CA 1
ATOM 5860 C C . ASN A 1 850 ? 67.416 49.567 -32.572 1.00 13.35 850 ASN A C 1
ATOM 5861 O O . ASN A 1 850 ? 66.652 50.032 -33.405 1.00 13.42 850 ASN A O 1
ATOM 5866 N N . THR A 1 851 ? 68.192 48.518 -32.818 1.00 13.26 851 THR A N 1
ATOM 5867 C CA . THR A 1 851 ? 67.995 47.707 -34.029 1.00 11.65 851 THR A CA 1
ATOM 5868 C C . THR A 1 851 ? 68.079 46.259 -33.586 1.00 10.05 851 THR A C 1
ATOM 5869 O O . THR A 1 851 ? 68.620 45.970 -32.518 1.00 11.75 851 THR A O 1
ATOM 5873 N N . VAL A 1 852 ? 67.487 45.362 -34.386 1.00 10.27 852 VAL A N 1
ATOM 5874 C CA . VAL A 1 852 ? 67.516 43.925 -34.125 1.00 11.40 852 VAL A CA 1
ATOM 5875 C C . VAL A 1 852 ? 68.010 43.247 -35.398 1.00 10.68 852 VAL A C 1
ATOM 5876 O O . VAL A 1 852 ? 67.436 43.441 -36.482 1.00 12.01 852 VAL A O 1
ATOM 5880 N N . ALA A 1 853 ? 69.073 42.454 -35.262 1.00 11.26 853 ALA A N 1
ATOM 5881 C CA . ALA A 1 853 ? 69.652 41.714 -36.394 1.00 10.72 853 ALA A CA 1
ATOM 5882 C C . ALA A 1 853 ? 69.893 40.278 -36.007 1.00 9.48 853 ALA A C 1
ATOM 5883 O O . ALA A 1 853 ? 70.405 40.013 -34.926 1.00 10.61 853 ALA A O 1
ATOM 5885 N N . PHE A 1 854 ? 69.522 39.350 -36.892 1.00 10.77 854 PHE A N 1
ATOM 5886 C CA . PHE A 1 854 ? 69.753 37.925 -36.616 1.00 10.97 854 PHE A CA 1
ATOM 5887 C C . PHE A 1 854 ? 70.136 37.147 -37.847 1.00 9.42 854 PHE A C 1
ATOM 5888 O O . PHE A 1 854 ? 69.907 37.601 -38.972 1.00 10.13 854 PHE A O 1
ATOM 5896 N N . GLU A 1 855 ? 70.700 35.959 -37.622 1.00 11.21 855 GLU A N 1
ATOM 5897 C CA . GLU A 1 855 ? 71.129 35.088 -38.699 1.00 11.66 855 GLU A CA 1
ATOM 5898 C C . GLU A 1 855 ? 70.513 33.710 -38.505 1.00 11.53 855 GLU A C 1
ATOM 5899 O O . GLU A 1 855 ? 70.502 33.169 -37.380 1.00 12.51 855 GLU A O 1
ATOM 5905 N N . LEU A 1 856 ? 69.986 33.172 -39.608 1.00 9.79 856 LEU A N 1
ATOM 5906 C CA . LEU A 1 856 ? 69.411 31.823 -39.674 1.00 10.68 856 LEU A CA 1
ATOM 5907 C C . LEU A 1 856 ? 70.452 30.996 -40.403 1.00 9.45 856 LEU A C 1
ATOM 5908 O O . LEU A 1 856 ? 70.703 31.202 -41.600 1.00 11.11 856 LEU A O 1
ATOM 5913 N N . LYS A 1 857 ? 71.101 30.078 -39.678 1.00 10.20 857 LYS A N 1
ATOM 5914 C CA . LYS A 1 857 ? 72.269 29.379 -40.213 1.00 11.50 857 LYS A CA 1
ATOM 5915 C C . LYS A 1 857 ? 71.985 27.937 -40.586 1.00 14.02 857 LYS A C 1
ATOM 5916 O O . LYS A 1 857 ? 70.986 27.375 -40.164 1.00 12.96 857 LYS A O 1
ATOM 5922 N N . ASN A 1 858 ? 72.914 27.348 -41.334 1.00 14.79 858 ASN A N 1
ATOM 5923 C CA . ASN A 1 858 ? 72.990 25.887 -41.483 1.00 18.83 858 ASN A CA 1
ATOM 5924 C C . ASN A 1 858 ? 71.875 25.349 -42.389 1.00 14.38 858 ASN A C 1
ATOM 5925 O O . ASN A 1 858 ? 71.383 24.266 -42.129 1.00 14.88 858 ASN A O 1
ATOM 5930 N N . TYR A 1 859 ? 71.470 26.099 -43.418 1.00 11.53 859 TYR A N 1
ATOM 5931 C CA . TYR A 1 859 ? 70.301 25.712 -44.252 1.00 10.88 859 TYR A CA 1
ATOM 5932 C C . TYR A 1 859 ? 69.121 25.351 -43.339 1.00 10.80 859 TYR A C 1
ATOM 5933 O O . TYR A 1 859 ? 68.547 24.256 -43.452 1.00 10.54 859 TYR A O 1
ATOM 5942 N N . ALA A 1 860 ? 68.762 26.263 -42.440 1.00 11.11 860 ALA A N 1
ATOM 5943 C CA . ALA A 1 860 ? 67.848 25.961 -41.340 1.00 10.57 860 ALA A CA 1
ATOM 5944 C C . ALA A 1 860 ? 66.533 25.348 -41.823 1.00 11.13 860 ALA A C 1
ATOM 5945 O O . ALA A 1 860 ? 65.909 25.874 -42.751 1.00 11.98 860 ALA A O 1
ATOM 5947 N N . ASN A 1 861 ? 66.138 24.217 -41.219 1.00 12.74 861 ASN A N 1
ATOM 5948 C CA . ASN A 1 861 ? 64.854 23.577 -41.586 1.00 11.37 861 ASN A CA 1
ATOM 5949 C C . ASN A 1 861 ? 64.724 23.295 -43.103 1.00 11.12 861 ASN A C 1
ATOM 5950 O O . ASN A 1 861 ? 63.643 23.438 -43.694 1.00 10.73 861 ASN A O 1
ATOM 5955 N N . HIS A 1 862 ? 65.828 22.854 -43.715 1.00 11.42 862 HIS A N 1
ATOM 5956 C CA . HIS A 1 862 ? 65.870 22.499 -45.142 1.00 12.01 862 HIS A CA 1
ATOM 5957 C C . HIS A 1 862 ? 65.664 23.698 -46.081 1.00 11.54 862 HIS A C 1
ATOM 5958 O O . HIS A 1 862 ? 65.128 23.557 -47.174 1.00 11.66 862 HIS A O 1
ATOM 5965 N N . ASP A 1 863 ? 66.115 24.874 -45.651 1.00 10.40 863 ASP A N 1
ATOM 5966 C CA . ASP A 1 863 ? 66.149 26.022 -46.564 1.00 11.46 863 ASP A CA 1
ATOM 5967 C C . ASP A 1 863 ? 67.184 25.826 -47.663 1.00 11.05 863 ASP A C 1
ATOM 5968 O O . ASP A 1 863 ? 68.219 25.175 -47.433 1.00 13.07 863 ASP A O 1
ATOM 5973 N N . THR A 1 864 ? 66.933 26.408 -48.834 1.00 10.67 864 THR A N 1
ATOM 5974 C CA . THR A 1 864 ? 67.898 26.383 -49.924 1.00 9.98 864 THR A CA 1
ATOM 5975 C C . THR A 1 864 ? 68.956 27.488 -49.799 1.00 11.04 864 THR A C 1
ATOM 5976 O O . THR A 1 864 ? 69.908 27.543 -50.592 1.00 11.09 864 THR A O 1
ATOM 5980 N N . TRP A 1 865 ? 68.781 28.368 -48.819 1.00 9.20 865 TRP A N 1
ATOM 5981 C CA . TRP A 1 865 ? 69.819 29.377 -48.534 1.00 9.51 865 TRP A CA 1
ATOM 5982 C C . TRP A 1 865 ? 70.587 28.978 -47.265 1.00 9.95 865 TRP A C 1
ATOM 5983 O O . TRP A 1 865 ? 69.988 28.740 -46.214 1.00 10.56 865 TRP A O 1
ATOM 5994 N N . LYS A 1 866 ? 71.922 28.920 -47.366 1.00 10.97 866 LYS A N 1
ATOM 5995 C CA . LYS A 1 866 ? 72.761 28.485 -46.242 1.00 11.30 866 LYS A CA 1
ATOM 5996 C C . LYS A 1 866 ? 72.601 29.378 -45.001 1.00 10.50 866 LYS A C 1
ATOM 5997 O O . LYS A 1 866 ? 72.321 28.896 -43.886 1.00 10.65 866 LYS A O 1
ATOM 6003 N N . ASN A 1 867 ? 72.820 30.679 -45.199 1.00 10.36 867 ASN A N 1
ATOM 6004 C CA . ASN A 1 867 ? 72.697 31.656 -44.142 1.00 11.10 867 ASN A CA 1
ATOM 6005 C C . ASN A 1 867 ? 71.767 32.765 -44.614 1.00 9.36 867 ASN A C 1
ATOM 6006 O O . ASN A 1 867 ? 71.900 33.239 -45.761 1.00 10.21 867 ASN A O 1
ATOM 6011 N N . ILE A 1 868 ? 70.837 33.155 -43.744 1.00 9.48 868 ILE A N 1
ATOM 6012 C CA . ILE A 1 868 ? 69.985 34.313 -43.993 1.00 9.44 868 ILE A CA 1
ATOM 6013 C C . ILE A 1 868 ? 70.178 35.324 -42.881 1.00 10.83 868 ILE A C 1
ATOM 6014 O O . ILE A 1 868 ? 70.127 34.984 -41.696 1.00 10.36 868 ILE A O 1
ATOM 6019 N N . ILE A 1 869 ? 70.404 36.585 -43.258 1.00 8.72 869 ILE A N 1
ATOM 6020 C CA . ILE A 1 869 ? 70.453 37.648 -42.249 1.00 11.27 869 ILE A CA 1
ATOM 6021 C C . ILE A 1 869 ? 69.252 38.572 -42.404 1.00 9.17 869 ILE A C 1
ATOM 6022 O O . ILE A 1 869 ? 68.908 38.950 -43.512 1.00 10.85 869 ILE A O 1
ATOM 6027 N N . VAL A 1 870 ? 68.597 38.889 -41.285 1.00 7.95 870 VAL A N 1
ATOM 6028 C CA . VAL A 1 870 ? 67.507 39.867 -41.277 1.00 9.01 870 VAL A CA 1
ATOM 6029 C C . VAL A 1 870 ? 67.885 40.958 -40.265 1.00 10.81 870 VAL A C 1
ATOM 6030 O O . VAL A 1 870 ? 68.341 40.646 -39.166 1.00 11.30 870 VAL A O 1
ATOM 6034 N N . MET A 1 871 ? 67.679 42.226 -40.627 1.00 9.22 871 MET A N 1
ATOM 6035 C CA . MET A 1 871 ? 67.842 43.335 -39.666 1.00 9.38 871 MET A CA 1
ATOM 6036 C C . MET A 1 871 ? 66.691 44.329 -39.773 1.00 9.71 871 MET A C 1
ATOM 6037 O O . MET A 1 871 ? 66.381 44.805 -40.879 1.00 11.64 871 MET A O 1
ATOM 6042 N N . TYR A 1 872 ? 66.069 44.628 -38.631 1.00 10.34 872 TYR A N 1
ATOM 6043 C CA . TYR A 1 872 ? 65.015 45.639 -38.547 1.00 10.67 872 TYR A CA 1
ATOM 6044 C C . TYR A 1 872 ? 65.650 46.941 -38.096 1.00 11.34 872 TYR A C 1
ATOM 6045 O O . TYR A 1 872 ? 66.304 46.974 -37.048 1.00 11.28 872 TYR A O 1
ATOM 6054 N N . ASN A 1 873 ? 65.471 47.991 -38.889 1.00 10.75 873 ASN A N 1
ATOM 6055 C CA . ASN A 1 873 ? 65.924 49.346 -38.523 1.00 10.67 873 ASN A CA 1
ATOM 6056 C C . ASN A 1 873 ? 64.758 50.333 -38.430 1.00 11.58 873 ASN A C 1
ATOM 6057 O O . ASN A 1 873 ? 64.385 50.924 -39.446 1.00 12.17 873 ASN A O 1
ATOM 6062 N N . PRO A 1 874 ? 64.204 50.533 -37.217 1.00 12.23 874 PRO A N 1
ATOM 6063 C CA . PRO A 1 874 ? 63.073 51.453 -37.037 1.00 12.40 874 PRO A CA 1
ATOM 6064 C C . PRO A 1 874 ? 63.469 52.923 -36.969 1.00 12.73 874 PRO A C 1
ATOM 6065 O O . PRO A 1 874 ? 62.598 53.794 -36.956 1.00 16.09 874 PRO A O 1
ATOM 6069 N N . ASN A 1 875 ? 64.766 53.184 -36.926 1.00 13.03 875 ASN A N 1
ATOM 6070 C CA . ASN A 1 875 ? 65.269 54.540 -36.723 1.00 13.61 875 ASN A CA 1
ATOM 6071 C C . ASN A 1 875 ? 65.167 55.415 -37.958 1.00 12.32 875 ASN A C 1
ATOM 6072 O O . ASN A 1 875 ? 65.105 54.925 -39.086 1.00 13.04 875 ASN A O 1
ATOM 6077 N N . LYS A 1 876 ? 65.158 56.731 -37.741 1.00 13.54 876 LYS A N 1
ATOM 6078 C CA . LYS A 1 876 ? 65.007 57.669 -38.836 1.00 15.20 876 LYS A CA 1
ATOM 6079 C C . LYS A 1 876 ? 66.288 57.954 -39.629 1.00 14.12 876 LYS A C 1
ATOM 6080 O O . LYS A 1 876 ? 66.256 58.704 -40.610 1.00 15.00 876 LYS A O 1
ATOM 6086 N N . THR A 1 877 ? 67.404 57.349 -39.227 1.00 15.43 877 THR A N 1
ATOM 6087 C CA . THR A 1 877 ? 68.623 57.415 -40.022 1.00 14.94 877 THR A CA 1
ATOM 6088 C C . THR A 1 877 ? 69.056 56.015 -40.399 1.00 16.56 877 THR A C 1
ATOM 6089 O O . THR A 1 877 ? 68.678 55.047 -39.724 1.00 16.85 877 THR A O 1
ATOM 6093 N N . SER A 1 878 ? 69.853 55.921 -41.458 1.00 16.22 878 SER A N 1
ATOM 6094 C CA . SER A 1 878 ? 70.419 54.642 -41.877 1.00 15.35 878 SER A CA 1
ATOM 6095 C C . SER A 1 878 ? 71.355 54.137 -40.796 1.00 17.42 878 SER A C 1
ATOM 6096 O O . SER A 1 878 ? 71.923 54.925 -40.028 1.00 16.35 878 SER A O 1
ATOM 6099 N N . GLN A 1 879 ? 71.510 52.813 -40.734 1.00 13.57 879 GLN A N 1
ATOM 6100 C CA . GLN A 1 879 ? 72.325 52.173 -39.725 1.00 15.26 879 GLN A CA 1
ATOM 6101 C C . GLN A 1 879 ? 73.173 51.108 -40.399 1.00 17.88 879 GLN A C 1
ATOM 6102 O O . GLN A 1 879 ? 72.766 50.529 -41.400 1.00 22.36 879 GLN A O 1
ATOM 6108 N N . THR A 1 880 ? 74.351 50.848 -39.853 1.00 16.64 880 THR A N 1
ATOM 6109 C CA . THR A 1 880 ? 75.250 49.890 -40.476 1.00 15.75 880 THR A CA 1
ATOM 6110 C C . THR A 1 880 ? 75.350 48.603 -39.672 1.00 15.86 880 THR A C 1
ATOM 6111 O O . THR A 1 880 ? 75.222 48.607 -38.455 1.00 16.06 880 THR A O 1
ATOM 6115 N N . LEU A 1 881 ? 75.557 47.501 -40.389 1.00 14.44 881 LEU A N 1
ATOM 6116 C CA . LEU A 1 881 ? 75.692 46.193 -39.780 1.00 14.23 881 LEU A CA 1
ATOM 6117 C C . LEU A 1 881 ? 77.013 45.546 -40.191 1.00 11.98 881 LEU A C 1
ATOM 6118 O O . LEU A 1 881 ? 77.304 45.447 -41.373 1.00 15.22 881 LEU A O 1
ATOM 6123 N N . ASN A 1 882 ? 77.780 45.085 -39.206 1.00 11.21 882 ASN A N 1
ATOM 6124 C CA . ASN A 1 882 ? 78.981 44.301 -39.469 1.00 12.96 882 ASN A CA 1
ATOM 6125 C C . ASN A 1 882 ? 78.591 42.893 -39.841 1.00 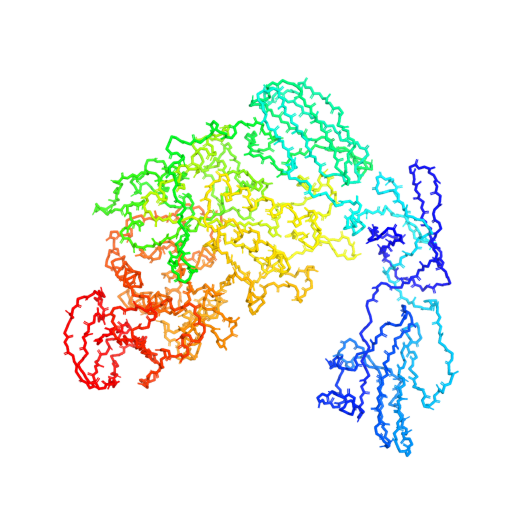12.85 882 ASN A C 1
ATOM 6126 O O . ASN A 1 882 ? 77.753 42.296 -39.170 1.00 14.14 882 ASN A O 1
ATOM 6131 N N . LEU A 1 883 ? 79.184 42.373 -40.911 1.00 13.25 883 LEU A N 1
ATOM 6132 C CA . LEU A 1 883 ? 78.763 41.067 -41.421 1.00 13.65 883 LEU A CA 1
ATOM 6133 C C . LEU A 1 883 ? 79.746 39.950 -41.063 1.00 15.05 883 LEU A C 1
ATOM 6134 O O . LEU A 1 883 ? 80.955 40.201 -40.933 1.00 14.62 883 LEU A O 1
ATOM 6139 N N . PRO A 1 884 ? 79.232 38.710 -40.892 1.00 14.79 884 PRO A N 1
ATOM 6140 C CA . PRO A 1 884 ? 80.139 37.559 -40.839 1.00 15.31 884 PRO A CA 1
ATOM 6141 C C . PRO A 1 884 ? 80.908 37.417 -42.149 1.00 14.85 884 PRO A C 1
ATOM 6142 O O . PRO A 1 884 ? 80.546 38.035 -43.165 1.00 14.59 884 PRO A O 1
ATOM 6146 N N . SER A 1 885 ? 81.930 36.564 -42.140 1.00 17.36 885 SER A N 1
ATOM 6147 C CA . SER A 1 885 ? 82.811 36.387 -43.297 1.00 17.27 885 SER A CA 1
ATOM 6148 C C . SER A 1 885 ? 82.068 35.999 -44.575 1.00 15.95 885 SER A C 1
ATOM 6149 O O . SER A 1 885 ? 80.957 35.449 -44.524 1.00 16.43 885 SER A O 1
ATOM 6152 N N . GLY A 1 886 ? 82.685 36.308 -45.715 1.00 15.42 886 GLY A N 1
ATOM 6153 C CA . GLY A 1 886 ? 82.203 35.838 -46.997 1.00 18.08 886 GLY A CA 1
ATOM 6154 C C . GLY A 1 886 ? 81.370 36.839 -47.767 1.00 17.18 886 GLY A C 1
ATOM 6155 O O . GLY A 1 886 ? 81.124 37.961 -47.303 1.00 17.50 886 GLY A O 1
ATOM 6156 N N . ASP A 1 887 ? 80.970 36.423 -48.961 1.00 16.27 887 ASP A N 1
ATOM 6157 C CA . ASP A 1 887 ? 80.143 37.231 -49.849 1.00 18.26 887 ASP A CA 1
ATOM 6158 C C . ASP A 1 887 ? 78.674 37.128 -49.454 1.00 17.48 887 ASP A C 1
ATOM 6159 O O . ASP A 1 887 ? 78.139 36.019 -49.303 1.00 17.50 887 ASP A O 1
ATOM 6164 N N . TRP A 1 888 ? 78.027 38.285 -49.312 1.00 16.38 888 TRP A N 1
ATOM 6165 C CA . TRP A 1 888 ? 76.589 38.356 -49.017 1.00 14.68 888 TRP A CA 1
ATOM 6166 C C . TRP A 1 888 ? 75.792 38.928 -50.185 1.00 14.47 888 TRP A C 1
ATOM 6167 O O . TRP A 1 888 ? 76.181 39.928 -50.798 1.00 13.96 888 TRP A O 1
ATOM 6178 N N . THR A 1 889 ? 74.685 38.266 -50.505 1.00 10.71 889 THR A N 1
ATOM 6179 C CA . THR A 1 889 ? 73.770 38.724 -51.539 1.00 11.10 889 THR A CA 1
ATOM 6180 C C . THR A 1 889 ? 72.626 39.487 -50.879 1.00 12.05 889 THR A C 1
ATOM 6181 O O . THR A 1 889 ? 71.944 38.943 -50.016 1.00 10.88 889 THR A O 1
ATOM 6185 N N . ILE A 1 890 ? 72.414 40.745 -51.278 1.00 10.29 890 ILE A N 1
ATOM 6186 C CA . ILE A 1 890 ? 71.280 41.530 -50.774 1.00 10.87 890 ILE A CA 1
ATOM 6187 C C . ILE A 1 890 ? 70.024 41.070 -51.507 1.00 11.04 890 ILE A C 1
ATOM 6188 O O . ILE A 1 890 ? 69.997 41.062 -52.729 1.00 13.09 890 ILE A O 1
ATOM 6193 N N . VAL A 1 891 ? 69.005 40.647 -50.757 1.00 9.85 891 VAL A N 1
ATOM 6194 C CA . VAL A 1 891 ? 67.723 40.261 -51.374 1.00 11.08 891 VAL A CA 1
ATOM 6195 C C . VAL A 1 891 ? 66.539 41.124 -50.888 1.00 9.46 891 VAL A C 1
ATOM 6196 O O . VAL A 1 891 ? 65.481 41.151 -51.508 1.00 12.47 891 VAL A O 1
ATOM 6200 N N . GLY A 1 892 ? 66.732 41.849 -49.786 1.00 10.31 892 GLY A N 1
ATOM 6201 C CA . GLY A 1 892 ? 65.721 42.778 -49.279 1.00 10.39 892 GLY A CA 1
ATOM 6202 C C . GLY A 1 892 ? 66.417 44.061 -48.862 1.00 9.61 892 GLY A C 1
ATOM 6203 O O . GLY A 1 892 ? 67.265 44.061 -47.958 1.00 10.65 892 GLY A O 1
ATOM 6204 N N . LEU A 1 893 ? 66.069 45.154 -49.536 1.00 12.60 893 LEU A N 1
ATOM 6205 C CA . LEU A 1 893 ? 66.680 46.448 -49.249 1.00 11.99 893 LEU A CA 1
ATOM 6206 C C . LEU A 1 893 ? 65.667 47.543 -49.562 1.00 11.82 893 LEU A C 1
ATOM 6207 O O . LEU A 1 893 ? 65.186 47.637 -50.703 1.00 12.36 893 LEU A O 1
ATOM 6212 N N . GLY A 1 894 ? 65.354 48.365 -48.562 1.00 12.41 894 GLY A N 1
ATOM 6213 C CA . GLY A 1 894 ? 64.352 49.430 -48.736 1.00 13.75 894 GLY A CA 1
ATOM 6214 C C . GLY A 1 894 ? 63.022 48.852 -49.189 1.00 15.00 894 GLY A C 1
ATOM 6215 O O . GLY A 1 894 ? 62.525 47.909 -48.577 1.00 14.62 894 GLY A O 1
ATOM 6216 N N . ASP A 1 895 ? 62.473 49.370 -50.289 1.00 14.90 895 ASP A N 1
ATOM 6217 C CA . ASP A 1 895 ? 61.174 48.908 -50.762 1.00 17.02 895 ASP A CA 1
ATOM 6218 C C . ASP A 1 895 ? 61.214 47.657 -51.637 1.00 16.94 895 ASP A C 1
ATOM 6219 O O . ASP A 1 895 ? 60.179 47.248 -52.156 1.00 17.47 895 ASP A O 1
ATOM 6224 N N . GLN A 1 896 ? 62.393 47.045 -51.799 1.00 12.73 896 GLN A N 1
ATOM 6225 C CA . GLN A 1 896 ? 62.511 45.879 -52.682 1.00 13.12 896 GLN A CA 1
ATOM 6226 C C . GLN A 1 896 ? 62.795 44.609 -51.895 1.00 13.83 896 GLN A C 1
ATOM 6227 O O . GLN A 1 896 ? 63.851 44.512 -51.272 1.00 13.45 896 GLN A O 1
ATOM 6233 N N . ILE A 1 897 ? 61.893 43.620 -51.960 1.00 12.10 897 ILE A N 1
ATOM 6234 C CA . ILE A 1 897 ? 62.071 42.350 -51.258 1.00 12.33 897 ILE A CA 1
ATOM 6235 C C . ILE A 1 897 ? 61.836 41.235 -52.283 1.00 11.97 897 ILE A C 1
ATOM 6236 O O . ILE A 1 897 ? 60.882 41.311 -53.060 1.00 13.10 897 ILE A O 1
ATOM 6241 N N . GLY A 1 898 ? 62.695 40.223 -52.312 1.00 11.76 898 GLY A N 1
ATOM 6242 C CA . GLY A 1 898 ? 62.484 39.151 -53.275 1.00 10.88 898 GLY A CA 1
ATOM 6243 C C . GLY A 1 898 ? 63.520 38.056 -53.210 1.00 11.88 898 GLY A C 1
ATOM 6244 O O . GLY A 1 898 ? 64.289 37.960 -52.247 1.00 13.35 898 GLY A O 1
ATOM 6245 N N . GLU A 1 899 ? 63.550 37.249 -54.274 1.00 11.53 899 GLU A N 1
ATOM 6246 C CA . GLU A 1 899 ? 64.489 36.136 -54.373 1.00 10.58 899 GLU A CA 1
ATOM 6247 C C . GLU A 1 899 ? 65.769 36.459 -55.142 1.00 12.19 899 GLU A C 1
ATOM 6248 O O . GLU A 1 899 ? 66.693 35.638 -55.175 1.00 15.76 899 GLU A O 1
ATOM 6254 N N . LYS A 1 900 ? 65.799 37.629 -55.783 1.00 13.64 900 LYS A N 1
ATOM 6255 C CA . LYS A 1 900 ? 66.850 37.981 -56.745 1.00 15.41 900 LYS A CA 1
ATOM 6256 C C . LYS A 1 900 ? 67.918 38.858 -56.096 1.00 15.02 900 LYS A C 1
ATOM 6257 O O . LYS A 1 900 ? 67.632 39.626 -55.168 1.00 14.46 900 LYS A O 1
ATOM 6263 N N . SER A 1 901 ? 69.141 38.761 -56.604 1.00 12.73 901 SER A N 1
ATOM 6264 C CA . SER A 1 901 ? 70.227 39.619 -56.128 1.00 15.04 901 SER A CA 1
ATOM 6265 C C . SER A 1 901 ? 69.971 41.095 -56.413 1.00 14.36 901 SER A C 1
ATOM 6266 O O . SER A 1 901 ? 69.668 41.472 -57.553 1.00 15.13 901 SER A O 1
ATOM 6269 N N . LEU A 1 902 ? 70.105 41.910 -55.371 1.00 12.42 902 LEU A N 1
ATOM 6270 C CA . LEU A 1 902 ? 70.055 43.372 -55.487 1.00 13.60 902 LEU A CA 1
ATOM 6271 C C . LEU A 1 902 ? 71.450 43.966 -55.383 1.00 15.65 902 LEU A C 1
ATOM 6272 O O . LEU A 1 902 ? 71.615 45.188 -55.316 1.00 16.56 902 LEU A O 1
ATOM 6277 N N . GLY A 1 903 ? 72.452 43.098 -55.360 1.00 15.54 903 GLY A N 1
ATOM 6278 C CA . GLY A 1 903 ? 73.827 43.538 -55.190 1.00 16.10 903 GLY A CA 1
ATOM 6279 C C . GLY A 1 903 ? 74.516 42.631 -54.199 1.00 15.92 903 GLY A C 1
ATOM 6280 O O . GLY A 1 903 ? 73.850 41.956 -53.412 1.00 17.16 903 GLY A O 1
ATOM 6281 N N . HIS A 1 904 ? 75.846 42.609 -54.255 1.00 15.94 904 HIS A N 1
ATOM 6282 C CA . HIS A 1 904 ? 76.672 41.823 -53.327 1.00 14.97 904 HIS A CA 1
ATOM 6283 C C . HIS A 1 904 ? 77.512 42.738 -52.454 1.00 15.73 904 HIS A C 1
ATOM 6284 O O . HIS A 1 904 ? 77.984 43.795 -52.919 1.00 17.33 904 HIS A O 1
ATOM 6291 N N . VAL A 1 905 ? 77.707 42.337 -51.197 1.00 12.83 905 VAL A N 1
ATOM 6292 C CA . VAL A 1 905 ? 78.553 43.094 -50.266 1.00 13.57 905 VAL A CA 1
ATOM 6293 C C . VAL A 1 905 ? 79.359 42.144 -49.386 1.00 15.16 905 VAL A C 1
ATOM 6294 O O . VAL A 1 905 ? 78.975 40.973 -49.205 1.00 14.81 905 VAL A O 1
ATOM 6298 N N . MET A 1 906 ? 80.481 42.642 -48.859 1.00 14.76 906 MET A N 1
ATOM 6299 C CA . MET A 1 906 ? 81.233 41.970 -47.802 1.00 13.14 906 MET A CA 1
ATOM 6300 C C . MET A 1 906 ? 81.542 42.936 -46.673 1.00 14.21 906 MET A C 1
ATOM 6301 O O . MET A 1 906 ? 81.702 44.135 -46.906 1.00 15.73 906 MET A O 1
ATOM 6306 N N . GLY A 1 907 ? 81.646 42.404 -45.460 1.00 12.27 907 GLY A N 1
ATOM 6307 C CA . GLY A 1 907 ? 82.167 43.148 -44.302 1.00 13.78 907 GLY A CA 1
ATOM 6308 C C . GLY A 1 907 ? 81.182 43.988 -43.528 1.00 13.03 907 GLY A C 1
ATOM 6309 O O . GLY A 1 907 ? 81.059 43.843 -42.314 1.00 14.14 907 GLY A O 1
ATOM 6310 N N . ASN A 1 908 ? 80.497 44.883 -44.235 1.00 14.77 908 ASN A N 1
ATOM 6311 C CA . ASN A 1 908 ? 79.599 45.835 -43.621 1.00 17.03 908 ASN A CA 1
ATOM 6312 C C . ASN A 1 908 ? 78.524 46.179 -44.641 1.00 15.22 908 ASN A C 1
ATOM 6313 O O . ASN A 1 908 ? 78.756 46.104 -45.855 1.00 18.03 908 ASN A O 1
ATOM 6318 N N . VAL A 1 909 ? 77.341 46.539 -44.154 1.00 13.30 909 VAL A N 1
ATOM 6319 C CA . VAL A 1 909 ? 76.242 46.934 -45.045 1.00 14.37 909 VAL A CA 1
ATOM 6320 C C . VAL A 1 909 ? 75.368 47.998 -44.381 1.00 15.31 909 VAL A C 1
ATOM 6321 O O . VAL A 1 909 ? 75.177 47.991 -43.155 1.00 14.01 909 VAL A O 1
ATOM 6325 N N . GLN A 1 910 ? 74.851 48.914 -45.196 1.00 17.06 910 GLN A N 1
ATOM 6326 C CA . GLN A 1 910 ? 74.000 49.990 -44.700 1.00 18.51 910 GLN A CA 1
ATOM 6327 C C . GLN A 1 910 ? 72.520 49.625 -44.864 1.00 17.44 910 GLN A C 1
ATOM 6328 O O . GLN A 1 910 ? 72.105 49.131 -45.915 1.00 17.46 910 GLN A O 1
ATOM 6334 N N . VAL A 1 911 ? 71.744 49.824 -43.804 1.00 15.45 911 VAL A N 1
ATOM 6335 C CA . VAL A 1 911 ? 70.325 49.540 -43.816 1.00 15.25 911 VAL A CA 1
ATOM 6336 C C . VAL A 1 911 ? 69.571 50.857 -43.810 1.00 15.48 911 VAL A C 1
ATOM 6337 O O . VAL A 1 911 ? 69.679 51.606 -42.826 1.00 15.66 911 VAL A O 1
ATOM 6341 N N . PRO A 1 912 ? 68.786 51.144 -44.873 1.00 14.67 912 PRO A N 1
ATOM 6342 C CA . PRO A 1 912 ? 68.052 52.427 -44.887 1.00 14.46 912 PRO A CA 1
ATOM 6343 C C . PRO A 1 912 ? 67.123 52.652 -43.691 1.00 13.63 912 PRO A C 1
ATOM 6344 O O . PRO A 1 912 ? 66.688 51.698 -43.021 1.00 14.32 912 PRO A O 1
ATOM 6348 N N . ALA A 1 913 ? 66.836 53.925 -43.427 1.00 13.69 913 ALA A N 1
ATOM 6349 C CA . ALA A 1 913 ? 65.917 54.338 -42.368 1.00 14.01 913 ALA A CA 1
ATOM 6350 C C . ALA A 1 913 ? 64.570 53.621 -42.480 1.00 13.82 913 ALA A C 1
ATOM 6351 O O . ALA A 1 913 ? 64.086 53.372 -43.594 1.00 13.21 913 ALA A O 1
ATOM 6353 N N . ILE A 1 914 ? 63.992 53.290 -41.324 1.00 11.95 914 ILE A N 1
ATOM 6354 C CA . ILE A 1 914 ? 62.672 52.626 -41.198 1.00 11.29 914 ILE A CA 1
ATOM 6355 C C . ILE A 1 914 ? 62.481 51.518 -42.247 1.00 10.80 914 ILE A C 1
ATOM 6356 O O . ILE A 1 914 ? 61.614 51.603 -43.121 1.00 12.88 914 ILE A O 1
ATOM 6361 N N . SER A 1 915 ? 63.325 50.493 -42.166 1.00 11.75 915 SER A N 1
ATOM 6362 C CA . SER A 1 915 ? 63.243 49.407 -43.137 1.00 10.11 915 SER A CA 1
ATOM 6363 C C . SER A 1 915 ? 63.792 48.104 -42.589 1.00 11.32 915 SER A C 1
ATOM 6364 O O . SER A 1 915 ? 64.345 48.042 -41.476 1.00 11.04 915 SER A O 1
ATOM 6367 N N . THR A 1 916 ? 63.618 47.058 -43.391 1.00 11.01 916 THR A N 1
ATOM 6368 C CA . THR A 1 916 ? 64.144 45.732 -43.071 1.00 10.87 916 THR A CA 1
ATOM 6369 C C . THR A 1 916 ? 65.147 45.330 -44.137 1.00 9.34 916 THR A C 1
ATOM 6370 O O . THR A 1 916 ? 64.879 45.451 -45.342 1.00 10.67 916 THR A O 1
ATOM 6374 N N . LEU A 1 917 ? 66.322 44.894 -43.689 1.00 10.39 917 LEU A N 1
ATOM 6375 C CA . LEU A 1 917 ? 67.378 44.390 -44.579 1.00 11.94 917 LEU A CA 1
ATOM 6376 C C . LEU A 1 917 ? 67.300 42.874 -44.565 1.00 11.78 917 LEU A C 1
ATOM 6377 O O . LEU A 1 917 ? 67.142 42.283 -43.498 1.00 12.33 917 LEU A O 1
ATOM 6382 N N . ILE A 1 918 ? 67.396 42.245 -45.738 1.00 9.47 918 ILE A N 1
ATOM 6383 C CA . ILE A 1 918 ? 67.557 40.798 -45.822 1.00 8.48 918 ILE A CA 1
ATOM 6384 C C . ILE A 1 918 ? 68.722 40.459 -46.738 1.00 9.87 918 ILE A C 1
ATOM 6385 O O . ILE A 1 918 ? 68.822 40.973 -47.854 1.00 10.34 918 ILE A O 1
ATOM 6390 N N . LEU A 1 919 ? 69.621 39.625 -46.232 1.00 9.74 919 LEU A N 1
ATOM 6391 C CA . LEU A 1 919 ? 70.765 39.138 -46.999 1.00 10.96 919 LEU A CA 1
ATOM 6392 C C . LEU A 1 919 ? 70.791 37.638 -46.964 1.00 11.55 919 LEU A C 1
ATOM 6393 O O . LEU A 1 919 ? 70.234 37.036 -46.055 1.00 11.45 919 LEU A O 1
ATOM 6398 N N . LYS A 1 920 ? 71.475 37.038 -47.933 1.00 12.31 920 LYS A N 1
ATOM 6399 C CA . LYS A 1 920 ? 71.707 35.592 -47.890 1.00 13.34 920 LYS A CA 1
ATOM 6400 C C . LYS A 1 920 ? 73.076 35.227 -48.436 1.00 13.02 920 LYS A C 1
ATOM 6401 O O . LYS A 1 920 ? 73.690 35.980 -49.199 1.00 13.19 920 LYS A O 1
ATOM 6407 N N . GLN A 1 921 ? 73.519 34.033 -48.063 1.00 11.22 921 GLN A N 1
ATOM 6408 C CA . GLN A 1 921 ? 74.779 33.494 -48.512 1.00 13.90 921 GLN A CA 1
ATOM 6409 C C . GLN A 1 921 ? 74.498 32.045 -48.838 1.00 16.67 921 GLN A C 1
ATOM 6410 O O . GLN A 1 921 ? 75.032 31.460 -49.777 1.00 18.06 921 GLN A O 1
#

Nearest PDB structures (foldseek):
  2wan-assembly1_A  TM=1.001E+00  e=0.000E+00  Bacillus acidopullulyticus
  3wdj-assembly1_A  TM=9.109E-01  e=6.819E-82  Anoxybacillus sp. LM18-11
  3wdi-assembly1_A  TM=8.855E-01  e=1.076E-83  Anoxybacillus sp. LM18-11
  3wdh-assembly1_A  TM=8.867E-01  e=2.990E-83  Anoxybacillus sp. LM18-11
  2e9b-assembly2_B  TM=8.814E-01  e=1.403E-81  Bacillus subtilis

Foldseek 3Di:
DAFLAWADQAQFKIKTFAPFKDFADFFCSQKWKAQPFVRDTWDFGAKAFPDDWWKFKAWPCQVVLPFPDGRWLQTCSRTWDPPDRFKTKDKGKGAFAKIWIWIDTDRDNPDIDDPDIDIDGADPPTDIKMWMATQLVRDIDMCRVPVDDDDDPHNGNHMHRIMMTGTPGGDQLQTFMWMDGVPHDIDTYHYANNCLDPQQDDDDLCAAWDFDQFKIKHKDAFQRFPFKWKFKAPDLPDDTDDIGGWDDDGRRMTMDIGTHHQAFIWIWMWTHGPHHIDIFERLPAQAARQLRPTGTDHDLVVLADPPLVVFDFQFDPFLLLFAEEEDEQQQQAQDPQQQFDLHSALQSQQDPPGAGPPRHDGHVVLVLLLQGQEYEYQAQAAANPARQVRLQFFFSRLAHARLNYGHQSRFPHSPDSSSVNSNLSSQRRCSVSNHAYAYEGRLFDHNDPPPGSVCNRRNPHQWDADSSGAADCFAVRTTGDCVRNVNLVSVLSSVVSCCVSRVHQEYEYEQQLSNWLVSLLVSLVVVCVVPVRRAYEYAQGTNHDDPDDNLGGRHFQSCEPSRYAHEDVLLLCQLQHDLVDLQGGHLLQDDQPRQVSLVCQQLLVCVPGYQKSQHYEYENDELAFFQLLLSSCRNPVPDDPVLSLLSLLLSQLSLLQGEHRYYYHHQSLLVQGQPNDRGCRRVHNVRRHNPVVSCVVRVLSSVLSSLSSVVSSQFCLSYATGSVLSVVFKDWADFDRSKTKIKGACSRPVGPFHIKMKMFASAQAKTKGFDDADKKFWQFADSGHHDDGPDIDHGMDIHGHSHMTMITD

Secondary structure (DSSP, 8-state):
-BEEEEEEEETTEEEEEEEEEEE--STTTTEEEEETTT--EE-EEEEEE-----EEEEETTSGGGT-SSSS-TT-GGGBPEEEETTEEEEEEEE-SEEEEEEEEETTSSSSEEEEEEEEEEEPTT-EEEEEEEETTTTEEEETTTSTT-------TT-EEEEEEEEESS---TTS-EEEEETTEEEEE-EE-GGGGSGGG----S--EEEE-SSEEEEEEE-TT-SEEEEEEESSSSSPPSEEEE-EE-GGGEEEEEEES--TT-EEEEEEE-SS-EEEE--TT-SSBSGGGSSEE---GGGGSPTTGGG------SSGGG--EEEE-HHHHH-STTS--SSTTSGGGGG--S-B-GGG-B-HHHHHHHHT--EEEESP-EEESSS-TTSTTS-----SEEEEEEE-GGGSS-SSTTHHHHHHHHHHHHHHHTT-EEEEEE-TT--S-SSSSHHHHHSTTTTB-B-TTSPBP-TT----B-TTSHHHHHHHHHHHHHHHHHH---EEEETTGGGG-HHHHHHHHHHHHHH-TT-EEEE-SS-SS--SS-TTTS--TTTTTTTT-EEE-HHHHHHHH--TT-TT---TTTT-SS-HHHHHHHHBTTTTTT-SSGGGEEE-S--SSS--HHHHHHHH-TTS-HHHHHHHHHHHHHHHHHSBSEEEEETTGGGT---TT-S--TT--HHHHS--THHHHHTHHHHHHHHHHHHHHHH-GGGG--SHHHHHHHEEEPP--TT-EEEEE-SSGGG-SSS-EEEEEE-SSS-EEEEPPSS-EEEEEETTEESSS-S-EE-SEEEE-SSEEEEEE-

Radius of gyration: 31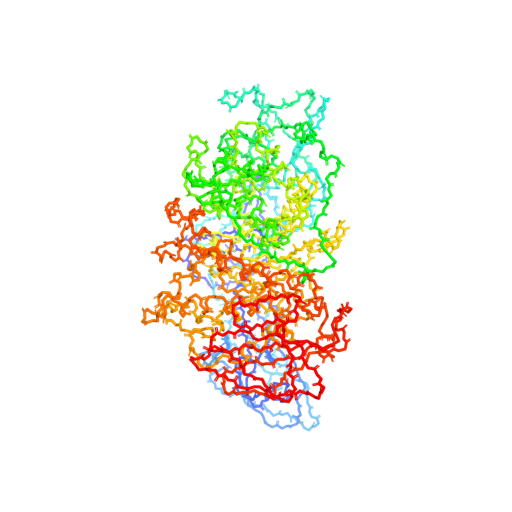.19 Å; Cα contacts (8 Å, |Δi|>4): 2082; chains: 1; bounding box: 82×58×87 Å